Protein AF-A0ABD1DKU8-F1 (afdb_monomer)

pLDDT: mean 76.02, std 16.23, range [25.59, 96.12]

InterPro domains:
  IPR001054 Adenylyl cyclase class-3/4/guanylyl cyclase [PF00211] (358-543)
  IPR001054 Adenylyl cyclase class-3/4/guanylyl cyclase [PS50125] (367-497)
  IPR001054 Adenylyl cyclase class-3/4/guanylyl cyclase [SM00044] (331-533)
  IPR001054 Adenylyl cyclase class-3/4/guanylyl cyclase [cd07302] (366-542)
  IPR013587 Nitrate/nitrite sensing protein [PF08376] (49-271)
  IPR018297 Adenylyl cyclase class-4/guanylyl cyclase, conserved site [PS00452] (474-497)
  IPR019049 Nucleoporin protein Ndc1-Nup [PF09531] (600-1157)
  IPR029787 Nucleotide cyclase [G3DSA:3.30.70.1230] (354-545)
  IPR029787 Nucleotide cyclase [SSF55073] (353-543)
  IPR050401 Cyclic nucleotide synthase [PTHR11920] (75-775)

Mean predicted aligned error: 21.36 Å

Foldseek 3Di:
DVVVLVVVVVVLVVVLVVLVVVLVVLVVVLVQLVVLLVLLVLLVLLVLLLVLLLQLLLQLLCCQLPVPDVVSNVVSLVSNVVSVVVVVVVVPRDPPCPDDDPPPPLSVVLDDPDSNPPVVPPPCVNCVSSLVVSVVSLVSSVVSLPDDDDPPLNLLSLLLSLLSLLLSLLSLLLSLLLVCLRVQFDDPVSLVSNVVSVVSNVVSVVSNCVSPVVDDQCPDPLNVLVVVSVVSHVVGGDPDPDSPVNSVSNSVSSVVSSVVSVVVSVVSSVVSSVVSVVVSVVSVVVSVVSVVVSVVSVVVVVVVSVVVVVVVVVVVVVVVVVVVVVVVVVVVVVVVLVVLVVQDPPVVSVCVVVVHAWDKDKQFKKKKKKKAWPCLVVVPVPDDPVLSVVQLVVLVVLLVVLLVVFQKDWADDDPRMTMIMHCPPPHDDLCNLVRVLVSLVVSLLLQLPAARPVHRVDGIWMFMFMEMGMWIWHWDDDVRTHIDIDDVRVVNRVQQRVPGDTSWHKYFPRSVVSDVVVDFWDKAWPQWDQGVPPGTGTIITTDDGNVCVPDDSPPDDDPDDDDDPPPPVVVVPPDDDDDDDDDDDDDDDPDDLQVVLVVVLLVVLLVVLLVVLLVVLLVLLLVLLLVQLDDPVCVPCSVVVSVCCSPDPVLVVLCVQLSVLSSVLSVLVSCLLLPPPDDDQFQQVVCVVCVVSLVSNLVSLLSNLLSLLLSSQCSHPPLQRDQWDQDPPDRFTEGRVLVVLSNVLSNLLSNVLCVVPVPPRVQLDADPDDDPLVVLLVVCLVVLLVVLLVVLLVSLVVSLVVCCVPPVPPCVVVVQVVDPRHDYPPDDCCNDSVSCVVPVVSSVSSSSSSSSSSSSVSSSSSSSSSSLNHADAFALDDPPPDDPSGQHLLNQCPDPSGVSSVLNSLVNLLCQLPPPDCVRVLLQLDQDPPDRASVSVCSLVVSLLVLLQVLLVLLLVLLPQFDFDPDDPDDPDDDDDDDDPPVVVVVVVVVVVCVPDDDDDDDDDDDDDDDDDDDDDPCPVVVVVVVVVVVVVVLCPPPVSCNRGNRDSCSSNLSSLPRPLSSNLSSLLSLLSSLLCCVPSNPSCNNLLCVQVSLVSLVSSLVSLVSVVRGDDPDPVSVVSSVSSNVSSLVSLLSNCCSCVVPLVVRHDDVVSSVVSVVSNPDDDD

Structure (mmCIF, N/CA/C/O backbone):
data_AF-A0ABD1DKU8-F1
#
_entry.id   AF-A0ABD1DKU8-F1
#
loop_
_atom_site.group_PDB
_atom_site.id
_atom_site.type_symbol
_atom_site.label_atom_id
_atom_site.label_alt_id
_atom_site.label_comp_id
_atom_site.label_asym_id
_atom_site.label_entity_id
_atom_site.label_seq_id
_atom_site.pdbx_PDB_ins_code
_atom_site.Cartn_x
_atom_site.Cartn_y
_atom_site.Cartn_z
_atom_site.occupancy
_atom_site.B_iso_or_equiv
_atom_site.auth_seq_id
_atom_site.auth_comp_id
_atom_site.auth_asym_id
_atom_site.auth_atom_id
_atom_site.pdbx_PDB_model_num
ATOM 1 N N . MET A 1 1 ? -12.979 -17.599 -9.532 1.00 52.97 1 MET A N 1
ATOM 2 C CA . MET A 1 1 ? -13.969 -16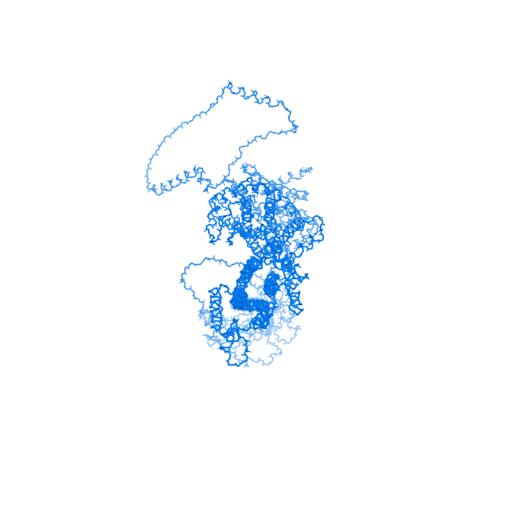.619 -9.035 1.00 52.97 1 MET A CA 1
ATOM 3 C C . MET A 1 1 ? -14.640 -17.088 -7.741 1.00 52.97 1 MET A C 1
ATOM 5 O O . MET A 1 1 ? -14.475 -16.416 -6.733 1.00 52.97 1 MET A O 1
ATOM 9 N N . CYS A 1 2 ? -15.287 -18.264 -7.715 1.00 52.97 2 CYS A N 1
ATOM 10 C CA . CYS A 1 2 ? -15.940 -18.810 -6.511 1.00 52.97 2 CYS A CA 1
ATOM 11 C C . CYS A 1 2 ? -15.009 -18.936 -5.293 1.00 52.97 2 CYS A C 1
ATOM 13 O O . CYS A 1 2 ? -15.408 -18.569 -4.197 1.00 52.97 2 CYS A O 1
ATOM 15 N N . HIS A 1 3 ? -13.750 -19.355 -5.475 1.00 60.09 3 HIS A N 1
ATOM 16 C CA . HIS A 1 3 ? -12.789 -19.449 -4.366 1.00 60.09 3 HIS A CA 1
ATOM 17 C C . HIS A 1 3 ? -12.438 -18.098 -3.721 1.00 60.09 3 HIS A C 1
ATOM 19 O O . HIS A 1 3 ? -12.280 -18.036 -2.509 1.00 60.09 3 HIS A O 1
ATOM 25 N N . LEU A 1 4 ? -12.356 -17.011 -4.497 1.00 61.81 4 LEU A N 1
ATOM 26 C CA . LEU A 1 4 ? -12.022 -15.682 -3.966 1.00 61.81 4 LEU A CA 1
ATOM 27 C C . LEU A 1 4 ? -13.193 -15.099 -3.155 1.00 61.81 4 LEU A C 1
ATOM 29 O O . LEU A 1 4 ? -12.996 -14.517 -2.093 1.00 61.81 4 LEU A O 1
ATOM 33 N N . LEU A 1 5 ? -14.415 -15.327 -3.643 1.00 65.06 5 LEU A N 1
ATOM 34 C CA . LEU A 1 5 ? -15.659 -14.990 -2.951 1.00 65.06 5 LEU A CA 1
ATOM 35 C C . LEU A 1 5 ? -15.826 -15.808 -1.663 1.00 65.06 5 LEU A C 1
ATOM 37 O O . LEU A 1 5 ? -16.193 -15.247 -0.637 1.00 65.06 5 LEU A O 1
ATOM 41 N N . LEU A 1 6 ? -15.481 -17.100 -1.688 1.00 68.06 6 LEU A N 1
ATOM 42 C CA . LEU A 1 6 ? -15.524 -17.978 -0.516 1.00 68.06 6 LEU A CA 1
ATOM 43 C C . LEU A 1 6 ? -14.566 -17.503 0.589 1.00 68.06 6 LEU A C 1
ATOM 45 O O . LEU A 1 6 ? -14.952 -17.441 1.752 1.00 68.06 6 LEU A O 1
ATOM 49 N N . ILE A 1 7 ? -13.338 -17.113 0.224 1.00 70.88 7 ILE A N 1
ATOM 50 C CA . ILE A 1 7 ? -12.323 -16.616 1.169 1.00 70.88 7 ILE A CA 1
ATOM 51 C C . ILE A 1 7 ? -12.782 -15.328 1.868 1.00 70.88 7 ILE A C 1
ATOM 53 O O . ILE A 1 7 ? -12.516 -15.151 3.052 1.00 70.88 7 ILE A O 1
ATOM 57 N N . LEU A 1 8 ? -13.496 -14.447 1.162 1.00 65.25 8 LEU A N 1
ATOM 58 C CA . LEU A 1 8 ? -14.064 -13.216 1.725 1.00 65.25 8 LEU A CA 1
ATOM 59 C C . LEU A 1 8 ? -15.349 -13.455 2.531 1.00 65.25 8 LEU A C 1
ATOM 61 O O . LEU A 1 8 ? -15.604 -12.735 3.494 1.00 65.25 8 LEU A O 1
ATOM 65 N N . LEU A 1 9 ? -16.134 -14.476 2.181 1.00 71.19 9 LEU A N 1
ATOM 66 C CA . LEU A 1 9 ? -17.375 -14.822 2.874 1.00 71.19 9 LEU A CA 1
ATOM 67 C C . LEU A 1 9 ? -17.112 -15.390 4.278 1.00 71.19 9 LEU A C 1
ATOM 69 O O . LEU A 1 9 ? -17.855 -15.084 5.204 1.00 71.19 9 LEU A O 1
ATOM 73 N N . ILE A 1 10 ? -16.043 -16.174 4.454 1.00 77.38 10 ILE A N 1
ATOM 74 C CA . ILE A 1 10 ? -15.689 -16.814 5.734 1.00 77.38 10 ILE A CA 1
ATOM 75 C C . ILE A 1 10 ? -15.563 -15.804 6.896 1.00 77.38 10 ILE A C 1
ATOM 77 O O . ILE A 1 10 ? -16.260 -15.982 7.896 1.00 77.38 10 ILE A O 1
ATOM 81 N N . PRO A 1 11 ? -14.743 -14.735 6.812 1.00 73.19 11 PRO A N 1
ATOM 82 C CA . PRO A 1 11 ? -14.630 -13.762 7.898 1.00 73.19 11 PRO A CA 1
ATOM 83 C C . PRO A 1 11 ? -15.917 -12.952 8.104 1.00 73.19 11 PRO A C 1
ATOM 85 O O . PRO A 1 11 ? -16.242 -12.628 9.242 1.00 73.19 11 PRO A O 1
ATOM 88 N N . ILE A 1 12 ? -16.684 -12.670 7.045 1.00 74.88 12 ILE A N 1
ATOM 89 C CA . ILE A 1 12 ? -17.974 -11.969 7.153 1.00 74.88 12 ILE A CA 1
ATOM 90 C C . ILE A 1 12 ? -18.985 -12.827 7.925 1.00 74.88 12 ILE A C 1
ATOM 92 O O . ILE A 1 12 ? -19.606 -12.348 8.872 1.00 74.88 12 ILE A O 1
ATOM 96 N N . VAL A 1 13 ? -19.113 -14.107 7.567 1.00 78.19 13 VAL A N 1
ATOM 97 C CA . VAL A 1 13 ? -19.997 -15.061 8.250 1.00 78.19 13 VAL A CA 1
ATOM 98 C C . VAL A 1 13 ? -19.553 -15.269 9.695 1.00 78.19 13 VAL A C 1
ATOM 100 O O . VAL A 1 13 ? -20.399 -15.268 10.583 1.00 78.19 13 VAL A O 1
ATOM 103 N N . ALA A 1 14 ? -18.247 -15.368 9.957 1.00 78.69 14 ALA A N 1
ATOM 104 C CA . ALA A 1 14 ? -17.721 -15.486 11.316 1.00 78.69 14 ALA A CA 1
ATOM 105 C C . ALA A 1 14 ? -18.083 -14.268 12.186 1.00 78.69 14 ALA A C 1
ATOM 107 O O . ALA A 1 14 ? -18.541 -14.436 13.315 1.00 78.69 14 ALA A O 1
ATOM 108 N N . VAL A 1 15 ? -17.951 -13.049 11.648 1.00 78.19 15 VAL A N 1
ATOM 109 C CA . VAL A 1 15 ? -18.324 -11.808 12.347 1.00 78.19 15 VAL A CA 1
ATOM 110 C C . VAL A 1 15 ? -19.832 -11.745 12.600 1.00 78.19 15 VAL A C 1
ATOM 112 O O . VAL A 1 15 ? -20.248 -11.387 13.701 1.00 78.19 15 VAL A O 1
ATOM 115 N N . VAL A 1 16 ? -20.666 -12.112 11.625 1.00 78.19 16 VAL A N 1
ATOM 116 C CA . VAL A 1 16 ? -22.130 -12.135 11.796 1.00 78.19 16 VAL A CA 1
ATOM 117 C C . VAL A 1 16 ? -22.545 -13.168 12.844 1.00 78.19 16 VAL A C 1
ATOM 119 O O . VAL A 1 16 ? -23.336 -12.854 13.734 1.00 78.19 16 VAL A O 1
ATOM 122 N N . LEU A 1 17 ? -21.978 -14.374 12.785 1.00 80.44 17 LEU A N 1
ATOM 123 C CA . LEU A 1 17 ? -22.273 -15.452 13.726 1.00 80.44 17 LEU A CA 1
ATOM 124 C C . LEU A 1 17 ? -21.887 -15.053 15.155 1.00 80.44 17 LEU A C 1
ATOM 126 O O . LEU A 1 17 ? -22.692 -15.182 16.073 1.00 80.44 17 LEU A O 1
ATOM 130 N N . GLN A 1 18 ? -20.688 -14.495 15.337 1.00 80.75 18 GLN A N 1
ATOM 131 C CA . GLN A 1 18 ? -20.207 -14.054 16.644 1.00 80.75 18 GLN A CA 1
ATOM 132 C C . GLN A 1 18 ? -21.091 -12.955 17.248 1.00 80.75 18 GLN A C 1
ATOM 134 O O . GLN A 1 18 ? -21.451 -13.035 18.422 1.00 80.75 18 GLN A O 1
ATOM 139 N N . ASN A 1 19 ? -21.467 -11.944 16.460 1.00 78.06 19 ASN A N 1
ATOM 140 C CA . ASN A 1 19 ? -22.328 -10.866 16.953 1.00 78.06 19 ASN A CA 1
ATOM 141 C C . ASN A 1 19 ? -23.757 -11.351 17.239 1.00 78.06 19 ASN A C 1
ATOM 143 O O . ASN A 1 19 ? -24.387 -10.863 18.173 1.00 78.06 19 ASN A O 1
ATOM 147 N N . SER A 1 20 ? -24.244 -12.350 16.499 1.00 79.94 20 SER A N 1
ATOM 148 C CA . SER A 1 20 ? -25.543 -12.981 16.764 1.00 79.94 20 SER A CA 1
ATOM 149 C C . SER A 1 20 ? -25.537 -13.760 18.083 1.00 79.94 20 SER A C 1
ATOM 151 O O . SER A 1 20 ? -26.482 -13.656 18.864 1.00 79.94 20 SER A O 1
ATOM 153 N N . ILE A 1 21 ? -24.450 -14.486 18.375 1.00 85.12 21 ILE A N 1
ATOM 154 C CA . ILE A 1 21 ? -24.267 -15.191 19.654 1.00 85.12 21 ILE A CA 1
ATOM 155 C C . ILE A 1 21 ? -24.205 -14.191 20.813 1.00 85.12 21 ILE A C 1
ATOM 157 O O . ILE A 1 21 ? -24.887 -14.374 21.820 1.00 85.12 21 ILE A O 1
ATOM 161 N N . LEU A 1 22 ? -23.431 -13.110 20.666 1.00 78.62 22 LEU A N 1
ATOM 162 C CA . LEU A 1 22 ? -23.331 -12.069 21.690 1.00 78.62 22 LEU A CA 1
ATOM 163 C C . LEU A 1 22 ? -24.692 -11.412 21.955 1.00 78.62 22 LEU A C 1
ATOM 165 O O . LEU A 1 22 ? -25.070 -11.226 23.109 1.00 78.62 22 LEU A O 1
ATOM 169 N N . LEU A 1 23 ? -25.449 -11.103 20.900 1.00 82.75 23 LEU A N 1
ATOM 170 C CA . LEU A 1 23 ? -26.791 -10.542 21.026 1.00 82.75 23 LEU A CA 1
ATOM 171 C C . LEU A 1 23 ? -27.739 -11.505 21.754 1.00 82.75 23 LEU A C 1
ATOM 173 O O . LEU A 1 23 ? -28.458 -11.079 22.652 1.00 82.75 23 LEU A O 1
ATOM 177 N N . SER A 1 24 ? -27.706 -12.798 21.421 1.00 84.62 24 SER A N 1
ATOM 178 C CA . SER A 1 24 ? -28.511 -13.822 22.100 1.00 84.62 24 SER A CA 1
ATOM 179 C C . SER A 1 24 ? -28.205 -13.891 23.602 1.00 84.62 24 SER A C 1
ATOM 181 O O . SER A 1 24 ? -29.129 -13.923 24.417 1.00 84.62 24 SER A O 1
ATOM 183 N N . GLN A 1 25 ? -26.928 -13.818 23.987 1.00 83.06 25 GLN A N 1
ATOM 184 C CA . GLN A 1 25 ? -26.530 -13.776 25.398 1.00 83.06 25 GLN A CA 1
ATOM 185 C C . GLN A 1 25 ? -27.076 -12.532 26.116 1.00 83.06 25 GLN A C 1
ATOM 187 O O . GLN A 1 25 ? -27.565 -12.641 27.238 1.00 83.06 25 GLN A O 1
ATOM 192 N N . GLN A 1 26 ? -27.037 -11.361 25.471 1.00 80.19 26 GLN A N 1
ATOM 193 C CA . GLN A 1 26 ? -27.568 -10.120 26.052 1.00 80.19 26 GLN A CA 1
ATOM 194 C C . GLN A 1 26 ? -29.097 -10.127 26.162 1.00 80.19 26 GLN A C 1
ATOM 196 O O . GLN A 1 26 ? -29.626 -9.660 27.166 1.00 80.19 26 GLN A O 1
ATOM 201 N N . ILE A 1 27 ? -29.804 -10.686 25.174 1.00 82.50 27 ILE A N 1
ATOM 202 C CA . ILE A 1 27 ? -31.264 -10.865 25.228 1.00 82.50 27 ILE A CA 1
ATOM 203 C C . ILE A 1 27 ? -31.634 -11.768 26.404 1.00 82.50 27 ILE A C 1
ATOM 205 O O . ILE A 1 27 ? -32.470 -11.389 27.216 1.00 82.50 27 ILE A O 1
ATOM 209 N N . THR A 1 28 ? -30.952 -12.908 26.541 1.00 83.00 28 THR A N 1
ATOM 210 C CA . THR A 1 28 ? -31.199 -13.848 27.644 1.00 83.00 28 THR A CA 1
ATOM 211 C C . THR A 1 28 ? -30.963 -13.169 28.994 1.00 83.00 28 THR A C 1
ATOM 213 O O . THR A 1 28 ? -31.791 -13.279 29.893 1.00 83.00 28 THR A O 1
ATOM 216 N N . LYS A 1 29 ? -29.872 -12.399 29.127 1.00 79.69 29 LYS A N 1
ATOM 217 C CA . LYS A 1 29 ? -29.578 -11.640 30.349 1.00 79.69 29 LYS A CA 1
ATOM 218 C C . LYS A 1 29 ? -30.670 -10.609 30.655 1.00 79.69 29 LYS A C 1
ATOM 220 O O . LYS A 1 29 ? -31.134 -10.537 31.789 1.00 79.69 29 LYS A O 1
ATOM 225 N N . TYR A 1 30 ? -31.109 -9.847 29.656 1.00 83.00 30 TYR A N 1
ATOM 226 C CA . TYR A 1 30 ? -32.188 -8.875 29.818 1.00 83.00 30 TYR A CA 1
ATOM 227 C C . TYR A 1 30 ? -33.507 -9.535 30.244 1.00 83.00 30 TYR A C 1
ATOM 229 O O . TYR A 1 30 ? -34.148 -9.058 31.175 1.00 83.00 30 TYR A O 1
ATOM 237 N N . GLU A 1 31 ? -33.886 -10.654 29.621 1.00 81.56 31 GLU A N 1
ATOM 238 C CA . GLU A 1 31 ? -35.085 -11.413 29.996 1.00 81.56 31 GLU A CA 1
ATOM 239 C C . GLU A 1 31 ? -35.012 -11.925 31.436 1.00 81.56 31 GLU A C 1
ATOM 241 O O . GLU A 1 31 ? -35.994 -11.815 32.167 1.00 81.56 31 GLU A O 1
ATOM 246 N N . THR A 1 32 ? -33.850 -12.428 31.870 1.00 78.06 32 THR A N 1
ATOM 247 C CA . THR A 1 32 ? -33.665 -12.861 33.262 1.00 78.06 32 THR A CA 1
ATOM 248 C C . THR A 1 32 ? -33.787 -11.699 34.244 1.00 78.06 32 THR A C 1
ATOM 250 O O . THR A 1 32 ? -34.529 -11.814 35.212 1.00 78.06 32 THR A O 1
ATOM 253 N N . THR A 1 33 ? -33.148 -10.554 33.977 1.00 76.62 33 THR A N 1
ATOM 254 C CA . THR A 1 33 ? -33.256 -9.367 34.841 1.00 76.62 33 THR A CA 1
ATOM 255 C C . THR A 1 33 ? -34.688 -8.834 34.874 1.00 76.62 33 THR A C 1
ATOM 257 O O . THR A 1 33 ? -35.163 -8.429 35.929 1.00 76.62 33 THR A O 1
ATOM 260 N N . LYS A 1 34 ? -35.403 -8.876 33.742 1.00 81.12 34 LYS A N 1
ATOM 261 C CA . LYS A 1 34 ? -36.805 -8.455 33.648 1.00 81.12 34 LYS A CA 1
ATOM 262 C C . LYS A 1 34 ? -37.738 -9.316 34.499 1.00 81.12 34 LYS A C 1
ATOM 264 O O . LYS A 1 34 ? -38.548 -8.756 35.225 1.00 81.12 34 LYS A O 1
ATOM 269 N N . ARG A 1 35 ? -37.606 -10.645 34.442 1.00 76.56 35 ARG A N 1
ATOM 270 C CA . ARG A 1 35 ? -38.398 -11.549 35.297 1.00 76.56 35 ARG A CA 1
ATOM 271 C C . ARG A 1 35 ? -38.133 -11.295 36.778 1.00 76.56 35 ARG A C 1
ATOM 273 O O . ARG A 1 35 ? -39.071 -11.223 37.555 1.00 76.56 35 ARG A O 1
ATOM 280 N N . VAL A 1 36 ? -36.867 -11.080 37.137 1.00 73.88 36 VAL A N 1
ATOM 281 C CA . VAL A 1 36 ? -36.466 -10.759 38.513 1.00 73.88 36 VAL A CA 1
ATOM 282 C C . VAL A 1 36 ? -37.073 -9.430 38.992 1.00 73.88 36 VAL A C 1
ATOM 284 O O . VAL A 1 36 ? -37.556 -9.364 40.117 1.00 73.88 36 VAL A O 1
ATOM 287 N N . ASP A 1 37 ? -37.109 -8.383 38.158 1.00 77.19 37 ASP A N 1
ATOM 288 C CA . ASP A 1 37 ? -37.785 -7.116 38.503 1.00 77.19 37 ASP A CA 1
ATOM 289 C C . ASP A 1 37 ? -39.298 -7.297 38.710 1.00 77.19 37 ASP A C 1
ATOM 291 O O . ASP A 1 37 ? -39.863 -6.764 39.667 1.00 77.19 37 ASP A O 1
ATOM 295 N N . GLU A 1 38 ? -39.954 -8.069 37.838 1.00 75.81 38 GLU A N 1
ATOM 296 C CA . GLU A 1 38 ? -41.383 -8.377 37.952 1.00 75.81 38 GLU A CA 1
ATOM 297 C C . GLU A 1 38 ? -41.684 -9.138 39.255 1.00 75.81 38 GLU A C 1
ATOM 299 O O . GLU A 1 38 ? -42.567 -8.720 40.006 1.00 75.81 38 GLU A O 1
ATOM 304 N N . GLU A 1 39 ? -40.907 -10.178 39.574 1.00 73.88 39 GLU A N 1
ATOM 305 C CA . GLU A 1 39 ? -41.034 -10.963 40.810 1.00 73.88 39 GLU A CA 1
ATOM 306 C C . GLU A 1 39 ? -40.796 -10.108 42.069 1.00 73.88 39 GLU A C 1
ATOM 308 O O . GLU A 1 39 ? -41.632 -10.096 42.973 1.00 73.88 39 GLU A O 1
ATOM 313 N N . ILE A 1 40 ? -39.720 -9.310 42.120 1.00 74.12 40 ILE A N 1
ATOM 314 C CA . ILE A 1 40 ? -39.414 -8.437 43.271 1.00 74.12 40 ILE A CA 1
ATOM 315 C C . ILE A 1 40 ? -40.541 -7.429 43.517 1.00 74.12 40 ILE A C 1
ATOM 317 O O . ILE A 1 40 ? -40.948 -7.197 44.660 1.00 74.12 40 ILE A O 1
ATOM 321 N N . ARG A 1 41 ? -41.079 -6.830 42.450 1.00 75.69 41 ARG A N 1
ATOM 322 C CA . ARG A 1 41 ? -42.164 -5.848 42.548 1.00 75.69 41 ARG A CA 1
ATOM 323 C C . ARG A 1 41 ? -43.461 -6.481 43.060 1.00 75.69 41 ARG A C 1
ATOM 325 O O . ARG A 1 41 ? -44.228 -5.806 43.748 1.00 75.69 41 ARG A O 1
ATOM 332 N N . MET A 1 42 ? -43.704 -7.763 42.776 1.00 73.19 42 MET A N 1
ATOM 333 C CA . MET A 1 42 ? -44.816 -8.517 43.369 1.00 73.19 42 MET A CA 1
ATOM 334 C C . MET A 1 42 ? -44.607 -8.748 44.866 1.00 73.19 42 MET A C 1
ATOM 336 O O . MET A 1 42 ? -45.493 -8.416 45.657 1.00 73.19 42 MET A O 1
ATOM 340 N N . THR A 1 43 ? -43.429 -9.226 45.269 1.00 75.06 43 THR A N 1
ATOM 341 C CA . THR A 1 43 ? -43.060 -9.445 46.680 1.00 75.06 43 THR A CA 1
ATOM 342 C C . THR A 1 43 ? -43.235 -8.174 47.514 1.00 75.06 43 THR A C 1
ATOM 344 O O . THR A 1 43 ? -43.751 -8.198 48.632 1.00 75.06 43 THR A O 1
ATOM 347 N N . MET A 1 44 ? -42.879 -7.030 46.933 1.00 74.25 44 MET A N 1
ATOM 348 C CA . MET A 1 44 ? -43.041 -5.705 47.530 1.00 74.25 44 MET A CA 1
ATOM 349 C C . MET A 1 44 ? -44.499 -5.234 47.653 1.00 74.25 44 MET A C 1
ATOM 351 O O . MET A 1 44 ? -44.807 -4.419 48.517 1.00 74.25 44 MET A O 1
ATOM 355 N N . ASN A 1 45 ? -45.412 -5.727 46.817 1.00 75.06 45 ASN A N 1
ATOM 356 C CA . ASN A 1 45 ? -46.845 -5.464 46.973 1.00 75.06 45 ASN A CA 1
ATOM 357 C C . ASN A 1 45 ? -47.459 -6.368 48.059 1.00 75.06 45 ASN A C 1
ATOM 359 O O . ASN A 1 45 ? -48.329 -5.926 48.809 1.00 75.06 45 ASN A O 1
ATOM 363 N N . MET A 1 46 ? -46.983 -7.612 48.189 1.00 76.19 46 MET A N 1
ATOM 364 C CA . MET A 1 46 ? -47.404 -8.535 49.255 1.00 76.19 46 MET A CA 1
ATOM 365 C C . MET A 1 46 ? -46.995 -8.036 50.646 1.00 76.19 46 MET A C 1
ATOM 367 O O . MET A 1 46 ? -47.755 -8.182 51.606 1.00 76.19 46 MET A O 1
ATOM 371 N N . SER A 1 47 ? -45.835 -7.385 50.765 1.00 78.19 47 SER A N 1
ATOM 372 C CA . SER A 1 47 ? -45.394 -6.800 52.035 1.00 78.19 47 SER A CA 1
ATOM 373 C C . SER A 1 47 ? -46.301 -5.661 52.522 1.00 78.19 47 SER A C 1
ATOM 375 O O . SER A 1 47 ? -46.459 -5.488 53.732 1.00 78.19 47 SER A O 1
ATOM 377 N N . ALA A 1 48 ? -46.976 -4.940 51.618 1.00 80.94 48 ALA A N 1
ATOM 378 C CA . ALA A 1 48 ? -47.964 -3.925 51.985 1.00 80.94 48 ALA A CA 1
ATOM 379 C C . ALA A 1 48 ? -49.206 -4.542 52.657 1.00 80.94 48 ALA A C 1
ATOM 381 O O . ALA A 1 48 ? -49.684 -4.015 53.665 1.00 80.94 48 ALA A O 1
ATOM 382 N N . LEU A 1 49 ? -49.689 -5.687 52.155 1.00 80.75 49 LEU A N 1
ATOM 383 C CA . LEU A 1 49 ? -50.771 -6.444 52.798 1.00 80.75 49 LEU A CA 1
ATOM 384 C C . LEU A 1 49 ? -50.335 -6.980 54.160 1.00 80.75 49 LEU A C 1
ATOM 386 O O . LEU A 1 49 ? -51.057 -6.819 55.142 1.00 80.75 49 LEU A O 1
ATOM 390 N N . LEU A 1 50 ? -49.133 -7.557 54.232 1.00 82.81 50 LEU A N 1
ATOM 391 C CA . LEU A 1 50 ? -48.563 -8.058 55.481 1.00 82.81 50 LEU A CA 1
ATOM 392 C C . LEU A 1 50 ? -48.497 -6.951 56.549 1.00 82.81 50 LEU A C 1
ATOM 394 O O . LEU A 1 50 ? -48.923 -7.164 57.683 1.00 82.81 50 LEU A O 1
ATOM 398 N N . LYS A 1 51 ? -48.053 -5.743 56.178 1.00 83.38 51 LYS A N 1
ATOM 399 C CA . LYS A 1 51 ? -47.989 -4.569 57.067 1.00 83.38 51 LYS A CA 1
ATOM 400 C C . LYS A 1 51 ? -49.372 -4.156 57.585 1.00 83.38 51 LYS A C 1
ATOM 402 O O . LYS A 1 51 ? -49.511 -3.860 58.775 1.00 83.38 51 LYS A O 1
ATOM 407 N N . ALA A 1 52 ? -50.395 -4.168 56.727 1.00 83.81 52 ALA A N 1
ATOM 408 C CA . ALA A 1 52 ? -51.772 -3.846 57.109 1.00 83.81 52 ALA A CA 1
ATOM 409 C C . ALA A 1 52 ? -52.351 -4.879 58.096 1.00 83.81 52 ALA A C 1
ATOM 411 O O . ALA A 1 52 ? -52.828 -4.505 59.170 1.00 83.81 52 ALA A O 1
ATOM 412 N N . VAL A 1 53 ? -52.200 -6.175 57.798 1.00 81.81 53 VAL A N 1
ATOM 413 C CA . VAL A 1 53 ? -52.683 -7.284 58.643 1.00 81.81 53 VAL A CA 1
ATOM 414 C C . VAL A 1 53 ? -51.966 -7.314 59.998 1.00 81.81 53 VAL A C 1
ATOM 416 O O . VAL A 1 53 ? -52.605 -7.464 61.042 1.00 81.81 53 VAL A O 1
ATOM 419 N N . GLN A 1 54 ? -50.645 -7.110 60.020 1.00 83.25 54 GLN A N 1
ATOM 420 C CA . GLN A 1 54 ? -49.865 -7.008 61.259 1.00 83.25 54 GLN A CA 1
ATOM 421 C C . GLN A 1 54 ? -50.328 -5.838 62.138 1.00 83.25 54 GLN A C 1
ATOM 423 O O . GLN A 1 54 ? -50.438 -5.984 63.361 1.00 83.25 54 GLN A O 1
ATOM 428 N N . ASN A 1 55 ? -50.622 -4.684 61.531 1.00 83.69 55 ASN A N 1
ATOM 429 C CA . ASN A 1 55 ? -51.098 -3.511 62.257 1.00 83.69 55 ASN A CA 1
ATOM 430 C C . ASN A 1 55 ? -52.516 -3.717 62.817 1.00 83.69 55 ASN A C 1
ATOM 432 O O . ASN A 1 55 ? -52.753 -3.413 63.990 1.00 83.69 55 ASN A O 1
ATOM 436 N N . GLU A 1 56 ? -53.427 -4.293 62.024 1.00 82.44 56 GLU A N 1
ATOM 437 C CA . GLU A 1 56 ? -54.773 -4.677 62.466 1.00 82.44 56 GLU A CA 1
ATOM 438 C C . GLU A 1 56 ? -54.707 -5.643 63.657 1.00 82.44 56 GLU A C 1
ATOM 440 O O . GLU A 1 56 ? -55.297 -5.364 64.704 1.00 82.44 56 GLU A O 1
ATOM 445 N N . ARG A 1 57 ? -53.913 -6.722 63.554 1.00 82.31 57 ARG A N 1
ATOM 446 C CA . ARG A 1 57 ? -53.718 -7.714 64.628 1.00 82.31 57 ARG A CA 1
ATOM 447 C C . ARG A 1 57 ? -53.248 -7.062 65.929 1.00 82.31 57 ARG A C 1
ATOM 449 O O . ARG A 1 57 ? -53.776 -7.347 67.007 1.00 82.31 57 ARG A O 1
ATOM 456 N N . ARG A 1 58 ? -52.251 -6.179 65.847 1.00 78.88 58 ARG A N 1
ATOM 457 C CA . ARG A 1 58 ? -51.655 -5.498 67.007 1.00 78.88 58 ARG A CA 1
ATOM 458 C C . ARG A 1 58 ? -52.663 -4.593 67.721 1.00 78.88 58 ARG A C 1
ATOM 460 O O . ARG A 1 58 ? -52.805 -4.673 68.942 1.00 78.88 58 ARG A O 1
ATOM 467 N N . LEU A 1 59 ? -53.391 -3.770 66.965 1.00 80.44 59 LEU A N 1
ATOM 468 C CA . LEU A 1 59 ? -54.407 -2.858 67.500 1.00 80.44 59 LEU A CA 1
ATOM 469 C C . LEU A 1 59 ? -55.603 -3.617 68.085 1.00 80.44 59 LEU A C 1
ATOM 471 O O . LEU A 1 59 ? -56.096 -3.264 69.159 1.00 80.44 59 LEU A O 1
ATOM 475 N N . LEU A 1 60 ? -56.022 -4.698 67.425 1.00 78.75 60 LEU A N 1
ATOM 476 C CA . LEU A 1 60 ? -57.082 -5.578 67.904 1.00 78.75 60 LEU A CA 1
ATOM 477 C C . LEU A 1 60 ? -56.699 -6.243 69.232 1.00 78.75 60 LEU A C 1
ATOM 479 O O . LEU A 1 60 ? -57.503 -6.259 70.161 1.00 78.75 60 LEU A O 1
ATOM 483 N N . THR A 1 61 ? -55.459 -6.722 69.360 1.00 77.38 61 THR A N 1
ATOM 484 C CA . THR A 1 61 ? -54.957 -7.338 70.600 1.00 77.38 61 THR A CA 1
ATOM 485 C C . THR A 1 61 ? -54.991 -6.353 71.768 1.00 77.38 61 THR A C 1
ATOM 487 O O . THR A 1 61 ? -55.506 -6.671 72.841 1.00 77.38 61 THR A O 1
ATOM 490 N N . TYR A 1 62 ? -54.507 -5.127 71.555 1.00 77.94 62 TYR A N 1
ATOM 491 C CA . TYR A 1 62 ? -54.544 -4.080 72.575 1.00 77.94 62 TYR A CA 1
ATOM 492 C C . TYR A 1 62 ? -55.979 -3.729 72.991 1.00 77.94 62 TYR A C 1
ATOM 494 O O . TYR A 1 62 ? -56.265 -3.605 74.185 1.00 77.94 62 TYR A O 1
ATOM 502 N N . PHE A 1 63 ? -56.904 -3.629 72.031 1.00 78.44 63 PHE A N 1
ATOM 503 C CA . PHE A 1 63 ? -58.320 -3.381 72.301 1.00 78.44 63 PHE A CA 1
ATOM 504 C C . PHE A 1 63 ? -58.980 -4.530 73.078 1.00 78.44 63 PHE A C 1
ATOM 506 O O . PHE A 1 63 ? -59.716 -4.273 74.028 1.00 78.44 63 PHE A O 1
ATOM 513 N N . VAL A 1 64 ? -58.698 -5.792 72.738 1.00 76.06 64 VAL A N 1
ATOM 514 C CA . VAL A 1 64 ? -59.235 -6.964 73.456 1.00 76.06 64 VAL A CA 1
ATOM 515 C C . VAL A 1 64 ? -58.769 -6.985 74.917 1.00 76.06 64 VAL A C 1
ATOM 517 O O . VAL A 1 64 ? -59.555 -7.307 75.809 1.00 76.06 64 VAL A O 1
ATOM 520 N N . LEU A 1 65 ? -57.520 -6.592 75.177 1.00 73.12 65 LEU A N 1
ATOM 521 C CA . LEU A 1 65 ? -56.916 -6.602 76.511 1.00 73.12 65 LEU A CA 1
ATOM 522 C C . LEU A 1 65 ? -57.326 -5.405 77.385 1.00 73.12 65 LEU A C 1
ATOM 524 O O . LEU A 1 65 ? -57.538 -5.571 78.585 1.00 73.12 65 LEU A O 1
ATOM 528 N N . THR A 1 66 ? -57.442 -4.208 76.800 1.00 74.56 66 THR A N 1
ATOM 529 C CA . THR A 1 66 ? -57.656 -2.945 77.542 1.00 74.56 66 THR A CA 1
ATOM 530 C C . THR A 1 66 ? -59.053 -2.353 77.398 1.00 74.56 66 THR A C 1
ATOM 532 O O . THR A 1 66 ? -59.429 -1.471 78.167 1.00 74.56 66 THR A O 1
ATOM 535 N N . ARG A 1 67 ? -59.817 -2.796 76.391 1.00 73.38 67 ARG A N 1
ATOM 536 C CA . ARG A 1 67 ? -61.088 -2.205 75.933 1.00 73.38 67 ARG A CA 1
ATOM 537 C C . ARG A 1 67 ? -61.002 -0.721 75.543 1.00 73.38 67 ARG A C 1
ATOM 539 O O . ARG A 1 67 ? -62.032 -0.061 75.426 1.00 73.38 67 ARG A O 1
ATOM 546 N N . LYS A 1 68 ? -59.796 -0.190 75.311 1.00 74.56 68 LYS A N 1
ATOM 547 C CA . LYS A 1 68 ? -59.546 1.200 74.896 1.00 74.56 68 LYS A CA 1
ATOM 548 C C . LYS A 1 68 ? -59.185 1.267 73.408 1.00 74.56 68 LYS A C 1
ATOM 550 O O . LYS A 1 68 ? -58.686 0.306 72.835 1.00 74.56 68 LYS A O 1
ATOM 555 N N . ASN A 1 69 ? -59.395 2.437 72.799 1.00 75.75 69 ASN A N 1
ATOM 556 C CA . ASN A 1 69 ? -58.925 2.773 71.447 1.00 75.75 69 ASN A CA 1
ATOM 557 C C . ASN A 1 69 ? -59.639 2.062 70.268 1.00 75.75 69 ASN A C 1
ATOM 559 O O . ASN A 1 69 ? -59.020 1.737 69.257 1.00 75.75 69 ASN A O 1
ATOM 563 N N . ARG A 1 70 ? -60.963 1.862 70.372 1.00 78.94 70 ARG A N 1
ATOM 564 C CA . ARG A 1 70 ? -61.801 1.267 69.309 1.00 78.94 70 ARG A CA 1
ATOM 565 C C . ARG A 1 70 ? -61.695 1.957 67.931 1.00 78.94 70 ARG A C 1
ATOM 567 O O . ARG A 1 70 ? -61.554 1.228 66.952 1.00 78.94 70 ARG A O 1
ATOM 574 N N . PRO A 1 71 ? -61.686 3.303 67.821 1.00 82.38 71 PRO A N 1
ATOM 575 C CA . PRO A 1 71 ? -61.623 3.972 66.517 1.00 82.38 71 PRO A CA 1
ATOM 576 C C . PRO A 1 71 ? -60.362 3.632 65.712 1.00 82.38 71 PRO A C 1
ATOM 578 O O . PRO A 1 71 ? -60.414 3.548 64.490 1.00 82.38 71 PRO A O 1
ATOM 581 N N . ALA A 1 72 ? -59.233 3.396 66.389 1.00 80.62 72 ALA A N 1
ATOM 582 C CA . ALA A 1 72 ? -57.986 3.001 65.737 1.00 80.62 72 ALA A CA 1
ATOM 583 C C . ALA A 1 72 ? -58.067 1.588 65.132 1.00 80.62 72 ALA A C 1
ATOM 585 O O . ALA A 1 72 ? -57.483 1.337 64.082 1.00 80.62 72 ALA A O 1
ATOM 586 N N . VAL A 1 73 ? -58.818 0.681 65.766 1.00 81.00 73 VAL A N 1
ATOM 587 C CA . VAL A 1 73 ? -59.073 -0.672 65.249 1.00 81.00 73 VAL A CA 1
ATOM 588 C C . VAL A 1 73 ? -59.967 -0.614 64.015 1.00 81.00 73 VAL A C 1
ATOM 590 O O . VAL A 1 73 ? -59.640 -1.227 63.005 1.00 81.00 73 VAL A O 1
ATOM 593 N N . ASP A 1 74 ? -61.058 0.155 64.070 1.00 79.94 74 ASP A N 1
ATOM 594 C CA . ASP A 1 74 ? -61.976 0.295 62.932 1.00 79.94 74 ASP A CA 1
ATOM 595 C C . ASP A 1 74 ? -61.272 0.962 61.727 1.00 79.94 74 ASP A C 1
ATOM 597 O O . ASP A 1 74 ? -61.488 0.567 60.582 1.00 79.94 74 ASP A O 1
ATOM 601 N N . GLY A 1 75 ? -60.358 1.907 61.981 1.00 82.94 75 GLY A N 1
ATOM 602 C CA . GLY A 1 75 ? -59.493 2.489 60.951 1.00 82.94 75 GLY A CA 1
ATOM 603 C C . GLY A 1 75 ? -58.493 1.493 60.349 1.00 82.94 75 GLY A C 1
ATOM 604 O O . GLY A 1 75 ? -58.322 1.464 59.133 1.00 82.94 75 GLY A O 1
ATOM 605 N N . ALA A 1 76 ? -57.863 0.646 61.169 1.00 83.50 76 ALA A N 1
ATOM 606 C CA . ALA A 1 76 ? -56.942 -0.384 60.681 1.00 83.50 76 ALA A CA 1
ATOM 607 C C . ALA A 1 76 ? -57.655 -1.461 59.849 1.00 83.50 76 ALA A C 1
ATOM 609 O O . ALA A 1 76 ? -57.137 -1.873 58.819 1.00 83.50 76 ALA A O 1
ATOM 610 N N . ILE A 1 77 ? -58.868 -1.849 60.250 1.00 81.62 77 ILE A N 1
ATOM 611 C CA . ILE A 1 77 ? -59.741 -2.759 59.497 1.00 81.62 77 ILE A CA 1
ATOM 612 C C . ILE A 1 77 ? -60.068 -2.189 58.110 1.00 81.62 77 ILE A C 1
ATOM 614 O O . ILE A 1 77 ? -59.914 -2.880 57.102 1.00 81.62 77 ILE A O 1
ATOM 618 N N . ALA A 1 78 ? -60.482 -0.919 58.050 1.00 82.44 78 ALA A N 1
ATOM 619 C CA . ALA A 1 78 ? -60.801 -0.257 56.788 1.00 82.44 78 ALA A CA 1
ATOM 620 C C . ALA A 1 78 ? -59.586 -0.188 55.846 1.00 82.44 78 ALA A C 1
ATOM 622 O O . ALA A 1 78 ? -59.739 -0.306 54.629 1.00 82.44 78 ALA A O 1
ATOM 623 N N . GLU A 1 79 ? -58.389 -0.026 56.411 1.00 84.38 79 GLU A N 1
ATOM 624 C CA . GLU A 1 79 ? -57.134 -0.001 55.666 1.00 84.38 79 GLU A CA 1
ATOM 625 C C . GLU A 1 79 ? -56.749 -1.385 55.124 1.00 84.38 79 GLU A C 1
ATOM 627 O O . GLU A 1 79 ? -56.442 -1.504 53.938 1.00 84.38 79 GLU A O 1
ATOM 632 N N . THR A 1 80 ? -56.846 -2.449 55.928 1.00 83.31 80 THR A N 1
ATOM 633 C CA . THR A 1 80 ? -56.635 -3.826 55.448 1.00 83.31 80 THR A CA 1
ATOM 634 C C . THR A 1 80 ? -57.607 -4.172 54.319 1.00 83.31 80 THR A C 1
ATOM 636 O O . THR A 1 80 ? -57.194 -4.693 53.284 1.00 83.31 80 THR A O 1
ATOM 639 N N . ASP A 1 81 ? -58.886 -3.810 54.459 1.00 79.69 81 ASP A N 1
ATOM 640 C CA . ASP A 1 81 ? -59.915 -4.066 53.442 1.00 79.69 81 ASP A CA 1
ATOM 641 C C . ASP A 1 81 ? -59.689 -3.242 52.165 1.00 79.69 81 ASP A C 1
ATOM 643 O O . ASP A 1 81 ? -60.091 -3.644 51.068 1.00 79.69 81 ASP A O 1
ATOM 647 N N . ARG A 1 82 ? -59.072 -2.061 52.278 1.00 84.69 82 ARG A N 1
ATOM 648 C CA . ARG A 1 82 ? -58.656 -1.248 51.129 1.00 84.69 82 ARG A CA 1
ATOM 649 C C . ARG A 1 82 ? -57.506 -1.923 50.384 1.00 84.69 82 ARG A C 1
ATOM 651 O O . ARG A 1 82 ? -57.635 -2.155 49.185 1.00 84.69 82 ARG A O 1
ATOM 658 N N . VAL A 1 83 ? -56.432 -2.282 51.089 1.00 81.38 83 VAL A N 1
ATOM 659 C CA . VAL A 1 83 ? -55.234 -2.912 50.504 1.00 81.38 83 VAL A CA 1
ATOM 660 C C . VAL A 1 83 ? -55.574 -4.260 49.867 1.00 81.38 83 VAL A C 1
ATOM 662 O O . VAL A 1 83 ? -55.151 -4.538 48.746 1.00 81.38 83 VAL A O 1
ATOM 665 N N . LEU A 1 84 ? -56.408 -5.068 50.526 1.00 75.81 84 LEU A N 1
ATOM 666 C CA . LEU A 1 84 ? -56.870 -6.346 49.991 1.00 75.81 84 LEU A CA 1
ATOM 667 C C . LEU A 1 84 ? -57.659 -6.160 48.683 1.00 75.81 84 LEU A C 1
ATOM 669 O O . LEU A 1 84 ? -57.407 -6.865 47.709 1.00 75.81 84 LEU A O 1
ATOM 673 N N . ARG A 1 85 ? -58.567 -5.174 48.612 1.00 76.00 85 ARG A N 1
ATOM 674 C CA . ARG A 1 85 ? -59.312 -4.859 47.377 1.00 76.00 85 ARG A CA 1
ATOM 675 C C . ARG A 1 85 ? -58.410 -4.352 46.252 1.00 76.00 85 ARG A C 1
ATOM 677 O O . ARG A 1 85 ? -58.613 -4.736 45.104 1.00 76.00 85 ARG A O 1
ATOM 684 N N . GLU A 1 86 ? -57.425 -3.512 46.566 1.00 76.69 86 GLU A N 1
ATOM 685 C CA . GLU A 1 86 ? -56.459 -2.996 45.585 1.00 76.69 86 GLU A CA 1
ATOM 686 C C . GLU A 1 86 ? -55.576 -4.100 44.996 1.00 76.69 86 GLU A C 1
ATOM 688 O O . GLU A 1 86 ? -55.261 -4.066 43.805 1.00 76.69 86 GLU A O 1
ATOM 693 N N . LEU A 1 87 ? -55.216 -5.097 45.804 1.00 70.00 87 LEU A N 1
ATOM 694 C CA . LEU A 1 87 ? -54.452 -6.261 45.360 1.00 70.00 87 LEU A CA 1
ATOM 695 C C . LEU A 1 87 ? -55.309 -7.238 44.545 1.00 70.00 87 LEU A C 1
ATOM 697 O O . LEU A 1 87 ? -54.875 -7.659 43.477 1.00 70.00 87 LEU A O 1
ATOM 701 N N . MET A 1 88 ? -56.539 -7.534 44.982 1.00 67.50 88 MET A N 1
ATOM 702 C CA . MET A 1 88 ? -57.463 -8.428 44.260 1.00 67.50 88 MET A CA 1
ATOM 703 C C . MET A 1 88 ? -57.905 -7.872 42.897 1.00 67.50 88 MET A C 1
ATOM 705 O O . MET A 1 88 ? -58.187 -8.637 41.981 1.00 67.50 88 MET A O 1
ATOM 709 N N . ALA A 1 89 ? -57.942 -6.546 42.730 1.00 67.19 89 ALA A N 1
ATOM 710 C CA . ALA A 1 89 ? -58.244 -5.910 41.446 1.00 67.19 89 ALA A CA 1
ATOM 711 C C . ALA A 1 89 ? -57.135 -6.098 40.387 1.00 67.19 89 ALA A C 1
ATOM 713 O O . ALA A 1 89 ? -57.370 -5.844 39.207 1.00 67.19 89 ALA A O 1
ATOM 714 N N . ARG A 1 90 ? -55.931 -6.533 40.786 1.00 65.94 90 ARG A N 1
ATOM 715 C CA . ARG A 1 90 ? -54.787 -6.825 39.904 1.00 65.94 90 ARG A CA 1
ATOM 716 C C . ARG A 1 90 ? -54.662 -8.340 39.686 1.00 65.94 90 ARG A C 1
ATOM 718 O O . ARG A 1 90 ? -53.642 -8.937 40.019 1.00 65.94 90 ARG A O 1
ATOM 725 N N . SER A 1 91 ? -55.728 -8.940 39.157 1.00 50.69 91 SER A N 1
ATOM 726 C CA . SER A 1 91 ? -56.025 -10.385 39.092 1.00 50.69 91 SER A CA 1
ATOM 727 C C . SER A 1 91 ? -55.023 -11.290 38.363 1.00 50.69 91 SER A C 1
ATOM 729 O O . SER A 1 91 ? -55.218 -12.498 38.341 1.00 50.69 91 SER A O 1
ATOM 731 N N . ASP A 1 92 ? -53.953 -10.752 37.786 1.00 54.06 92 ASP A N 1
ATOM 732 C CA . ASP A 1 92 ? -53.056 -11.501 36.892 1.00 54.06 92 ASP A CA 1
ATOM 733 C C . ASP A 1 92 ? -51.819 -12.057 37.631 1.00 54.06 92 ASP A C 1
ATOM 735 O O . ASP A 1 92 ? -50.903 -12.594 37.016 1.00 54.06 92 ASP A O 1
ATOM 739 N N . ILE A 1 93 ? -51.757 -11.855 38.952 1.00 51.91 93 ILE A N 1
ATOM 740 C CA . ILE A 1 93 ? -50.520 -11.903 39.752 1.00 51.91 93 ILE A CA 1
ATOM 741 C C . ILE A 1 93 ? -50.566 -12.981 40.857 1.00 51.91 93 ILE A C 1
ATOM 743 O O . ILE A 1 93 ? -49.543 -13.293 41.461 1.00 51.91 93 ILE A O 1
ATOM 747 N N . TRP A 1 94 ? -51.737 -13.562 41.135 1.00 53.12 94 TRP A N 1
ATOM 748 C CA . TRP A 1 94 ? -51.946 -14.480 42.259 1.00 53.12 94 TRP A CA 1
ATOM 749 C C . TRP A 1 94 ? -52.383 -15.864 41.763 1.00 53.12 94 TRP A C 1
ATOM 751 O O . TRP A 1 94 ? -53.575 -16.114 41.626 1.00 53.12 94 TRP A O 1
ATOM 761 N N . ASP A 1 95 ? -51.436 -16.790 41.594 1.00 44.19 95 ASP A N 1
ATOM 762 C CA . ASP A 1 95 ? -51.715 -18.240 41.563 1.00 44.19 95 ASP A CA 1
ATOM 763 C C . ASP A 1 95 ? -51.853 -18.774 43.001 1.00 44.19 95 ASP A C 1
ATOM 765 O O . ASP A 1 95 ? -51.217 -19.747 43.402 1.00 44.19 95 ASP A O 1
ATOM 769 N N . ILE A 1 96 ? -52.662 -18.108 43.829 1.00 48.06 96 ILE A N 1
ATOM 770 C CA . ILE A 1 96 ? -53.085 -18.702 45.095 1.00 48.06 96 ILE A CA 1
ATOM 771 C C . ILE A 1 96 ? -54.502 -19.220 44.886 1.00 48.06 96 ILE A C 1
ATOM 773 O O . ILE A 1 96 ? -55.479 -18.497 45.080 1.00 48.06 96 ILE A O 1
ATOM 777 N N . GLU A 1 97 ? -54.608 -20.485 44.465 1.00 41.16 97 GLU A N 1
ATOM 778 C CA . GLU A 1 97 ? -55.836 -21.272 44.597 1.00 41.16 97 GLU A CA 1
ATOM 779 C C . GLU A 1 97 ? -56.143 -21.436 46.093 1.00 41.16 97 GLU A C 1
ATOM 781 O O . GLU A 1 97 ? -55.849 -22.454 46.719 1.00 41.16 97 GLU A O 1
ATOM 786 N N . PHE A 1 98 ? -56.748 -20.416 46.698 1.00 46.91 98 PHE A N 1
ATOM 787 C CA . PHE A 1 98 ? -57.514 -20.622 47.915 1.00 46.91 98 PHE A CA 1
ATOM 788 C C . PHE A 1 98 ? -58.753 -21.420 47.503 1.00 46.91 98 PHE A C 1
ATOM 790 O O . PHE A 1 98 ? -59.600 -20.944 46.749 1.00 46.91 98 PHE A O 1
ATOM 797 N N . SER A 1 99 ? -58.802 -22.691 47.894 1.00 33.75 99 SER A N 1
ATOM 798 C CA . SER A 1 99 ? -59.822 -23.635 47.443 1.00 33.75 99 SER A CA 1
ATOM 799 C C . SER A 1 99 ? -61.250 -23.104 47.662 1.00 33.75 99 SER A C 1
ATOM 801 O O . SER A 1 99 ? -61.656 -22.926 48.807 1.00 33.75 99 SER A O 1
ATOM 803 N N . GLY A 1 100 ? -62.008 -22.932 46.571 1.00 34.88 100 GLY A N 1
ATOM 804 C CA . GLY A 1 100 ? -63.482 -22.918 46.506 1.00 34.88 100 GLY A CA 1
ATOM 805 C C . GLY A 1 100 ? -64.222 -21.730 47.146 1.00 34.88 100 GLY A C 1
ATOM 806 O O . GLY A 1 100 ? -64.126 -21.521 48.341 1.00 34.88 100 GLY A O 1
ATOM 807 N N . ASP A 1 101 ? -65.025 -20.996 46.361 1.00 40.06 101 ASP A N 1
ATOM 808 C CA . ASP A 1 101 ? -66.090 -20.044 46.778 1.00 40.06 101 ASP A CA 1
ATOM 809 C C . ASP A 1 101 ? -65.760 -18.972 47.853 1.00 40.06 101 ASP A C 1
ATOM 811 O O . ASP A 1 101 ? -66.639 -18.410 48.508 1.00 40.06 101 ASP A O 1
ATOM 815 N N . THR A 1 102 ? -64.488 -18.602 47.995 1.00 42.62 102 THR A N 1
ATOM 816 C CA . THR A 1 102 ? -63.935 -17.927 49.185 1.00 42.62 102 THR A CA 1
ATOM 817 C C . THR A 1 102 ? -63.430 -16.491 48.954 1.00 42.62 102 THR A C 1
ATOM 819 O O . THR A 1 102 ? -62.671 -15.953 49.753 1.00 42.62 102 THR A O 1
ATOM 822 N N . ASN A 1 103 ? -63.917 -15.767 47.937 1.00 41.88 103 ASN A N 1
ATOM 823 C CA . ASN A 1 103 ? -63.660 -14.312 47.855 1.00 41.88 103 ASN A CA 1
ATOM 824 C C . ASN A 1 103 ? -64.409 -13.507 48.946 1.00 41.88 103 ASN A C 1
ATOM 826 O O . ASN A 1 103 ? -64.114 -12.333 49.163 1.00 41.88 103 ASN A O 1
ATOM 830 N N . GLN A 1 104 ? -65.360 -14.129 49.659 1.00 43.66 104 GLN A N 1
ATOM 831 C CA . GLN A 1 104 ? -66.066 -13.549 50.814 1.00 43.66 104 GLN A CA 1
ATOM 832 C C . GLN A 1 104 ? -65.565 -14.049 52.184 1.00 43.66 104 GLN A C 1
ATOM 834 O O . GLN A 1 104 ? -66.048 -13.570 53.209 1.00 43.66 104 GLN A O 1
ATOM 839 N N . THR A 1 105 ? -64.601 -14.972 52.249 1.00 48.50 105 THR A N 1
ATOM 840 C CA . THR A 1 105 ? -64.285 -15.692 53.499 1.00 48.50 105 THR A CA 1
ATOM 841 C C . THR A 1 105 ? -62.974 -15.300 54.166 1.00 48.50 105 THR A C 1
ATOM 843 O O . THR A 1 105 ? -62.913 -15.458 55.370 1.00 48.50 105 THR A O 1
ATOM 846 N N . ILE A 1 106 ? -61.966 -14.703 53.516 1.00 48.44 106 ILE A N 1
ATOM 847 C CA . ILE A 1 106 ? -60.741 -14.311 54.260 1.00 48.44 106 ILE A CA 1
ATOM 848 C C . ILE A 1 106 ? -61.062 -13.208 55.288 1.00 48.44 106 ILE A C 1
ATOM 850 O O . ILE A 1 106 ? -60.747 -13.340 56.468 1.00 48.44 106 ILE A O 1
ATOM 854 N N . ALA A 1 107 ? -61.790 -12.160 54.883 1.00 48.72 107 ALA A N 1
ATOM 855 C CA . ALA A 1 107 ? -62.257 -11.114 55.801 1.00 48.72 107 ALA A CA 1
ATOM 856 C C . ALA A 1 107 ? -63.342 -11.609 56.784 1.00 48.72 107 ALA A C 1
ATOM 858 O O . ALA A 1 107 ? -63.471 -11.062 57.881 1.00 48.72 107 ALA A O 1
ATOM 859 N N . GLY A 1 108 ? -64.112 -12.636 56.398 1.00 50.25 108 GLY A N 1
ATOM 860 C CA . GLY A 1 108 ? -65.172 -13.243 57.211 1.00 50.25 108 GLY A CA 1
ATOM 861 C C . GLY A 1 108 ? -64.672 -14.246 58.260 1.00 50.25 108 GLY A C 1
ATOM 862 O O . GLY A 1 108 ? -65.222 -14.301 59.356 1.00 50.25 108 GLY A O 1
ATOM 863 N N . GLU A 1 109 ? -63.608 -14.996 57.963 1.00 49.94 109 GLU A N 1
ATOM 864 C CA . GLU A 1 109 ? -62.953 -15.963 58.856 1.00 49.94 109 GLU A CA 1
ATOM 865 C C . GLU A 1 109 ? -61.968 -15.279 59.815 1.00 49.94 109 GLU A C 1
ATOM 867 O O . GLU A 1 109 ? -61.863 -15.688 60.971 1.00 49.94 109 GLU A O 1
ATOM 872 N N . LEU A 1 110 ? -61.308 -14.188 59.391 1.00 54.53 110 LEU A N 1
ATOM 873 C CA . LEU A 1 110 ? -60.454 -13.362 60.262 1.00 54.53 110 LEU A CA 1
ATOM 874 C C . LEU A 1 110 ? -61.240 -12.685 61.399 1.00 54.53 110 LEU A C 1
ATOM 876 O O . LEU A 1 110 ? -60.688 -12.430 62.470 1.00 54.53 110 LEU A O 1
ATOM 880 N N . ARG A 1 111 ? -62.524 -12.364 61.190 1.00 65.44 111 ARG A N 1
ATOM 881 C CA . ARG A 1 111 ? -63.287 -11.471 62.076 1.00 65.44 111 ARG A CA 1
ATOM 882 C C . ARG A 1 111 ? -64.550 -12.151 62.610 1.00 65.44 111 ARG A C 1
ATOM 884 O O . ARG A 1 111 ? -65.638 -12.005 62.062 1.00 65.44 111 ARG A O 1
ATOM 891 N N . SER A 1 112 ? -64.431 -12.853 63.743 1.00 55.19 112 SER A N 1
ATOM 892 C CA . SER A 1 112 ? -65.608 -13.381 64.457 1.00 55.19 112 SER A CA 1
ATOM 893 C C . SER A 1 112 ? -66.552 -12.235 64.901 1.00 55.19 112 SER A C 1
ATOM 895 O O . SER A 1 112 ? -66.057 -11.196 65.352 1.00 55.19 112 SER A O 1
ATOM 897 N N . PRO A 1 113 ? -67.889 -12.406 64.873 1.00 51.44 113 PRO A N 1
ATOM 898 C CA . PRO A 1 113 ? -68.857 -11.317 65.073 1.00 51.44 113 PRO A CA 1
ATOM 899 C C . PRO A 1 113 ? -68.934 -10.717 66.498 1.00 51.44 113 PRO A C 1
ATOM 901 O O . PRO A 1 113 ? -69.702 -9.781 66.719 1.00 51.44 113 PRO A O 1
ATOM 904 N N . SER A 1 114 ? -68.139 -11.181 67.475 1.00 53.16 114 SER A N 1
ATOM 905 C CA . SER A 1 114 ? -68.133 -10.622 68.843 1.00 53.16 114 SER A CA 1
ATOM 906 C C . SER A 1 114 ? -66.796 -10.820 69.598 1.00 53.16 114 SER A C 1
ATOM 908 O O . SER A 1 114 ? -66.652 -11.780 70.361 1.00 53.16 114 SER A O 1
ATOM 910 N N . PRO A 1 115 ? -65.816 -9.898 69.483 1.00 53.41 115 PRO A N 1
ATOM 911 C CA . PRO A 1 115 ? -64.477 -10.061 70.075 1.00 53.41 115 PRO A CA 1
ATOM 912 C C . PRO A 1 115 ? -64.443 -10.024 71.615 1.00 53.41 115 PRO A C 1
ATOM 914 O O . PRO A 1 115 ? -63.491 -10.497 72.226 1.00 53.41 115 PRO A O 1
ATOM 917 N N . ALA A 1 116 ? -65.474 -9.482 72.271 1.00 49.25 116 ALA A N 1
ATOM 918 C CA . ALA A 1 116 ? -65.491 -9.298 73.726 1.00 49.25 116 ALA A CA 1
ATOM 919 C C . ALA A 1 116 ? -66.053 -10.494 74.526 1.00 49.25 116 ALA A C 1
ATOM 921 O O . ALA A 1 116 ? -65.864 -10.533 75.741 1.00 49.25 116 ALA A O 1
ATOM 922 N N . GLN A 1 117 ? -66.749 -11.446 73.884 1.00 48.16 117 GLN A N 1
ATOM 923 C CA . GLN A 1 117 ? -67.458 -12.542 74.574 1.00 48.16 117 GLN A CA 1
ATOM 924 C C . GLN A 1 117 ? -66.670 -13.868 74.630 1.00 48.16 117 GLN A C 1
ATOM 926 O O . GLN A 1 117 ? -66.888 -14.649 75.551 1.00 48.16 117 GLN A O 1
ATOM 931 N N . ASN A 1 118 ? -65.696 -14.090 73.735 1.00 49.53 118 ASN A N 1
ATOM 932 C CA . ASN A 1 118 ? -64.917 -15.343 73.644 1.00 49.53 118 ASN A CA 1
ATOM 933 C C . ASN A 1 118 ? -63.563 -15.332 74.394 1.00 49.53 118 ASN A C 1
ATOM 935 O O . ASN A 1 118 ? -62.819 -16.305 74.336 1.00 49.53 118 ASN A O 1
ATOM 939 N N . VAL A 1 119 ? -63.250 -14.267 75.143 1.00 51.44 119 VAL A N 1
ATOM 940 C CA . VAL A 1 119 ? -61.937 -14.021 75.796 1.00 51.44 119 VAL A CA 1
ATOM 941 C C . VAL A 1 119 ? -61.611 -15.006 76.942 1.00 51.44 119 VAL A C 1
ATOM 943 O O . VAL A 1 119 ? -60.499 -15.021 77.470 1.00 51.44 119 VAL A O 1
ATOM 946 N N . SER A 1 120 ? -62.561 -15.853 77.348 1.00 49.91 120 SER A N 1
ATOM 947 C CA . SER A 1 120 ? -62.368 -16.839 78.422 1.00 49.91 120 SER A CA 1
ATOM 948 C C . SER A 1 120 ? -61.522 -18.052 78.010 1.00 49.91 120 SER A C 1
ATOM 950 O O . SER A 1 120 ? -60.958 -18.717 78.880 1.00 49.91 120 SER A O 1
ATOM 952 N N . ARG A 1 121 ? -61.368 -18.320 76.706 1.00 54.03 121 ARG A N 1
ATOM 953 C CA . ARG A 1 121 ? -60.384 -19.262 76.146 1.00 54.03 121 ARG A CA 1
ATOM 954 C C . ARG A 1 121 ? -59.341 -18.453 75.367 1.00 54.03 121 ARG A C 1
ATOM 956 O O . ARG A 1 121 ? -59.677 -17.450 74.760 1.00 54.03 121 ARG A O 1
ATOM 963 N N . SER A 1 122 ? -58.074 -18.831 75.498 1.00 63.69 122 SER A N 1
ATOM 964 C CA . SER A 1 122 ? -56.873 -18.046 75.169 1.00 63.69 122 SER A CA 1
ATOM 965 C C . SER A 1 122 ? -56.958 -17.054 73.989 1.00 63.69 122 SER A C 1
ATOM 967 O O . SER A 1 122 ? -57.387 -17.398 72.892 1.00 63.69 122 SER A O 1
ATOM 969 N N . ILE A 1 123 ? -56.433 -15.836 74.189 1.00 69.19 123 ILE A N 1
ATOM 970 C CA . ILE A 1 123 ? -56.277 -14.803 73.141 1.00 69.19 123 ILE A CA 1
ATOM 971 C C . ILE A 1 123 ? -55.379 -15.301 71.996 1.00 69.19 123 ILE A C 1
ATOM 973 O O . ILE A 1 123 ? -55.535 -14.860 70.861 1.00 69.19 123 ILE A O 1
ATOM 977 N N . THR A 1 124 ? -54.474 -16.248 72.265 1.00 67.69 124 THR A N 1
ATOM 978 C CA . THR A 1 124 ? -53.633 -16.873 71.234 1.00 67.69 124 THR A CA 1
ATOM 979 C C . THR A 1 124 ? -54.460 -17.639 70.199 1.00 67.69 124 THR A C 1
ATOM 981 O O . THR A 1 124 ? -54.208 -17.485 69.009 1.00 67.69 124 THR A O 1
ATOM 984 N N . THR A 1 125 ? -55.505 -18.354 70.626 1.00 69.75 125 THR A N 1
ATOM 985 C CA . THR A 1 125 ? -56.448 -19.067 69.743 1.00 69.75 125 THR A CA 1
ATOM 986 C C . THR A 1 125 ? -57.310 -18.104 68.922 1.00 69.75 125 THR A C 1
ATOM 988 O O . THR A 1 125 ? -57.670 -18.390 67.788 1.00 69.75 125 THR A O 1
ATOM 991 N N . PHE A 1 126 ? -57.626 -16.925 69.467 1.00 71.88 126 PHE A N 1
ATOM 992 C CA . PHE A 1 126 ? -58.389 -15.902 68.743 1.00 71.88 126 PHE A CA 1
ATOM 993 C C . PHE A 1 126 ? -57.592 -15.266 67.592 1.00 71.88 126 PHE A C 1
ATOM 995 O O . PHE A 1 126 ? -58.167 -14.890 66.576 1.00 71.88 126 PHE A O 1
ATOM 1002 N N . LEU A 1 127 ? -56.271 -15.145 67.740 1.00 76.00 127 LEU A N 1
ATOM 1003 C CA . LEU A 1 127 ? -55.388 -14.524 66.745 1.00 76.00 127 LEU A CA 1
ATOM 1004 C C . LEU A 1 127 ? -54.726 -15.542 65.805 1.00 76.00 127 LEU A C 1
ATOM 1006 O O . LEU A 1 127 ? -53.932 -15.158 64.947 1.00 76.00 127 LEU A O 1
ATOM 1010 N N . GLU A 1 128 ? -55.045 -16.826 65.952 1.00 74.44 128 GLU A N 1
ATOM 1011 C CA . GLU A 1 128 ? -54.491 -17.920 65.152 1.00 74.44 128 GLU A CA 1
ATOM 1012 C C . GLU A 1 128 ? -54.718 -17.739 63.636 1.00 74.44 128 GLU A C 1
ATOM 1014 O O . GLU A 1 128 ? -53.729 -17.827 62.905 1.00 74.44 128 GLU A O 1
ATOM 1019 N N . PRO A 1 129 ? -55.905 -17.310 63.149 1.00 73.81 129 PRO A N 1
ATOM 1020 C CA . PRO A 1 129 ? -56.111 -17.033 61.722 1.00 73.81 129 PRO A CA 1
ATOM 1021 C C . PRO A 1 129 ? -55.195 -15.928 61.171 1.00 73.81 129 PRO A C 1
ATOM 1023 O O . PRO A 1 129 ? -54.675 -16.038 60.063 1.00 73.81 129 PRO A O 1
ATOM 1026 N N . TYR A 1 130 ? -54.933 -14.877 61.962 1.00 76.56 130 TYR A N 1
ATOM 1027 C CA . TYR A 1 130 ? -53.989 -13.820 61.579 1.00 76.56 130 TYR A CA 1
ATOM 1028 C C . TYR A 1 130 ? -52.547 -14.348 61.532 1.00 76.56 130 TYR A C 1
ATOM 1030 O O . TYR A 1 130 ? -51.771 -13.970 60.655 1.00 76.56 130 TYR A O 1
ATOM 1038 N N . ASN A 1 131 ? -52.175 -15.219 62.474 1.00 77.94 131 ASN A N 1
ATOM 1039 C CA . ASN A 1 131 ? -50.834 -15.802 62.545 1.00 77.94 131 ASN A CA 1
ATOM 1040 C C . ASN A 1 131 ? -50.562 -16.783 61.398 1.00 77.94 131 ASN A C 1
ATOM 1042 O O . ASN A 1 131 ? -49.423 -16.864 60.935 1.00 77.94 131 ASN A O 1
ATOM 1046 N N . ASP A 1 132 ? -51.570 -17.529 60.950 1.00 75.00 132 ASP A N 1
ATOM 1047 C CA . ASP A 1 132 ? -51.435 -18.456 59.827 1.00 75.00 132 ASP A CA 1
ATOM 1048 C C . ASP A 1 132 ? -51.398 -17.716 58.486 1.00 75.00 132 ASP A C 1
ATOM 1050 O O . ASP A 1 132 ? -50.543 -18.025 57.653 1.00 75.00 132 ASP A O 1
ATOM 1054 N N . LEU A 1 133 ? -52.213 -16.667 58.317 1.00 75.81 133 LEU A N 1
ATOM 1055 C CA . LEU A 1 133 ? -52.145 -15.794 57.144 1.00 75.81 133 LEU A CA 1
ATOM 1056 C C . LEU A 1 133 ? -50.777 -15.106 57.026 1.00 75.81 133 LEU A C 1
ATOM 1058 O O . LEU A 1 133 ? -50.150 -15.157 55.969 1.00 75.81 133 LEU A O 1
ATOM 1062 N N . ASN A 1 134 ? -50.275 -14.510 58.112 1.00 79.44 134 ASN A N 1
ATOM 1063 C CA . ASN A 1 134 ? -48.955 -13.876 58.105 1.00 79.44 134 ASN A CA 1
ATOM 1064 C C . ASN A 1 134 ? -47.841 -14.885 57.820 1.00 79.44 134 ASN A C 1
ATOM 1066 O O . ASN A 1 134 ? -46.942 -14.585 57.041 1.00 79.44 134 ASN A O 1
ATOM 1070 N N . ARG A 1 135 ? -47.905 -16.094 58.396 1.00 79.50 135 ARG A N 1
ATOM 1071 C CA . ARG A 1 135 ? -46.921 -17.152 58.124 1.00 79.50 135 ARG A CA 1
ATOM 1072 C C . ARG A 1 135 ? -46.917 -17.543 56.650 1.00 79.50 135 ARG A C 1
ATOM 1074 O O . ARG A 1 135 ? -45.845 -17.711 56.081 1.00 79.50 135 ARG A O 1
ATOM 1081 N N . HIS A 1 136 ? -48.092 -17.655 56.037 1.00 77.38 136 HIS A N 1
ATOM 1082 C CA . HIS A 1 136 ? -48.206 -17.966 54.619 1.00 77.38 136 HIS A CA 1
ATOM 1083 C C . HIS A 1 136 ? -47.634 -16.846 53.736 1.00 77.38 136 HIS A C 1
ATOM 1085 O O . HIS A 1 136 ? -46.827 -17.120 52.852 1.00 77.38 136 HIS A O 1
ATOM 1091 N N . LEU A 1 137 ? -47.967 -15.580 54.017 1.00 76.50 137 LEU A N 1
ATOM 1092 C CA . LEU A 1 137 ? -47.427 -14.425 53.284 1.00 76.50 137 LEU A CA 1
ATOM 1093 C C . LEU A 1 137 ? -45.900 -14.321 53.405 1.00 76.50 137 LEU A C 1
ATOM 1095 O O . LEU A 1 137 ? -45.214 -14.054 52.421 1.00 76.50 137 LEU A O 1
ATOM 1099 N N . VAL A 1 138 ? -45.357 -14.553 54.600 1.00 78.31 138 VAL A N 1
ATOM 1100 C CA . VAL A 1 138 ? -43.912 -14.513 54.854 1.00 78.31 138 VAL A CA 1
ATOM 1101 C C . VAL A 1 138 ? -43.177 -15.676 54.175 1.00 78.31 138 VAL A C 1
ATOM 1103 O O . VAL A 1 138 ? -42.079 -15.470 53.653 1.00 78.31 138 VAL A O 1
ATOM 1106 N N . ASP A 1 139 ? -43.773 -16.871 54.113 1.00 77.12 139 ASP A N 1
ATOM 1107 C CA . ASP A 1 139 ? -43.207 -18.016 53.386 1.00 77.12 139 ASP A CA 1
ATOM 1108 C C . ASP A 1 139 ? -43.193 -17.771 51.866 1.00 77.12 139 ASP A C 1
ATOM 1110 O O . ASP A 1 139 ? -42.177 -17.991 51.207 1.00 77.12 139 ASP A O 1
ATOM 1114 N N . GLN A 1 140 ? -44.263 -17.193 51.315 1.00 73.94 140 GLN A N 1
ATOM 1115 C CA . GLN A 1 140 ? -44.324 -16.792 49.903 1.00 73.94 140 GLN A CA 1
ATOM 1116 C C . GLN A 1 140 ? -43.278 -15.720 49.556 1.00 73.94 140 GLN A C 1
ATOM 1118 O O . GLN A 1 140 ? -42.511 -15.868 48.600 1.00 73.94 140 GLN A O 1
ATOM 1123 N N . ILE A 1 141 ? -43.163 -14.677 50.386 1.00 74.88 141 ILE A N 1
ATOM 1124 C CA . ILE A 1 141 ? -42.107 -13.659 50.260 1.00 74.88 141 ILE A CA 1
ATOM 1125 C C . ILE A 1 141 ? -40.723 -14.322 50.330 1.00 74.88 141 ILE A C 1
ATOM 1127 O O . ILE A 1 141 ? -39.845 -14.030 49.520 1.00 74.88 141 ILE A O 1
ATOM 1131 N N . SER A 1 142 ? -40.532 -15.268 51.246 1.00 73.00 142 SER A N 1
ATOM 1132 C CA . SER A 1 142 ? -39.277 -16.000 51.418 1.00 73.00 142 SER A CA 1
ATOM 1133 C C . SER A 1 142 ? -38.887 -16.875 50.229 1.00 73.00 142 SER A C 1
ATOM 1135 O O . SER A 1 142 ? -37.692 -16.981 49.947 1.00 73.00 142 SER A O 1
ATOM 1137 N N . GLN A 1 143 ? -39.851 -17.491 49.546 1.00 72.50 143 GLN A N 1
ATOM 1138 C CA . GLN A 1 143 ? -39.616 -18.319 48.360 1.00 72.50 143 GLN A CA 1
ATOM 1139 C C . GLN A 1 143 ? -39.246 -17.462 47.140 1.00 72.50 143 GLN A C 1
ATOM 1141 O O . GLN A 1 143 ? -38.350 -17.834 46.381 1.00 72.50 143 GLN A O 1
ATOM 1146 N N . SER A 1 144 ? -39.841 -16.271 47.010 1.00 67.81 144 SER A N 1
ATOM 1147 C CA . SER A 1 144 ? -39.542 -15.323 45.922 1.00 67.81 144 SER A CA 1
ATOM 1148 C C . SER A 1 144 ? -38.108 -14.766 45.950 1.00 67.81 144 SER A C 1
ATOM 1150 O O . SER A 1 144 ? -37.521 -14.484 44.912 1.00 67.81 144 SER A O 1
ATOM 1152 N N . VAL A 1 145 ? -37.483 -14.673 47.131 1.00 67.88 145 VAL A N 1
ATOM 1153 C CA . VAL A 1 145 ? -36.126 -14.109 47.314 1.00 67.88 145 VAL A CA 1
ATOM 1154 C C . VAL A 1 145 ? -35.007 -15.075 46.849 1.00 67.88 145 VAL A C 1
ATOM 1156 O O . VAL A 1 145 ? -33.830 -14.716 46.824 1.00 67.88 145 VAL A O 1
ATOM 1159 N N . GLY A 1 146 ? -35.344 -16.311 46.456 1.00 59.91 146 GLY A N 1
ATOM 1160 C CA . GLY A 1 146 ? -34.387 -17.390 46.178 1.00 59.91 146 GLY A CA 1
ATOM 1161 C C . GLY A 1 146 ? -33.684 -17.389 44.809 1.00 59.91 146 GLY A C 1
ATOM 1162 O O . GLY A 1 146 ? -32.745 -18.170 44.635 1.00 59.91 146 GLY A O 1
ATOM 1163 N N . PHE A 1 147 ? -34.084 -16.560 43.836 1.00 57.47 147 PHE A N 1
ATOM 1164 C CA . PHE A 1 147 ? -33.612 -16.686 42.446 1.00 57.47 147 PHE A CA 1
ATOM 1165 C C . PHE A 1 147 ? -32.562 -15.635 42.016 1.00 57.47 147 PHE A C 1
ATOM 1167 O O . PHE A 1 147 ? -32.765 -14.433 42.101 1.00 57.47 147 PHE A O 1
ATOM 1174 N N . SER A 1 148 ? -31.410 -16.140 41.549 1.00 54.25 148 SER A N 1
ATOM 1175 C CA . SER A 1 148 ? -30.332 -15.509 40.750 1.00 54.25 148 SER A CA 1
ATOM 1176 C C . SER A 1 148 ? -30.175 -13.975 40.770 1.00 54.25 148 SER A C 1
ATOM 1178 O O . SER A 1 148 ? -30.365 -13.309 39.750 1.00 54.25 148 SER A O 1
ATOM 1180 N N . LEU A 1 149 ? -29.713 -13.417 41.886 1.00 58.53 149 LEU A N 1
ATOM 1181 C CA . LEU A 1 149 ? -29.441 -11.983 42.012 1.00 58.53 149 LEU A CA 1
ATOM 1182 C C . LEU A 1 149 ? -27.942 -11.668 42.053 1.00 58.53 149 LEU A C 1
ATOM 1184 O O . LEU A 1 149 ? -27.125 -12.469 42.514 1.00 58.53 149 LEU A O 1
ATOM 1188 N N . THR A 1 150 ? -27.580 -10.483 41.554 1.00 60.31 150 THR A N 1
ATOM 1189 C CA . THR A 1 150 ? -26.246 -9.896 41.721 1.00 60.31 150 THR A CA 1
ATOM 1190 C C . THR A 1 150 ? -25.940 -9.704 43.212 1.00 60.31 150 THR A C 1
ATOM 1192 O O . THR A 1 150 ? -26.840 -9.620 44.050 1.00 60.31 150 THR A O 1
ATOM 1195 N N . GLY A 1 151 ? -24.653 -9.683 43.572 1.00 64.88 151 GLY A N 1
ATOM 1196 C CA . GLY A 1 151 ? -24.224 -9.783 44.973 1.00 64.88 151 GLY A CA 1
ATOM 1197 C C . GLY A 1 151 ? -24.749 -8.680 45.900 1.00 64.88 151 GLY A C 1
ATOM 1198 O O . GLY A 1 151 ? -24.839 -8.910 47.105 1.00 64.88 151 GLY A O 1
ATOM 1199 N N . ASP A 1 152 ? -25.110 -7.511 45.370 1.00 68.06 152 ASP A N 1
ATOM 1200 C CA . ASP A 1 152 ? -25.596 -6.379 46.169 1.00 68.06 152 ASP A CA 1
ATOM 1201 C C . ASP A 1 152 ? -27.116 -6.428 46.373 1.00 68.06 152 ASP A C 1
ATOM 1203 O O . ASP A 1 152 ? -27.576 -6.307 47.509 1.00 68.06 152 ASP A O 1
ATOM 1207 N N . VAL A 1 153 ? -27.893 -6.726 45.324 1.00 75.25 153 VAL A N 1
ATOM 1208 C CA . VAL A 1 153 ? -29.358 -6.865 45.430 1.00 75.25 153 VAL A CA 1
ATOM 1209 C C . VAL A 1 153 ? -29.731 -8.068 46.301 1.00 75.25 153 VAL A C 1
ATOM 1211 O O . VAL A 1 153 ? -30.629 -7.983 47.137 1.00 75.25 153 VAL A O 1
ATOM 1214 N N . TRP A 1 154 ? -28.985 -9.173 46.185 1.00 77.12 154 TRP A N 1
ATOM 1215 C CA . TRP A 1 154 ? -29.170 -10.343 47.045 1.00 77.12 154 TRP A CA 1
ATOM 1216 C C . TRP A 1 154 ? -28.962 -10.008 48.529 1.00 77.12 154 TRP A C 1
ATOM 1218 O O . TRP A 1 154 ? -29.786 -10.374 49.365 1.00 77.12 154 TRP A O 1
ATOM 1228 N N . ARG A 1 155 ? -27.896 -9.265 48.866 1.00 80.12 155 ARG A N 1
ATOM 1229 C CA . ARG A 1 155 ? -27.612 -8.851 50.251 1.00 80.12 155 ARG A CA 1
ATOM 1230 C C . ARG A 1 155 ? -28.738 -7.990 50.825 1.00 80.12 155 ARG A C 1
ATOM 1232 O O . ARG A 1 155 ? -29.201 -8.266 51.929 1.00 80.12 155 ARG A O 1
ATOM 1239 N N . GLN A 1 156 ? -29.209 -7.001 50.067 1.00 82.12 156 GLN A N 1
ATOM 1240 C CA . GLN A 1 156 ? -30.306 -6.124 50.488 1.00 82.12 156 GLN A CA 1
ATOM 1241 C C . GLN A 1 156 ? -31.621 -6.894 50.694 1.00 82.12 156 GLN A C 1
ATOM 1243 O O . GLN A 1 156 ? -32.314 -6.669 51.685 1.00 82.12 156 GLN A O 1
ATOM 1248 N N . LEU A 1 157 ? -31.943 -7.852 49.818 1.00 78.50 157 LEU A N 1
ATOM 1249 C CA . LEU A 1 157 ? -33.146 -8.684 49.941 1.00 78.50 157 LEU A CA 1
ATOM 1250 C C . LEU A 1 157 ? -33.090 -9.659 51.125 1.00 78.50 157 LEU A C 1
ATOM 1252 O O . LEU A 1 157 ? -34.105 -9.888 51.781 1.00 78.50 157 LEU A O 1
ATOM 1256 N N . VAL A 1 158 ? -31.914 -10.209 51.441 1.00 82.44 158 VAL A N 1
ATOM 1257 C CA . VAL A 1 158 ? -31.724 -11.045 52.639 1.00 82.44 158 VAL A CA 1
ATOM 1258 C C . VAL A 1 158 ? -31.962 -10.229 53.911 1.00 82.44 158 VAL A C 1
ATOM 1260 O O . VAL A 1 158 ? -32.668 -10.688 54.809 1.00 82.44 158 VAL A O 1
ATOM 1263 N N . VAL A 1 159 ? -31.430 -9.004 53.978 1.00 86.12 159 VAL A N 1
ATOM 1264 C CA . VAL A 1 159 ? -31.685 -8.086 55.100 1.00 86.12 159 VAL A CA 1
ATOM 1265 C C . VAL A 1 159 ? -33.172 -7.743 55.183 1.00 86.12 159 VAL A C 1
ATOM 1267 O O . VAL A 1 159 ? -33.758 -7.854 56.257 1.00 86.12 159 VAL A O 1
ATOM 1270 N N . TYR A 1 160 ? -33.804 -7.416 54.054 1.00 84.38 160 TYR A N 1
ATOM 1271 C CA . TYR A 1 160 ? -35.237 -7.130 53.968 1.00 84.38 160 TYR A CA 1
ATOM 1272 C C . TYR A 1 160 ? -36.099 -8.278 54.518 1.00 84.38 160 TYR A C 1
ATOM 1274 O O . TYR A 1 160 ? -36.953 -8.060 55.378 1.00 84.38 160 TYR A O 1
ATOM 1282 N N . LYS A 1 161 ? -35.826 -9.517 54.091 1.00 84.00 161 LYS A N 1
ATOM 1283 C CA . LYS A 1 161 ? -36.499 -10.723 54.593 1.00 84.00 161 LYS A CA 1
ATOM 1284 C C . LYS A 1 161 ? -36.316 -10.893 56.102 1.00 84.00 161 LYS A C 1
ATOM 1286 O O . LYS A 1 161 ? -37.290 -11.121 56.815 1.00 84.00 161 LYS A O 1
ATOM 1291 N N . ASN A 1 162 ? -35.082 -10.781 56.590 1.00 87.31 162 ASN A N 1
ATOM 1292 C CA . ASN A 1 162 ? -34.786 -10.940 58.013 1.00 87.31 162 ASN A CA 1
ATOM 1293 C C . ASN A 1 162 ? -35.517 -9.891 58.864 1.00 87.31 162 ASN A C 1
ATOM 1295 O O . ASN A 1 162 ? -36.019 -10.214 59.936 1.00 87.31 162 ASN A O 1
ATOM 1299 N N . VAL A 1 163 ? -35.641 -8.651 58.382 1.00 87.81 163 VAL A N 1
ATOM 1300 C CA . VAL A 1 163 ? -36.406 -7.601 59.073 1.00 87.81 163 VAL A CA 1
ATOM 1301 C C . VAL A 1 163 ? -37.900 -7.946 59.136 1.00 87.81 163 VAL A C 1
ATOM 1303 O O . VAL A 1 163 ? -38.505 -7.787 60.194 1.00 87.81 163 VAL A O 1
ATOM 1306 N N . ILE A 1 164 ? -38.491 -8.482 58.062 1.00 85.88 164 ILE A N 1
ATOM 1307 C CA . ILE A 1 164 ? -39.898 -8.926 58.049 1.00 85.88 164 ILE A CA 1
ATOM 1308 C C . ILE A 1 164 ? -40.146 -10.041 59.075 1.00 85.88 164 ILE A C 1
ATOM 1310 O O . ILE A 1 164 ? -41.075 -9.955 59.882 1.00 85.88 164 ILE A O 1
ATOM 1314 N N . GLU A 1 165 ? -39.298 -11.069 59.065 1.00 86.50 165 GLU A N 1
ATOM 1315 C CA . GLU A 1 165 ? -39.377 -12.208 59.988 1.00 86.50 165 GLU A CA 1
ATOM 1316 C C . GLU A 1 165 ? -39.184 -11.771 61.448 1.00 86.50 165 GLU A C 1
ATOM 1318 O O . GLU A 1 165 ? -39.885 -12.236 62.355 1.00 86.50 165 GLU A O 1
ATOM 1323 N N . ALA A 1 166 ? -38.282 -10.813 61.683 1.00 88.88 166 ALA A N 1
ATOM 1324 C CA . ALA A 1 166 ? -38.086 -10.203 62.989 1.00 88.88 166 ALA A CA 1
ATOM 1325 C C . ALA A 1 166 ? -39.331 -9.437 63.461 1.00 88.88 166 ALA A C 1
ATOM 1327 O O . ALA A 1 166 ? -39.765 -9.644 64.594 1.00 88.88 166 ALA A O 1
ATOM 1328 N N . ILE A 1 167 ? -39.935 -8.595 62.612 1.00 87.38 167 ILE A N 1
ATOM 1329 C CA . ILE A 1 167 ? -41.164 -7.846 62.933 1.00 87.38 167 ILE A CA 1
ATOM 1330 C C . ILE A 1 167 ? -42.289 -8.806 63.339 1.00 87.38 167 ILE A C 1
ATOM 1332 O O . ILE A 1 167 ? -42.968 -8.578 64.344 1.00 87.38 167 ILE A O 1
ATOM 1336 N N . GLU A 1 168 ? -42.468 -9.899 62.597 1.00 86.12 168 GLU A N 1
ATOM 1337 C CA . GLU A 1 168 ? -43.509 -10.888 62.875 1.00 86.12 168 GLU A CA 1
ATOM 1338 C C . GLU A 1 168 ? -43.270 -11.614 64.207 1.00 86.12 168 GLU A C 1
ATOM 1340 O O . GLU A 1 168 ? -44.177 -11.724 65.039 1.00 86.12 168 GLU A O 1
ATOM 1345 N N . CYS A 1 169 ? -42.034 -12.049 64.459 1.00 88.69 169 CYS A N 1
ATOM 1346 C CA . CYS A 1 169 ? -41.667 -12.716 65.705 1.00 88.69 169 CYS A CA 1
ATOM 1347 C C . CYS A 1 169 ? -41.782 -11.787 66.927 1.00 88.69 169 CYS A C 1
ATOM 1349 O O . CYS A 1 169 ? -42.325 -12.203 67.954 1.00 88.69 169 CYS A O 1
ATOM 1351 N N . VAL A 1 170 ? -41.356 -10.522 66.808 1.00 88.38 170 VAL A N 1
ATOM 1352 C CA . VAL A 1 170 ? -41.523 -9.489 67.848 1.00 88.38 170 VAL A CA 1
ATOM 1353 C C . VAL A 1 170 ? -43.002 -9.202 68.094 1.00 88.38 170 VAL A C 1
ATOM 1355 O O . VAL A 1 170 ? -43.424 -9.090 69.245 1.00 88.38 170 VAL A O 1
ATOM 1358 N N . SER A 1 171 ? -43.816 -9.132 67.037 1.00 84.81 171 SER A N 1
ATOM 1359 C CA . SER A 1 171 ? -45.257 -8.900 67.150 1.00 84.81 171 SER A CA 1
ATOM 1360 C C . SER A 1 171 ? -45.947 -10.018 67.938 1.00 84.81 171 SER A C 1
ATOM 1362 O O . SER A 1 171 ? -46.671 -9.718 68.889 1.00 84.81 171 SER A O 1
ATOM 1364 N N . ILE A 1 172 ? -45.670 -11.291 67.633 1.00 83.88 172 ILE A N 1
ATOM 1365 C CA . ILE A 1 172 ? -46.237 -12.434 68.370 1.00 83.88 172 ILE A CA 1
ATOM 1366 C C . ILE A 1 172 ? -45.727 -12.464 69.819 1.00 83.88 172 ILE A C 1
ATOM 1368 O O . ILE A 1 172 ? -46.520 -12.627 70.748 1.00 83.88 172 ILE A O 1
ATOM 1372 N N . ALA A 1 173 ? -44.424 -12.257 70.037 1.00 87.75 173 ALA A N 1
ATOM 1373 C CA . ALA A 1 173 ? -43.843 -12.224 71.378 1.00 87.75 173 ALA A CA 1
ATOM 1374 C C . ALA A 1 173 ? -44.456 -11.104 72.239 1.00 87.75 173 ALA A C 1
ATOM 1376 O O . ALA A 1 173 ? -44.786 -11.334 73.402 1.00 87.75 173 ALA A O 1
ATOM 1377 N N . SER A 1 174 ? -44.702 -9.923 71.660 1.00 87.12 174 SER A N 1
ATOM 1378 C CA . SER A 1 174 ? -45.304 -8.790 72.374 1.00 87.12 174 SER A CA 1
ATOM 1379 C C . SER A 1 174 ? -46.721 -9.074 72.876 1.00 87.12 174 SER A C 1
ATOM 1381 O O . SER A 1 174 ? -47.082 -8.644 73.969 1.00 87.12 174 SER A O 1
ATOM 1383 N N . ILE A 1 175 ? -47.505 -9.866 72.134 1.00 84.00 175 ILE A N 1
ATOM 1384 C CA . ILE A 1 175 ? -48.853 -10.290 72.536 1.00 84.00 175 ILE A CA 1
ATOM 1385 C C . ILE A 1 175 ? -48.800 -11.150 73.802 1.00 84.00 175 ILE A C 1
ATOM 1387 O O . ILE A 1 175 ? -49.596 -10.954 74.723 1.00 84.00 175 ILE A O 1
ATOM 1391 N N . LEU A 1 176 ? -47.836 -12.068 73.872 1.00 86.31 176 LEU A N 1
ATOM 1392 C CA . LEU A 1 176 ? -47.620 -12.924 75.038 1.00 86.31 176 LEU A CA 1
ATOM 1393 C C . LEU A 1 176 ? -47.129 -12.104 76.238 1.00 86.31 176 LEU A C 1
ATOM 1395 O O . LEU A 1 176 ? -47.593 -12.308 77.357 1.00 86.31 176 LEU A O 1
ATOM 1399 N N . VAL A 1 177 ? -46.281 -11.097 76.015 1.00 87.88 177 VAL A N 1
ATOM 1400 C CA . VAL A 1 177 ? -45.861 -10.169 77.077 1.00 87.88 177 VAL A CA 1
ATOM 1401 C C . VAL A 1 177 ? -47.040 -9.323 77.575 1.00 87.88 177 VAL A C 1
ATOM 1403 O O . VAL A 1 177 ? -47.192 -9.149 78.782 1.00 87.88 177 VAL A O 1
ATOM 1406 N N . PHE A 1 178 ? -47.944 -8.862 76.701 1.00 85.69 178 PHE A N 1
ATOM 1407 C CA . PHE A 1 178 ? -49.157 -8.167 77.149 1.00 85.69 178 PHE A CA 1
ATOM 1408 C C . PHE A 1 178 ? -50.042 -9.060 78.033 1.00 85.69 178 PHE A C 1
ATOM 1410 O O . PHE A 1 178 ? -50.566 -8.600 79.051 1.00 85.69 178 PHE A O 1
ATOM 1417 N N . GLN A 1 179 ? -50.178 -10.346 77.690 1.00 81.88 179 GLN A N 1
ATOM 1418 C CA . GLN A 1 179 ? -50.897 -11.314 78.524 1.00 81.88 179 GLN A CA 1
ATOM 1419 C C . GLN A 1 179 ? -50.198 -11.551 79.867 1.00 81.88 179 GLN A C 1
ATOM 1421 O O . GLN A 1 179 ? -50.874 -11.646 80.895 1.00 81.88 179 GLN A O 1
ATOM 1426 N N . PHE A 1 180 ? -48.864 -11.605 79.877 1.00 86.19 180 PHE A N 1
ATOM 1427 C CA . PHE A 1 180 ? -48.062 -11.714 81.094 1.00 86.19 180 PHE A CA 1
ATOM 1428 C C . PHE A 1 180 ? -48.265 -10.511 82.020 1.00 86.19 180 PHE A C 1
ATOM 1430 O O . PHE A 1 180 ? -48.553 -10.705 83.196 1.00 86.19 180 PHE A O 1
ATOM 1437 N N . ILE A 1 181 ? -48.206 -9.281 81.496 1.00 84.75 181 ILE A N 1
ATOM 1438 C CA . ILE A 1 181 ? -48.419 -8.049 82.279 1.00 84.75 181 ILE A CA 1
ATOM 1439 C C . ILE A 1 181 ? -49.824 -8.032 82.905 1.00 84.75 181 ILE A C 1
ATOM 1441 O O . ILE A 1 181 ? -49.999 -7.611 84.050 1.00 84.75 181 ILE A O 1
ATOM 1445 N N . GLN A 1 182 ? -50.834 -8.532 82.184 1.00 77.44 182 GLN A N 1
ATOM 1446 C CA . GLN A 1 182 ? -52.213 -8.568 82.673 1.00 77.44 182 GLN A CA 1
ATOM 1447 C C . GLN A 1 182 ? -52.458 -9.672 83.719 1.00 77.44 182 GLN A C 1
ATOM 1449 O O . GLN A 1 182 ? -53.117 -9.426 84.734 1.00 77.44 182 GLN A O 1
ATOM 1454 N N . ARG A 1 183 ? -51.965 -10.895 83.475 1.00 79.56 183 ARG A N 1
ATOM 1455 C CA . ARG A 1 183 ? -52.231 -12.090 84.305 1.00 79.56 183 ARG A CA 1
ATOM 1456 C C . ARG A 1 183 ? -51.194 -12.318 85.411 1.00 79.56 183 ARG A C 1
ATOM 1458 O O . ARG A 1 183 ? -51.468 -13.071 86.343 1.00 79.56 183 ARG A O 1
ATOM 1465 N N . GLY A 1 184 ? -50.021 -11.698 85.305 1.00 76.44 184 GLY A N 1
ATOM 1466 C CA . GLY A 1 184 ? -48.868 -11.835 86.203 1.00 76.44 184 GLY A CA 1
ATOM 1467 C C . GLY A 1 184 ? -48.041 -13.117 86.031 1.00 76.44 184 GLY A C 1
ATOM 1468 O O . GLY A 1 184 ? -47.024 -13.277 86.701 1.00 76.44 184 GLY A O 1
ATOM 1469 N N . ARG A 1 185 ? -48.477 -14.042 85.163 1.00 81.69 185 ARG A N 1
ATOM 1470 C CA . ARG A 1 185 ? -47.771 -15.278 84.785 1.00 81.69 185 ARG A CA 1
ATOM 1471 C C . ARG A 1 185 ? -48.255 -15.789 83.429 1.00 81.69 185 ARG A C 1
ATOM 1473 O O . ARG A 1 185 ? -49.419 -15.574 83.079 1.00 81.69 185 ARG A O 1
ATOM 1480 N N . LEU A 1 186 ? -47.402 -16.516 82.713 1.00 84.38 186 LEU A N 1
ATOM 1481 C CA . LEU A 1 186 ? -47.762 -17.259 81.500 1.00 84.38 186 LEU A CA 1
ATOM 1482 C C . LEU A 1 186 ? -47.947 -18.752 81.789 1.00 84.38 186 LEU A C 1
ATOM 1484 O O . LEU A 1 186 ? -47.286 -19.322 82.662 1.00 84.38 186 LEU A O 1
ATOM 1488 N N . GLY A 1 187 ? -48.863 -19.382 81.047 1.00 82.38 187 GLY A N 1
ATOM 1489 C CA . GLY A 1 187 ? -48.987 -20.839 81.004 1.00 82.38 187 GLY A CA 1
ATOM 1490 C C . GLY A 1 187 ? -47.785 -21.482 80.305 1.00 82.38 187 GLY A C 1
ATOM 1491 O O . GLY A 1 187 ? -47.040 -20.805 79.604 1.00 82.38 187 GLY A O 1
ATOM 1492 N N . LEU A 1 188 ? -47.591 -22.792 80.486 1.00 83.94 188 LEU A N 1
ATOM 1493 C CA . LEU A 1 188 ? -46.432 -23.509 79.932 1.00 83.94 188 LEU A CA 1
ATOM 1494 C C . LEU A 1 188 ? -46.354 -23.414 78.397 1.00 83.94 188 LEU A C 1
ATOM 1496 O O . LEU A 1 188 ? -45.271 -23.222 77.850 1.00 83.94 188 LEU A O 1
ATOM 1500 N N . ASP A 1 189 ? -47.499 -23.524 77.723 1.00 83.25 189 ASP A N 1
ATOM 1501 C CA . ASP A 1 189 ? -47.592 -23.453 76.262 1.00 83.25 189 ASP A CA 1
ATOM 1502 C C . ASP A 1 189 ? -47.249 -22.045 75.746 1.00 83.25 189 ASP A C 1
ATOM 1504 O O . ASP A 1 189 ? -46.288 -21.884 74.991 1.00 83.25 189 ASP A O 1
ATOM 1508 N N . ASP A 1 190 ? -47.922 -21.019 76.279 1.00 84.12 190 ASP A N 1
ATOM 1509 C CA . ASP A 1 190 ? -47.675 -19.602 75.976 1.00 84.12 190 ASP A CA 1
ATOM 1510 C C . ASP A 1 190 ? -46.219 -19.185 76.273 1.00 84.12 190 ASP A C 1
ATOM 1512 O O . ASP A 1 190 ? -45.593 -18.466 75.494 1.00 84.12 190 ASP A O 1
ATOM 1516 N N . PHE A 1 191 ? -45.639 -19.670 77.377 1.00 86.75 191 PHE A N 1
ATOM 1517 C CA . PHE A 1 191 ? -44.237 -19.426 77.726 1.00 86.75 191 PHE A CA 1
ATOM 1518 C C . PHE A 1 191 ? -43.278 -20.079 76.722 1.00 86.75 191 PHE A C 1
ATOM 1520 O O . PHE A 1 191 ? -42.323 -19.447 76.268 1.00 86.75 191 PHE A O 1
ATOM 1527 N N . SER A 1 192 ? -43.542 -21.328 76.321 1.00 87.38 192 SER A N 1
ATOM 1528 C CA . SER A 1 192 ? -42.727 -22.018 75.316 1.00 87.38 192 SER A CA 1
ATOM 1529 C C . SER A 1 192 ? -42.781 -21.316 73.954 1.00 87.38 192 SER A C 1
ATOM 1531 O O . SER A 1 192 ? -41.765 -21.210 73.260 1.00 87.38 192 SER A O 1
ATOM 1533 N N . GLN A 1 193 ? -43.952 -20.782 73.594 1.00 85.94 193 GLN A N 1
ATOM 1534 C CA . GLN A 1 193 ? -44.159 -20.028 72.367 1.00 85.94 193 GLN A CA 1
ATOM 1535 C C . GLN A 1 193 ? -43.418 -18.687 72.410 1.00 85.94 193 GLN A C 1
ATOM 1537 O O . GLN A 1 193 ? -42.779 -18.324 71.420 1.00 85.94 193 GLN A O 1
ATOM 1542 N N . PHE A 1 194 ? -43.431 -17.996 73.555 1.00 89.88 194 PHE A N 1
ATOM 1543 C CA . PHE A 1 194 ? -42.668 -16.766 73.762 1.00 89.88 194 PHE A CA 1
ATOM 1544 C C . PHE A 1 194 ? -41.171 -16.999 73.548 1.00 89.88 194 PHE A C 1
ATOM 1546 O O . PHE A 1 194 ? -40.578 -16.335 72.703 1.00 89.88 194 PHE A O 1
ATOM 1553 N N . VAL A 1 195 ? -40.579 -17.988 74.231 1.00 90.50 195 VAL A N 1
ATOM 1554 C CA . VAL A 1 195 ? -39.135 -18.277 74.138 1.00 90.50 195 VAL A CA 1
ATOM 1555 C C . VAL A 1 195 ? -38.710 -18.565 72.697 1.00 90.50 195 VAL A C 1
ATOM 1557 O O . VAL A 1 195 ? -37.694 -18.048 72.237 1.00 90.50 195 VAL A O 1
ATOM 1560 N N . ARG A 1 196 ? -39.497 -19.357 71.956 1.00 91.06 196 ARG A N 1
ATOM 1561 C CA . ARG A 1 196 ? -39.198 -19.675 70.550 1.00 91.06 196 ARG A CA 1
ATOM 1562 C C . ARG A 1 196 ? -39.227 -18.435 69.657 1.00 91.06 196 ARG A C 1
ATOM 1564 O O . ARG A 1 196 ? -38.338 -18.264 68.829 1.00 91.06 196 ARG A O 1
ATOM 1571 N N . ARG A 1 197 ? -40.251 -17.591 69.802 1.00 90.00 197 ARG A N 1
ATOM 1572 C CA . ARG A 1 197 ? -40.442 -16.409 68.948 1.00 90.00 197 ARG A CA 1
ATOM 1573 C C . ARG A 1 197 ? -39.449 -15.301 69.272 1.00 90.00 197 ARG A C 1
ATOM 1575 O O . ARG A 1 197 ? -38.895 -14.700 68.362 1.00 90.00 197 ARG A O 1
ATOM 1582 N N . ASP A 1 198 ? -39.178 -15.076 70.547 1.00 89.81 198 ASP A N 1
ATOM 1583 C CA . ASP A 1 198 ? -38.214 -14.082 71.005 1.00 89.81 198 ASP A CA 1
ATOM 1584 C C . ASP A 1 198 ? -36.767 -14.437 70.604 1.00 89.81 198 ASP A C 1
ATOM 1586 O O . ASP A 1 198 ? -36.023 -13.567 70.148 1.00 89.81 198 ASP A O 1
ATOM 1590 N N . ALA A 1 199 ? -36.379 -15.717 70.680 1.00 90.44 199 ALA A N 1
ATOM 1591 C CA . ALA A 1 199 ? -35.077 -16.169 70.186 1.00 90.44 199 ALA A CA 1
ATOM 1592 C C . ALA A 1 199 ? -34.938 -15.958 68.667 1.00 90.44 199 ALA A C 1
ATOM 1594 O O . ALA A 1 199 ? -33.966 -15.351 68.219 1.00 90.44 199 ALA A O 1
ATOM 1595 N N . ALA A 1 200 ? -35.944 -16.376 67.890 1.00 90.81 200 ALA A N 1
ATOM 1596 C CA . ALA A 1 200 ? -35.950 -16.198 66.438 1.00 90.81 200 ALA A CA 1
ATOM 1597 C C . ALA A 1 200 ? -35.859 -14.715 66.035 1.00 90.81 200 ALA A C 1
ATOM 1599 O O . ALA A 1 200 ? -35.063 -14.359 65.169 1.00 90.81 200 ALA A O 1
ATOM 1600 N N . ALA A 1 201 ? -36.612 -13.833 66.704 1.00 90.06 201 ALA A N 1
ATOM 1601 C CA . ALA A 1 201 ? -36.558 -12.392 66.463 1.00 90.06 201 ALA A CA 1
ATOM 1602 C C . ALA A 1 201 ? -35.138 -11.821 66.610 1.00 90.06 201 ALA A C 1
ATOM 1604 O O . ALA A 1 201 ? -34.678 -11.067 65.754 1.00 90.06 201 ALA A O 1
ATOM 1605 N N . MET A 1 202 ? -34.432 -12.191 67.681 1.00 89.81 202 MET A N 1
ATOM 1606 C CA . MET A 1 202 ? -33.076 -11.703 67.946 1.00 89.81 202 MET A CA 1
ATOM 1607 C C . MET A 1 202 ? -32.058 -12.203 66.918 1.00 89.81 202 MET A C 1
ATOM 1609 O O . MET A 1 202 ? -31.178 -11.441 66.511 1.00 89.81 202 MET A O 1
ATOM 1613 N N . ASP A 1 203 ? -32.183 -13.455 66.478 1.00 91.81 203 ASP A N 1
ATOM 1614 C CA . ASP A 1 203 ? -31.295 -14.030 65.466 1.00 91.81 203 ASP A CA 1
ATOM 1615 C C . ASP A 1 203 ? -31.462 -13.333 64.110 1.00 91.81 203 ASP A C 1
ATOM 1617 O O . ASP A 1 203 ? -30.467 -12.964 63.479 1.00 91.81 203 ASP A O 1
ATOM 1621 N N . TYR A 1 204 ? -32.703 -13.060 63.695 1.00 91.25 204 TYR A N 1
ATOM 1622 C CA . TYR A 1 204 ? -32.970 -12.320 62.462 1.00 91.25 204 TYR A CA 1
ATOM 1623 C C . TYR A 1 204 ? -32.435 -10.882 62.508 1.00 91.25 204 TYR A C 1
ATOM 1625 O O . TYR A 1 204 ? -31.809 -10.437 61.544 1.00 91.25 204 TYR A O 1
ATOM 1633 N N . LEU A 1 205 ? -32.604 -10.169 63.628 1.00 89.62 205 LEU A N 1
ATOM 1634 C CA . LEU A 1 205 ? -32.085 -8.804 63.783 1.00 89.62 205 LEU A CA 1
ATOM 1635 C C . LEU A 1 205 ? -30.552 -8.752 63.752 1.00 89.62 205 LEU A C 1
ATOM 1637 O O . LEU A 1 205 ? -29.984 -7.927 63.041 1.00 89.62 205 LEU A O 1
ATOM 1641 N N . ARG A 1 206 ? -29.867 -9.668 64.446 1.00 88.75 206 ARG A N 1
ATOM 1642 C CA . ARG A 1 206 ? -28.396 -9.764 64.379 1.00 88.75 206 ARG A CA 1
ATOM 1643 C C . ARG A 1 206 ? -27.911 -10.145 62.988 1.00 88.75 206 ARG A C 1
ATOM 1645 O O . ARG A 1 206 ? -26.891 -9.642 62.525 1.00 88.75 206 ARG A O 1
ATOM 1652 N N . SER A 1 207 ? -28.633 -11.036 62.307 1.00 88.75 207 SER A N 1
ATOM 1653 C CA . SER A 1 207 ? -28.315 -11.375 60.925 1.00 88.75 207 SER A CA 1
ATOM 1654 C C . SER A 1 207 ? -28.438 -10.151 60.015 1.00 88.75 207 SER A C 1
ATOM 1656 O O . SER A 1 207 ? -27.588 -9.983 59.146 1.00 88.75 207 SER A O 1
ATOM 1658 N N . ALA A 1 208 ? -29.447 -9.298 60.209 1.00 87.50 208 ALA A N 1
ATOM 1659 C CA . ALA A 1 208 ? -29.617 -8.062 59.447 1.00 87.50 208 ALA A CA 1
ATOM 1660 C C . ALA A 1 208 ? -28.444 -7.079 59.656 1.00 87.50 208 ALA A C 1
ATOM 1662 O O . ALA A 1 208 ? -27.872 -6.616 58.670 1.00 87.50 208 ALA A O 1
ATOM 1663 N N . GLU A 1 209 ? -28.023 -6.840 60.905 1.00 86.12 209 GLU A N 1
ATOM 1664 C CA . GLU A 1 209 ? -26.865 -5.982 61.233 1.00 86.12 209 GLU A CA 1
ATOM 1665 C C . GLU A 1 209 ? -25.540 -6.528 60.652 1.00 86.12 209 GLU A C 1
ATOM 1667 O O . GLU A 1 209 ? -24.686 -5.764 60.207 1.00 86.12 209 GLU A O 1
ATOM 1672 N N . ASN A 1 210 ? -25.370 -7.855 60.578 1.00 86.00 210 ASN A N 1
ATOM 1673 C CA . ASN A 1 210 ? -24.167 -8.473 60.001 1.00 86.00 210 ASN A CA 1
ATOM 1674 C C . ASN A 1 210 ? -24.073 -8.329 58.472 1.00 86.00 210 ASN A C 1
ATOM 1676 O O . ASN A 1 210 ? -22.976 -8.177 57.933 1.00 86.00 210 ASN A O 1
ATOM 1680 N N . PHE A 1 211 ? -25.199 -8.420 57.756 1.00 82.25 211 PHE A N 1
ATOM 1681 C CA . PHE A 1 211 ? -25.220 -8.275 56.294 1.00 82.25 211 PHE A CA 1
ATOM 1682 C C . PHE A 1 211 ? -25.132 -6.807 55.848 1.00 82.25 211 PHE A C 1
ATOM 1684 O O . PHE A 1 211 ? -24.635 -6.542 54.751 1.00 82.25 211 PHE A O 1
ATOM 1691 N N . MET A 1 212 ? -25.565 -5.865 56.693 1.00 80.50 212 MET A N 1
ATOM 1692 C CA . MET A 1 212 ? -25.456 -4.421 56.476 1.00 80.50 212 MET A CA 1
ATOM 1693 C C . MET A 1 212 ? -24.972 -3.718 57.750 1.00 80.50 212 MET A C 1
ATOM 1695 O O . MET A 1 212 ? -25.769 -3.317 58.595 1.00 80.50 212 MET A O 1
ATOM 1699 N N . ALA A 1 213 ? -23.652 -3.527 57.841 1.00 66.06 213 ALA A N 1
ATOM 1700 C CA . ALA A 1 213 ? -22.977 -2.964 59.015 1.00 66.06 213 ALA A CA 1
ATOM 1701 C C . ALA A 1 213 ? -23.395 -1.521 59.369 1.00 66.06 213 ALA A C 1
ATOM 1703 O O . ALA A 1 213 ? -23.179 -1.085 60.497 1.00 66.06 213 ALA A O 1
ATOM 1704 N N . ASP A 1 214 ? -23.996 -0.788 58.426 1.00 71.50 214 ASP A N 1
ATOM 1705 C CA . ASP A 1 214 ? -24.441 0.598 58.622 1.00 71.50 214 ASP A CA 1
ATOM 1706 C C . ASP A 1 214 ? -25.755 0.712 59.422 1.00 71.50 214 ASP A C 1
ATOM 1708 O O . ASP A 1 214 ? -26.162 1.813 59.796 1.00 71.50 214 ASP A O 1
ATOM 1712 N N . ILE A 1 215 ? -26.433 -0.406 59.706 1.00 75.31 215 ILE A N 1
ATOM 1713 C CA . ILE A 1 215 ? -27.706 -0.429 60.433 1.00 75.31 215 ILE A CA 1
ATOM 1714 C C . ILE A 1 215 ? -27.453 -0.818 61.898 1.00 75.31 215 ILE A C 1
ATOM 1716 O O . ILE A 1 215 ? -26.856 -1.852 62.178 1.00 75.31 215 ILE A O 1
ATOM 1720 N N . THR A 1 216 ? -27.955 -0.018 62.848 1.00 75.81 216 THR A N 1
ATOM 1721 C CA . THR A 1 216 ? -27.917 -0.332 64.291 1.00 75.81 216 THR A CA 1
ATOM 1722 C C . THR A 1 216 ? -29.333 -0.369 64.867 1.00 75.81 216 THR A C 1
ATOM 1724 O O . THR A 1 216 ? -29.981 0.659 65.045 1.00 75.81 216 THR A O 1
ATOM 1727 N N . ILE A 1 217 ? -29.840 -1.568 65.149 1.00 76.56 217 ILE A N 1
ATOM 1728 C CA . ILE A 1 217 ? -31.234 -1.808 65.551 1.00 76.56 217 ILE A CA 1
ATOM 1729 C C . ILE A 1 217 ? -31.334 -2.037 67.065 1.00 76.56 217 ILE A C 1
ATOM 1731 O O . ILE A 1 217 ? -32.221 -1.499 67.738 1.00 76.56 217 ILE A O 1
ATOM 1735 N N . LEU A 1 218 ? -30.407 -2.821 67.625 1.00 75.06 218 LEU A N 1
ATOM 1736 C CA . LEU A 1 218 ? -30.474 -3.309 69.011 1.00 75.06 218 LEU A CA 1
ATOM 1737 C C . LEU A 1 218 ? -30.117 -2.261 70.086 1.00 75.06 218 LEU A C 1
ATOM 1739 O O . LEU A 1 218 ? -30.374 -2.493 71.265 1.00 75.06 218 LEU A O 1
ATOM 1743 N N . ASN A 1 219 ? -29.581 -1.097 69.699 1.00 76.25 219 ASN A N 1
ATOM 1744 C CA . ASN A 1 219 ? -29.151 -0.028 70.618 1.00 76.25 219 ASN A CA 1
ATOM 1745 C C . ASN A 1 219 ? -30.229 1.037 70.918 1.00 76.25 219 ASN A C 1
ATOM 1747 O O . ASN A 1 219 ? -29.942 2.041 71.572 1.00 76.25 219 ASN A O 1
ATOM 1751 N N . SER A 1 220 ? -31.462 0.860 70.438 1.00 81.06 220 SER A N 1
ATOM 1752 C CA . SER A 1 220 ? -32.548 1.827 70.657 1.00 81.06 220 SER A CA 1
ATOM 1753 C C . SER A 1 220 ? -33.071 1.822 72.104 1.00 81.06 220 SER A C 1
ATOM 1755 O O . SER A 1 220 ? -33.035 0.809 72.808 1.00 81.06 220 SER A O 1
ATOM 1757 N N . ARG A 1 221 ? -33.602 2.966 72.563 1.00 81.88 221 ARG A N 1
ATOM 1758 C CA . ARG A 1 221 ? -34.194 3.111 73.908 1.00 81.88 221 ARG A CA 1
ATOM 1759 C C . ARG A 1 221 ? -35.348 2.128 74.117 1.00 81.88 221 ARG A C 1
ATOM 1761 O O . ARG A 1 221 ? -35.526 1.588 75.204 1.00 81.88 221 ARG A O 1
ATOM 1768 N N . GLU A 1 222 ? -36.123 1.895 73.072 1.00 85.38 222 GLU A N 1
ATOM 1769 C CA . GLU A 1 222 ? -37.267 0.998 73.060 1.00 85.38 222 GLU A CA 1
ATOM 1770 C C . GLU A 1 222 ? -36.824 -0.466 73.173 1.00 85.38 222 GLU A C 1
ATOM 1772 O O . GLU A 1 222 ? -37.423 -1.218 73.941 1.00 85.38 222 GLU A O 1
ATOM 1777 N N . ALA A 1 223 ? -35.731 -0.859 72.504 1.00 82.75 223 ALA A N 1
ATOM 1778 C CA . ALA A 1 223 ? -35.150 -2.197 72.638 1.00 82.75 223 ALA A CA 1
ATOM 1779 C C . ALA A 1 223 ? -34.723 -2.500 74.085 1.00 82.75 223 ALA A C 1
ATOM 1781 O O . ALA A 1 223 ? -34.891 -3.625 74.557 1.00 82.75 223 ALA A O 1
ATOM 1782 N N . LEU A 1 224 ? -34.248 -1.492 74.828 1.00 84.00 224 LEU A N 1
ATOM 1783 C CA . LEU A 1 224 ? -33.921 -1.632 76.250 1.00 84.00 224 LEU A CA 1
ATOM 1784 C C . LEU A 1 224 ? -35.166 -1.945 77.103 1.00 84.00 224 LEU A C 1
ATOM 1786 O O . LEU A 1 224 ? -35.109 -2.799 77.987 1.00 84.00 224 LEU A O 1
ATOM 1790 N N . VAL A 1 225 ? -36.303 -1.298 76.819 1.00 85.12 225 VAL A N 1
ATOM 1791 C CA . VAL A 1 225 ? -37.583 -1.569 77.503 1.00 85.12 225 VAL A CA 1
ATOM 1792 C C . VAL A 1 225 ? -38.096 -2.969 77.161 1.00 85.12 225 VAL A C 1
ATOM 1794 O O . VAL A 1 225 ? -38.542 -3.693 78.053 1.00 85.12 225 VAL A O 1
ATOM 1797 N N . LEU A 1 226 ? -37.993 -3.386 75.896 1.00 87.56 226 LEU A N 1
ATOM 1798 C CA . LEU A 1 226 ? -38.358 -4.740 75.472 1.00 87.56 226 LEU A CA 1
ATOM 1799 C C . LEU A 1 226 ? -37.491 -5.800 76.171 1.00 87.56 226 LEU A C 1
ATOM 1801 O O . LEU A 1 226 ? -38.033 -6.783 76.675 1.00 87.56 226 LEU A O 1
ATOM 1805 N N . ASN A 1 227 ? -36.179 -5.574 76.283 1.00 87.00 227 ASN A N 1
ATOM 1806 C CA . ASN A 1 227 ? -35.264 -6.467 76.999 1.00 87.00 227 ASN A CA 1
ATOM 1807 C C . ASN A 1 227 ? -35.580 -6.555 78.499 1.00 87.00 227 ASN A C 1
ATOM 1809 O O . ASN A 1 227 ? -35.581 -7.649 79.059 1.00 87.00 227 ASN A O 1
ATOM 1813 N N . LYS A 1 228 ? -35.938 -5.437 79.142 1.00 86.75 228 LYS A N 1
ATOM 1814 C CA . LYS A 1 228 ? -36.373 -5.435 80.548 1.00 86.75 228 LYS A CA 1
ATOM 1815 C C . LYS A 1 228 ? -37.581 -6.353 80.769 1.00 86.75 228 LYS A C 1
ATOM 1817 O O . LYS A 1 228 ? -37.600 -7.137 81.714 1.00 86.75 228 LYS A O 1
ATOM 1822 N N . TRP A 1 229 ? -38.593 -6.276 79.904 1.00 87.44 229 TRP A N 1
ATOM 1823 C CA . TRP A 1 229 ? -39.776 -7.140 80.007 1.00 87.44 229 TRP A CA 1
ATOM 1824 C C . TRP A 1 229 ? -39.492 -8.589 79.614 1.00 87.44 229 TRP A C 1
ATOM 1826 O O . TRP A 1 229 ? -40.050 -9.500 80.222 1.00 87.44 229 TRP A O 1
ATOM 1836 N N . ARG A 1 230 ? -38.586 -8.814 78.661 1.00 89.00 230 ARG A N 1
ATOM 1837 C CA . ARG A 1 230 ? -38.096 -10.148 78.302 1.00 89.00 230 ARG A CA 1
ATOM 1838 C C . ARG A 1 230 ? -37.505 -10.871 79.512 1.00 89.00 230 ARG A C 1
ATOM 1840 O O . ARG A 1 230 ? -37.876 -12.011 79.767 1.00 89.00 230 ARG A O 1
ATOM 1847 N N . GLU A 1 231 ? -36.646 -10.208 80.284 1.00 87.44 231 GLU A N 1
ATOM 1848 C CA . GLU A 1 231 ? -36.061 -10.782 81.505 1.00 87.44 231 GLU A CA 1
ATOM 1849 C C . GLU A 1 231 ? -37.134 -11.155 82.540 1.00 87.44 231 GLU A C 1
ATOM 1851 O O . GLU A 1 231 ? -37.097 -12.247 83.103 1.00 87.44 231 GLU A O 1
ATOM 1856 N N . GLN A 1 232 ? -38.139 -10.297 82.732 1.00 85.62 232 GLN A N 1
ATOM 1857 C CA . GLN A 1 232 ? -39.253 -10.557 83.655 1.00 85.62 232 GLN A CA 1
ATOM 1858 C C . GLN A 1 232 ? -40.104 -11.759 83.221 1.00 85.62 232 GLN A C 1
ATOM 1860 O O . GLN A 1 232 ? -40.466 -12.601 84.044 1.00 85.62 232 GLN A O 1
ATOM 1865 N N . VAL A 1 233 ? -40.388 -11.882 81.921 1.00 87.75 233 VAL A N 1
ATOM 1866 C CA . VAL A 1 233 ? -41.134 -13.027 81.384 1.00 87.75 233 VAL A CA 1
ATOM 1867 C C . VAL A 1 233 ? -40.339 -14.321 81.523 1.00 87.75 233 VAL A C 1
ATOM 1869 O O . VAL A 1 233 ? -40.928 -15.333 81.887 1.00 87.75 233 VAL A O 1
ATOM 1872 N N . LEU A 1 234 ? -39.018 -14.303 81.302 1.00 87.38 234 LEU A N 1
ATOM 1873 C CA . LEU A 1 234 ? -38.147 -15.479 81.453 1.00 87.38 234 LEU A CA 1
ATOM 1874 C C . LEU A 1 234 ? -38.098 -16.007 82.895 1.00 87.38 234 LEU A C 1
ATOM 1876 O O . LEU A 1 234 ? -37.988 -17.215 83.096 1.00 87.38 234 LEU A O 1
ATOM 1880 N N . ILE A 1 235 ? -38.223 -15.118 83.884 1.00 85.12 235 ILE A N 1
ATOM 1881 C CA . ILE A 1 235 ? -38.345 -15.471 85.309 1.00 85.12 235 ILE A CA 1
ATOM 1882 C C . ILE A 1 235 ? -39.793 -15.910 85.649 1.00 85.12 235 ILE A C 1
ATOM 1884 O O . ILE A 1 235 ? -40.023 -16.605 86.638 1.00 85.12 235 ILE A O 1
ATOM 1888 N N . ASN A 1 236 ? -40.762 -15.578 84.786 1.00 82.38 236 ASN A N 1
ATOM 1889 C CA . ASN A 1 236 ? -42.193 -15.902 84.858 1.00 82.38 236 ASN A CA 1
ATOM 1890 C C . ASN A 1 236 ? -42.863 -15.508 86.190 1.00 82.38 236 ASN A C 1
ATOM 1892 O O . ASN A 1 236 ? -43.763 -16.192 86.685 1.00 82.38 236 ASN A O 1
ATOM 1896 N N . SER A 1 237 ? -42.435 -14.381 86.760 1.00 75.69 237 SER A N 1
ATOM 1897 C CA . SER A 1 237 ? -43.036 -13.755 87.938 1.00 75.69 237 SER A CA 1
ATOM 1898 C C . SER A 1 237 ? -43.127 -12.239 87.742 1.00 75.69 237 SER A C 1
ATOM 1900 O O . SER A 1 237 ? -42.210 -11.620 87.209 1.00 75.69 237 SER A O 1
ATOM 1902 N N . SER A 1 238 ? -44.246 -11.624 88.140 1.00 68.38 238 SER A N 1
ATOM 1903 C CA . SER A 1 238 ? -44.434 -10.168 88.040 1.00 68.38 238 SER A CA 1
ATOM 1904 C C . SER A 1 238 ? -44.495 -9.512 89.425 1.00 68.38 238 SER A C 1
ATOM 1906 O O . SER A 1 238 ? -45.423 -9.792 90.186 1.00 68.38 238 SER A O 1
ATOM 1908 N N . GLU A 1 239 ? -43.583 -8.584 89.731 1.00 63.94 239 GLU A N 1
ATOM 1909 C CA . GLU A 1 239 ? -43.604 -7.764 90.965 1.00 63.94 239 GLU A CA 1
ATOM 1910 C C . GLU A 1 239 ? -44.267 -6.379 90.774 1.00 63.94 239 GLU A C 1
ATOM 1912 O O . GLU A 1 239 ? -44.154 -5.489 91.615 1.00 63.94 239 GLU A O 1
ATOM 1917 N N . THR A 1 240 ? -44.962 -6.148 89.656 1.00 65.00 240 THR A N 1
ATOM 1918 C CA . THR A 1 240 ? -45.418 -4.804 89.260 1.00 65.00 240 THR A CA 1
ATOM 1919 C C . THR A 1 240 ? -46.707 -4.366 89.973 1.00 65.00 240 THR A C 1
ATOM 1921 O O . THR A 1 240 ? -47.758 -4.990 89.820 1.00 65.00 240 THR A O 1
ATOM 1924 N N . THR A 1 241 ? -46.651 -3.242 90.698 1.00 57.53 241 THR A N 1
ATOM 1925 C CA . THR A 1 241 ? -47.769 -2.646 91.463 1.00 57.53 241 THR A CA 1
ATOM 1926 C C . THR A 1 241 ? -48.778 -1.867 90.607 1.00 57.53 241 THR A C 1
ATOM 1928 O O . THR A 1 241 ? -49.941 -1.777 90.993 1.00 57.53 241 THR A O 1
ATOM 1931 N N . SER A 1 242 ? -48.376 -1.353 89.435 1.00 73.88 242 SER A N 1
ATOM 1932 C CA . SER A 1 242 ? -49.236 -0.609 88.494 1.00 73.88 242 SER A CA 1
ATOM 1933 C C . SER A 1 242 ? -49.277 -1.295 87.124 1.00 73.88 242 SER A C 1
ATOM 1935 O O . SER A 1 242 ? -48.449 -1.053 86.246 1.00 73.88 242 SER A O 1
ATOM 1937 N N . ARG A 1 243 ? -50.232 -2.217 86.949 1.00 76.94 243 ARG A N 1
ATOM 1938 C CA . ARG A 1 243 ? -50.345 -3.040 85.729 1.00 76.94 243 ARG A CA 1
ATOM 1939 C C . ARG A 1 243 ? -50.811 -2.248 84.507 1.00 76.94 243 ARG A C 1
ATOM 1941 O O . ARG A 1 243 ? -50.394 -2.562 83.399 1.00 76.94 243 ARG A O 1
ATOM 1948 N N . GLU A 1 244 ? -51.654 -1.229 84.688 1.00 77.44 244 GLU A N 1
ATOM 1949 C CA . GLU A 1 244 ? -52.162 -0.420 83.570 1.00 77.44 244 GLU A CA 1
ATOM 1950 C C . GLU A 1 244 ? -51.091 0.506 82.978 1.00 77.44 244 GLU A C 1
ATOM 1952 O O . GLU A 1 244 ? -50.986 0.607 81.755 1.00 77.44 244 GLU A O 1
ATOM 1957 N N . GLU A 1 245 ? -50.265 1.138 83.818 1.00 79.94 245 GLU A N 1
ATOM 1958 C CA . GLU A 1 245 ? -49.165 2.001 83.363 1.00 79.94 245 GLU A CA 1
ATOM 1959 C C . GLU A 1 245 ? -48.058 1.180 82.697 1.00 79.94 245 GLU A C 1
ATOM 1961 O O . GLU A 1 245 ? -47.591 1.543 81.621 1.00 79.94 245 GLU A O 1
ATOM 1966 N N . ALA A 1 246 ? -47.713 0.024 83.274 1.00 82.44 246 ALA A N 1
ATOM 1967 C CA . ALA A 1 246 ? -46.767 -0.928 82.693 1.00 82.44 246 ALA A CA 1
ATOM 1968 C C . ALA A 1 246 ? -47.209 -1.434 81.310 1.00 82.44 246 ALA A C 1
ATOM 1970 O O . ALA A 1 246 ? -46.399 -1.541 80.387 1.00 82.44 246 ALA A O 1
ATOM 1971 N N . LEU A 1 247 ? -48.506 -1.716 81.149 1.00 83.44 247 LEU A N 1
ATOM 1972 C CA . LEU A 1 247 ? -49.078 -2.141 79.875 1.00 83.44 247 LEU A CA 1
ATOM 1973 C C . LEU A 1 247 ? -49.040 -1.013 78.834 1.00 83.44 247 LEU A C 1
ATOM 1975 O O . LEU A 1 247 ? -48.746 -1.272 77.668 1.00 83.44 247 LEU A O 1
ATOM 1979 N N . ALA A 1 248 ? -49.318 0.229 79.243 1.00 83.62 248 ALA A N 1
ATOM 1980 C CA . ALA A 1 248 ? -49.253 1.396 78.367 1.00 83.62 248 ALA A CA 1
ATOM 1981 C C . ALA A 1 248 ? -47.812 1.723 77.932 1.00 83.62 248 ALA A C 1
ATOM 1983 O O . ALA A 1 248 ? -47.583 1.950 76.743 1.00 83.62 248 ALA A O 1
ATOM 1984 N N . GLU A 1 249 ? -46.848 1.683 78.858 1.00 86.50 249 GLU A N 1
ATOM 1985 C CA . GLU A 1 249 ? -45.419 1.892 78.585 1.00 86.50 249 GLU A CA 1
ATOM 1986 C C . GLU A 1 249 ? -44.892 0.837 77.605 1.00 86.50 249 GLU A C 1
ATOM 1988 O O . GLU A 1 249 ? -44.335 1.178 76.560 1.00 86.50 249 GLU A O 1
ATOM 1993 N N . TYR A 1 250 ? -45.143 -0.447 77.886 1.00 87.81 250 TYR A N 1
ATOM 1994 C CA . TYR A 1 250 ? -44.708 -1.534 77.012 1.00 87.81 250 TYR A CA 1
ATOM 1995 C C . TYR A 1 250 ? -45.371 -1.461 75.628 1.00 87.81 250 TYR A C 1
ATOM 1997 O O . TYR A 1 250 ? -44.696 -1.622 74.612 1.00 87.81 250 TYR A O 1
ATOM 2005 N N . TYR A 1 251 ? -46.669 -1.141 75.561 1.00 86.50 251 TYR A N 1
ATOM 2006 C CA . TYR A 1 251 ? -47.382 -0.968 74.293 1.00 86.50 251 TYR A CA 1
ATOM 2007 C C . TYR A 1 251 ? -46.790 0.158 73.441 1.00 86.50 251 TYR A C 1
ATOM 2009 O O . TYR A 1 251 ? -46.572 -0.020 72.240 1.00 86.50 251 TYR A O 1
ATOM 2017 N N . GLN A 1 252 ? -46.488 1.303 74.056 1.00 87.88 252 GLN A N 1
ATOM 2018 C CA . GLN A 1 252 ? -45.872 2.424 73.357 1.00 87.88 252 GLN A CA 1
ATOM 2019 C C . GLN A 1 252 ? -44.461 2.073 72.865 1.00 87.88 252 GLN A C 1
ATOM 2021 O O . GLN A 1 252 ? -44.144 2.350 71.709 1.00 87.88 252 GLN A O 1
ATOM 2026 N N . SER A 1 253 ? -43.638 1.413 73.687 1.00 89.12 253 SER A N 1
ATOM 2027 C CA . SER A 1 253 ? -42.288 0.992 73.289 1.00 89.12 253 SER A CA 1
ATOM 2028 C C . SER A 1 253 ? -42.295 -0.039 72.159 1.00 89.12 253 SER A C 1
ATOM 2030 O O . SER A 1 253 ? -41.542 0.119 71.200 1.00 89.12 253 SER A O 1
ATOM 2032 N N . VAL A 1 254 ? -43.169 -1.051 72.209 1.00 87.94 254 VAL A N 1
ATOM 2033 C CA . VAL A 1 254 ? -43.308 -2.047 71.129 1.00 87.94 254 VAL A CA 1
ATOM 2034 C C . VAL A 1 254 ? -43.780 -1.391 69.834 1.00 87.94 254 VAL A C 1
ATOM 2036 O O . VAL A 1 254 ? -43.266 -1.716 68.762 1.00 87.94 254 VAL A O 1
ATOM 2039 N N . ASN A 1 255 ? -44.725 -0.451 69.906 1.00 85.69 255 ASN A N 1
ATOM 2040 C CA . ASN A 1 255 ? -45.195 0.271 68.727 1.00 85.69 255 ASN A CA 1
ATOM 2041 C C . ASN A 1 255 ? -44.089 1.103 68.084 1.00 85.69 255 ASN A C 1
ATOM 2043 O O . ASN A 1 255 ? -43.879 0.976 66.881 1.00 85.69 255 ASN A O 1
ATOM 2047 N N . THR A 1 256 ? -43.365 1.904 68.865 1.00 87.88 256 THR A N 1
ATOM 2048 C CA . THR A 1 256 ? -42.252 2.713 68.351 1.00 87.88 256 THR A CA 1
ATOM 2049 C C . THR A 1 256 ? -41.148 1.828 67.771 1.00 87.88 256 THR A C 1
ATOM 2051 O O . THR A 1 256 ? -40.687 2.083 66.663 1.00 87.88 256 THR A O 1
ATOM 2054 N N . PHE A 1 257 ? -40.781 0.738 68.454 1.00 88.62 257 PHE A N 1
ATOM 2055 C CA . PHE A 1 257 ? -39.773 -0.205 67.964 1.00 88.62 257 PHE A CA 1
ATOM 2056 C C . PHE A 1 257 ? -40.187 -0.864 66.640 1.00 88.62 257 PHE A C 1
ATOM 2058 O O . PHE A 1 257 ? -39.426 -0.869 65.677 1.00 88.62 257 PHE A O 1
ATOM 2065 N N . THR A 1 258 ? -41.424 -1.357 66.558 1.00 86.19 258 THR A N 1
ATOM 2066 C CA . THR A 1 258 ? -41.948 -1.988 65.338 1.00 86.19 258 THR A CA 1
ATOM 2067 C C . THR A 1 258 ? -42.076 -0.979 64.194 1.00 86.19 258 THR A C 1
ATOM 2069 O O . THR A 1 258 ? -41.779 -1.314 63.053 1.00 86.19 258 THR A O 1
ATOM 2072 N N . ASN A 1 259 ? -42.471 0.265 64.479 1.00 86.81 259 ASN A N 1
ATOM 2073 C CA . ASN A 1 259 ? -42.557 1.317 63.466 1.00 86.81 259 ASN A CA 1
ATOM 2074 C C . ASN A 1 259 ? -41.166 1.694 62.927 1.00 86.81 259 ASN A C 1
ATOM 2076 O O . ASN A 1 259 ? -41.024 1.893 61.726 1.00 86.81 259 ASN A O 1
ATOM 2080 N N . ASN A 1 260 ? -40.132 1.731 63.775 1.00 87.75 260 ASN A N 1
ATOM 2081 C CA . ASN A 1 260 ? -38.751 1.955 63.332 1.00 87.75 260 ASN A CA 1
ATOM 2082 C C . ASN A 1 260 ? -38.259 0.824 62.414 1.00 87.75 260 ASN A C 1
ATOM 2084 O O . ASN A 1 260 ? -37.634 1.092 61.391 1.00 87.75 260 ASN A O 1
ATOM 2088 N N . LEU A 1 261 ? -38.587 -0.433 62.736 1.00 87.31 261 LEU A N 1
ATOM 2089 C CA . LEU A 1 261 ? -38.292 -1.572 61.859 1.00 87.31 261 LEU A CA 1
ATOM 2090 C C . LEU A 1 261 ? -39.051 -1.493 60.528 1.00 87.31 261 LEU A C 1
ATOM 2092 O O . LEU A 1 261 ? -38.492 -1.821 59.488 1.00 87.31 261 LEU A O 1
ATOM 2096 N N . GLN A 1 262 ? -40.301 -1.027 60.544 1.00 86.69 262 GLN A N 1
ATOM 2097 C CA . GLN A 1 262 ? -41.096 -0.814 59.332 1.00 86.69 262 GLN A CA 1
ATOM 2098 C C . GLN A 1 262 ? -40.563 0.339 58.469 1.00 86.69 262 GLN A C 1
ATOM 2100 O O . GLN A 1 262 ? -40.617 0.243 57.249 1.00 86.69 262 GLN A O 1
ATOM 2105 N N . LEU A 1 263 ? -40.024 1.406 59.068 1.00 87.38 263 LEU A N 1
ATOM 2106 C CA . LEU A 1 263 ? -39.341 2.473 58.326 1.00 87.38 263 LEU A CA 1
ATOM 2107 C C . LEU A 1 263 ? -38.064 1.951 57.661 1.00 87.38 263 LEU A C 1
ATOM 2109 O O . LEU A 1 263 ? -37.845 2.195 56.480 1.00 87.38 263 LEU A O 1
ATOM 2113 N N . LEU A 1 264 ? -37.269 1.159 58.387 1.00 86.19 264 LEU A N 1
ATOM 2114 C CA . LEU A 1 264 ? -36.091 0.500 57.824 1.00 86.19 264 LEU A CA 1
ATOM 2115 C C . LEU A 1 264 ? -36.464 -0.447 56.674 1.00 86.19 264 LEU A C 1
ATOM 2117 O O . LEU A 1 264 ? -35.776 -0.498 55.657 1.00 86.19 264 LEU A O 1
ATOM 2121 N N . GLN A 1 265 ? -37.560 -1.191 56.826 1.00 86.06 265 GLN A N 1
ATOM 2122 C CA . GLN A 1 265 ? -38.109 -2.038 55.773 1.00 86.06 265 GLN A CA 1
ATOM 2123 C C . GLN A 1 265 ? -38.472 -1.214 54.522 1.00 86.06 265 GLN A C 1
ATOM 2125 O O . GLN A 1 265 ? -38.115 -1.623 53.417 1.00 86.06 265 GLN A O 1
ATOM 2130 N N . ASP A 1 266 ? -39.132 -0.061 54.683 1.00 84.69 266 ASP A N 1
ATOM 2131 C CA . ASP A 1 266 ? -39.516 0.827 53.575 1.00 84.69 266 ASP A CA 1
ATOM 2132 C C . ASP A 1 266 ? -38.275 1.440 52.874 1.00 84.69 266 ASP A C 1
ATOM 2134 O O . ASP A 1 266 ? -38.231 1.523 51.643 1.00 84.69 266 ASP A O 1
ATOM 2138 N N . ASP A 1 267 ? -37.236 1.811 53.630 1.00 85.75 267 ASP A N 1
ATOM 2139 C CA . ASP A 1 267 ? -35.975 2.343 53.088 1.00 85.75 267 ASP A CA 1
ATOM 2140 C C . ASP A 1 267 ? -35.198 1.282 52.293 1.00 85.75 267 ASP A C 1
ATOM 2142 O O . ASP A 1 267 ? -34.747 1.537 51.170 1.00 85.75 267 ASP A O 1
ATOM 2146 N N . LEU A 1 268 ? -35.089 0.063 52.835 1.00 84.06 268 LEU A N 1
ATOM 2147 C CA . LEU A 1 268 ? -34.481 -1.079 52.144 1.00 84.06 268 LEU A CA 1
ATOM 2148 C C . LEU A 1 268 ? -35.238 -1.416 50.859 1.00 84.06 268 LEU A C 1
ATOM 2150 O O . LEU A 1 268 ? -34.624 -1.682 49.826 1.00 84.06 268 LEU A O 1
ATOM 2154 N N . GLN A 1 269 ? -36.569 -1.351 50.898 1.00 81.94 269 GLN A N 1
ATOM 2155 C CA . GLN A 1 269 ? -37.415 -1.573 49.733 1.00 81.94 269 GLN A CA 1
ATOM 2156 C C . GLN A 1 269 ? -37.119 -0.565 48.614 1.00 81.94 269 GLN A C 1
ATOM 2158 O O . GLN A 1 269 ? -36.971 -0.958 47.457 1.00 81.94 269 GLN A O 1
ATOM 2163 N N . GLN A 1 270 ? -36.980 0.724 48.938 1.00 84.38 270 GLN A N 1
ATOM 2164 C CA . GLN A 1 270 ? -36.625 1.738 47.942 1.00 84.38 270 GLN A CA 1
ATOM 2165 C C . GLN A 1 270 ? -35.206 1.563 47.395 1.00 84.38 270 GLN A C 1
ATOM 2167 O O . GLN A 1 270 ? -34.989 1.784 46.202 1.00 84.38 270 GLN A O 1
ATOM 2172 N N . ALA A 1 271 ? -34.249 1.172 48.240 1.00 83.69 271 ALA A N 1
ATOM 2173 C CA . ALA A 1 271 ? -32.877 0.914 47.813 1.00 83.69 271 ALA A CA 1
ATOM 2174 C C . ALA A 1 271 ? -32.815 -0.223 46.779 1.00 83.69 271 ALA A C 1
ATOM 2176 O O . ALA A 1 271 ? -32.220 -0.041 45.717 1.00 83.69 271 ALA A O 1
ATOM 2177 N N . VAL A 1 272 ? -33.519 -1.333 47.037 1.00 81.62 272 VAL A N 1
ATOM 2178 C CA . VAL A 1 272 ? -33.601 -2.479 46.116 1.00 81.62 272 VAL A CA 1
ATOM 2179 C C . VAL A 1 272 ? -34.192 -2.068 44.762 1.00 81.62 272 VAL A C 1
ATOM 2181 O O . VAL A 1 272 ? -33.621 -2.407 43.728 1.00 81.62 272 VAL A O 1
ATOM 2184 N N . ILE A 1 273 ? -35.289 -1.295 44.745 1.00 82.00 273 ILE A N 1
ATOM 2185 C CA . ILE A 1 273 ? -35.916 -0.824 43.492 1.00 82.00 273 ILE A CA 1
ATOM 2186 C C . ILE A 1 273 ? -34.933 0.014 42.669 1.00 82.00 273 ILE A C 1
ATOM 2188 O O . ILE A 1 273 ? -34.784 -0.218 41.472 1.00 82.00 273 ILE A O 1
ATOM 2192 N N . ARG A 1 274 ? -34.231 0.964 43.302 1.00 85.69 274 ARG A N 1
ATOM 2193 C CA . ARG A 1 274 ? -33.279 1.841 42.600 1.00 85.69 274 ARG A CA 1
ATOM 2194 C C . ARG A 1 274 ? -32.143 1.045 41.965 1.00 85.69 274 ARG A C 1
ATOM 2196 O O . ARG A 1 274 ? -31.830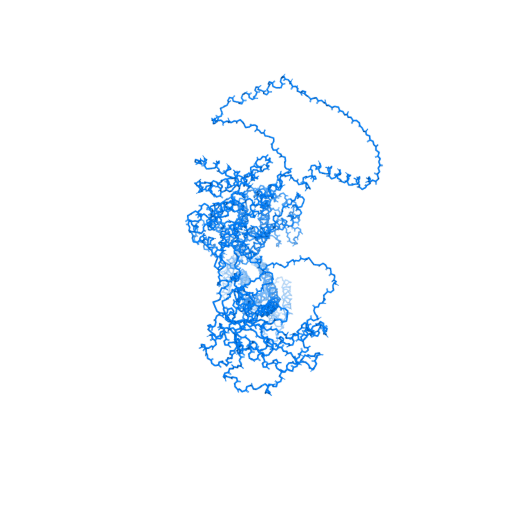 1.265 40.799 1.00 85.69 274 ARG A O 1
ATOM 2203 N N . THR A 1 275 ? -31.561 0.096 42.699 1.00 83.00 275 THR A N 1
ATOM 2204 C CA . THR A 1 275 ? -30.466 -0.736 42.181 1.00 83.00 275 THR A CA 1
ATOM 2205 C C . THR A 1 275 ? -30.922 -1.621 41.015 1.00 83.00 275 THR A C 1
ATOM 2207 O O . THR A 1 275 ? -30.215 -1.723 40.011 1.00 83.00 275 THR A O 1
ATOM 2210 N N . VAL A 1 276 ? -32.118 -2.215 41.093 1.00 80.50 276 VAL A N 1
ATOM 2211 C CA . VAL A 1 276 ? -32.677 -3.035 40.003 1.00 80.50 276 VAL A CA 1
ATOM 2212 C C . VAL A 1 276 ? -33.010 -2.187 38.769 1.00 80.50 276 VAL A C 1
ATOM 2214 O O . VAL A 1 276 ? -32.669 -2.582 37.652 1.00 80.50 276 VAL A O 1
ATOM 2217 N N . ASP A 1 277 ? -33.601 -1.000 38.939 1.00 84.31 277 ASP A N 1
ATOM 2218 C CA . ASP A 1 277 ? -33.911 -0.081 37.833 1.00 84.31 277 ASP A CA 1
ATOM 2219 C C . ASP A 1 277 ? -32.637 0.402 37.110 1.00 84.31 277 ASP A C 1
ATOM 2221 O O . ASP A 1 277 ? -32.601 0.481 35.874 1.00 84.31 277 ASP A O 1
ATOM 2225 N N . GLU A 1 278 ? -31.560 0.671 37.853 1.00 84.69 278 GLU A N 1
ATOM 2226 C CA . GLU A 1 278 ? -30.250 1.017 37.294 1.00 84.69 278 GLU A CA 1
ATOM 2227 C C . GLU A 1 278 ? -29.655 -0.140 36.478 1.00 84.69 278 GLU A C 1
ATOM 2229 O O . GLU A 1 278 ? -29.277 0.058 35.316 1.00 84.69 278 GLU A O 1
ATOM 2234 N N . GLU A 1 279 ? -29.626 -1.362 37.024 1.00 79.88 279 GLU A N 1
ATOM 2235 C CA . GLU A 1 279 ? -29.165 -2.547 36.288 1.00 79.88 279 GLU A CA 1
ATOM 2236 C C . GLU A 1 279 ? -30.013 -2.806 35.029 1.00 79.88 279 GLU A C 1
ATOM 2238 O O . GLU A 1 279 ? -29.471 -3.090 33.953 1.00 79.88 279 GLU A O 1
ATOM 2243 N N . MET A 1 280 ? -31.333 -2.626 35.123 1.00 81.50 280 MET A N 1
ATOM 2244 C CA . MET A 1 280 ? -32.281 -2.782 34.019 1.00 81.50 280 MET A CA 1
ATOM 2245 C C . MET A 1 280 ? -32.063 -1.753 32.904 1.00 81.50 280 MET A C 1
ATOM 2247 O O . MET A 1 280 ? -32.153 -2.076 31.713 1.00 81.50 280 MET A O 1
ATOM 2251 N N . SER A 1 281 ? -31.806 -0.494 33.267 1.00 83.06 281 SER A N 1
ATOM 2252 C CA . SER A 1 281 ? -31.552 0.584 32.306 1.00 83.06 281 SER A CA 1
ATOM 2253 C C . SER A 1 281 ? -30.248 0.349 31.535 1.00 83.06 281 SER A C 1
ATOM 2255 O O . SER A 1 281 ? -30.222 0.454 30.304 1.00 83.06 281 SER A O 1
ATOM 2257 N N . ASN A 1 282 ? -29.201 -0.095 32.236 1.00 82.50 282 ASN A N 1
ATOM 2258 C CA . ASN A 1 282 ? -27.919 -0.466 31.648 1.00 82.50 282 ASN A CA 1
ATOM 2259 C C . ASN A 1 282 ? -28.058 -1.676 30.715 1.00 82.50 282 ASN A C 1
ATOM 2261 O O . ASN A 1 282 ? -27.544 -1.653 29.593 1.00 82.50 282 ASN A O 1
ATOM 2265 N N . ALA A 1 283 ? -28.805 -2.707 31.127 1.00 79.38 283 ALA A N 1
ATOM 2266 C CA . ALA A 1 283 ? -29.091 -3.870 30.290 1.00 79.38 283 ALA A CA 1
ATOM 2267 C C . ALA A 1 283 ? -29.843 -3.481 29.000 1.00 79.38 283 ALA A C 1
ATOM 2269 O O . ALA A 1 283 ? -29.445 -3.907 27.912 1.00 79.38 283 ALA A O 1
ATOM 2270 N N . ARG A 1 284 ? -30.857 -2.603 29.088 1.00 83.12 284 ARG A N 1
ATOM 2271 C CA . ARG A 1 284 ? -31.581 -2.068 27.915 1.00 83.12 284 ARG A CA 1
ATOM 2272 C C . ARG A 1 284 ? -30.677 -1.299 26.963 1.00 83.12 284 ARG A C 1
ATOM 2274 O O . ARG A 1 284 ? -30.759 -1.492 25.747 1.00 83.12 284 ARG A O 1
ATOM 2281 N N . LEU A 1 285 ? -29.822 -0.425 27.488 1.00 82.06 285 LEU A N 1
ATOM 2282 C CA . LEU A 1 285 ? -28.911 0.376 26.672 1.00 82.06 285 LEU A CA 1
ATOM 2283 C C . LEU A 1 285 ? -27.910 -0.519 25.925 1.00 82.06 285 LEU A C 1
ATOM 2285 O O . LEU A 1 285 ? -27.736 -0.373 24.713 1.00 82.06 285 LEU A O 1
ATOM 2289 N N . ILE A 1 286 ? -27.327 -1.509 26.608 1.00 79.81 286 ILE A N 1
ATOM 2290 C CA . ILE A 1 286 ? -26.402 -2.485 26.008 1.00 79.81 286 ILE A CA 1
ATOM 2291 C C . ILE A 1 286 ? -27.103 -3.339 24.942 1.00 79.81 286 ILE A C 1
ATOM 2293 O O . ILE A 1 286 ? -26.546 -3.548 23.859 1.00 79.81 286 ILE A O 1
ATOM 2297 N N . GLN A 1 287 ? -28.328 -3.801 25.201 1.00 81.88 287 GLN A N 1
ATOM 2298 C CA . GLN A 1 287 ? -29.125 -4.559 24.234 1.00 81.88 287 GLN A CA 1
ATOM 2299 C C . GLN A 1 287 ? -29.439 -3.719 22.986 1.00 81.88 287 GLN A C 1
ATOM 2301 O O . GLN A 1 287 ? -29.221 -4.179 21.866 1.00 81.88 287 GLN A O 1
ATOM 2306 N N . THR A 1 288 ? -29.869 -2.468 23.165 1.00 82.75 288 THR A N 1
ATOM 2307 C CA . THR A 1 288 ? -30.201 -1.546 22.064 1.00 82.75 288 THR A CA 1
ATOM 2308 C C . THR A 1 288 ? -28.984 -1.273 21.176 1.00 82.75 288 THR A C 1
ATOM 2310 O O . THR A 1 288 ? -29.076 -1.355 19.950 1.00 82.75 288 THR A O 1
ATOM 2313 N N . ILE A 1 289 ? -27.817 -1.022 21.780 1.00 83.94 289 ILE A N 1
ATOM 2314 C CA . ILE A 1 289 ? -26.553 -0.838 21.049 1.00 83.94 289 ILE A CA 1
ATOM 2315 C C . ILE A 1 289 ? -26.169 -2.115 20.290 1.00 83.94 289 ILE A C 1
ATOM 2317 O O . ILE A 1 289 ? -25.773 -2.042 19.125 1.00 83.94 289 ILE A O 1
ATOM 2321 N N . SER A 1 290 ? -26.316 -3.284 20.918 1.00 78.94 290 SER A N 1
ATOM 2322 C CA . SER A 1 290 ? -25.982 -4.577 20.306 1.00 78.94 290 SER A CA 1
ATOM 2323 C C . SER A 1 290 ? -26.869 -4.884 19.093 1.00 78.94 290 SER A C 1
ATOM 2325 O O . SER A 1 290 ? -26.362 -5.310 18.055 1.00 78.94 290 SER A O 1
ATOM 2327 N N . ILE A 1 291 ? -28.174 -4.598 19.179 1.00 84.06 291 ILE A N 1
ATOM 2328 C CA . ILE A 1 291 ? -29.116 -4.715 18.054 1.00 84.06 291 ILE A CA 1
ATOM 2329 C C . ILE A 1 291 ? -28.717 -3.758 16.919 1.00 84.06 291 ILE A C 1
ATOM 2331 O O . ILE A 1 291 ? -28.639 -4.172 15.760 1.00 84.06 291 ILE A O 1
ATOM 2335 N N . GLY A 1 292 ? -28.403 -2.498 17.242 1.00 82.50 292 GLY A N 1
ATOM 2336 C CA . GLY A 1 292 ? -27.960 -1.505 16.259 1.00 82.50 292 GLY A CA 1
ATOM 2337 C C . GLY A 1 292 ? -26.679 -1.910 15.520 1.00 82.50 292 GLY A C 1
ATOM 2338 O O . GLY A 1 292 ? -26.587 -1.747 14.302 1.00 82.50 292 GLY A O 1
ATOM 2339 N N . LEU A 1 293 ? -25.711 -2.502 16.227 1.00 81.56 293 LEU A N 1
ATOM 2340 C CA . LEU A 1 293 ? -24.462 -2.998 15.641 1.00 81.56 293 LEU A CA 1
ATOM 2341 C C . LEU A 1 293 ? -24.709 -4.147 14.647 1.00 81.56 293 LEU A C 1
ATOM 2343 O O . LEU A 1 293 ? -24.138 -4.150 13.555 1.00 81.56 293 LEU A O 1
ATOM 2347 N N . VAL A 1 294 ? -25.574 -5.105 14.999 1.00 82.56 294 VAL A N 1
ATOM 2348 C CA . VAL A 1 294 ? -25.923 -6.234 14.120 1.00 82.56 294 VAL A CA 1
ATOM 2349 C C . VAL A 1 294 ? -26.611 -5.742 12.845 1.00 82.56 294 VAL A C 1
ATOM 2351 O O . VAL A 1 294 ? -26.241 -6.176 11.753 1.00 82.56 294 VAL A O 1
ATOM 2354 N N . LEU A 1 295 ? -27.543 -4.788 12.955 1.00 84.06 295 LEU A N 1
ATOM 2355 C CA . LEU A 1 295 ? -28.213 -4.182 11.798 1.00 84.06 295 LEU A CA 1
ATOM 2356 C C . LEU A 1 295 ? -27.232 -3.440 10.879 1.00 84.06 295 LEU A C 1
ATOM 2358 O O . LEU A 1 295 ? -27.313 -3.570 9.658 1.00 84.06 295 LEU A O 1
ATOM 2362 N N . LEU A 1 296 ? -26.265 -2.713 11.447 1.00 82.44 296 LEU A N 1
ATOM 2363 C CA . LEU A 1 296 ? -25.227 -2.026 10.676 1.00 82.44 296 LEU A CA 1
ATOM 2364 C C . LEU A 1 296 ? -24.351 -3.016 9.891 1.00 82.44 296 LEU A C 1
ATOM 2366 O O . LEU A 1 296 ? -24.097 -2.814 8.703 1.00 82.44 296 LEU A O 1
ATOM 2370 N N . ILE A 1 297 ? -23.914 -4.107 10.528 1.00 82.12 297 ILE A N 1
ATOM 2371 C CA . ILE A 1 297 ? -23.107 -5.155 9.881 1.00 82.12 297 ILE A CA 1
ATOM 2372 C C . ILE A 1 297 ? -23.912 -5.852 8.776 1.00 82.12 297 ILE A C 1
ATOM 2374 O O . ILE A 1 297 ? -23.387 -6.080 7.682 1.00 82.12 297 ILE A O 1
ATOM 2378 N N . ALA A 1 298 ? -25.192 -6.140 9.029 1.00 79.06 298 ALA A N 1
ATOM 2379 C CA . ALA A 1 298 ? -26.095 -6.731 8.046 1.00 79.06 298 ALA A CA 1
ATOM 2380 C C . ALA A 1 298 ? -26.290 -5.832 6.812 1.00 79.06 298 ALA A C 1
ATOM 2382 O O . ALA A 1 298 ? -26.409 -6.350 5.705 1.00 79.06 298 ALA A O 1
ATOM 2383 N N . LEU A 1 299 ? -26.261 -4.504 6.976 1.00 83.19 299 LEU A N 1
ATOM 2384 C CA . LEU A 1 299 ? -26.415 -3.536 5.884 1.00 83.19 299 LEU A CA 1
ATOM 2385 C C . LEU A 1 299 ? -25.118 -3.331 5.077 1.00 83.19 299 LEU A C 1
ATOM 2387 O O . LEU A 1 299 ? -25.160 -3.195 3.855 1.00 83.19 299 LEU A O 1
ATOM 2391 N N . ILE A 1 300 ? -23.954 -3.361 5.735 1.00 83.12 300 ILE A N 1
ATOM 2392 C CA . ILE A 1 300 ? -22.640 -3.182 5.087 1.00 83.12 300 ILE A CA 1
ATOM 2393 C C . ILE A 1 300 ? -22.206 -4.433 4.303 1.00 83.12 300 ILE A C 1
ATOM 2395 O O . ILE A 1 300 ? -21.594 -4.317 3.238 1.00 83.12 300 ILE A O 1
ATOM 2399 N N . SER A 1 301 ? -22.524 -5.629 4.805 1.00 82.31 301 SER A N 1
ATOM 2400 C CA . SER A 1 301 ? -22.141 -6.914 4.201 1.00 82.31 301 SER A CA 1
ATOM 2401 C C . SER A 1 301 ? -22.516 -7.059 2.706 1.00 82.31 301 SER A C 1
ATOM 2403 O O . SER A 1 301 ? -21.619 -7.313 1.893 1.00 82.31 301 SER A O 1
ATOM 2405 N N . PRO A 1 302 ? -23.777 -6.830 2.276 1.00 81.06 302 PRO A N 1
ATOM 2406 C CA . PRO A 1 302 ? -24.154 -6.935 0.865 1.00 81.06 302 PRO A CA 1
ATOM 2407 C C . PRO A 1 302 ? -23.494 -5.863 -0.012 1.00 81.06 302 PRO A C 1
ATOM 2409 O O . PRO A 1 302 ? -23.151 -6.147 -1.159 1.00 81.06 302 PRO A O 1
ATOM 2412 N N . PHE A 1 303 ? -23.244 -4.660 0.517 1.00 82.31 303 PHE A N 1
ATOM 2413 C CA . PHE A 1 303 ? -22.542 -3.603 -0.218 1.00 82.31 303 PHE A CA 1
ATOM 2414 C C . PHE A 1 303 ? -21.081 -3.980 -0.511 1.00 82.31 303 PHE A C 1
ATOM 2416 O O . PHE A 1 303 ? -20.614 -3.814 -1.638 1.00 82.31 303 PHE A O 1
ATOM 2423 N N . LEU A 1 304 ? -20.371 -4.545 0.473 1.00 76.31 304 LEU A N 1
ATOM 2424 C CA . LEU A 1 304 ? -19.007 -5.055 0.291 1.00 76.31 304 LEU A CA 1
ATOM 2425 C C . LEU A 1 304 ? -18.948 -6.174 -0.755 1.00 76.31 304 LEU A C 1
ATOM 2427 O O . LEU A 1 304 ? -18.073 -6.153 -1.623 1.00 76.31 304 LEU A O 1
ATOM 2431 N N . LEU A 1 305 ? -19.888 -7.123 -0.705 1.00 79.50 305 LEU A N 1
ATOM 2432 C CA . LEU A 1 305 ? -19.966 -8.208 -1.687 1.00 79.50 305 LEU A CA 1
ATOM 2433 C C . LEU A 1 305 ? -20.229 -7.677 -3.103 1.00 79.50 305 LEU A C 1
ATOM 2435 O O . LEU A 1 305 ? -19.577 -8.119 -4.050 1.00 79.50 305 LEU A O 1
ATOM 2439 N N . LEU A 1 306 ? -21.121 -6.694 -3.246 1.00 81.44 306 LEU A N 1
ATOM 2440 C CA . LEU A 1 306 ? -21.437 -6.072 -4.531 1.00 81.44 306 LEU A CA 1
ATOM 2441 C C . LEU A 1 306 ? -20.245 -5.281 -5.096 1.00 81.44 306 LEU A C 1
ATOM 2443 O O . LEU A 1 306 ? -19.936 -5.381 -6.282 1.00 81.44 306 LEU A O 1
ATOM 2447 N N . LEU A 1 307 ? -19.521 -4.550 -4.244 1.00 78.06 307 LEU A N 1
ATOM 2448 C CA . LEU A 1 307 ? -18.336 -3.786 -4.638 1.00 78.06 307 LEU A CA 1
ATOM 2449 C C . LEU A 1 307 ? -17.197 -4.701 -5.109 1.00 78.06 307 LEU A C 1
ATOM 2451 O O . LEU A 1 307 ? -16.591 -4.440 -6.149 1.00 78.06 307 LEU A O 1
ATOM 2455 N N . VAL A 1 308 ? -16.935 -5.801 -4.396 1.00 77.44 308 VAL A N 1
ATOM 2456 C CA . VAL A 1 308 ? -15.923 -6.794 -4.798 1.00 77.44 308 VAL A CA 1
ATOM 2457 C C . VAL A 1 308 ? -16.328 -7.514 -6.084 1.00 77.44 308 VAL A C 1
ATOM 2459 O O . VAL A 1 308 ? -15.481 -7.744 -6.950 1.00 77.44 308 VAL A O 1
ATOM 2462 N N . HIS A 1 309 ? -17.609 -7.850 -6.243 1.00 78.31 309 HIS A N 1
ATOM 2463 C CA . HIS A 1 309 ? -18.116 -8.461 -7.469 1.00 78.31 309 HIS A CA 1
ATOM 2464 C C . HIS A 1 309 ? -17.883 -7.545 -8.680 1.00 78.31 309 HIS A C 1
ATOM 2466 O O . HIS A 1 309 ? -17.269 -7.967 -9.661 1.00 78.31 309 HIS A O 1
ATOM 2472 N N . ASN A 1 310 ? -18.246 -6.265 -8.560 1.00 78.81 310 ASN A N 1
ATOM 2473 C CA . ASN A 1 310 ? -18.037 -5.258 -9.603 1.00 78.81 310 ASN A CA 1
ATOM 2474 C C . ASN A 1 310 ? -16.544 -5.026 -9.905 1.00 78.81 310 ASN A C 1
ATOM 2476 O O . ASN A 1 310 ? -16.145 -4.923 -11.068 1.00 78.81 310 ASN A O 1
ATOM 2480 N N . ALA A 1 311 ? -15.687 -5.003 -8.881 1.00 74.94 311 ALA A N 1
ATOM 2481 C CA . ALA A 1 311 ? -14.239 -4.907 -9.070 1.00 74.94 311 ALA A CA 1
ATOM 2482 C C . ALA A 1 311 ? -13.665 -6.141 -9.796 1.00 74.94 311 ALA A C 1
ATOM 2484 O O . ALA A 1 311 ? -12.769 -6.023 -10.625 1.00 74.94 311 ALA A O 1
ATOM 2485 N N . THR A 1 312 ? -14.200 -7.335 -9.533 1.00 76.88 312 THR A N 1
ATOM 2486 C CA . THR A 1 312 ? -13.729 -8.569 -10.181 1.00 76.88 312 THR A CA 1
ATOM 2487 C C . THR A 1 312 ? -14.123 -8.611 -11.659 1.00 76.88 312 THR A C 1
ATOM 2489 O O . THR A 1 312 ? -13.287 -8.950 -12.496 1.00 76.88 312 THR A O 1
ATOM 2492 N N . ILE A 1 313 ? -15.357 -8.204 -11.987 1.00 80.25 313 ILE A N 1
ATOM 2493 C CA . ILE A 1 313 ? -15.836 -8.107 -13.375 1.00 80.25 313 ILE A CA 1
ATOM 2494 C C . ILE A 1 313 ? -14.967 -7.131 -14.175 1.00 80.25 313 ILE A C 1
ATOM 2496 O O . ILE A 1 313 ? -14.471 -7.479 -15.243 1.00 80.25 313 ILE A O 1
ATOM 2500 N N . THR A 1 314 ? -14.697 -5.944 -13.625 1.00 78.50 314 THR A N 1
ATOM 2501 C CA . THR A 1 314 ? -13.874 -4.933 -14.315 1.00 78.50 314 THR A CA 1
ATOM 2502 C C . THR A 1 314 ? -12.436 -5.402 -14.561 1.00 78.50 314 THR A C 1
ATOM 2504 O O . THR A 1 314 ? -11.880 -5.145 -15.629 1.00 78.50 314 THR A O 1
ATOM 2507 N N . ILE A 1 315 ? -11.833 -6.144 -13.624 1.00 78.69 315 ILE A N 1
ATOM 2508 C CA . ILE A 1 315 ? -10.500 -6.741 -13.812 1.00 78.69 315 ILE A CA 1
ATOM 2509 C C . ILE A 1 315 ? -10.508 -7.799 -14.926 1.00 78.69 315 ILE A C 1
ATOM 2511 O O . ILE A 1 315 ? -9.560 -7.871 -15.713 1.00 78.69 315 ILE A O 1
ATOM 2515 N N . GLN A 1 316 ? -11.558 -8.619 -15.018 1.00 74.38 316 GLN A N 1
ATOM 2516 C CA . GLN A 1 316 ? -11.681 -9.620 -16.082 1.00 74.38 316 GLN A CA 1
ATOM 2517 C C . GLN A 1 316 ? -11.874 -8.973 -17.456 1.00 74.38 316 GLN A C 1
ATOM 2519 O O . GLN A 1 316 ? -11.188 -9.365 -18.402 1.00 74.38 316 GLN A O 1
ATOM 2524 N N . ASP A 1 317 ? -12.704 -7.936 -17.561 1.00 79.25 317 ASP A N 1
ATOM 2525 C CA . ASP A 1 317 ? -12.864 -7.173 -18.803 1.00 79.25 317 ASP A CA 1
ATOM 2526 C C . ASP A 1 317 ? -11.539 -6.546 -19.247 1.00 79.25 317 ASP A C 1
ATOM 2528 O O . ASP A 1 317 ? -11.137 -6.674 -20.404 1.00 79.25 317 ASP A O 1
ATOM 2532 N N . PHE A 1 318 ? -10.784 -5.962 -18.317 1.00 77.81 318 PHE A N 1
ATOM 2533 C CA . PHE A 1 318 ? -9.461 -5.424 -18.623 1.00 77.81 318 PHE A CA 1
ATOM 2534 C C . PHE A 1 318 ? -8.480 -6.510 -19.103 1.00 77.81 318 PHE A C 1
ATOM 2536 O O . PHE A 1 318 ? -7.727 -6.302 -20.058 1.00 77.81 318 PHE A O 1
ATOM 2543 N N . SER A 1 319 ? -8.510 -7.700 -18.492 1.00 71.81 319 SER A N 1
ATOM 2544 C CA . SER A 1 319 ? -7.679 -8.835 -18.909 1.00 71.81 319 SER A CA 1
ATOM 2545 C C . SER A 1 319 ? -8.018 -9.313 -20.323 1.00 71.81 319 SER A C 1
ATOM 2547 O O . SER A 1 319 ? -7.106 -9.543 -21.120 1.00 71.81 319 SER A O 1
ATOM 2549 N N . THR A 1 320 ? -9.303 -9.416 -20.670 1.00 77.00 320 THR A N 1
ATOM 2550 C CA . THR A 1 320 ? -9.718 -9.828 -22.021 1.00 77.00 320 THR A CA 1
ATOM 2551 C C . THR A 1 320 ? -9.320 -8.799 -23.081 1.00 77.00 320 THR A C 1
ATOM 2553 O O . THR A 1 320 ? -8.802 -9.180 -24.133 1.00 77.00 320 THR A O 1
ATOM 2556 N N . GLN A 1 321 ? -9.441 -7.500 -22.783 1.00 78.69 321 GLN A N 1
ATOM 2557 C CA . GLN A 1 321 ? -8.986 -6.424 -23.669 1.00 78.69 321 GLN A CA 1
ATOM 2558 C C . GLN A 1 321 ? -7.468 -6.468 -23.906 1.00 78.69 321 GLN A C 1
ATOM 2560 O O . GLN A 1 321 ? -7.013 -6.314 -25.042 1.00 78.69 321 GLN A O 1
ATOM 2565 N N . LEU A 1 322 ? -6.671 -6.740 -22.865 1.00 75.06 322 LEU A N 1
ATOM 2566 C CA . LEU A 1 322 ? -5.220 -6.911 -22.996 1.00 75.06 322 LEU A CA 1
ATOM 2567 C C . LEU A 1 322 ? -4.852 -8.103 -23.888 1.00 75.06 322 LEU A C 1
ATOM 2569 O O . LEU A 1 322 ? -3.946 -7.997 -24.721 1.00 75.06 322 LEU A O 1
ATOM 2573 N N . VAL A 1 323 ? -5.557 -9.229 -23.747 1.00 79.06 323 VAL A N 1
ATOM 2574 C CA . VAL A 1 323 ? -5.333 -10.416 -24.587 1.00 79.06 323 VAL A CA 1
ATOM 2575 C C . VAL A 1 323 ? -5.682 -10.116 -26.046 1.00 79.06 323 VAL A C 1
ATOM 2577 O O . VAL A 1 323 ? -4.882 -10.424 -26.930 1.00 79.06 323 VAL A O 1
ATOM 2580 N N . ALA A 1 324 ? -6.811 -9.450 -26.307 1.00 80.75 324 ALA A N 1
ATOM 2581 C CA . ALA A 1 324 ? -7.221 -9.065 -27.659 1.00 80.75 324 ALA A CA 1
ATOM 2582 C C . ALA A 1 324 ? -6.179 -8.161 -28.344 1.00 80.75 324 ALA A C 1
ATOM 2584 O O . ALA A 1 324 ? -5.728 -8.463 -29.450 1.00 80.75 324 ALA A O 1
ATOM 2585 N N . ARG A 1 325 ? -5.699 -7.118 -27.651 1.00 73.56 325 ARG A N 1
ATOM 2586 C CA . ARG A 1 325 ? -4.644 -6.223 -28.165 1.00 73.56 325 ARG A CA 1
ATOM 2587 C C . ARG A 1 325 ? -3.323 -6.942 -28.424 1.00 73.56 325 ARG A C 1
ATOM 2589 O O . ARG A 1 325 ? -2.632 -6.649 -29.398 1.00 73.56 325 ARG A O 1
ATOM 2596 N N . THR A 1 326 ? -2.979 -7.911 -27.581 1.00 69.88 326 THR A N 1
ATOM 2597 C CA . THR A 1 326 ? -1.765 -8.719 -27.763 1.00 69.88 326 THR A CA 1
ATOM 2598 C C . THR A 1 326 ? -1.868 -9.603 -29.013 1.00 69.88 326 THR A C 1
ATOM 2600 O O . THR A 1 326 ? -0.890 -9.759 -29.748 1.00 69.88 326 THR A O 1
ATOM 2603 N N . LEU A 1 327 ? -3.053 -10.157 -29.290 1.00 81.62 327 LEU A N 1
ATOM 2604 C CA . LEU A 1 327 ? -3.312 -10.948 -30.496 1.00 81.62 327 LEU A CA 1
ATOM 2605 C C . LEU A 1 327 ? -3.286 -10.091 -31.769 1.00 81.62 327 LEU A C 1
ATOM 2607 O O . LEU A 1 327 ? -2.673 -10.506 -32.754 1.00 81.62 327 LEU A O 1
ATOM 2611 N N . GLU A 1 328 ? -3.870 -8.890 -31.742 1.00 81.50 328 GLU A N 1
ATOM 2612 C CA . GLU A 1 328 ? -3.804 -7.924 -32.852 1.00 81.50 328 GLU A CA 1
ATOM 2613 C C . GLU A 1 328 ? -2.353 -7.586 -33.214 1.00 81.50 328 GLU A C 1
ATOM 2615 O O . GLU A 1 328 ? -1.949 -7.736 -34.369 1.00 81.50 328 GLU A O 1
ATOM 2620 N N . LEU A 1 329 ? -1.533 -7.233 -32.218 1.00 78.38 329 LEU A N 1
ATOM 2621 C CA . LEU A 1 329 ? -0.109 -6.946 -32.420 1.00 78.38 329 LEU A CA 1
ATOM 2622 C C . LEU A 1 329 ? 0.652 -8.145 -32.997 1.00 78.38 329 LEU A C 1
ATOM 2624 O O . LEU A 1 329 ? 1.524 -7.977 -33.851 1.00 78.38 329 LEU A O 1
ATOM 2628 N N . ARG A 1 330 ? 0.319 -9.370 -32.570 1.00 68.94 330 ARG A N 1
ATOM 2629 C CA . ARG A 1 330 ? 0.926 -10.593 -33.115 1.00 68.94 330 ARG A CA 1
ATOM 2630 C C . ARG A 1 330 ? 0.548 -10.804 -34.583 1.00 68.94 330 ARG A C 1
ATOM 2632 O O . ARG A 1 330 ? 1.401 -11.217 -35.370 1.00 68.94 330 ARG A O 1
ATOM 2639 N N . CYS A 1 331 ? -0.696 -10.506 -34.955 1.00 76.69 331 CYS A N 1
ATOM 2640 C CA . CYS A 1 331 ? -1.159 -10.573 -36.339 1.00 76.69 331 CYS A CA 1
ATOM 2641 C C . CYS A 1 331 ? -0.449 -9.532 -37.217 1.00 76.69 331 CYS A C 1
ATOM 2643 O O . CYS A 1 331 ? 0.087 -9.888 -38.268 1.00 76.69 331 CYS A O 1
ATOM 2645 N N . GLU A 1 332 ? -0.375 -8.277 -36.762 1.00 73.69 332 GLU A N 1
ATOM 2646 C CA . GLU A 1 332 ? 0.326 -7.190 -37.460 1.00 73.69 332 GLU A CA 1
ATOM 2647 C C . GLU A 1 332 ? 1.816 -7.496 -37.641 1.00 73.69 332 GLU A C 1
ATOM 2649 O O . GLU A 1 332 ? 2.345 -7.398 -38.750 1.00 73.69 332 GLU A O 1
ATOM 2654 N N . LYS A 1 333 ? 2.484 -8.006 -36.599 1.00 76.62 333 LYS A N 1
ATOM 2655 C CA . LYS A 1 333 ? 3.873 -8.472 -36.702 1.00 76.62 333 LYS A CA 1
ATOM 2656 C C . LYS A 1 333 ? 4.027 -9.587 -37.742 1.00 76.62 333 LYS A C 1
ATOM 2658 O O . LYS A 1 333 ? 4.961 -9.561 -38.538 1.00 76.62 333 LYS A O 1
ATOM 2663 N N . GLY A 1 334 ? 3.091 -10.537 -37.789 1.00 74.88 334 GLY A N 1
ATOM 2664 C CA . GLY A 1 334 ? 3.081 -11.598 -38.800 1.00 74.88 334 GLY A CA 1
ATOM 2665 C C . GLY A 1 334 ? 2.866 -11.090 -40.234 1.00 74.88 334 GLY A C 1
ATOM 2666 O O . GLY A 1 334 ? 3.386 -11.678 -41.184 1.00 74.88 334 GLY A O 1
ATOM 2667 N N . LYS A 1 335 ? 2.119 -9.995 -40.428 1.00 79.00 335 LYS A N 1
ATOM 2668 C CA . LYS A 1 335 ? 1.979 -9.329 -41.736 1.00 79.00 335 LYS A CA 1
ATOM 2669 C C . LYS A 1 335 ? 3.276 -8.626 -42.140 1.00 79.00 335 LYS A C 1
ATOM 2671 O O . LYS A 1 335 ? 3.742 -8.847 -43.256 1.00 79.00 335 LYS A O 1
ATOM 2676 N N . ALA A 1 336 ? 3.878 -7.857 -41.230 1.00 76.69 336 ALA A N 1
ATOM 2677 C CA . ALA A 1 336 ? 5.153 -7.179 -41.463 1.00 76.69 336 ALA A CA 1
ATOM 2678 C C . ALA A 1 336 ? 6.272 -8.173 -41.821 1.00 76.69 336 ALA A C 1
ATOM 2680 O O . ALA A 1 336 ? 7.020 -7.961 -42.773 1.00 76.69 336 ALA A O 1
ATOM 2681 N N . ASP A 1 337 ? 6.325 -9.309 -41.122 1.00 78.25 337 ASP A N 1
ATOM 2682 C CA . ASP A 1 337 ? 7.296 -10.368 -41.383 1.00 78.25 337 ASP A CA 1
ATOM 2683 C C . ASP A 1 337 ? 7.142 -10.979 -42.781 1.00 78.25 337 ASP A C 1
ATOM 2685 O O . ASP A 1 337 ? 8.142 -11.173 -43.470 1.00 78.25 337 ASP A O 1
ATOM 2689 N N . ARG A 1 338 ? 5.906 -11.249 -43.227 1.00 78.88 338 ARG A N 1
ATOM 2690 C CA . ARG A 1 338 ? 5.640 -11.776 -44.577 1.00 78.88 338 ARG A CA 1
ATOM 2691 C C . ARG A 1 338 ? 6.072 -10.808 -45.674 1.00 78.88 338 ARG A C 1
ATOM 2693 O O . ARG A 1 338 ? 6.680 -11.251 -46.641 1.00 78.88 338 ARG A O 1
ATOM 2700 N N . LEU A 1 339 ? 5.800 -9.512 -45.509 1.00 80.50 339 LEU A N 1
ATOM 2701 C CA . LEU A 1 339 ? 6.237 -8.485 -46.461 1.00 80.50 339 LEU A CA 1
ATOM 2702 C C . LEU A 1 339 ? 7.765 -8.427 -46.560 1.00 80.50 339 LEU A C 1
ATOM 2704 O O . LEU A 1 339 ? 8.313 -8.346 -47.654 1.00 80.50 339 LEU A O 1
ATOM 2708 N N . LEU A 1 340 ? 8.460 -8.544 -45.428 1.00 80.81 340 LEU A N 1
ATOM 2709 C CA . LEU A 1 340 ? 9.919 -8.523 -45.405 1.00 80.81 340 LEU A CA 1
ATOM 2710 C C . LEU A 1 340 ? 10.531 -9.734 -46.135 1.00 80.81 340 LEU A C 1
ATOM 2712 O O . LEU A 1 340 ? 11.494 -9.565 -46.878 1.00 80.81 340 LEU A O 1
ATOM 2716 N N . TYR A 1 341 ? 9.944 -10.929 -45.988 1.00 79.50 341 TYR A N 1
ATOM 2717 C CA . TYR A 1 341 ? 10.357 -12.135 -46.728 1.00 79.50 341 TYR A CA 1
ATOM 2718 C C . TYR A 1 341 ? 10.037 -12.091 -48.230 1.00 79.50 341 TYR A C 1
ATOM 2720 O O . TYR A 1 341 ? 10.640 -12.841 -48.989 1.00 79.50 341 TYR A O 1
ATOM 2728 N N . GLN A 1 342 ? 9.104 -11.237 -48.664 1.00 76.88 342 GLN A N 1
ATOM 2729 C CA . GLN A 1 342 ? 8.827 -11.017 -50.089 1.00 76.88 342 GLN A CA 1
ATOM 2730 C C . GLN A 1 342 ? 9.834 -10.064 -50.745 1.00 76.88 342 GLN A C 1
ATOM 2732 O O . GLN A 1 342 ? 10.043 -10.151 -51.951 1.00 76.88 342 GLN A O 1
ATOM 2737 N N . MET A 1 343 ? 10.445 -9.156 -49.976 1.00 77.06 343 MET A N 1
ATOM 2738 C CA . MET A 1 343 ? 11.397 -8.166 -50.502 1.00 77.06 343 MET A CA 1
ATOM 2739 C C . MET A 1 343 ? 12.858 -8.610 -50.420 1.00 77.06 343 MET A C 1
ATOM 2741 O O . MET A 1 343 ? 13.687 -8.120 -51.182 1.00 77.06 343 MET A O 1
ATOM 2745 N N . LEU A 1 344 ? 13.195 -9.493 -49.480 1.00 83.44 344 LEU A N 1
ATOM 2746 C CA . LEU A 1 344 ? 14.567 -9.913 -49.215 1.00 83.44 344 LEU A CA 1
ATOM 2747 C C . LEU A 1 344 ? 14.633 -11.425 -48.965 1.00 83.44 344 LEU A C 1
ATOM 2749 O O . LEU A 1 344 ? 13.692 -11.997 -48.406 1.00 83.44 344 LEU A O 1
ATOM 2753 N N . PRO A 1 345 ? 15.761 -12.085 -49.284 1.00 82.50 345 PRO A N 1
ATOM 2754 C CA . PRO A 1 345 ? 15.877 -13.517 -49.072 1.00 82.50 345 PRO A CA 1
ATOM 2755 C C . PRO A 1 345 ? 15.766 -13.908 -47.585 1.00 82.50 345 PRO A C 1
ATOM 2757 O O . PRO A 1 345 ? 16.306 -13.207 -46.722 1.00 82.50 345 PRO A O 1
ATOM 2760 N N . PRO A 1 346 ? 15.181 -15.072 -47.239 1.00 82.50 346 PRO A N 1
ATOM 2761 C CA . PRO A 1 346 ? 14.979 -15.478 -45.844 1.00 82.50 346 PRO A CA 1
ATOM 2762 C C . PRO A 1 346 ? 16.249 -15.551 -44.986 1.00 82.50 346 PRO A C 1
ATOM 2764 O O . PRO A 1 346 ? 16.189 -15.331 -43.774 1.00 82.50 346 PRO A O 1
ATOM 2767 N N . ALA A 1 347 ? 17.404 -15.868 -45.579 1.00 78.69 347 ALA A N 1
ATOM 2768 C CA . ALA A 1 347 ? 18.696 -15.848 -44.889 1.00 78.69 347 ALA A CA 1
ATOM 2769 C C . ALA A 1 347 ? 19.093 -14.422 -44.462 1.00 78.69 347 ALA A C 1
ATOM 2771 O O . ALA A 1 347 ? 19.424 -14.195 -43.299 1.00 78.69 347 ALA A O 1
ATOM 2772 N N . VAL A 1 348 ? 18.946 -13.457 -45.373 1.00 79.62 348 VAL A N 1
ATOM 2773 C CA . VAL A 1 348 ? 19.222 -12.029 -45.164 1.00 79.62 348 VAL A CA 1
ATOM 2774 C C . VAL A 1 348 ? 18.227 -11.423 -44.172 1.00 79.62 348 VAL A C 1
ATOM 2776 O O . VAL A 1 348 ? 18.626 -10.743 -43.234 1.00 79.62 348 VAL A O 1
ATOM 2779 N N . VAL A 1 349 ? 16.933 -11.737 -44.300 1.00 82.75 349 VAL A N 1
ATOM 2780 C CA . VAL A 1 349 ? 15.890 -11.272 -43.368 1.00 82.75 349 VAL A CA 1
ATOM 2781 C C . VAL A 1 349 ? 16.141 -11.762 -41.945 1.00 82.75 349 VAL A C 1
ATOM 2783 O O . VAL A 1 349 ? 15.957 -11.003 -40.996 1.00 82.75 349 VAL A O 1
ATOM 2786 N N . ARG A 1 350 ? 16.582 -13.015 -41.765 1.00 81.56 350 ARG A N 1
ATOM 2787 C CA . ARG A 1 350 ? 16.949 -13.538 -40.439 1.00 81.56 350 ARG A CA 1
ATOM 2788 C C . ARG A 1 350 ? 18.120 -12.767 -39.834 1.00 81.56 350 ARG A C 1
ATOM 2790 O O . ARG A 1 350 ? 18.056 -12.430 -38.656 1.00 81.56 350 ARG A O 1
ATOM 2797 N N . GLN A 1 351 ? 19.138 -12.445 -40.629 1.00 78.88 351 GLN A N 1
ATOM 2798 C CA . GLN A 1 351 ? 20.278 -11.642 -40.180 1.00 78.88 351 GLN A CA 1
ATOM 2799 C C . GLN A 1 351 ? 19.862 -10.201 -39.835 1.00 78.88 351 GLN A C 1
ATOM 2801 O O . GLN A 1 351 ? 20.204 -9.716 -38.758 1.00 78.88 351 GLN A O 1
ATOM 2806 N N . LEU A 1 352 ? 19.028 -9.561 -40.664 1.00 76.88 352 LEU A N 1
ATOM 2807 C CA . LEU A 1 352 ? 18.504 -8.212 -40.413 1.00 76.88 352 LEU A CA 1
ATOM 2808 C C . LEU A 1 352 ? 17.590 -8.149 -39.179 1.00 76.88 352 LEU A C 1
ATOM 2810 O O . LEU A 1 352 ? 17.704 -7.224 -38.379 1.00 76.88 352 LEU A O 1
ATOM 2814 N N . LYS A 1 353 ? 16.721 -9.149 -38.965 1.00 77.56 353 LYS A N 1
ATOM 2815 C CA . LYS A 1 353 ? 15.893 -9.262 -37.745 1.00 77.56 353 LYS A CA 1
ATOM 2816 C C . LYS A 1 353 ? 16.731 -9.458 -36.482 1.00 77.56 353 LYS A C 1
ATOM 2818 O O . LYS A 1 353 ? 16.324 -9.019 -35.412 1.00 77.56 353 LYS A O 1
ATOM 2823 N N . GLN A 1 354 ? 17.894 -10.095 -36.609 1.00 77.94 354 GLN A N 1
ATOM 2824 C CA . GLN A 1 354 ? 18.890 -10.238 -35.543 1.00 77.94 354 GLN A CA 1
ATOM 2825 C C . GLN A 1 354 ? 19.786 -8.995 -35.395 1.00 77.94 354 GLN A C 1
ATOM 2827 O O . GLN A 1 354 ? 20.766 -9.051 -34.659 1.00 77.94 354 GLN A O 1
ATOM 2832 N N . GLN A 1 355 ? 19.476 -7.894 -36.098 1.00 66.62 355 GLN A N 1
ATOM 2833 C CA . GLN A 1 355 ? 20.265 -6.656 -36.142 1.00 66.62 355 GLN A CA 1
ATOM 2834 C C . GLN A 1 355 ? 21.729 -6.864 -36.562 1.00 66.62 355 GLN A C 1
ATOM 2836 O O . GLN A 1 355 ? 22.592 -6.039 -36.271 1.00 66.62 355 GLN A O 1
ATOM 2841 N N . ARG A 1 356 ? 22.024 -7.961 -37.267 1.00 69.00 356 ARG A N 1
ATOM 2842 C CA . ARG A 1 356 ? 23.352 -8.213 -37.823 1.00 69.00 356 ARG A CA 1
ATOM 2843 C C . ARG A 1 356 ? 23.483 -7.446 -39.131 1.00 69.00 356 ARG A C 1
ATOM 2845 O O . ARG A 1 356 ? 22.560 -7.446 -39.948 1.00 69.00 356 ARG A O 1
ATOM 2852 N N . GLN A 1 357 ? 24.635 -6.809 -39.337 1.00 67.06 357 GLN A N 1
ATOM 2853 C CA . GLN A 1 357 ? 24.992 -6.333 -40.670 1.00 67.06 357 GLN A CA 1
ATOM 2854 C C . GLN A 1 357 ? 25.060 -7.542 -41.604 1.00 67.06 357 GLN A C 1
ATOM 2856 O O . GLN A 1 357 ? 25.553 -8.598 -41.211 1.00 67.06 357 GLN A O 1
ATOM 2861 N N . VAL A 1 358 ? 24.530 -7.389 -42.815 1.00 76.38 358 VAL A N 1
ATOM 2862 C CA . VAL A 1 358 ? 24.603 -8.412 -43.859 1.00 76.38 358 VAL A CA 1
ATOM 2863 C C . VAL A 1 358 ? 25.838 -8.076 -44.693 1.00 76.38 358 VAL A C 1
ATOM 2865 O O . VAL A 1 358 ? 25.750 -7.175 -45.534 1.00 76.38 358 VAL A O 1
ATOM 2868 N N . PRO A 1 359 ? 27.008 -8.689 -44.421 1.00 76.62 359 PRO A N 1
ATOM 2869 C CA . PRO A 1 359 ? 28.211 -8.407 -45.189 1.00 76.62 359 PRO A CA 1
ATOM 2870 C C . PRO A 1 359 ? 28.019 -8.847 -46.642 1.00 76.62 359 PRO A C 1
ATOM 2872 O O . PRO A 1 359 ? 27.234 -9.751 -46.933 1.00 76.62 359 PRO A O 1
ATOM 2875 N N . ALA A 1 360 ? 28.754 -8.214 -47.554 1.00 83.88 360 ALA A N 1
ATOM 2876 C CA . ALA A 1 360 ? 28.865 -8.727 -48.910 1.00 83.88 360 ALA A CA 1
ATOM 2877 C C . ALA A 1 360 ? 29.587 -10.086 -48.876 1.00 83.88 360 ALA A C 1
ATOM 2879 O O . ALA A 1 360 ? 30.640 -10.211 -48.253 1.00 83.88 360 ALA A O 1
ATOM 2880 N N . GLU A 1 361 ? 29.019 -11.092 -49.536 1.00 86.56 361 GLU A N 1
ATOM 2881 C CA . GLU A 1 361 ? 29.569 -12.444 -49.628 1.00 86.56 361 GLU A CA 1
ATOM 2882 C C . GLU A 1 361 ? 30.016 -12.738 -51.065 1.00 86.56 361 GLU A C 1
ATOM 2884 O O . GLU A 1 361 ? 29.322 -12.411 -52.029 1.00 86.56 361 GLU A O 1
ATOM 2889 N N . THR A 1 362 ? 31.184 -13.363 -51.208 1.00 88.75 362 THR A N 1
ATOM 2890 C CA . THR A 1 362 ? 31.715 -13.887 -52.472 1.00 88.75 362 THR A CA 1
ATOM 2891 C C . THR A 1 362 ? 31.251 -15.328 -52.677 1.00 88.75 362 THR A C 1
ATOM 2893 O O . THR A 1 362 ? 31.568 -16.199 -51.868 1.00 88.75 362 THR A O 1
ATOM 2896 N N . PHE A 1 363 ? 30.548 -15.600 -53.769 1.00 91.00 363 PHE A N 1
ATOM 2897 C CA . PHE A 1 363 ? 30.107 -16.927 -54.190 1.00 91.00 363 PHE A CA 1
ATOM 2898 C C . PHE A 1 363 ? 30.999 -17.426 -55.328 1.00 91.00 363 PHE A C 1
ATOM 2900 O O . PHE A 1 363 ? 31.165 -16.732 -56.330 1.00 91.00 363 PHE A O 1
ATOM 2907 N N . ASP A 1 364 ? 31.567 -18.624 -55.175 1.00 88.62 364 ASP A N 1
ATOM 2908 C CA . ASP A 1 364 ? 32.574 -19.161 -56.105 1.00 88.62 364 ASP A CA 1
ATOM 2909 C C . ASP A 1 364 ? 31.961 -19.645 -57.424 1.00 88.62 364 ASP A C 1
ATOM 2911 O O . ASP A 1 364 ? 32.579 -19.548 -58.482 1.00 88.62 364 ASP A O 1
ATOM 2915 N N . SER A 1 365 ? 30.726 -20.144 -57.365 1.00 90.25 365 SER A N 1
ATOM 2916 C CA . SER A 1 365 ? 29.987 -20.632 -58.523 1.00 90.25 365 SER A CA 1
ATOM 2917 C C . SER A 1 365 ? 28.497 -20.380 -58.337 1.00 90.25 365 SER A C 1
ATOM 2919 O O . SER A 1 365 ? 27.886 -20.885 -57.396 1.00 90.25 365 SER A O 1
ATOM 2921 N N . VAL A 1 366 ? 27.927 -19.577 -59.232 1.00 94.19 366 VAL A N 1
ATOM 2922 C CA . VAL A 1 366 ? 26.484 -19.361 -59.362 1.00 94.19 366 VAL A CA 1
ATOM 2923 C C . VAL A 1 366 ? 26.083 -19.412 -60.824 1.00 94.19 366 VAL A C 1
ATOM 2925 O O . VAL A 1 366 ? 26.879 -19.069 -61.702 1.00 94.19 366 VAL A O 1
ATOM 2928 N N . THR A 1 367 ? 24.836 -19.788 -61.096 1.00 95.44 367 THR A N 1
ATOM 2929 C CA . THR A 1 367 ? 24.269 -19.718 -62.446 1.00 95.44 367 THR A CA 1
ATOM 2930 C C . THR A 1 367 ? 23.256 -18.590 -62.520 1.00 95.44 367 THR A C 1
ATOM 2932 O O . THR A 1 367 ? 22.333 -18.512 -61.712 1.00 95.44 367 THR A O 1
ATOM 2935 N N . ILE A 1 368 ? 23.440 -17.712 -63.503 1.00 94.50 368 ILE A N 1
ATOM 2936 C CA . ILE A 1 368 ? 22.607 -16.533 -63.722 1.00 94.50 368 ILE A CA 1
ATOM 2937 C C . ILE A 1 368 ? 21.825 -16.720 -65.013 1.00 94.50 368 ILE A C 1
ATOM 2939 O O . ILE A 1 368 ? 22.405 -17.030 -66.054 1.00 94.50 368 ILE A O 1
ATOM 2943 N N . PHE A 1 369 ? 20.523 -16.484 -64.922 1.00 94.56 369 PHE A N 1
ATOM 2944 C CA . PHE A 1 369 ? 19.582 -16.389 -66.023 1.00 94.56 369 PHE A CA 1
ATOM 2945 C C . PHE A 1 369 ? 19.273 -14.924 -66.318 1.00 94.56 369 PHE A C 1
ATOM 2947 O O . PHE A 1 369 ? 18.903 -14.166 -65.417 1.00 94.56 369 PHE A O 1
ATOM 2954 N N . PHE A 1 370 ? 19.373 -14.560 -67.590 1.00 93.06 370 PHE A N 1
ATOM 2955 C CA . PHE A 1 370 ? 18.840 -13.322 -68.138 1.00 93.06 370 PHE A CA 1
ATOM 2956 C C . PHE A 1 370 ? 17.855 -13.646 -69.249 1.00 93.06 370 PHE A C 1
ATOM 2958 O O . PHE A 1 370 ? 18.172 -14.435 -70.141 1.00 93.06 370 PHE A O 1
ATOM 2965 N N . SER A 1 371 ? 16.698 -12.991 -69.234 1.00 91.50 371 SER A N 1
ATOM 2966 C CA . SER A 1 371 ? 15.827 -12.948 -70.402 1.00 91.50 371 SER A CA 1
ATOM 2967 C C . SER A 1 371 ? 15.463 -11.535 -70.792 1.00 91.50 371 SER A C 1
ATOM 2969 O O . SER A 1 371 ? 15.254 -10.706 -69.913 1.00 91.50 371 SER A O 1
ATOM 2971 N N . ASP A 1 372 ? 15.279 -11.321 -72.086 1.00 91.81 372 ASP A N 1
ATOM 2972 C CA . ASP A 1 372 ? 14.794 -10.070 -72.662 1.00 91.81 372 ASP A CA 1
ATOM 2973 C C . ASP A 1 372 ? 13.649 -10.337 -73.644 1.00 91.81 372 ASP A C 1
ATOM 2975 O O . ASP A 1 372 ? 13.583 -11.406 -74.262 1.00 91.81 372 ASP A O 1
ATOM 2979 N N . ILE A 1 373 ? 12.750 -9.367 -73.801 1.00 90.31 373 ILE A N 1
ATOM 2980 C CA . ILE A 1 373 ? 11.593 -9.474 -74.690 1.00 90.31 373 ILE A CA 1
ATOM 2981 C C . ILE A 1 373 ? 11.990 -9.012 -76.095 1.00 90.31 373 ILE A C 1
ATOM 2983 O O . ILE A 1 373 ? 12.367 -7.864 -76.340 1.00 90.31 373 ILE A O 1
ATOM 2987 N N . VAL A 1 374 ? 11.835 -9.894 -77.081 1.00 88.94 374 VAL A N 1
ATOM 2988 C CA . VAL A 1 374 ? 12.193 -9.578 -78.465 1.00 88.94 374 VAL A CA 1
ATOM 2989 C C . VAL A 1 374 ? 11.248 -8.511 -79.022 1.00 88.94 374 VAL A C 1
ATOM 2991 O O . VAL A 1 374 ? 10.038 -8.699 -79.125 1.00 88.94 374 VAL A O 1
ATOM 2994 N N . GLY A 1 375 ? 11.814 -7.370 -79.421 1.00 86.31 375 GLY A N 1
ATOM 2995 C CA . GLY A 1 375 ? 11.049 -6.279 -80.023 1.00 86.31 375 GLY A CA 1
ATOM 2996 C C . GLY A 1 375 ? 10.222 -5.461 -79.027 1.00 86.31 375 GLY A C 1
ATOM 2997 O O . GLY A 1 375 ? 9.309 -4.753 -79.455 1.00 86.31 375 GLY A O 1
ATOM 2998 N N . PHE A 1 376 ? 10.542 -5.506 -77.728 1.00 87.56 376 PHE A N 1
ATOM 2999 C CA . PHE A 1 376 ? 9.860 -4.716 -76.701 1.00 87.56 376 PHE A CA 1
ATOM 3000 C C . PHE A 1 376 ? 9.817 -3.220 -77.016 1.00 87.56 376 PHE A C 1
ATOM 3002 O O . PHE A 1 376 ? 8.762 -2.606 -76.890 1.00 87.56 376 PHE A O 1
ATOM 3009 N N . THR A 1 377 ? 10.914 -2.632 -77.509 1.00 86.56 377 THR A N 1
ATOM 3010 C CA . THR A 1 377 ? 10.953 -1.210 -77.893 1.00 86.56 377 THR A CA 1
ATOM 3011 C C . THR A 1 377 ? 9.858 -0.871 -78.901 1.00 86.56 377 THR A C 1
ATOM 3013 O O . THR A 1 377 ? 9.150 0.117 -78.733 1.00 86.56 377 THR A O 1
ATOM 3016 N N . TYR A 1 378 ? 9.650 -1.730 -79.902 1.00 86.25 378 TYR A N 1
ATOM 3017 C CA . TYR A 1 378 ? 8.566 -1.560 -80.865 1.00 86.25 378 TYR A CA 1
ATOM 3018 C C . TYR A 1 378 ? 7.197 -1.714 -80.194 1.00 86.25 378 TYR A C 1
ATOM 3020 O O . TYR A 1 378 ? 6.358 -0.832 -80.341 1.00 86.25 378 TYR A O 1
ATOM 3028 N N . ILE A 1 379 ? 6.983 -2.786 -79.419 1.00 85.44 379 ILE A N 1
ATOM 3029 C CA . ILE A 1 379 ? 5.710 -3.051 -78.719 1.00 85.44 379 ILE A CA 1
ATOM 3030 C C . ILE A 1 379 ? 5.341 -1.873 -77.805 1.00 85.44 379 ILE A C 1
ATOM 3032 O O . ILE A 1 379 ? 4.195 -1.435 -77.797 1.00 85.44 379 ILE A O 1
ATOM 3036 N N . SER A 1 380 ? 6.315 -1.319 -77.085 1.00 86.62 380 SER A N 1
ATOM 3037 C CA . SER A 1 380 ? 6.133 -0.171 -76.196 1.00 86.62 380 SER A CA 1
ATOM 3038 C C . SER A 1 380 ? 5.834 1.133 -76.943 1.00 86.62 380 SER A C 1
ATOM 3040 O O . SER A 1 380 ? 5.063 1.945 -76.445 1.00 86.62 380 SER A O 1
ATOM 3042 N N . ALA A 1 381 ? 6.379 1.316 -78.152 1.00 86.62 381 ALA A N 1
ATOM 3043 C CA . ALA A 1 381 ? 6.137 2.498 -78.977 1.00 86.62 381 ALA A CA 1
ATOM 3044 C C . ALA A 1 381 ? 4.732 2.518 -79.604 1.00 86.62 381 ALA A C 1
ATOM 3046 O O . ALA A 1 381 ? 4.195 3.594 -79.855 1.00 86.62 381 ALA A O 1
ATOM 3047 N N . VAL A 1 382 ? 4.139 1.346 -79.857 1.00 87.56 382 VAL A N 1
ATOM 3048 C CA . VAL A 1 382 ? 2.804 1.214 -80.473 1.00 87.56 382 VAL A CA 1
ATOM 3049 C C . VAL A 1 382 ? 1.674 0.919 -79.473 1.00 87.56 382 VAL A C 1
ATOM 3051 O O . VAL A 1 382 ? 0.534 0.743 -79.895 1.00 87.56 382 VAL A O 1
ATOM 3054 N N . SER A 1 383 ? 1.962 0.879 -78.168 1.00 86.94 383 SER A N 1
ATOM 3055 C CA . SER A 1 383 ? 0.989 0.558 -77.109 1.00 86.94 383 SER A CA 1
ATOM 3056 C C . SER A 1 383 ? 0.914 1.669 -76.067 1.00 86.94 383 SER A C 1
ATOM 3058 O O . SER A 1 383 ? 1.881 2.399 -75.850 1.00 86.94 383 SER A O 1
ATOM 3060 N N . SER A 1 384 ? -0.214 1.795 -75.366 1.00 88.94 384 SER A N 1
ATOM 3061 C CA . SER A 1 384 ? -0.300 2.737 -74.246 1.00 88.94 384 SER A CA 1
ATOM 3062 C C . SER A 1 384 ? 0.532 2.261 -73.050 1.00 88.94 384 SER A C 1
ATOM 3064 O O . SER A 1 384 ? 0.688 1.062 -72.809 1.00 88.94 384 SER A O 1
ATOM 3066 N N . ALA A 1 385 ? 1.012 3.197 -72.225 1.00 86.00 385 ALA A N 1
ATOM 3067 C CA . ALA A 1 385 ? 1.785 2.861 -71.026 1.00 86.00 385 ALA A CA 1
ATOM 3068 C C . ALA A 1 385 ? 1.044 1.880 -70.088 1.00 86.00 385 ALA A C 1
ATOM 3070 O O . ALA A 1 385 ? 1.661 0.989 -69.509 1.00 86.00 385 ALA A O 1
ATOM 3071 N N . MET A 1 386 ? -0.287 1.992 -69.978 1.00 84.12 386 MET A N 1
ATOM 3072 C CA . MET A 1 386 ? -1.106 1.085 -69.163 1.00 84.12 386 MET A CA 1
ATOM 3073 C C . MET A 1 386 ? -1.160 -0.336 -69.746 1.00 84.12 386 MET A C 1
ATOM 3075 O O . MET A 1 386 ? -1.098 -1.318 -69.002 1.00 84.12 386 MET A O 1
ATOM 3079 N N . GLU A 1 387 ? -1.248 -0.466 -71.070 1.00 86.19 387 GLU A N 1
ATOM 3080 C CA . GLU A 1 387 ? -1.246 -1.758 -71.765 1.00 86.19 387 GLU A CA 1
ATOM 3081 C C . GLU A 1 387 ? 0.113 -2.454 -71.665 1.00 86.19 387 GLU A C 1
ATOM 3083 O O . GLU A 1 387 ? 0.155 -3.659 -71.403 1.00 86.19 387 GLU A O 1
ATOM 3088 N N . VAL A 1 388 ? 1.213 -1.699 -71.779 1.00 86.12 388 VAL A N 1
ATOM 3089 C CA . VAL A 1 388 ? 2.581 -2.209 -71.581 1.00 86.12 388 VAL A CA 1
ATOM 3090 C C . VAL A 1 388 ? 2.761 -2.718 -70.151 1.00 86.12 388 VAL A C 1
ATOM 3092 O O . VAL A 1 388 ? 3.208 -3.846 -69.951 1.00 86.12 388 VAL A O 1
ATOM 3095 N N . VAL A 1 389 ? 2.347 -1.940 -69.143 1.00 86.06 389 VAL A N 1
ATOM 3096 C CA . VAL A 1 389 ? 2.423 -2.355 -67.730 1.00 86.06 389 VAL A CA 1
ATOM 3097 C C . VAL A 1 389 ? 1.550 -3.584 -67.459 1.00 86.06 389 VAL A C 1
ATOM 3099 O O . VAL A 1 389 ? 1.957 -4.486 -66.728 1.00 86.06 389 VAL A O 1
ATOM 3102 N N . THR A 1 390 ? 0.362 -3.665 -68.060 1.00 84.75 390 THR A N 1
ATOM 3103 C CA . THR A 1 390 ? -0.534 -4.824 -67.912 1.00 84.75 390 THR A CA 1
ATOM 3104 C C . THR A 1 390 ? 0.060 -6.080 -68.554 1.00 84.75 390 THR A C 1
ATOM 3106 O O . THR A 1 390 ? 0.002 -7.159 -67.959 1.00 84.75 390 THR A O 1
ATOM 3109 N N . MET A 1 391 ? 0.672 -5.944 -69.733 1.00 85.25 391 MET A N 1
ATOM 3110 C CA . MET A 1 391 ? 1.388 -7.023 -70.414 1.00 85.25 391 MET A CA 1
ATOM 3111 C C . MET A 1 391 ? 2.558 -7.529 -69.562 1.00 85.25 391 MET A C 1
ATOM 3113 O O . MET A 1 391 ? 2.609 -8.723 -69.270 1.00 85.25 391 MET A O 1
ATOM 3117 N N . LEU A 1 392 ? 3.435 -6.630 -69.099 1.00 87.44 392 LEU A N 1
ATOM 3118 C CA . LEU A 1 392 ? 4.581 -6.975 -68.252 1.00 87.44 392 LEU A CA 1
ATOM 3119 C C . LEU A 1 392 ? 4.147 -7.638 -66.941 1.00 87.44 392 LEU A C 1
ATOM 3121 O O . LEU A 1 392 ? 4.679 -8.679 -66.579 1.00 87.44 392 LEU A O 1
ATOM 3125 N N . ASN A 1 393 ? 3.130 -7.104 -66.256 1.00 85.50 393 ASN A N 1
ATOM 3126 C CA . ASN A 1 393 ? 2.606 -7.717 -65.032 1.00 85.50 393 ASN A CA 1
ATOM 3127 C C . ASN A 1 393 ? 2.040 -9.122 -65.273 1.00 85.50 393 ASN A C 1
ATOM 3129 O O . ASN A 1 393 ? 2.156 -9.986 -64.408 1.00 85.50 393 ASN A O 1
ATOM 3133 N N . THR A 1 394 ? 1.407 -9.364 -66.422 1.00 84.44 394 THR A N 1
ATOM 3134 C CA . THR A 1 394 ? 0.856 -10.686 -66.755 1.00 84.44 394 THR A CA 1
ATOM 3135 C C . THR A 1 394 ? 1.976 -11.676 -67.077 1.00 84.44 394 THR A C 1
ATOM 3137 O O . THR A 1 394 ? 1.952 -12.799 -66.576 1.00 84.44 394 THR A O 1
ATOM 3140 N N . LEU A 1 395 ? 2.989 -11.239 -67.832 1.00 86.25 395 LEU A N 1
ATOM 3141 C CA . LEU A 1 395 ? 4.180 -12.029 -68.140 1.00 86.25 395 LEU A CA 1
ATOM 3142 C C . LEU A 1 395 ? 4.978 -12.363 -66.871 1.00 86.25 395 LEU A C 1
ATOM 3144 O O . LEU A 1 395 ? 5.272 -13.524 -66.608 1.00 86.25 395 LEU A O 1
ATOM 3148 N N . TYR A 1 396 ? 5.258 -11.372 -66.024 1.00 87.44 396 TYR A N 1
ATOM 3149 C CA . TYR A 1 396 ? 6.000 -11.589 -64.784 1.00 87.44 396 TYR A CA 1
ATOM 3150 C C . TYR A 1 396 ? 5.223 -12.407 -63.757 1.00 87.44 396 TYR A C 1
ATOM 3152 O O . TYR A 1 396 ? 5.846 -13.145 -63.010 1.00 87.44 396 TYR A O 1
ATOM 3160 N N . ARG A 1 397 ? 3.883 -12.374 -63.739 1.00 85.50 397 ARG A N 1
ATOM 3161 C CA . ARG A 1 397 ? 3.094 -13.322 -62.928 1.00 85.50 397 ARG A CA 1
ATOM 3162 C C . ARG A 1 397 ? 3.279 -14.765 -63.384 1.00 85.50 397 ARG A C 1
ATOM 3164 O O . ARG A 1 397 ? 3.353 -15.650 -62.536 1.00 85.50 397 ARG A O 1
ATOM 3171 N N . LEU A 1 398 ? 3.340 -15.000 -64.698 1.00 85.88 398 LEU A N 1
ATOM 3172 C CA . LEU A 1 398 ? 3.637 -16.324 -65.242 1.00 85.88 398 LEU A CA 1
ATOM 3173 C C . LEU A 1 398 ? 5.044 -16.759 -64.815 1.00 85.88 398 LEU A C 1
ATOM 3175 O O . LEU A 1 398 ? 5.198 -17.855 -64.281 1.00 85.88 398 LEU A O 1
ATOM 3179 N N . PHE A 1 399 ? 6.041 -15.884 -64.964 1.00 89.44 399 PHE A N 1
ATOM 3180 C CA . PHE A 1 399 ? 7.420 -16.192 -64.573 1.00 89.44 399 PHE A CA 1
ATOM 3181 C C . PHE A 1 399 ? 7.527 -16.453 -63.073 1.00 89.44 399 PHE A C 1
ATOM 3183 O O . PHE A 1 399 ? 8.025 -17.502 -62.677 1.00 89.44 399 PHE A O 1
ATOM 3190 N N . ASP A 1 400 ? 6.958 -15.567 -62.252 1.00 86.19 400 ASP A N 1
ATOM 3191 C CA . ASP A 1 400 ? 6.927 -15.684 -60.794 1.00 86.19 400 ASP A CA 1
ATOM 3192 C C . ASP A 1 400 ? 6.253 -17.004 -60.354 1.00 86.19 400 ASP A C 1
ATOM 3194 O O . ASP A 1 400 ? 6.676 -17.616 -59.378 1.00 86.19 400 ASP A O 1
ATOM 3198 N N . SER A 1 401 ? 5.251 -17.505 -61.093 1.00 87.75 401 SER A N 1
ATOM 3199 C CA . SER A 1 401 ? 4.614 -18.802 -60.805 1.00 87.75 401 SER A CA 1
ATOM 3200 C C . SER A 1 401 ? 5.482 -20.022 -61.137 1.00 87.75 401 SER A C 1
ATOM 3202 O O . SER A 1 401 ? 5.352 -21.057 -60.482 1.00 87.75 401 SER A O 1
ATOM 3204 N N . ILE A 1 402 ? 6.363 -19.905 -62.136 1.00 86.44 402 ILE A N 1
ATOM 3205 C CA . ILE A 1 402 ? 7.268 -20.978 -62.566 1.00 86.44 402 ILE A CA 1
ATOM 3206 C C . ILE A 1 402 ? 8.488 -21.026 -61.646 1.00 86.44 402 ILE A C 1
ATOM 3208 O O . ILE A 1 402 ? 8.831 -22.098 -61.155 1.00 86.44 402 ILE A O 1
ATOM 3212 N N . ILE A 1 403 ? 9.096 -19.878 -61.330 1.00 89.31 403 ILE A N 1
ATOM 3213 C CA . ILE A 1 403 ? 10.297 -19.832 -60.481 1.00 89.31 403 ILE A CA 1
ATOM 3214 C C . ILE A 1 403 ? 10.050 -20.358 -59.063 1.00 89.31 403 ILE A C 1
ATOM 3216 O O . ILE A 1 403 ? 10.965 -20.895 -58.457 1.00 89.31 403 ILE A O 1
ATOM 3220 N N . LEU A 1 404 ? 8.818 -20.273 -58.540 1.00 85.19 404 LEU A N 1
ATOM 3221 C CA . LEU A 1 404 ? 8.464 -20.804 -57.216 1.00 85.19 404 LEU A CA 1
ATOM 3222 C C . LEU A 1 404 ? 8.646 -22.327 -57.096 1.00 85.19 404 LEU A C 1
ATOM 3224 O O . LEU A 1 404 ? 8.645 -22.844 -55.980 1.00 85.19 404 LEU A O 1
ATOM 3228 N N . LYS A 1 405 ? 8.763 -23.046 -58.221 1.00 87.69 405 LYS A N 1
ATOM 3229 C CA . LYS A 1 405 ? 8.993 -24.497 -58.256 1.00 87.69 405 LYS A CA 1
ATOM 3230 C C . LYS A 1 405 ? 10.473 -24.881 -58.152 1.00 87.69 405 LYS A C 1
ATOM 3232 O O . LYS A 1 405 ? 10.753 -26.050 -57.908 1.00 87.69 405 LYS A O 1
ATOM 3237 N N . TYR A 1 406 ? 11.381 -23.925 -58.346 1.00 89.12 406 TYR A N 1
ATOM 3238 C CA . TYR A 1 406 ? 12.823 -24.145 -58.450 1.00 89.12 406 TYR A CA 1
ATOM 3239 C C . TYR A 1 406 ? 13.574 -23.430 -57.324 1.00 89.12 406 TYR A C 1
ATOM 3241 O O . TYR A 1 406 ? 13.093 -22.436 -56.774 1.00 89.12 406 TYR A O 1
ATOM 3249 N N . ASP A 1 407 ? 14.771 -23.912 -56.988 1.00 88.25 407 ASP A N 1
ATOM 3250 C CA . ASP A 1 407 ? 15.650 -23.264 -56.004 1.00 88.25 407 ASP A CA 1
ATOM 3251 C C . ASP A 1 407 ? 16.373 -22.071 -56.644 1.00 88.25 407 ASP A C 1
ATOM 3253 O O . ASP A 1 407 ? 17.547 -22.130 -57.030 1.00 88.25 407 ASP A O 1
ATOM 3257 N N . VAL A 1 408 ? 15.620 -20.989 -56.842 1.00 89.38 408 VAL A N 1
ATOM 3258 C CA . VAL A 1 408 ? 16.085 -19.787 -57.530 1.00 89.38 408 VAL A CA 1
ATOM 3259 C C . VAL A 1 408 ? 15.649 -18.513 -56.811 1.00 89.38 408 VAL A C 1
ATOM 3261 O O . VAL A 1 408 ? 14.581 -18.430 -56.202 1.00 89.38 408 VAL A O 1
ATOM 3264 N N . TYR A 1 409 ? 16.476 -17.477 -56.907 1.00 88.75 409 TYR A N 1
ATOM 3265 C CA . TYR A 1 409 ? 16.212 -16.162 -56.343 1.00 88.75 409 TYR A CA 1
ATOM 3266 C C . TYR A 1 409 ? 16.024 -15.119 -57.450 1.00 88.75 409 TYR A C 1
ATOM 3268 O O . TYR A 1 409 ? 16.841 -14.996 -58.365 1.00 88.75 409 TYR A O 1
ATOM 3276 N N . LYS A 1 410 ? 14.941 -14.341 -57.354 1.00 88.81 410 LYS A N 1
ATOM 3277 C CA . LYS A 1 410 ? 14.640 -13.237 -58.272 1.00 88.81 410 LYS A CA 1
ATOM 3278 C C . LYS A 1 410 ? 15.441 -11.995 -57.888 1.00 88.81 410 LYS A C 1
ATOM 3280 O O . LYS A 1 410 ? 15.342 -11.516 -56.760 1.00 88.81 410 LYS A O 1
ATOM 3285 N N . VAL A 1 411 ? 16.193 -11.455 -58.841 1.00 84.06 411 VAL A N 1
ATOM 3286 C CA . VAL A 1 411 ? 16.972 -10.218 -58.677 1.00 84.06 411 VAL A CA 1
ATOM 3287 C C . VAL A 1 411 ? 16.174 -9.036 -59.238 1.00 84.06 411 VAL A C 1
ATOM 3289 O O . VAL A 1 411 ? 15.246 -9.224 -60.026 1.00 84.06 411 VAL A O 1
ATOM 3292 N N . GLU A 1 412 ? 16.488 -7.808 -58.813 1.00 74.50 412 GLU A N 1
ATOM 3293 C CA . GLU A 1 412 ? 15.856 -6.609 -59.372 1.00 74.50 412 GLU A CA 1
ATOM 3294 C C . GLU A 1 412 ? 16.017 -6.549 -60.900 1.00 74.50 412 GLU A C 1
ATOM 3296 O O . GLU A 1 412 ? 17.117 -6.667 -61.437 1.00 74.50 412 GLU A O 1
ATOM 3301 N N . THR A 1 413 ? 14.897 -6.362 -61.597 1.00 64.50 413 THR A N 1
ATOM 3302 C CA . THR A 1 413 ? 14.821 -6.276 -63.059 1.00 64.50 413 THR A CA 1
ATOM 3303 C C . THR A 1 413 ? 15.168 -4.871 -63.544 1.00 64.50 413 THR A C 1
ATOM 3305 O O . THR A 1 413 ? 14.713 -3.885 -62.959 1.00 64.50 413 THR A O 1
ATOM 3308 N N . ILE A 1 414 ? 15.908 -4.765 -64.649 1.00 67.25 414 ILE A N 1
ATOM 3309 C CA . ILE A 1 414 ? 16.210 -3.492 -65.317 1.00 67.25 414 ILE A CA 1
ATOM 3310 C C . ILE A 1 414 ? 15.404 -3.450 -66.619 1.00 67.25 414 ILE A C 1
ATOM 3312 O O . ILE A 1 414 ? 15.724 -4.164 -67.562 1.00 67.25 414 ILE A O 1
ATOM 3316 N N . GLY A 1 415 ? 14.359 -2.620 -66.672 1.00 70.75 415 GLY A N 1
ATOM 3317 C CA . GLY A 1 415 ? 13.498 -2.509 -67.856 1.00 70.75 415 GLY A CA 1
ATOM 3318 C C . GLY A 1 415 ? 12.646 -3.762 -68.104 1.00 70.75 415 GLY A C 1
ATOM 3319 O O . GLY A 1 415 ? 11.900 -4.201 -67.228 1.00 70.75 415 GLY A O 1
ATOM 3320 N N . ASP A 1 416 ? 12.737 -4.295 -69.317 1.00 75.31 416 ASP A N 1
ATOM 3321 C CA . ASP A 1 416 ? 12.114 -5.524 -69.826 1.00 75.31 416 ASP A CA 1
ATOM 3322 C C . ASP A 1 416 ? 12.927 -6.797 -69.545 1.00 75.31 416 ASP A C 1
ATOM 3324 O O . ASP A 1 416 ? 12.433 -7.906 -69.770 1.00 75.31 416 ASP A O 1
ATOM 3328 N N . ALA A 1 417 ? 14.134 -6.654 -68.992 1.00 82.38 417 ALA A N 1
ATOM 3329 C CA . ALA A 1 417 ? 14.978 -7.786 -68.653 1.00 82.38 417 ALA A CA 1
ATOM 3330 C C . ALA A 1 417 ? 14.556 -8.451 -67.331 1.00 82.38 417 ALA A C 1
ATOM 3332 O O . ALA A 1 417 ? 14.463 -7.799 -66.286 1.00 82.38 417 ALA A O 1
ATOM 3333 N N . TYR A 1 418 ? 14.384 -9.774 -67.351 1.00 89.38 418 TYR A N 1
ATOM 3334 C CA . TYR A 1 418 ? 14.092 -10.591 -66.172 1.00 89.38 418 TYR A CA 1
ATOM 3335 C C . TYR A 1 418 ? 15.339 -11.365 -65.736 1.00 89.38 418 TYR A C 1
ATOM 3337 O O . TYR A 1 418 ? 15.923 -12.110 -66.526 1.00 89.38 418 TYR A O 1
ATOM 3345 N N . MET A 1 419 ? 15.753 -11.179 -64.479 1.00 90.69 419 MET A N 1
ATOM 3346 C CA . MET A 1 419 ? 16.990 -11.743 -63.937 1.00 90.69 419 MET A CA 1
ATOM 3347 C C . MET A 1 419 ? 16.706 -12.691 -62.771 1.00 90.69 419 MET A C 1
ATOM 3349 O O . MET A 1 419 ? 16.059 -12.323 -61.786 1.00 90.69 419 MET A O 1
ATOM 3353 N N . VAL A 1 420 ? 17.246 -13.904 -62.867 1.00 92.00 420 VAL A N 1
ATOM 3354 C CA . VAL A 1 420 ? 17.115 -14.954 -61.850 1.00 92.00 420 VAL A CA 1
ATOM 3355 C C . VAL A 1 420 ? 18.471 -15.606 -61.616 1.00 92.00 420 VAL A C 1
ATOM 3357 O O . VAL A 1 420 ? 19.288 -15.710 -62.528 1.00 92.00 420 VAL A O 1
ATOM 3360 N N . VAL A 1 421 ? 18.738 -16.036 -60.389 1.00 92.44 421 VAL A N 1
ATOM 3361 C CA . VAL A 1 421 ? 20.013 -16.650 -60.012 1.00 92.44 421 VAL A CA 1
ATOM 3362 C C . VAL A 1 421 ? 19.791 -17.872 -59.130 1.00 92.44 421 VAL A C 1
ATOM 3364 O O . VAL A 1 421 ? 18.858 -17.903 -58.333 1.00 92.44 421 VAL A O 1
ATOM 3367 N N . SER A 1 422 ? 20.663 -18.869 -59.261 1.00 93.19 422 SER A N 1
ATOM 3368 C CA . SER A 1 422 ? 20.725 -20.038 -58.378 1.00 93.19 422 SER A CA 1
ATOM 3369 C C . SER A 1 422 ? 22.150 -20.227 -57.853 1.00 93.19 422 SER A C 1
ATOM 3371 O O . SER A 1 422 ? 23.115 -19.806 -58.499 1.00 93.19 422 SER A O 1
ATOM 3373 N N . GLY A 1 423 ? 22.289 -20.829 -56.670 1.00 87.50 423 GLY A N 1
ATOM 3374 C CA . GLY A 1 423 ? 23.563 -20.933 -55.941 1.00 87.50 423 GLY A CA 1
ATOM 3375 C C . GLY A 1 423 ? 23.841 -19.777 -54.969 1.00 87.50 423 GLY A C 1
ATOM 3376 O O . GLY A 1 423 ? 24.862 -19.790 -54.279 1.00 87.50 423 GLY A O 1
ATOM 3377 N N . LEU A 1 424 ? 22.930 -18.799 -54.883 1.00 85.69 424 LEU A N 1
ATOM 3378 C CA . LEU A 1 424 ? 22.900 -17.756 -53.857 1.00 85.69 424 LEU A CA 1
ATOM 3379 C C . LEU A 1 424 ? 21.444 -17.355 -53.535 1.00 85.69 424 LEU A C 1
ATOM 3381 O O . LEU A 1 424 ? 20.569 -17.522 -54.383 1.00 85.69 424 LEU A O 1
ATOM 3385 N N . PRO A 1 425 ? 21.146 -16.833 -52.328 1.00 77.00 425 PRO A N 1
ATOM 3386 C CA . PRO A 1 425 ? 22.055 -16.631 -51.192 1.00 77.00 425 PRO A CA 1
ATOM 3387 C C . PRO A 1 425 ? 22.456 -17.936 -50.485 1.00 77.00 425 PRO A C 1
ATOM 3389 O O . PRO A 1 425 ? 23.339 -17.918 -49.635 1.00 77.00 425 PRO A O 1
ATOM 3392 N N . GLN A 1 426 ? 21.803 -19.059 -50.798 1.00 84.31 426 GLN A N 1
ATOM 3393 C CA . GLN A 1 426 ? 22.170 -20.379 -50.294 1.00 84.31 426 GLN A CA 1
ATOM 3394 C C . GLN A 1 426 ? 22.912 -21.157 -51.385 1.00 84.31 426 GLN A C 1
ATOM 3396 O O . GLN A 1 426 ? 22.441 -21.256 -52.514 1.00 84.31 426 GLN A O 1
ATOM 3401 N N . ARG A 1 427 ? 24.080 -21.705 -51.039 1.00 88.19 427 ARG A N 1
ATOM 3402 C CA . ARG A 1 427 ? 24.881 -22.539 -51.943 1.00 88.19 427 ARG A CA 1
ATOM 3403 C C . ARG A 1 427 ? 24.235 -23.917 -52.071 1.00 88.19 427 ARG A C 1
ATOM 3405 O O . ARG A 1 427 ? 23.955 -24.546 -51.052 1.00 88.19 427 ARG A O 1
ATOM 3412 N N . ASN A 1 428 ? 24.054 -24.395 -53.296 1.00 89.69 428 ASN A N 1
ATOM 3413 C CA . ASN A 1 428 ? 23.434 -25.690 -53.604 1.00 89.69 428 ASN A CA 1
ATOM 3414 C C . ASN A 1 428 ? 24.359 -26.624 -54.422 1.00 89.69 428 ASN A C 1
ATOM 3416 O O . ASN A 1 428 ? 23.893 -27.572 -55.048 1.00 89.69 428 ASN A O 1
ATOM 3420 N N . GLY A 1 429 ? 25.680 -26.403 -54.372 1.00 88.44 429 GLY A N 1
ATOM 3421 C CA . GLY A 1 429 ? 26.658 -27.184 -55.146 1.00 88.44 429 GLY A CA 1
ATOM 3422 C C . GLY A 1 429 ? 26.476 -26.980 -56.650 1.00 88.44 429 GLY A C 1
ATOM 3423 O O . GLY A 1 429 ? 25.988 -25.936 -57.054 1.00 88.44 429 GLY A O 1
ATOM 3424 N N . ASP A 1 430 ? 26.811 -27.970 -57.479 1.00 88.56 430 ASP A N 1
ATOM 3425 C CA . ASP A 1 430 ? 26.669 -27.854 -58.943 1.00 88.56 430 ASP A CA 1
ATOM 3426 C C . ASP A 1 430 ? 25.193 -27.779 -59.409 1.00 88.56 430 ASP A C 1
ATOM 3428 O O . ASP A 1 430 ? 24.921 -27.359 -60.538 1.00 88.56 430 ASP A O 1
ATOM 3432 N N . ASN A 1 431 ? 24.224 -28.097 -58.534 1.00 90.12 431 ASN A N 1
ATOM 3433 C CA . ASN A 1 431 ? 22.789 -28.070 -58.849 1.00 90.12 431 ASN A CA 1
ATOM 3434 C C . ASN A 1 431 ? 22.271 -26.676 -59.252 1.00 90.12 431 ASN A C 1
ATOM 3436 O O . ASN A 1 431 ? 21.227 -26.586 -59.896 1.00 90.12 431 ASN A O 1
ATOM 3440 N N . HIS A 1 432 ? 22.989 -25.583 -58.955 1.00 93.62 432 HIS A N 1
ATOM 3441 C CA . HIS A 1 432 ? 22.582 -24.246 -59.412 1.00 93.62 432 HIS A CA 1
ATOM 3442 C C . HIS A 1 432 ? 22.386 -24.186 -60.934 1.00 93.62 432 HIS A C 1
ATOM 3444 O O . HIS A 1 432 ? 21.499 -23.489 -61.432 1.00 93.62 432 HIS A O 1
ATOM 3450 N N . ALA A 1 433 ? 23.206 -24.926 -61.689 1.00 93.38 433 ALA A N 1
ATOM 3451 C CA . ALA A 1 433 ? 23.123 -24.949 -63.139 1.00 93.38 433 ALA A CA 1
ATOM 3452 C C . ALA A 1 433 ? 21.905 -25.744 -63.617 1.00 93.38 433 ALA A C 1
ATOM 3454 O O . ALA A 1 433 ? 21.233 -25.296 -64.547 1.00 93.38 433 ALA A O 1
ATOM 3455 N N . SER A 1 434 ? 21.585 -26.877 -62.975 1.00 91.06 434 SER A N 1
ATOM 3456 C CA . SER A 1 434 ? 20.409 -27.680 -63.331 1.00 91.06 434 SER A CA 1
ATOM 3457 C C . SER A 1 434 ? 19.101 -26.960 -63.025 1.00 91.06 434 SER A C 1
ATOM 3459 O O . SER A 1 434 ? 18.216 -26.962 -63.875 1.00 91.06 434 SER A O 1
ATOM 3461 N N . GLU A 1 435 ? 18.995 -26.299 -61.868 1.00 93.06 435 GLU A N 1
ATOM 3462 C CA . GLU A 1 435 ? 17.801 -25.536 -61.474 1.00 93.06 435 GLU A CA 1
ATOM 3463 C C . GLU A 1 435 ? 17.488 -24.437 -62.497 1.00 93.06 435 GLU A C 1
ATOM 3465 O O . GLU A 1 435 ? 16.370 -24.340 -63.003 1.00 93.06 435 GLU A O 1
ATOM 3470 N N . ILE A 1 436 ? 18.503 -23.660 -62.895 1.00 94.81 436 ILE A N 1
ATOM 3471 C CA . ILE A 1 436 ? 18.336 -22.608 -63.904 1.00 94.81 436 ILE A CA 1
ATOM 3472 C C . ILE A 1 436 ? 18.059 -23.195 -65.289 1.00 94.81 436 ILE A C 1
ATOM 3474 O O . ILE A 1 436 ? 17.215 -22.665 -66.011 1.00 94.81 436 ILE A O 1
ATOM 3478 N N . ALA A 1 437 ? 18.731 -24.277 -65.683 1.00 91.81 437 ALA A N 1
ATOM 3479 C CA . ALA A 1 437 ? 18.516 -24.915 -66.979 1.00 91.81 437 ALA A CA 1
ATOM 3480 C C . ALA A 1 437 ? 17.092 -25.484 -67.115 1.00 91.81 437 ALA A C 1
ATOM 3482 O O . ALA A 1 437 ? 16.441 -25.267 -68.138 1.00 91.81 437 ALA A O 1
ATOM 3483 N N . MET A 1 438 ? 16.581 -26.156 -66.079 1.00 90.19 438 MET A N 1
ATOM 3484 C CA . MET A 1 438 ? 15.213 -26.681 -66.044 1.00 90.19 438 MET A CA 1
ATOM 3485 C C . MET A 1 438 ? 14.174 -25.557 -66.007 1.00 90.19 438 MET A C 1
ATOM 3487 O O . MET A 1 438 ? 13.244 -25.569 -66.813 1.00 90.19 438 MET A O 1
ATOM 3491 N N . MET A 1 439 ? 14.379 -24.544 -65.159 1.00 93.06 439 MET A N 1
ATOM 3492 C CA . MET A 1 439 ? 13.540 -23.344 -65.122 1.00 93.06 439 MET A CA 1
ATOM 3493 C C . MET A 1 439 ? 13.487 -22.655 -66.493 1.00 93.06 439 MET A C 1
ATOM 3495 O O . MET A 1 439 ? 12.413 -22.271 -66.948 1.00 93.06 439 MET A O 1
ATOM 3499 N N . SER A 1 440 ? 14.624 -22.522 -67.181 1.00 91.81 440 SER A N 1
ATOM 3500 C CA . SER A 1 440 ? 14.701 -21.884 -68.503 1.00 91.81 440 SER A CA 1
ATOM 3501 C C . SER A 1 440 ? 13.893 -22.639 -69.562 1.00 91.81 440 SER A C 1
ATOM 3503 O O . SER A 1 440 ? 13.229 -22.015 -70.390 1.00 91.81 440 SER A O 1
ATOM 3505 N N . LEU A 1 441 ? 13.926 -23.976 -69.528 1.00 89.50 441 LEU A N 1
ATOM 3506 C CA . LEU A 1 441 ? 13.137 -24.828 -70.420 1.00 89.50 441 LEU A CA 1
ATOM 3507 C C . LEU A 1 441 ? 11.633 -24.695 -70.136 1.00 89.50 441 LEU A C 1
ATOM 3509 O O . LEU A 1 441 ? 10.851 -24.536 -71.074 1.00 89.50 441 LEU A O 1
ATOM 3513 N N . GLU A 1 442 ? 11.223 -24.699 -68.863 1.00 87.88 442 GLU A N 1
ATOM 3514 C CA . GLU A 1 442 ? 9.813 -24.533 -68.479 1.00 87.88 442 GLU A CA 1
ATOM 3515 C C . GLU A 1 442 ? 9.291 -23.119 -68.788 1.00 87.88 442 GLU A C 1
ATOM 3517 O O . GLU A 1 442 ? 8.164 -22.974 -69.262 1.00 87.88 442 GLU A O 1
ATOM 3522 N N . LEU A 1 443 ? 10.115 -22.080 -68.605 1.00 88.69 443 LEU A N 1
ATOM 3523 C CA . LEU A 1 443 ? 9.784 -20.704 -68.987 1.00 88.69 443 LEU A CA 1
ATOM 3524 C C . LEU A 1 443 ? 9.556 -20.579 -70.497 1.00 88.69 443 LEU A C 1
ATOM 3526 O O . LEU A 1 443 ? 8.535 -20.028 -70.905 1.00 88.69 443 LEU A O 1
ATOM 3530 N N . LEU A 1 444 ? 10.448 -21.126 -71.333 1.00 86.69 444 LEU A N 1
ATOM 3531 C CA . LEU A 1 444 ? 10.252 -21.115 -72.787 1.00 86.69 444 LEU A CA 1
ATOM 3532 C C . LEU A 1 444 ? 8.992 -21.878 -73.213 1.00 86.69 444 LEU A C 1
ATOM 3534 O O . LEU A 1 444 ? 8.254 -21.392 -74.072 1.00 86.69 444 LEU A O 1
ATOM 3538 N N . CYS A 1 445 ? 8.702 -23.021 -72.585 1.00 83.69 445 CYS A N 1
ATOM 3539 C CA . CYS A 1 445 ? 7.464 -23.762 -72.839 1.00 83.69 445 CYS A CA 1
ATOM 3540 C C . CYS A 1 445 ? 6.222 -22.948 -72.444 1.00 83.69 445 CYS A C 1
ATOM 3542 O O . CYS A 1 445 ? 5.263 -22.877 -73.211 1.00 83.69 445 CYS A O 1
ATOM 3544 N N . GLY A 1 446 ? 6.242 -22.289 -71.281 1.00 80.75 446 GLY A N 1
ATOM 3545 C CA . GLY A 1 446 ? 5.132 -21.460 -70.800 1.00 80.75 446 GLY A CA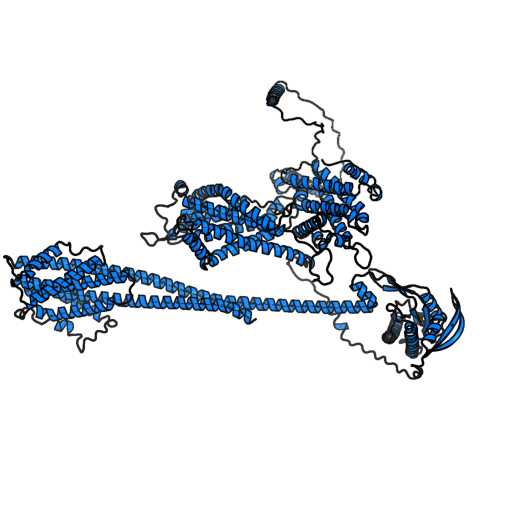 1
ATOM 3546 C C . GLY A 1 446 ? 4.863 -20.221 -71.662 1.00 80.75 446 GLY A C 1
ATOM 3547 O O . GLY A 1 446 ? 3.719 -19.780 -71.767 1.00 80.75 446 GLY A O 1
ATOM 3548 N N . ILE A 1 447 ? 5.897 -19.673 -72.308 1.00 85.69 447 ILE A N 1
ATOM 3549 C CA . ILE A 1 447 ? 5.798 -18.490 -73.180 1.00 85.69 447 ILE A CA 1
ATOM 3550 C C . ILE A 1 447 ? 5.302 -18.840 -74.581 1.00 85.69 447 ILE A C 1
ATOM 3552 O O . ILE A 1 447 ? 4.665 -18.000 -75.212 1.00 85.69 447 ILE A O 1
ATOM 3556 N N . SER A 1 448 ? 5.521 -20.073 -75.051 1.00 73.75 448 SER A N 1
ATOM 3557 C CA . SER A 1 448 ? 5.166 -20.512 -76.410 1.00 73.75 448 SER A CA 1
ATOM 3558 C C . SER A 1 448 ? 3.677 -20.328 -76.773 1.00 73.75 448 SER A C 1
ATOM 3560 O O . SER A 1 448 ? 3.338 -20.371 -77.952 1.00 73.75 448 SER A O 1
ATOM 3562 N N . GLY A 1 449 ? 2.793 -20.093 -75.792 1.00 70.06 449 GLY A N 1
ATOM 3563 C CA . GLY A 1 449 ? 1.372 -19.759 -75.979 1.00 70.06 449 GLY A CA 1
ATOM 3564 C C . GLY A 1 449 ? 0.941 -18.386 -75.436 1.00 70.06 449 GLY A C 1
ATOM 3565 O O . GLY A 1 449 ? -0.258 -18.120 -75.332 1.00 70.06 449 GLY A O 1
ATOM 3566 N N . PHE A 1 450 ? 1.873 -17.509 -75.048 1.00 80.06 450 PHE A N 1
ATOM 3567 C CA . PHE A 1 450 ? 1.554 -16.209 -74.454 1.00 80.06 450 PHE A CA 1
ATOM 3568 C C . PHE A 1 450 ? 1.189 -15.179 -75.533 1.00 80.06 450 PHE A C 1
ATOM 3570 O O . PHE A 1 450 ? 2.049 -14.652 -76.244 1.00 80.06 450 PHE A O 1
ATOM 3577 N N . ILE A 1 451 ? -0.102 -14.861 -75.627 1.00 79.88 451 ILE A N 1
ATOM 3578 C CA . ILE A 1 451 ? -0.634 -13.831 -76.527 1.00 79.88 451 ILE A CA 1
ATOM 3579 C C . ILE A 1 451 ? -0.628 -12.479 -75.811 1.00 79.88 451 ILE A C 1
ATOM 3581 O O . ILE A 1 451 ? -1.097 -12.360 -74.676 1.00 79.88 451 ILE A O 1
ATOM 3585 N N . ILE A 1 452 ? -0.145 -11.436 -76.487 1.00 80.69 452 ILE A N 1
ATOM 3586 C CA . ILE A 1 452 ? -0.163 -10.075 -75.947 1.00 80.69 452 ILE A CA 1
ATOM 3587 C C . ILE A 1 452 ? -1.630 -9.626 -75.761 1.00 80.69 452 ILE A C 1
ATOM 3589 O O . ILE A 1 452 ? -2.374 -9.580 -76.745 1.00 80.69 452 ILE A O 1
ATOM 3593 N N . PRO A 1 453 ? -2.077 -9.237 -74.544 1.00 72.88 453 PRO A N 1
ATOM 3594 C CA . PRO A 1 453 ? -3.497 -8.973 -74.262 1.00 72.88 453 PRO A CA 1
ATOM 3595 C C . PRO A 1 453 ? -4.167 -7.940 -75.183 1.00 72.88 453 PRO A C 1
ATOM 3597 O O . PRO A 1 453 ? -5.347 -8.071 -75.511 1.00 72.88 453 PRO A O 1
ATOM 3600 N N . HIS A 1 454 ? -3.407 -6.928 -75.609 1.00 75.31 454 HIS A N 1
ATOM 3601 C CA . HIS A 1 454 ? -3.848 -5.844 -76.489 1.00 75.31 454 HIS A CA 1
ATOM 3602 C C . HIS A 1 454 ? -3.467 -6.067 -77.972 1.00 75.31 454 HIS A C 1
ATOM 3604 O O . HIS A 1 454 ? -3.966 -5.355 -78.837 1.00 75.31 454 HIS A O 1
ATOM 3610 N N . MET A 1 455 ? -2.656 -7.087 -78.299 1.00 77.62 455 MET A N 1
ATOM 3611 C CA . MET A 1 455 ? -2.257 -7.455 -79.671 1.00 77.62 455 MET A CA 1
ATOM 3612 C C . MET A 1 455 ? -2.444 -8.956 -79.911 1.00 77.62 455 MET A C 1
ATOM 3614 O O . MET A 1 455 ? -1.499 -9.742 -79.895 1.00 77.62 455 MET A O 1
ATOM 3618 N N . ARG A 1 456 ? -3.690 -9.358 -80.177 1.00 71.75 456 ARG A N 1
ATOM 3619 C CA . ARG A 1 456 ? -4.100 -10.774 -80.229 1.00 71.75 456 ARG A CA 1
ATOM 3620 C C . ARG A 1 456 ? -3.433 -11.624 -81.322 1.00 71.75 456 ARG A C 1
ATOM 3622 O O . ARG A 1 456 ? -3.477 -12.842 -81.228 1.00 71.75 456 ARG A O 1
ATOM 3629 N N . ASN A 1 457 ? -2.805 -10.998 -82.320 1.00 75.00 457 ASN A N 1
ATOM 3630 C CA . ASN A 1 457 ? -2.136 -11.682 -83.436 1.00 75.00 457 ASN A CA 1
ATOM 3631 C C . ASN A 1 457 ? -0.616 -11.815 -83.254 1.00 75.00 457 ASN A C 1
ATOM 3633 O O . ASN A 1 457 ? 0.073 -12.216 -84.188 1.00 75.00 457 ASN A O 1
ATOM 3637 N N . ARG A 1 458 ? -0.075 -11.439 -82.090 1.00 79.38 458 ARG A N 1
ATOM 3638 C CA . ARG A 1 458 ? 1.362 -11.493 -81.823 1.00 79.38 458 ARG A CA 1
ATOM 3639 C C . ARG A 1 458 ? 1.624 -12.202 -80.500 1.00 79.38 458 ARG A C 1
ATOM 3641 O O . ARG A 1 458 ? 1.054 -11.848 -79.466 1.00 79.38 458 ARG A O 1
ATOM 3648 N N . THR A 1 459 ? 2.489 -13.204 -80.548 1.00 83.06 459 THR A N 1
ATOM 3649 C CA . THR A 1 459 ? 3.008 -13.895 -79.369 1.00 83.06 459 THR A CA 1
ATOM 3650 C C . THR A 1 459 ? 4.247 -13.179 -78.851 1.00 83.06 459 THR A C 1
ATOM 3652 O O . THR A 1 459 ? 4.964 -12.520 -79.610 1.00 83.06 459 THR A O 1
ATOM 3655 N N . ILE A 1 460 ? 4.481 -13.271 -77.544 1.00 85.94 460 ILE A N 1
ATOM 3656 C CA . ILE A 1 460 ? 5.736 -12.799 -76.958 1.00 85.94 460 ILE A CA 1
ATOM 3657 C C . ILE A 1 460 ? 6.818 -13.833 -77.238 1.00 85.94 460 ILE A C 1
ATOM 3659 O O . ILE A 1 460 ? 6.636 -15.018 -76.980 1.00 85.94 460 ILE A O 1
ATOM 3663 N N . GLU A 1 461 ? 7.958 -13.360 -77.722 1.00 88.50 461 GLU A N 1
ATOM 3664 C CA . GLU A 1 461 ? 9.181 -14.142 -77.823 1.00 88.50 461 GLU A CA 1
ATOM 3665 C C . GLU A 1 461 ? 10.198 -13.573 -76.842 1.00 88.50 461 GLU A C 1
ATOM 3667 O O . GLU A 1 461 ? 10.300 -12.352 -76.677 1.00 88.50 461 GLU A O 1
ATOM 3672 N N . ILE A 1 462 ? 10.970 -14.454 -76.212 1.00 90.94 462 ILE A N 1
ATOM 3673 C CA . ILE A 1 462 ? 12.075 -14.045 -75.349 1.00 90.94 462 ILE A CA 1
ATOM 3674 C C . ILE A 1 462 ? 13.403 -14.578 -75.873 1.00 90.94 462 ILE A C 1
ATOM 3676 O O . ILE A 1 462 ? 13.469 -15.652 -76.478 1.00 90.94 462 ILE A O 1
ATOM 3680 N N . ARG A 1 463 ? 14.469 -13.826 -75.617 1.00 93.31 463 ARG A N 1
ATOM 3681 C CA . ARG A 1 463 ? 15.842 -14.337 -75.650 1.00 93.31 463 ARG A CA 1
ATOM 3682 C C . ARG A 1 463 ? 16.227 -14.777 -74.254 1.00 93.31 463 ARG A C 1
ATOM 3684 O O . ARG A 1 463 ? 15.822 -14.143 -73.285 1.00 93.31 463 ARG A O 1
ATOM 3691 N N . VAL A 1 464 ? 17.009 -15.845 -74.158 1.00 94.19 464 VAL A N 1
ATOM 3692 C CA . VAL A 1 464 ? 17.505 -16.359 -72.882 1.00 94.19 464 VAL A CA 1
ATOM 3693 C C . VAL A 1 464 ? 19.014 -16.533 -72.952 1.00 94.19 464 VAL A C 1
ATOM 3695 O O . VAL A 1 464 ? 19.521 -17.221 -73.837 1.00 94.19 464 VAL A O 1
ATOM 3698 N N . GLY A 1 465 ? 19.713 -15.956 -71.979 1.00 94.62 465 GLY A N 1
ATOM 3699 C CA . GLY A 1 465 ? 21.140 -16.128 -71.750 1.00 94.62 465 GLY A CA 1
ATOM 3700 C C . GLY A 1 465 ? 21.421 -16.723 -70.381 1.00 94.62 465 GLY A C 1
ATOM 3701 O O . GLY A 1 465 ? 20.914 -16.237 -69.369 1.00 94.62 465 GLY A O 1
ATOM 3702 N N . VAL A 1 466 ? 22.263 -17.752 -70.342 1.00 96.12 466 VAL A N 1
ATOM 3703 C CA . VAL A 1 466 ? 22.681 -18.414 -69.106 1.00 96.12 466 VAL A CA 1
ATOM 3704 C C . VAL A 1 466 ? 24.200 -18.488 -69.043 1.00 96.12 466 VAL A C 1
ATOM 3706 O O . VAL A 1 466 ? 24.863 -18.926 -69.985 1.00 96.12 466 VAL A O 1
ATOM 3709 N N . ASN A 1 467 ? 24.761 -18.064 -67.914 1.00 95.69 467 ASN A N 1
ATOM 3710 C CA . ASN A 1 467 ? 26.189 -18.182 -67.645 1.00 95.69 467 ASN A CA 1
ATOM 3711 C C . ASN A 1 467 ? 26.445 -18.620 -66.201 1.00 95.69 467 ASN A C 1
ATOM 3713 O O . ASN A 1 467 ? 25.646 -18.360 -65.301 1.00 95.69 467 ASN A O 1
ATOM 3717 N N . THR A 1 468 ? 27.575 -19.286 -65.978 1.00 95.50 468 THR A N 1
ATOM 3718 C CA . THR A 1 468 ? 28.006 -19.783 -64.671 1.00 95.50 468 THR A CA 1
ATOM 3719 C C . THR A 1 468 ? 29.401 -19.276 -64.336 1.00 95.50 468 THR A C 1
ATOM 3721 O O . THR A 1 468 ? 30.293 -19.277 -65.188 1.00 95.50 468 THR A O 1
ATOM 3724 N N . GLY A 1 469 ? 29.582 -18.812 -63.102 1.00 93.19 469 GLY A N 1
ATOM 3725 C CA . GLY A 1 469 ? 30.848 -18.263 -62.625 1.00 93.19 469 GLY A CA 1
ATOM 3726 C C . GLY A 1 469 ? 30.732 -17.599 -61.250 1.00 93.19 469 GLY A C 1
ATOM 3727 O O . GLY A 1 469 ? 29.648 -17.591 -60.664 1.00 93.19 469 GLY A O 1
ATOM 3728 N N . PRO A 1 470 ? 31.832 -17.029 -60.732 1.00 92.62 470 PRO A N 1
ATOM 3729 C CA . PRO A 1 470 ? 31.856 -16.395 -59.419 1.00 92.62 470 PRO A CA 1
ATOM 3730 C C . PRO A 1 470 ? 31.145 -15.033 -59.413 1.00 92.62 470 PRO A C 1
ATOM 3732 O O . PRO A 1 470 ? 31.192 -14.288 -60.398 1.00 92.62 470 PRO A O 1
ATOM 3735 N N . CYS A 1 471 ? 30.521 -14.659 -58.296 1.00 92.81 471 CYS A N 1
ATOM 3736 C CA . CYS A 1 471 ? 29.953 -13.321 -58.095 1.00 92.81 471 CYS A CA 1
ATOM 3737 C C . CYS A 1 471 ? 30.012 -12.877 -56.628 1.00 92.81 471 CYS A C 1
ATOM 3739 O O . CYS A 1 471 ? 30.194 -13.684 -55.725 1.00 92.81 471 CYS A O 1
ATOM 3741 N N . VAL A 1 472 ? 29.798 -11.590 -56.374 1.00 90.56 472 VAL A N 1
ATOM 3742 C CA . VAL A 1 472 ? 29.648 -11.019 -55.029 1.00 90.56 472 VAL A CA 1
ATOM 3743 C C . VAL A 1 472 ? 28.202 -10.579 -54.842 1.00 90.56 472 VAL A C 1
ATOM 3745 O O . VAL A 1 472 ? 27.658 -9.928 -55.727 1.00 90.56 472 VAL A O 1
ATOM 3748 N N . ALA A 1 473 ? 27.572 -10.889 -53.713 1.00 89.75 473 ALA A N 1
ATOM 3749 C CA . ALA A 1 473 ? 26.218 -10.425 -53.411 1.00 89.75 473 ALA A CA 1
ATOM 3750 C C . ALA A 1 473 ? 26.130 -9.791 -52.020 1.00 89.75 473 ALA A C 1
ATOM 3752 O O . ALA A 1 473 ? 26.798 -10.226 -51.085 1.00 89.75 473 ALA A O 1
ATOM 3753 N N . GLY A 1 474 ? 25.309 -8.752 -51.871 1.00 86.44 474 GLY A N 1
ATOM 3754 C CA . GLY A 1 474 ? 25.175 -8.014 -50.614 1.00 86.44 474 GLY A CA 1
ATOM 3755 C C . GLY A 1 474 ? 23.976 -7.070 -50.594 1.00 86.44 474 GLY A C 1
ATOM 3756 O O . GLY A 1 474 ? 23.357 -6.807 -51.624 1.00 86.44 474 GLY A O 1
ATOM 3757 N N . VAL A 1 475 ? 23.633 -6.562 -49.407 1.00 85.75 475 VAL A N 1
ATOM 3758 C CA . VAL A 1 475 ? 22.532 -5.598 -49.245 1.00 85.75 475 VAL A CA 1
ATOM 3759 C C . VAL A 1 475 ? 23.043 -4.172 -49.440 1.00 85.75 475 VAL A C 1
ATOM 3761 O O . VAL A 1 475 ? 23.960 -3.739 -48.746 1.00 85.75 475 VAL A O 1
ATOM 3764 N N . VAL A 1 476 ? 22.424 -3.426 -50.355 1.00 81.88 476 VAL A N 1
ATOM 3765 C CA . VAL A 1 476 ? 22.742 -2.024 -50.650 1.00 81.88 476 VAL A CA 1
ATOM 3766 C C . VAL A 1 476 ? 21.594 -1.124 -50.187 1.00 81.88 476 VAL A C 1
ATOM 3768 O O . VAL A 1 476 ? 20.426 -1.421 -50.433 1.00 81.88 476 VAL A O 1
ATOM 3771 N N . GLY A 1 477 ? 21.934 -0.004 -49.543 1.00 73.81 477 GLY A N 1
ATOM 3772 C CA . GLY A 1 477 ? 20.977 0.992 -49.049 1.00 73.81 477 GLY A CA 1
ATOM 3773 C C . GLY A 1 477 ? 20.476 0.720 -47.625 1.00 73.81 477 GLY A C 1
ATOM 3774 O O . GLY A 1 477 ? 20.226 -0.416 -47.237 1.00 73.81 477 GLY A O 1
ATOM 3775 N N . THR A 1 478 ? 20.328 1.783 -46.827 1.00 68.81 478 THR A N 1
ATOM 3776 C CA . THR A 1 478 ? 19.884 1.711 -45.419 1.00 68.81 478 THR A CA 1
ATOM 3777 C C . THR A 1 478 ? 18.384 1.952 -45.259 1.00 68.81 478 THR A C 1
ATOM 3779 O O . THR A 1 478 ? 17.731 1.274 -44.472 1.00 68.81 478 THR A O 1
ATOM 3782 N N . THR A 1 479 ? 17.821 2.902 -46.011 1.00 71.31 479 THR A N 1
ATOM 3783 C CA . THR A 1 479 ? 16.389 3.248 -45.962 1.00 71.31 479 THR A CA 1
ATOM 3784 C C . THR A 1 479 ? 15.531 2.316 -46.820 1.00 71.31 479 THR A C 1
ATOM 3786 O O . THR A 1 479 ? 14.396 2.021 -46.459 1.00 71.31 479 THR A O 1
ATOM 3789 N N . MET A 1 480 ? 16.071 1.838 -47.944 1.00 77.62 480 MET A N 1
ATOM 3790 C CA . MET A 1 480 ? 15.404 0.908 -48.859 1.00 77.62 480 MET A CA 1
ATOM 3791 C C . MET A 1 480 ? 16.391 -0.214 -49.223 1.00 77.62 480 MET A C 1
ATOM 3793 O O . MET A 1 480 ? 17.069 -0.106 -50.245 1.00 77.62 480 MET A O 1
ATOM 3797 N N . PRO A 1 481 ? 16.552 -1.230 -48.353 1.00 79.06 481 PRO A N 1
ATOM 3798 C CA . PRO A 1 481 ? 17.560 -2.270 -48.528 1.00 79.06 481 PRO A CA 1
ATOM 3799 C C . PRO A 1 481 ? 17.218 -3.175 -49.712 1.00 79.06 481 PRO A C 1
ATOM 3801 O O . PRO A 1 481 ? 16.101 -3.683 -49.808 1.00 79.06 481 PRO A O 1
ATOM 3804 N N . ARG A 1 482 ? 18.196 -3.399 -50.591 1.00 82.81 482 ARG A N 1
ATOM 3805 C CA . ARG A 1 482 ? 18.068 -4.240 -51.790 1.00 82.81 482 ARG A CA 1
ATOM 3806 C C . ARG A 1 482 ? 19.193 -5.257 -51.832 1.00 82.81 482 ARG A C 1
ATOM 3808 O O . ARG A 1 482 ? 20.336 -4.900 -51.565 1.00 82.81 482 ARG A O 1
ATOM 3815 N N . TYR A 1 483 ? 18.884 -6.510 -52.149 1.00 86.56 483 TYR A N 1
ATOM 3816 C CA . TYR A 1 483 ? 19.905 -7.545 -52.301 1.00 86.56 483 TYR A CA 1
ATOM 3817 C C . TYR A 1 483 ? 20.443 -7.530 -53.736 1.00 86.56 483 TYR A C 1
ATOM 3819 O O . TYR A 1 483 ? 19.756 -7.956 -54.664 1.00 86.56 483 TYR A O 1
ATOM 3827 N N . CYS A 1 484 ? 21.652 -6.998 -53.910 1.00 86.56 484 CYS A N 1
ATOM 3828 C CA . CYS A 1 484 ? 22.271 -6.743 -55.208 1.00 86.56 484 CYS A CA 1
ATOM 3829 C C . CYS A 1 484 ? 23.424 -7.716 -55.473 1.00 86.56 484 CYS A C 1
ATOM 3831 O O . CYS A 1 484 ? 24.149 -8.098 -54.551 1.00 86.56 484 CYS A O 1
ATOM 3833 N N . LEU A 1 485 ? 23.616 -8.069 -56.745 1.00 88.62 485 LEU A N 1
ATOM 3834 C CA . LEU A 1 485 ? 24.725 -8.896 -57.215 1.00 88.62 485 LEU A CA 1
ATOM 3835 C C . LEU A 1 485 ? 25.722 -8.042 -58.008 1.00 88.62 485 LEU A C 1
ATOM 3837 O O . LEU A 1 485 ? 25.333 -7.159 -58.770 1.00 88.62 485 LEU A O 1
ATOM 3841 N N . PHE A 1 486 ? 27.006 -8.363 -57.878 1.00 87.00 486 PHE A N 1
ATOM 3842 C CA . PHE A 1 486 ? 28.123 -7.729 -58.567 1.00 87.00 486 PHE A CA 1
ATOM 3843 C C . PHE A 1 486 ? 29.080 -8.788 -59.120 1.00 87.00 486 PHE A C 1
ATOM 3845 O O . PHE A 1 486 ? 29.309 -9.826 -58.502 1.00 87.00 486 PHE A O 1
ATOM 3852 N N . GLY A 1 487 ? 29.673 -8.525 -60.281 1.00 87.12 487 GLY A N 1
ATOM 3853 C CA . GLY A 1 487 ? 30.689 -9.395 -60.866 1.00 87.12 487 GLY A CA 1
ATOM 3854 C C . GLY A 1 487 ? 30.547 -9.563 -62.371 1.00 87.12 487 GLY A C 1
ATOM 3855 O O . GLY A 1 487 ? 29.499 -9.319 -62.967 1.00 87.12 487 GLY A O 1
ATOM 3856 N N . ASP A 1 488 ? 31.631 -10.013 -62.988 1.00 88.31 488 ASP A N 1
ATOM 3857 C CA . ASP A 1 488 ? 31.725 -10.196 -64.433 1.00 88.31 488 ASP A CA 1
ATOM 3858 C C . ASP A 1 488 ? 30.833 -11.342 -64.968 1.00 88.31 488 ASP A C 1
ATOM 3860 O O . ASP A 1 488 ? 30.382 -11.309 -66.115 1.00 88.31 488 ASP A O 1
ATOM 3864 N N . THR A 1 489 ? 30.468 -12.300 -64.110 1.00 91.06 489 THR A N 1
ATOM 3865 C CA . THR A 1 489 ? 29.518 -13.381 -64.428 1.00 91.06 489 THR A CA 1
ATOM 3866 C C . THR A 1 489 ? 28.150 -12.845 -64.862 1.00 91.06 489 THR A C 1
ATOM 3868 O O . THR A 1 489 ? 27.557 -13.397 -65.791 1.00 91.06 489 THR A O 1
ATOM 3871 N N . ILE A 1 490 ? 27.683 -11.742 -64.257 1.00 90.25 490 ILE A N 1
ATOM 3872 C CA . ILE A 1 490 ? 26.416 -11.063 -64.594 1.00 90.25 490 ILE A CA 1
ATOM 3873 C C . ILE A 1 490 ? 26.505 -10.462 -65.997 1.00 90.25 490 ILE A C 1
ATOM 3875 O O . ILE A 1 490 ? 25.624 -10.672 -66.828 1.00 90.25 490 ILE A O 1
ATOM 3879 N N . ASN A 1 491 ? 27.608 -9.761 -66.280 1.00 90.00 491 ASN A N 1
ATOM 3880 C CA . ASN A 1 491 ? 27.848 -9.151 -67.585 1.00 90.00 491 ASN A CA 1
ATOM 3881 C C . ASN A 1 491 ? 27.902 -10.219 -68.677 1.00 90.00 491 ASN A C 1
ATOM 3883 O O . ASN A 1 491 ? 27.288 -10.055 -69.725 1.00 90.00 491 ASN A O 1
ATOM 3887 N N . THR A 1 492 ? 28.585 -11.334 -68.419 1.00 90.19 492 THR A N 1
ATOM 3888 C CA . THR A 1 492 ? 28.679 -12.447 -69.369 1.00 90.19 492 THR A CA 1
ATOM 3889 C C . THR A 1 492 ? 27.311 -13.102 -69.606 1.00 90.19 492 THR A C 1
ATOM 3891 O O . THR A 1 492 ? 26.974 -13.362 -70.757 1.00 90.19 492 THR A O 1
ATOM 3894 N N . ALA A 1 493 ? 26.478 -13.284 -68.571 1.00 92.06 493 ALA A N 1
ATOM 3895 C CA . ALA A 1 493 ? 25.101 -13.778 -68.720 1.00 92.06 493 ALA A CA 1
ATOM 3896 C C . ALA A 1 493 ? 24.239 -12.840 -69.585 1.00 92.06 493 ALA A C 1
ATOM 3898 O O . ALA A 1 493 ? 23.588 -13.288 -70.526 1.00 92.06 493 ALA A O 1
ATOM 3899 N N . SER A 1 494 ? 24.314 -11.529 -69.335 1.00 91.00 494 SER A N 1
ATOM 3900 C CA . SER A 1 494 ? 23.654 -10.513 -70.167 1.00 91.00 494 SER A CA 1
ATOM 3901 C C . SER A 1 494 ? 24.166 -10.531 -71.618 1.00 91.00 494 SER A C 1
ATOM 3903 O O . SER A 1 494 ? 23.395 -10.342 -72.557 1.00 91.00 494 SER A O 1
ATOM 3905 N N . ARG A 1 495 ? 25.453 -10.834 -71.855 1.00 90.69 495 ARG A N 1
ATOM 3906 C CA . ARG A 1 495 ? 25.970 -11.019 -73.222 1.00 90.69 495 ARG A CA 1
ATOM 3907 C C . ARG A 1 495 ? 25.439 -12.280 -73.901 1.00 90.69 495 ARG A C 1
ATOM 3909 O O . ARG A 1 495 ? 25.150 -12.216 -75.095 1.00 90.69 495 ARG A O 1
ATOM 3916 N N . MET A 1 496 ? 25.285 -13.387 -73.175 1.00 93.38 496 MET A N 1
ATOM 3917 C CA . MET A 1 496 ? 24.630 -14.593 -73.705 1.00 93.38 496 MET A CA 1
ATOM 3918 C C . MET A 1 496 ? 23.164 -14.322 -74.060 1.00 93.38 496 MET A C 1
ATOM 3920 O O . MET A 1 496 ? 22.671 -14.834 -75.052 1.00 93.38 496 MET A O 1
ATOM 3924 N N . GLU A 1 497 ? 22.469 -13.455 -73.323 1.00 93.12 497 GLU A N 1
ATOM 3925 C CA . GLU A 1 497 ? 21.107 -13.058 -73.699 1.00 93.12 497 GLU A CA 1
ATOM 3926 C C . GLU A 1 497 ? 21.136 -12.216 -74.984 1.00 93.12 497 GLU A C 1
ATOM 3928 O O . GLU A 1 497 ? 20.545 -12.606 -75.988 1.00 93.12 497 GLU A O 1
ATOM 3933 N N . SER A 1 498 ? 21.898 -11.117 -74.991 1.00 89.44 498 SER A N 1
ATOM 3934 C CA . SER A 1 498 ? 21.888 -10.154 -76.106 1.00 89.44 498 SER A CA 1
ATOM 3935 C C . SER A 1 498 ? 22.406 -10.718 -77.435 1.00 89.44 498 SER A C 1
ATOM 3937 O O . SER A 1 498 ? 22.021 -10.246 -78.503 1.00 89.44 498 SER A O 1
ATOM 3939 N N . THR A 1 499 ? 23.281 -11.729 -77.386 1.00 90.00 499 THR A N 1
ATOM 3940 C CA . THR A 1 499 ? 23.758 -12.458 -78.575 1.00 90.00 499 THR A CA 1
ATOM 3941 C C . THR A 1 499 ? 22.929 -13.709 -78.874 1.00 90.00 499 THR A C 1
ATOM 3943 O O . THR A 1 499 ? 23.219 -14.408 -79.848 1.00 90.00 499 THR A O 1
ATOM 3946 N N . GLY A 1 500 ? 21.916 -14.009 -78.061 1.00 88.06 500 GLY A N 1
ATOM 3947 C CA . GLY A 1 500 ? 21.011 -15.140 -78.211 1.00 88.06 500 GLY A CA 1
ATOM 3948 C C . GLY A 1 500 ? 20.030 -14.984 -79.375 1.00 88.06 500 GLY A C 1
ATOM 3949 O O . GLY A 1 500 ? 19.827 -13.904 -79.930 1.00 88.06 500 GLY A O 1
ATOM 3950 N N . GLU A 1 501 ? 19.406 -16.097 -79.751 1.00 89.31 501 GLU A N 1
ATOM 3951 C CA . GLU A 1 501 ? 18.350 -16.139 -80.764 1.00 89.31 501 GLU A CA 1
ATOM 3952 C C . GLU A 1 501 ? 16.979 -16.210 -80.075 1.00 89.31 501 GLU A C 1
ATOM 3954 O O . GLU A 1 501 ? 16.881 -16.791 -78.987 1.00 89.31 501 GLU A O 1
ATOM 3959 N N . PRO A 1 502 ? 15.918 -15.647 -80.684 1.00 89.94 502 PRO A N 1
ATOM 3960 C CA . PRO A 1 502 ? 14.563 -15.761 -80.156 1.00 89.94 502 PRO A CA 1
ATOM 3961 C C . PRO A 1 502 ? 14.185 -17.218 -79.868 1.00 89.94 502 PRO A C 1
ATOM 3963 O O . PRO A 1 502 ? 14.470 -18.113 -80.667 1.00 89.94 502 PRO A O 1
ATOM 3966 N N . MET A 1 503 ? 13.538 -17.445 -78.724 1.00 88.88 503 MET A N 1
ATOM 3967 C CA . MET A 1 503 ? 13.024 -18.749 -78.288 1.00 88.88 503 MET A CA 1
ATOM 3968 C C . MET A 1 503 ? 14.086 -19.852 -78.137 1.00 88.88 503 MET A C 1
ATOM 3970 O O . MET A 1 503 ? 13.759 -21.040 -78.154 1.00 88.88 503 MET A O 1
ATOM 3974 N N . LYS A 1 504 ? 15.361 -19.487 -77.950 1.00 89.00 504 LYS A N 1
ATOM 3975 C CA . LYS A 1 504 ? 16.449 -20.431 -77.658 1.00 89.00 504 LYS A CA 1
ATOM 3976 C C . LYS A 1 504 ? 17.205 -20.037 -76.393 1.00 89.00 504 LYS A C 1
ATOM 3978 O O . LYS A 1 504 ? 17.416 -18.859 -76.120 1.00 89.00 504 LYS A O 1
ATOM 3983 N N . ILE A 1 505 ? 17.654 -21.047 -75.647 1.00 94.00 505 ILE A N 1
ATOM 3984 C CA . ILE A 1 505 ? 18.456 -20.877 -74.429 1.00 94.00 505 ILE A CA 1
ATOM 3985 C C . ILE A 1 505 ? 19.929 -20.897 -74.812 1.00 94.00 505 ILE A C 1
ATOM 3987 O O . ILE A 1 505 ? 20.484 -21.954 -75.135 1.00 94.00 505 ILE A O 1
ATOM 3991 N N . HIS A 1 506 ? 20.561 -19.729 -74.785 1.00 94.94 506 HIS A N 1
ATOM 3992 C CA . HIS A 1 506 ? 21.981 -19.575 -75.065 1.00 94.94 506 HIS A CA 1
ATOM 3993 C C . HIS A 1 506 ? 22.787 -19.792 -73.787 1.00 94.94 506 HIS A C 1
ATOM 3995 O O . HIS A 1 506 ? 22.587 -19.089 -72.798 1.00 94.94 506 HIS A O 1
ATOM 4001 N N . VAL A 1 507 ? 23.695 -20.766 -73.796 1.00 94.56 507 VAL A N 1
ATOM 4002 C CA . VAL A 1 507 ? 24.519 -21.106 -72.632 1.00 94.56 507 VAL A CA 1
ATOM 4003 C C . VAL A 1 507 ? 26.005 -20.917 -72.934 1.00 94.56 507 VAL A C 1
ATOM 4005 O O . VAL A 1 507 ? 26.480 -21.208 -74.041 1.00 94.56 507 VAL A O 1
ATOM 4008 N N . SER A 1 508 ? 26.748 -20.432 -71.939 1.00 93.94 508 SER A N 1
ATOM 4009 C CA . SER A 1 508 ? 28.205 -20.314 -72.013 1.00 93.94 508 SER A CA 1
ATOM 4010 C C . SER A 1 508 ? 28.906 -21.668 -71.852 1.00 93.94 508 SER A C 1
ATOM 4012 O O . SER A 1 508 ? 28.320 -22.647 -71.380 1.00 93.94 508 SER A O 1
ATOM 4014 N N . GLU A 1 509 ? 30.191 -21.717 -72.206 1.00 91.38 509 GLU A N 1
ATOM 4015 C CA . GLU A 1 509 ? 31.041 -22.895 -71.998 1.00 91.38 509 GLU A CA 1
ATOM 4016 C C . GLU A 1 509 ? 31.098 -23.333 -70.528 1.00 91.38 509 GLU A C 1
ATOM 4018 O O . GLU A 1 509 ? 30.962 -24.520 -70.232 1.00 91.38 509 GLU A O 1
ATOM 4023 N N . ASN A 1 510 ? 31.189 -22.378 -69.596 1.00 92.25 510 ASN A N 1
ATOM 4024 C CA . ASN A 1 510 ? 31.205 -22.666 -68.162 1.00 92.25 510 ASN A CA 1
ATOM 4025 C C . ASN A 1 510 ? 29.917 -23.356 -67.700 1.00 92.25 510 ASN A C 1
ATOM 4027 O O . ASN A 1 510 ? 29.970 -24.323 -66.945 1.00 92.25 510 ASN A O 1
ATOM 4031 N N . THR A 1 511 ? 28.752 -22.887 -68.161 1.00 93.88 511 THR A N 1
ATOM 4032 C CA . THR A 1 511 ? 27.470 -23.523 -67.826 1.00 93.88 511 THR A CA 1
ATOM 4033 C C . THR A 1 511 ? 27.382 -24.922 -68.420 1.00 93.88 511 THR A C 1
ATOM 4035 O O . THR A 1 511 ? 26.984 -25.854 -67.725 1.00 93.88 511 THR A O 1
ATOM 4038 N N . LYS A 1 512 ? 27.813 -25.099 -69.674 1.00 93.00 512 LYS A N 1
ATOM 4039 C CA . LYS A 1 512 ? 27.863 -26.410 -70.331 1.00 93.00 512 LYS A CA 1
ATOM 4040 C C . LYS A 1 512 ? 28.749 -27.389 -69.559 1.00 93.00 512 LYS A C 1
ATOM 4042 O O . LYS A 1 512 ? 28.340 -28.523 -69.349 1.00 93.00 512 LYS A O 1
ATOM 4047 N N . ALA A 1 513 ? 29.913 -26.953 -69.078 1.00 92.31 513 ALA A N 1
ATOM 4048 C CA . ALA A 1 513 ? 30.808 -27.796 -68.290 1.00 92.31 513 ALA A CA 1
ATOM 4049 C C . ALA A 1 513 ? 30.168 -28.294 -66.981 1.00 92.31 513 ALA A C 1
ATOM 4051 O O . ALA A 1 513 ? 30.417 -29.428 -66.580 1.00 92.31 513 ALA A O 1
ATOM 4052 N N . VAL A 1 514 ? 29.336 -27.480 -66.320 1.00 91.88 514 VAL A N 1
ATOM 4053 C CA . VAL A 1 514 ? 28.604 -27.900 -65.110 1.00 91.88 514 VAL A CA 1
ATOM 4054 C C . VAL A 1 514 ? 27.429 -28.821 -65.459 1.00 91.88 514 VAL A C 1
ATOM 4056 O O . VAL A 1 514 ? 27.243 -29.845 -64.809 1.00 91.88 514 VAL A O 1
ATOM 4059 N N . LEU A 1 515 ? 26.676 -28.524 -66.523 1.00 91.25 515 LEU A N 1
ATOM 4060 C CA . LEU A 1 515 ? 25.556 -29.368 -66.965 1.00 91.25 515 LEU A CA 1
ATOM 4061 C C . LEU A 1 515 ? 26.011 -30.750 -67.463 1.00 91.25 515 LEU A C 1
ATOM 4063 O O . LEU A 1 515 ? 25.343 -31.744 -67.187 1.00 91.25 515 LEU A O 1
ATOM 4067 N N . ASP A 1 516 ? 27.160 -30.833 -68.137 1.00 90.25 516 ASP A N 1
ATOM 4068 C CA . ASP A 1 516 ? 27.753 -32.104 -68.572 1.00 90.25 516 ASP A CA 1
ATOM 4069 C C . ASP A 1 516 ? 28.136 -32.996 -67.383 1.00 90.25 516 ASP A C 1
ATOM 4071 O O . ASP A 1 516 ? 27.985 -34.215 -67.461 1.00 90.25 516 ASP A O 1
ATOM 4075 N N . LYS A 1 517 ? 28.609 -32.402 -66.275 1.00 88.88 517 LYS A N 1
ATOM 4076 C CA . LYS A 1 517 ? 28.932 -33.141 -65.042 1.00 88.88 517 LYS A CA 1
ATOM 4077 C C . LYS A 1 517 ? 27.692 -33.745 -64.384 1.00 88.88 517 LYS A C 1
ATOM 4079 O O . LYS A 1 517 ? 27.778 -34.843 -63.844 1.00 88.88 517 LYS A O 1
ATOM 4084 N N . LEU A 1 518 ? 26.564 -33.033 -64.412 1.00 86.44 518 LEU A N 1
ATOM 4085 C CA . LEU A 1 518 ? 25.296 -33.491 -63.829 1.00 86.44 518 LEU A CA 1
ATOM 4086 C C . LEU A 1 518 ? 24.587 -34.528 -64.715 1.00 86.44 518 LEU A C 1
ATOM 4088 O O . LEU A 1 518 ? 23.899 -35.409 -64.203 1.00 86.44 518 LEU A O 1
ATOM 4092 N N . GLY A 1 519 ? 24.784 -34.447 -66.034 1.00 84.44 519 GLY A N 1
ATOM 4093 C CA . GLY A 1 519 ? 24.148 -35.323 -67.015 1.00 84.44 519 GLY A CA 1
ATOM 4094 C C . GLY A 1 519 ? 22.674 -34.981 -67.265 1.00 84.44 519 GLY A C 1
ATOM 4095 O O . GLY A 1 519 ? 22.070 -34.158 -66.587 1.00 84.44 519 GLY A O 1
ATOM 4096 N N . GLY A 1 520 ? 22.080 -35.591 -68.295 1.00 82.88 520 GLY A N 1
ATOM 4097 C CA . GLY A 1 520 ? 20.642 -35.470 -68.579 1.00 82.88 520 GLY A CA 1
ATOM 4098 C C . GLY A 1 520 ? 20.206 -34.307 -69.478 1.00 82.88 520 GLY A C 1
ATOM 4099 O O . GLY A 1 520 ? 19.070 -34.311 -69.950 1.00 82.88 520 GLY A O 1
ATOM 4100 N N . PHE A 1 521 ? 21.079 -33.346 -69.792 1.00 87.62 521 PHE A N 1
ATOM 4101 C CA . PHE A 1 521 ? 20.759 -32.202 -70.658 1.00 87.62 521 PHE A CA 1
ATOM 4102 C C . PHE A 1 521 ? 21.188 -32.430 -72.117 1.00 87.62 521 PHE A C 1
ATOM 4104 O O . PHE A 1 521 ? 22.298 -32.873 -72.400 1.00 87.62 521 PHE A O 1
ATOM 4111 N N . LYS A 1 522 ? 20.315 -32.088 -73.071 1.00 88.06 522 LYS A N 1
ATOM 4112 C CA . LYS A 1 522 ? 20.599 -32.114 -74.514 1.00 88.06 522 LYS A CA 1
ATOM 4113 C C . LYS A 1 522 ? 21.140 -30.751 -74.938 1.00 88.06 522 LYS A C 1
ATOM 4115 O O . LYS A 1 522 ? 20.379 -29.789 -75.039 1.00 88.06 522 LYS A O 1
ATOM 4120 N N . ILE A 1 523 ? 22.443 -30.666 -75.194 1.00 90.25 523 ILE A N 1
ATOM 4121 C CA . ILE A 1 523 ? 23.137 -29.420 -75.548 1.00 90.25 523 ILE A CA 1
ATOM 4122 C C . ILE A 1 523 ? 23.712 -29.530 -76.967 1.00 90.25 523 ILE A C 1
ATOM 4124 O O . ILE A 1 523 ? 24.334 -30.530 -77.321 1.00 90.25 523 ILE A O 1
ATOM 4128 N N . LYS A 1 524 ? 23.518 -28.499 -77.796 1.00 91.50 524 LYS A N 1
ATOM 4129 C CA . LYS A 1 524 ? 24.042 -28.415 -79.167 1.00 91.50 524 LYS A CA 1
ATOM 4130 C C . LYS A 1 524 ? 25.053 -27.282 -79.286 1.00 91.50 524 LYS A C 1
ATOM 4132 O O . LYS A 1 524 ? 24.763 -26.146 -78.932 1.00 91.50 524 LYS A O 1
ATOM 4137 N N . ARG A 1 525 ? 26.227 -27.562 -79.850 1.00 90.81 525 ARG A N 1
ATOM 4138 C CA . ARG A 1 525 ? 27.248 -26.542 -80.135 1.00 90.81 525 ARG A CA 1
ATOM 4139 C C . ARG A 1 525 ? 26.706 -25.495 -81.118 1.00 90.81 525 ARG A C 1
ATOM 4141 O O . ARG A 1 525 ? 26.197 -25.860 -82.179 1.00 90.81 525 ARG A O 1
ATOM 4148 N N . ARG A 1 526 ? 26.818 -24.209 -80.766 1.00 86.38 526 ARG A N 1
ATOM 4149 C CA . ARG A 1 526 ? 26.466 -23.074 -81.639 1.00 86.38 526 ARG A CA 1
ATOM 4150 C C . ARG A 1 526 ? 27.641 -22.682 -82.535 1.00 86.38 526 ARG A C 1
ATOM 4152 O O . ARG A 1 526 ? 27.436 -22.413 -83.712 1.00 86.38 526 ARG A O 1
ATOM 4159 N N . GLY A 1 527 ? 28.848 -22.671 -81.969 1.00 87.12 527 GLY A N 1
ATOM 4160 C CA . GLY A 1 527 ? 30.082 -22.201 -82.604 1.00 87.12 527 GLY A CA 1
ATOM 4161 C C . GLY A 1 527 ? 30.763 -21.101 -81.784 1.00 87.12 527 GLY A C 1
ATOM 4162 O O . GLY A 1 527 ? 30.300 -20.748 -80.695 1.00 87.12 527 GLY A O 1
ATOM 4163 N N . THR A 1 528 ? 31.868 -20.566 -82.306 1.00 86.12 528 THR A N 1
ATOM 4164 C CA . THR A 1 528 ? 32.593 -19.436 -81.708 1.00 86.12 528 THR A CA 1
ATOM 4165 C C . THR A 1 528 ? 31.946 -18.116 -82.113 1.00 86.12 528 THR A C 1
ATOM 4167 O O . THR A 1 528 ? 31.863 -17.817 -83.304 1.00 86.12 528 THR A O 1
ATOM 4170 N N . ILE A 1 529 ? 31.508 -17.325 -81.136 1.00 87.50 529 ILE A N 1
ATOM 4171 C CA . ILE A 1 529 ? 30.918 -15.998 -81.345 1.00 87.50 529 ILE A CA 1
ATOM 4172 C C . ILE A 1 529 ? 31.804 -14.919 -80.723 1.00 87.50 529 ILE A C 1
ATOM 4174 O O . ILE A 1 529 ? 32.472 -15.156 -79.717 1.00 87.50 529 ILE A O 1
ATOM 4178 N N . GLU A 1 530 ? 31.815 -13.724 -81.307 1.00 85.69 530 GLU A N 1
ATOM 4179 C CA . GLU A 1 530 ? 32.528 -12.587 -80.730 1.00 85.69 530 GLU A CA 1
ATOM 4180 C C . GLU A 1 530 ? 31.679 -11.947 -79.624 1.00 85.69 530 GLU A C 1
ATOM 4182 O O . GLU A 1 530 ? 30.616 -11.376 -79.870 1.00 85.69 530 GLU A O 1
ATOM 4187 N N . VAL A 1 531 ? 32.140 -12.063 -78.379 1.00 85.06 531 VAL A N 1
ATOM 4188 C CA . VAL A 1 531 ? 31.466 -11.514 -77.204 1.00 85.06 531 VAL A CA 1
ATOM 4189 C C . VAL A 1 531 ? 32.204 -10.257 -76.761 1.00 85.06 531 VAL A C 1
ATOM 4191 O O . VAL A 1 531 ? 33.377 -10.290 -76.380 1.00 85.06 531 VAL A O 1
ATOM 4194 N N . LYS A 1 532 ? 31.503 -9.120 -76.782 1.00 78.44 532 LYS A N 1
ATOM 4195 C CA . LYS A 1 532 ? 32.064 -7.811 -76.425 1.00 78.44 532 LYS A CA 1
ATOM 4196 C C . LYS A 1 532 ? 32.723 -7.843 -75.039 1.00 78.44 532 LYS A C 1
ATOM 4198 O O . LYS A 1 532 ? 32.045 -8.052 -74.036 1.00 78.44 532 LYS A O 1
ATOM 4203 N N . GLY A 1 533 ? 34.032 -7.583 -74.997 1.00 78.06 533 GLY A N 1
ATOM 4204 C CA . GLY A 1 533 ? 34.844 -7.578 -73.772 1.00 78.06 533 GLY A CA 1
ATOM 4205 C C . GLY A 1 533 ? 35.402 -8.944 -73.347 1.00 78.06 533 GLY A C 1
ATOM 4206 O O . GLY A 1 533 ? 36.167 -8.996 -72.389 1.00 78.06 533 GLY A O 1
ATOM 4207 N N . LYS A 1 534 ? 35.056 -10.032 -74.052 1.00 80.44 534 LYS A N 1
ATOM 4208 C CA . LYS A 1 534 ? 35.556 -11.400 -73.813 1.00 80.44 534 LYS A CA 1
ATOM 4209 C C . LYS A 1 534 ? 36.333 -12.000 -74.986 1.00 80.44 534 LYS A C 1
ATOM 4211 O O . LYS A 1 534 ? 37.046 -12.975 -74.785 1.00 80.44 534 LYS A O 1
ATOM 4216 N N . GLY A 1 535 ? 36.235 -11.409 -76.176 1.00 84.50 535 GLY A N 1
ATOM 4217 C CA . GLY A 1 535 ? 36.844 -11.953 -77.391 1.00 84.50 535 GLY A CA 1
ATOM 4218 C C . GLY A 1 535 ? 35.981 -13.056 -78.001 1.00 84.50 535 GLY A C 1
ATOM 4219 O O . GLY A 1 535 ? 34.762 -13.071 -77.819 1.00 84.50 535 GLY A O 1
ATOM 4220 N N . THR A 1 536 ? 36.593 -13.969 -78.749 1.00 84.38 536 THR A N 1
ATOM 4221 C CA . THR A 1 536 ? 35.895 -15.117 -79.335 1.00 84.38 536 THR A CA 1
ATOM 4222 C C . THR A 1 536 ? 35.637 -16.181 -78.270 1.00 84.38 536 THR A C 1
ATOM 4224 O O . THR A 1 536 ? 36.567 -16.716 -77.674 1.00 84.38 536 THR A O 1
ATOM 4227 N N . MET A 1 537 ? 34.365 -16.494 -78.025 1.00 85.19 537 MET A N 1
ATOM 4228 C CA . MET A 1 537 ? 33.940 -17.488 -77.039 1.00 85.19 537 MET A CA 1
ATOM 4229 C C . MET A 1 537 ? 33.160 -18.606 -77.719 1.00 85.19 537 MET A C 1
ATOM 4231 O O . MET A 1 537 ? 32.284 -18.353 -78.551 1.00 85.19 537 MET A O 1
ATOM 4235 N N . GLU A 1 538 ? 33.453 -19.849 -77.354 1.00 89.50 538 GLU A N 1
ATOM 4236 C CA . GLU A 1 538 ? 32.631 -20.982 -77.752 1.00 89.50 538 GLU A CA 1
ATOM 4237 C C . GLU A 1 538 ? 31.341 -21.028 -76.928 1.00 89.50 538 GLU A C 1
ATOM 4239 O O . GLU A 1 538 ? 31.350 -20.894 -75.705 1.00 89.50 538 GLU A O 1
ATOM 4244 N N . THR A 1 539 ? 30.207 -21.197 -77.607 1.00 92.00 539 THR A N 1
ATOM 4245 C CA . THR A 1 539 ? 28.900 -21.198 -76.945 1.00 92.00 539 THR A CA 1
ATOM 4246 C C . THR A 1 539 ? 27.976 -22.293 -77.458 1.00 92.00 539 THR A C 1
ATOM 4248 O O . THR A 1 539 ? 28.209 -22.914 -78.505 1.00 92.00 539 THR A O 1
ATOM 4251 N N . PHE A 1 540 ? 26.910 -22.550 -76.699 1.00 93.50 540 PHE A N 1
ATOM 4252 C CA . PHE A 1 540 ? 26.044 -23.703 -76.900 1.00 93.50 540 PHE A CA 1
ATOM 4253 C C . PHE A 1 540 ? 24.560 -23.335 -76.766 1.00 93.50 540 PHE A C 1
ATOM 4255 O O . PHE A 1 540 ? 24.193 -22.340 -76.148 1.00 93.50 540 PHE A O 1
ATOM 4262 N N . TRP A 1 541 ? 23.700 -24.162 -77.349 1.00 92.75 541 TRP A N 1
ATOM 4263 C CA . TRP A 1 541 ? 22.251 -24.121 -77.206 1.00 92.75 541 TRP A CA 1
ATOM 4264 C C . TRP A 1 541 ? 21.800 -25.241 -76.282 1.00 92.75 541 TRP A C 1
ATOM 4266 O O . TRP A 1 541 ? 22.105 -26.406 -76.544 1.00 92.75 541 TRP A O 1
ATOM 4276 N N . LEU A 1 542 ? 21.036 -24.911 -75.246 1.00 90.94 542 LEU A N 1
ATOM 4277 C CA . LEU A 1 542 ? 20.326 -25.915 -74.462 1.00 90.94 542 LEU A CA 1
ATOM 4278 C C . LEU A 1 542 ? 18.993 -26.238 -75.154 1.00 90.94 542 LEU A C 1
ATOM 4280 O O . LEU A 1 542 ? 18.173 -25.348 -75.364 1.00 90.94 542 LEU A O 1
ATOM 4284 N N . LEU A 1 543 ? 18.797 -27.504 -75.532 1.00 85.88 543 LEU A N 1
ATOM 4285 C CA . LEU A 1 543 ? 17.640 -27.964 -76.311 1.00 85.88 543 LEU A CA 1
ATOM 4286 C C . LEU A 1 543 ? 16.591 -28.706 -75.475 1.00 85.88 543 LEU A C 1
ATOM 4288 O O . LEU A 1 543 ? 15.429 -28.741 -75.863 1.00 85.88 543 LEU A O 1
ATOM 4292 N N . GLY A 1 544 ? 16.977 -29.333 -74.362 1.00 83.06 544 GLY A N 1
ATOM 4293 C CA . GLY A 1 544 ? 16.043 -30.099 -73.534 1.00 83.06 544 GLY A CA 1
ATOM 4294 C C . GLY A 1 544 ? 16.722 -30.905 -72.432 1.00 83.06 544 GLY A C 1
ATOM 4295 O O . GLY A 1 544 ? 17.940 -30.845 -72.270 1.00 83.06 544 GLY A O 1
ATOM 4296 N N . HIS A 1 545 ? 15.932 -31.682 -71.694 1.00 83.38 545 HIS A N 1
ATOM 4297 C CA . HIS A 1 545 ? 16.390 -32.569 -70.621 1.00 83.38 545 HIS A CA 1
ATOM 4298 C C . HIS A 1 545 ? 15.637 -33.909 -70.679 1.00 83.38 545 HIS A C 1
ATOM 4300 O O . HIS A 1 545 ? 14.478 -33.933 -71.094 1.00 83.38 545 HIS A O 1
ATOM 4306 N N . ILE A 1 546 ? 16.267 -35.014 -70.265 1.00 75.81 546 ILE A N 1
ATOM 4307 C CA . ILE A 1 546 ? 15.686 -36.373 -70.336 1.00 75.81 546 ILE A CA 1
ATOM 4308 C C . ILE A 1 546 ? 14.358 -36.464 -69.559 1.00 75.81 546 ILE A C 1
ATOM 4310 O O . ILE A 1 546 ? 13.403 -37.054 -70.047 1.00 75.81 546 ILE A O 1
ATOM 4314 N N . SER A 1 547 ? 14.230 -35.798 -68.405 1.00 62.91 547 SER A N 1
ATOM 4315 C CA . SER A 1 547 ? 12.971 -35.773 -67.627 1.00 62.91 547 SER A CA 1
ATOM 4316 C C . SER A 1 547 ? 11.796 -35.067 -68.319 1.00 62.91 547 SER A C 1
ATOM 4318 O O . SER A 1 547 ? 10.672 -35.152 -67.836 1.00 62.91 547 SER A O 1
ATOM 4320 N N . TYR A 1 548 ? 12.043 -34.353 -69.421 1.00 60.59 548 TYR A N 1
ATOM 4321 C CA . TYR A 1 548 ? 11.056 -33.554 -70.152 1.00 60.59 548 TYR A CA 1
ATOM 4322 C C . TYR A 1 548 ? 10.705 -34.142 -71.532 1.00 60.59 548 TYR A C 1
ATOM 4324 O O . TYR A 1 548 ? 10.056 -33.473 -72.334 1.00 60.59 548 TYR A O 1
ATOM 4332 N N . GLU A 1 549 ? 11.067 -35.401 -71.816 1.00 50.50 549 GLU A N 1
ATOM 4333 C CA . GLU A 1 549 ? 10.866 -36.064 -73.121 1.00 50.50 549 GLU A CA 1
ATOM 4334 C C . GLU A 1 549 ? 9.393 -36.226 -73.569 1.00 50.50 549 GLU A C 1
ATOM 4336 O O . GLU A 1 549 ? 9.135 -36.683 -74.681 1.00 50.50 549 GLU A O 1
ATOM 4341 N N . HIS A 1 550 ? 8.423 -35.787 -72.756 1.00 44.09 550 HIS A N 1
ATOM 4342 C CA . HIS A 1 550 ? 6.986 -35.813 -73.060 1.00 44.09 550 HIS A CA 1
ATOM 4343 C C . HIS A 1 550 ? 6.320 -34.440 -73.257 1.00 44.09 550 HIS A C 1
ATOM 4345 O O . HIS A 1 550 ? 5.127 -34.396 -73.550 1.00 44.09 550 HIS A O 1
ATOM 4351 N N . LEU A 1 551 ? 7.043 -33.319 -73.152 1.00 43.19 551 LEU A N 1
ATOM 4352 C CA . LEU A 1 551 ? 6.483 -32.000 -73.474 1.00 43.19 551 LEU A CA 1
ATOM 4353 C C . LEU A 1 551 ? 6.844 -31.602 -74.907 1.00 43.19 551 LEU A C 1
ATOM 4355 O O . LEU A 1 551 ? 7.836 -30.925 -75.164 1.00 43.19 551 LEU A O 1
ATOM 4359 N N . SER A 1 552 ? 6.010 -32.038 -75.852 1.00 40.00 552 SER A N 1
ATOM 4360 C CA . SER A 1 552 ? 5.925 -31.368 -77.152 1.00 40.00 552 SER A CA 1
ATOM 4361 C C . SER A 1 552 ? 5.237 -30.000 -76.972 1.00 40.00 552 SER A C 1
ATOM 4363 O O . SER A 1 552 ? 4.361 -29.885 -76.105 1.00 40.00 552 SER A O 1
ATOM 4365 N N . PRO A 1 553 ? 5.586 -28.966 -77.767 1.00 41.97 553 PRO A N 1
ATOM 4366 C CA . PRO A 1 553 ? 4.976 -27.631 -77.679 1.00 41.97 553 PRO A CA 1
ATOM 4367 C C . PRO A 1 553 ? 3.438 -27.636 -77.765 1.00 41.97 553 PRO A C 1
ATOM 4369 O O . PRO A 1 553 ? 2.790 -26.712 -77.283 1.00 41.97 553 PRO A O 1
ATOM 4372 N N . ASP A 1 554 ? 2.854 -28.706 -78.313 1.00 39.91 554 ASP A N 1
ATOM 4373 C CA . ASP A 1 554 ? 1.422 -28.836 -78.590 1.00 39.91 554 ASP A CA 1
ATOM 4374 C C . ASP A 1 554 ? 0.582 -29.347 -77.402 1.00 39.91 554 ASP A C 1
ATOM 4376 O O . ASP A 1 554 ? -0.642 -29.409 -77.502 1.00 39.91 554 ASP A O 1
ATOM 4380 N N . THR A 1 555 ? 1.187 -29.721 -76.262 1.00 40.06 555 THR A N 1
ATOM 4381 C CA . THR A 1 555 ? 0.446 -30.365 -75.144 1.00 40.06 555 THR A CA 1
ATOM 4382 C C . THR A 1 555 ? 0.166 -29.453 -73.937 1.00 40.06 555 THR A C 1
ATOM 4384 O O . THR A 1 555 ? -0.432 -29.895 -72.955 1.00 40.06 555 THR A O 1
ATOM 4387 N N . VAL A 1 556 ? 0.559 -28.175 -73.974 1.00 38.72 556 VAL A N 1
ATOM 4388 C CA . VAL A 1 556 ? 0.394 -27.254 -72.832 1.00 38.72 556 VAL A CA 1
ATOM 4389 C C . VAL A 1 556 ? -0.916 -26.466 -72.952 1.00 38.72 556 VAL A C 1
ATOM 4391 O O . VAL A 1 556 ? -1.013 -25.478 -73.674 1.00 38.72 556 VAL A O 1
ATOM 4394 N N . VAL A 1 557 ? -1.944 -26.890 -72.211 1.00 33.19 557 VAL A N 1
ATOM 4395 C CA . VAL A 1 557 ? -3.195 -26.127 -72.048 1.00 33.19 557 VAL A CA 1
ATOM 4396 C C . VAL A 1 557 ? -2.926 -24.892 -71.169 1.00 33.19 557 VAL A C 1
ATOM 4398 O O . VAL A 1 557 ? -2.386 -25.044 -70.070 1.00 33.19 557 VAL A O 1
ATOM 4401 N N . PRO A 1 558 ? -3.327 -23.671 -71.573 1.00 35.00 558 PRO A N 1
ATOM 4402 C CA . PRO A 1 558 ? -3.133 -22.477 -70.758 1.00 35.00 558 PRO A CA 1
ATOM 4403 C C . PRO A 1 558 ? -4.076 -22.499 -69.546 1.00 35.00 558 PRO A C 1
ATOM 4405 O O . PRO A 1 558 ? -5.268 -22.210 -69.651 1.00 35.00 558 PRO A O 1
ATOM 4408 N N . ILE A 1 559 ? -3.549 -22.809 -68.359 1.00 35.22 559 ILE A N 1
ATOM 4409 C CA . ILE A 1 559 ? -4.277 -22.637 -67.096 1.00 35.22 559 ILE A CA 1
ATOM 4410 C C . ILE A 1 559 ? -4.050 -21.203 -66.605 1.00 35.22 559 ILE A C 1
ATOM 4412 O O . ILE A 1 559 ? -3.245 -20.945 -65.715 1.00 35.22 559 ILE A O 1
ATOM 4416 N N . TYR A 1 560 ? -4.781 -20.247 -67.180 1.00 34.72 560 TYR A N 1
ATOM 4417 C CA . TYR A 1 560 ? -4.967 -18.930 -66.568 1.00 34.72 560 TYR A CA 1
ATOM 4418 C C . TYR A 1 560 ? -6.459 -18.594 -66.500 1.00 34.72 560 TYR A C 1
ATOM 4420 O O . TYR A 1 560 ? -7.063 -18.138 -67.469 1.00 34.72 560 TYR A O 1
ATOM 4428 N N . LYS A 1 561 ? -7.076 -18.827 -65.334 1.00 27.45 561 LYS A N 1
ATOM 4429 C CA . LYS A 1 561 ? -8.392 -18.269 -64.984 1.00 27.45 561 LYS A CA 1
ATOM 4430 C C . LYS A 1 561 ? -8.179 -17.012 -64.131 1.00 27.45 561 LYS A C 1
ATOM 4432 O O . LYS A 1 561 ? -7.529 -17.108 -63.090 1.00 27.45 561 LYS A O 1
ATOM 4437 N N . PRO A 1 562 ? -8.744 -15.848 -64.496 1.00 32.66 562 PRO A N 1
ATOM 4438 C CA . PRO A 1 562 ? -8.680 -14.662 -63.659 1.00 32.66 562 PRO A CA 1
ATOM 4439 C C . PRO A 1 562 ? -9.789 -14.749 -62.605 1.00 32.66 562 PRO A C 1
ATOM 4441 O O . PRO A 1 562 ? -10.939 -14.407 -62.864 1.00 32.66 562 PRO A O 1
ATOM 4444 N N . SER A 1 563 ? -9.469 -15.213 -61.401 1.00 27.94 563 SER A N 1
ATOM 4445 C CA . SER A 1 563 ? -10.377 -15.123 -60.251 1.00 27.94 563 SER A CA 1
ATOM 4446 C C . SER A 1 563 ? -9.774 -14.217 -59.185 1.00 27.94 563 SER A C 1
ATOM 4448 O O . SER A 1 563 ? -8.948 -14.639 -58.382 1.00 27.94 563 SER A O 1
ATOM 4450 N N . VAL A 1 564 ? -10.203 -12.953 -59.187 1.00 33.09 564 VAL A N 1
ATOM 4451 C CA . VAL A 1 564 ? -9.977 -11.998 -58.094 1.00 33.09 564 VAL A CA 1
ATOM 4452 C C . VAL A 1 564 ? -11.202 -12.041 -57.171 1.00 33.09 564 VAL A C 1
ATOM 4454 O O . VAL A 1 564 ? -12.299 -11.704 -57.624 1.00 33.09 564 VAL A O 1
ATOM 4457 N N . PRO A 1 565 ? -11.080 -12.408 -55.883 1.00 32.69 565 PRO A N 1
ATOM 4458 C CA . PRO A 1 565 ? -12.179 -12.257 -54.937 1.00 32.69 565 PRO A CA 1
ATOM 4459 C C . PRO A 1 565 ? -12.376 -10.770 -54.603 1.00 32.69 565 PRO A C 1
ATOM 4461 O O . PRO A 1 565 ? -11.500 -10.119 -54.034 1.00 32.69 565 PRO A O 1
ATOM 4464 N N . ARG A 1 566 ? -13.561 -10.235 -54.919 1.00 32.28 566 ARG A N 1
ATOM 4465 C CA . ARG A 1 566 ? -14.019 -8.845 -54.687 1.00 32.28 566 ARG A CA 1
ATOM 4466 C C . ARG A 1 566 ? -14.060 -8.381 -53.214 1.00 32.28 566 ARG A C 1
ATOM 4468 O O . ARG A 1 566 ? -14.544 -7.284 -52.949 1.00 32.28 566 ARG A O 1
ATOM 4475 N N . LEU A 1 567 ? -13.562 -9.158 -52.250 1.00 34.47 567 LEU A N 1
ATOM 4476 C CA . LEU A 1 567 ? -13.673 -8.825 -50.823 1.00 34.47 567 LEU A CA 1
ATOM 4477 C C . LEU A 1 567 ? -12.539 -7.935 -50.280 1.00 34.47 567 LEU A C 1
ATOM 4479 O O . LEU A 1 567 ? -12.747 -7.253 -49.281 1.00 34.47 567 LEU A O 1
ATOM 4483 N N . LEU A 1 568 ? -11.366 -7.882 -50.925 1.00 32.41 568 LEU A N 1
ATOM 4484 C CA . LEU A 1 568 ? -10.213 -7.158 -50.363 1.00 32.41 568 LEU A CA 1
ATOM 4485 C C . LEU A 1 568 ? -10.256 -5.634 -50.597 1.00 32.41 568 LEU A C 1
ATOM 4487 O O . LEU A 1 568 ? -9.677 -4.875 -49.828 1.00 32.41 568 LEU A O 1
ATOM 4491 N N . HIS A 1 569 ? -10.980 -5.166 -51.621 1.00 33.88 569 HIS A N 1
ATOM 4492 C CA . HIS A 1 569 ? -11.058 -3.735 -51.959 1.00 33.88 569 HIS A CA 1
ATOM 4493 C C . HIS A 1 569 ? -12.102 -2.966 -51.120 1.00 33.88 569 HIS A C 1
ATOM 4495 O O . HIS A 1 569 ? -12.083 -1.738 -51.085 1.00 33.88 569 HIS A O 1
ATOM 4501 N N . ARG A 1 570 ? -13.011 -3.659 -50.415 1.00 28.61 570 ARG A N 1
ATOM 4502 C CA . ARG A 1 570 ? -13.991 -3.011 -49.519 1.00 28.61 570 ARG A CA 1
ATOM 4503 C C . ARG A 1 570 ? -13.501 -2.826 -48.082 1.00 28.61 570 ARG A C 1
ATOM 4505 O O . ARG A 1 570 ? -14.051 -1.983 -47.389 1.00 28.61 570 ARG A O 1
ATOM 4512 N N . LEU A 1 571 ? -12.464 -3.546 -47.652 1.00 30.91 571 LEU A N 1
ATOM 4513 C CA . LEU A 1 571 ? -11.929 -3.426 -46.288 1.00 30.91 571 LEU A CA 1
ATOM 4514 C C . LEU A 1 571 ? -10.855 -2.338 -46.137 1.00 30.91 571 LEU A C 1
ATOM 4516 O O . LEU A 1 571 ? -10.584 -1.917 -45.023 1.00 30.91 571 LEU A O 1
ATOM 4520 N N . ILE A 1 572 ? -10.272 -1.847 -47.235 1.00 35.38 572 ILE A N 1
ATOM 4521 C CA . ILE A 1 572 ? -9.188 -0.845 -47.187 1.00 35.38 572 ILE A CA 1
ATOM 4522 C C . ILE A 1 572 ? -9.723 0.598 -47.299 1.00 35.38 572 ILE A C 1
ATOM 4524 O O . ILE A 1 572 ? -9.027 1.546 -46.955 1.00 35.38 572 ILE A O 1
ATOM 4528 N N . VAL A 1 573 ? -10.975 0.787 -47.734 1.00 33.88 573 VAL A N 1
ATOM 4529 C CA . VAL A 1 573 ? -11.536 2.121 -48.038 1.00 33.88 573 VAL A CA 1
ATOM 4530 C C . VAL A 1 573 ? -12.492 2.645 -46.949 1.00 33.88 573 VAL A C 1
ATOM 4532 O O . VAL A 1 573 ? -12.894 3.799 -47.003 1.00 33.88 573 VAL A O 1
ATOM 4535 N N . ALA A 1 574 ? -12.831 1.852 -45.927 1.00 31.41 574 ALA A N 1
ATOM 4536 C CA . ALA A 1 574 ? -13.847 2.230 -44.932 1.00 31.41 574 ALA A CA 1
ATOM 4537 C C . ALA A 1 574 ? -13.318 2.883 -43.637 1.00 31.41 574 ALA A C 1
ATOM 4539 O O . ALA A 1 574 ? -14.120 3.183 -42.761 1.00 31.41 574 ALA A O 1
ATOM 4540 N N . GLU A 1 575 ? -12.014 3.133 -43.485 1.00 29.20 575 GLU A N 1
ATOM 4541 C CA . GLU A 1 575 ? -11.471 3.645 -42.214 1.00 29.20 575 GLU A CA 1
ATOM 4542 C C . GLU A 1 575 ? -10.600 4.890 -42.404 1.00 29.20 575 GLU A C 1
ATOM 4544 O O . GLU A 1 575 ? -9.413 4.935 -42.079 1.00 29.20 575 GLU A O 1
ATOM 4549 N N . LYS A 1 576 ? -11.208 5.941 -42.961 1.00 31.81 576 LYS A N 1
ATOM 4550 C CA . LYS A 1 576 ? -10.638 7.286 -42.896 1.00 31.81 576 LYS A CA 1
ATOM 4551 C C . LYS A 1 576 ? -11.736 8.335 -42.773 1.00 31.81 576 LYS A C 1
ATOM 4553 O O . LYS A 1 576 ? -12.168 8.887 -43.770 1.00 31.81 576 LYS A O 1
ATOM 4558 N N . GLU A 1 577 ? -12.151 8.583 -41.533 1.00 28.48 577 GLU A N 1
ATOM 4559 C CA . GLU A 1 577 ? -12.460 9.918 -41.000 1.00 28.48 577 GLU A CA 1
ATOM 4560 C C . GLU A 1 577 ? -12.755 9.836 -39.492 1.00 28.48 577 GLU A C 1
ATOM 4562 O O . GLU A 1 577 ? -13.552 9.006 -39.056 1.00 28.48 577 GLU A O 1
ATOM 4567 N N . PRO A 1 578 ? -12.151 10.726 -38.687 1.00 32.41 578 PRO A N 1
ATOM 4568 C CA . PRO A 1 578 ? -12.913 11.345 -37.616 1.00 32.41 578 PRO A CA 1
ATOM 4569 C C . PRO A 1 578 ? -12.847 12.868 -37.756 1.00 32.41 578 PRO A C 1
ATOM 4571 O O . PRO A 1 578 ? -11.823 13.503 -37.500 1.00 32.41 578 PRO A O 1
ATOM 4574 N N . THR A 1 579 ? -13.969 13.462 -38.152 1.00 28.25 579 THR A N 1
ATOM 4575 C CA . THR A 1 579 ? -14.226 14.898 -38.044 1.00 28.25 579 THR A CA 1
ATOM 4576 C C . THR A 1 579 ? -14.557 15.277 -36.598 1.00 28.25 579 THR A C 1
ATOM 4578 O O . THR A 1 579 ? -15.523 14.791 -36.018 1.00 28.25 579 THR A O 1
ATOM 4581 N N . THR A 1 580 ? -13.725 16.163 -36.049 1.00 32.12 580 THR A N 1
ATOM 4582 C CA . THR A 1 580 ? -14.015 17.255 -35.096 1.00 32.12 580 THR A CA 1
ATOM 4583 C C . THR A 1 580 ? -15.392 17.313 -34.421 1.00 32.12 580 THR A C 1
ATOM 4585 O O . THR A 1 580 ? -16.371 17.640 -35.086 1.00 32.12 580 THR A O 1
ATOM 4588 N N . ALA A 1 581 ? -15.409 17.234 -33.079 1.00 26.62 581 ALA A N 1
ATOM 4589 C CA . ALA A 1 581 ? -16.201 18.117 -32.207 1.00 26.62 581 ALA A CA 1
ATOM 4590 C C . ALA A 1 581 ? -15.851 17.965 -30.701 1.00 26.62 581 ALA A C 1
ATOM 4592 O O . ALA A 1 581 ? -16.021 16.901 -30.120 1.00 26.62 581 ALA A O 1
ATOM 4593 N N . ILE A 1 582 ? -15.474 19.101 -30.092 1.00 30.08 582 ILE A N 1
ATOM 4594 C CA . ILE A 1 582 ? -15.728 19.534 -28.698 1.00 30.08 582 ILE A CA 1
ATOM 4595 C C . ILE A 1 582 ? -14.812 19.003 -27.566 1.00 30.08 582 ILE A C 1
ATOM 4597 O O . ILE A 1 582 ? -15.002 17.932 -27.010 1.00 30.08 582 ILE A O 1
ATOM 4601 N N . GLY A 1 583 ? -13.902 19.889 -27.131 1.00 27.30 583 GLY A N 1
ATOM 4602 C CA . GLY A 1 583 ? -13.936 20.451 -25.770 1.00 27.30 583 GLY A CA 1
ATOM 4603 C C . GLY A 1 583 ? -13.331 19.648 -24.611 1.00 27.30 583 GLY A C 1
ATOM 4604 O O . GLY A 1 583 ? -13.984 18.797 -24.030 1.00 27.30 583 GLY A O 1
ATOM 4605 N N . MET A 1 584 ? -12.146 20.087 -24.167 1.00 30.75 584 MET A N 1
ATOM 4606 C CA . MET A 1 584 ? -11.600 19.911 -22.808 1.00 30.75 584 MET A CA 1
ATOM 4607 C C . MET A 1 584 ? -11.359 18.473 -22.311 1.00 30.75 584 MET A C 1
ATOM 4609 O O . MET A 1 584 ? -12.061 17.963 -21.446 1.00 30.75 584 MET A O 1
ATOM 4613 N N . ALA A 1 585 ? -10.227 17.892 -22.706 1.00 25.91 585 ALA A N 1
ATOM 4614 C CA . ALA A 1 585 ? -9.471 16.993 -21.835 1.00 25.91 585 ALA A CA 1
ATOM 4615 C C . ALA A 1 585 ? -7.982 17.132 -22.164 1.00 25.91 585 ALA A C 1
ATOM 4617 O O . ALA A 1 585 ? -7.586 17.097 -23.327 1.00 25.91 585 ALA A O 1
ATOM 4618 N N . ALA A 1 586 ? -7.168 17.373 -21.138 1.00 30.98 586 ALA A N 1
ATOM 4619 C CA . ALA A 1 586 ? -5.733 17.577 -21.257 1.00 30.98 586 ALA A CA 1
ATOM 4620 C C . ALA A 1 586 ? -5.063 16.414 -22.009 1.00 30.98 586 ALA A C 1
ATOM 4622 O O . ALA A 1 586 ? -5.236 15.248 -21.661 1.00 30.98 586 ALA A O 1
ATOM 4623 N N . THR A 1 587 ? -4.272 16.761 -23.019 1.00 28.09 587 THR A N 1
ATOM 4624 C CA . THR A 1 587 ? -3.333 15.888 -23.725 1.00 28.09 587 THR A CA 1
ATOM 4625 C C . THR A 1 587 ? -2.404 15.187 -22.731 1.00 28.09 587 THR A C 1
ATOM 4627 O O . THR A 1 587 ? -1.475 15.801 -22.206 1.00 28.09 587 THR A O 1
ATOM 4630 N N . ILE A 1 588 ? -2.651 13.903 -22.471 1.00 35.12 588 ILE A N 1
ATOM 4631 C CA . ILE A 1 588 ? -1.677 12.995 -21.862 1.00 35.12 588 ILE A CA 1
ATOM 4632 C C . ILE A 1 588 ? -1.004 12.271 -23.030 1.00 35.12 588 ILE A C 1
ATOM 4634 O O . ILE A 1 588 ? -1.630 11.445 -23.690 1.00 35.12 588 ILE A O 1
ATOM 4638 N N . GLU A 1 589 ? 0.248 12.626 -23.325 1.00 33.50 589 GLU A N 1
ATOM 4639 C CA . GLU A 1 589 ? 1.075 11.892 -24.289 1.00 33.50 589 GLU A CA 1
ATOM 4640 C C . GLU A 1 589 ? 1.185 10.412 -23.869 1.00 33.50 589 GLU A C 1
ATOM 4642 O O . GLU A 1 589 ? 1.320 10.124 -22.673 1.00 33.50 589 GLU A O 1
ATOM 4647 N N . PRO A 1 590 ? 1.127 9.450 -24.809 1.00 41.62 590 PRO A N 1
ATOM 4648 C CA . PRO A 1 590 ? 1.284 8.040 -24.480 1.00 41.62 590 PRO A CA 1
ATOM 4649 C C . PRO A 1 590 ? 2.696 7.781 -23.932 1.00 41.62 590 PRO A C 1
ATOM 4651 O O . PRO A 1 590 ? 3.692 7.905 -24.642 1.00 41.62 590 PRO A O 1
ATOM 4654 N N . VAL A 1 591 ? 2.766 7.415 -22.648 1.00 51.34 591 VAL A N 1
ATOM 4655 C CA . VAL A 1 591 ? 4.003 7.055 -21.935 1.00 51.34 591 VAL A CA 1
ATOM 4656 C C . VAL A 1 591 ? 4.674 5.882 -22.652 1.00 51.34 591 VAL A C 1
ATOM 4658 O O . VAL A 1 591 ? 4.047 4.845 -22.876 1.00 51.34 591 VAL A O 1
ATOM 4661 N N . SER A 1 592 ? 5.953 6.030 -23.010 1.00 56.53 592 SER A N 1
ATOM 4662 C CA . SER A 1 592 ? 6.689 4.962 -23.695 1.00 56.53 592 SER A CA 1
ATOM 4663 C C . SER A 1 592 ? 6.792 3.710 -22.801 1.00 56.53 592 SER A C 1
ATOM 4665 O O . SER A 1 592 ? 6.969 3.838 -21.585 1.00 56.53 592 SER A O 1
ATOM 4667 N N . PRO A 1 593 ? 6.749 2.481 -23.357 1.00 60.19 593 PRO A N 1
ATOM 4668 C CA . PRO A 1 593 ? 6.830 1.248 -22.560 1.00 60.19 593 PRO A CA 1
ATOM 4669 C C . PRO A 1 593 ? 8.114 1.157 -21.713 1.00 60.19 593 PRO A C 1
ATOM 4671 O O . PRO A 1 593 ? 8.145 0.473 -20.697 1.00 60.19 593 PRO A O 1
ATOM 4674 N N . ARG A 1 594 ? 9.161 1.896 -22.095 1.00 63.94 594 ARG A N 1
ATOM 4675 C CA . ARG A 1 594 ? 10.458 1.966 -21.405 1.00 63.94 594 ARG A CA 1
ATOM 4676 C C . ARG A 1 594 ? 10.443 2.912 -20.202 1.00 63.94 594 ARG A C 1
ATOM 4678 O O . ARG A 1 594 ? 11.059 2.633 -19.175 1.00 63.94 594 ARG A O 1
ATOM 4685 N N . GLU A 1 595 ? 9.707 4.015 -20.309 1.00 67.44 595 GLU A N 1
ATOM 4686 C CA . GLU A 1 595 ? 9.485 4.936 -19.194 1.00 67.44 595 GLU A CA 1
ATOM 4687 C C . GLU A 1 595 ? 8.670 4.261 -18.080 1.00 67.44 595 GLU A C 1
ATOM 4689 O O . GLU A 1 595 ? 8.919 4.495 -16.896 1.00 67.44 595 GLU A O 1
ATOM 4694 N N . LEU A 1 596 ? 7.755 3.356 -18.446 1.00 72.50 596 LEU A N 1
ATOM 4695 C CA . LEU A 1 596 ? 6.966 2.571 -17.497 1.00 72.50 596 LEU A CA 1
ATOM 4696 C C . LEU A 1 596 ? 7.838 1.670 -16.607 1.00 72.50 596 LEU A C 1
ATOM 4698 O O . LEU A 1 596 ? 7.625 1.638 -15.394 1.00 72.50 596 LEU A O 1
ATOM 4702 N N . GLU A 1 597 ? 8.848 0.995 -17.164 1.00 76.62 597 GLU A N 1
ATOM 4703 C CA . GLU A 1 597 ? 9.728 0.130 -16.366 1.00 76.62 597 GLU A CA 1
ATOM 4704 C C . GLU A 1 597 ? 10.650 0.944 -15.445 1.00 76.62 597 GLU A C 1
ATOM 4706 O O . GLU A 1 597 ? 10.836 0.605 -14.276 1.00 76.62 597 GLU A O 1
ATOM 4711 N N . CYS A 1 598 ? 11.155 2.089 -15.915 1.00 76.69 598 CYS A N 1
ATOM 4712 C CA . CYS A 1 598 ? 11.882 3.025 -15.056 1.00 76.69 598 CYS A CA 1
ATOM 4713 C C . CYS A 1 598 ? 11.001 3.484 -13.877 1.00 76.69 598 CYS A C 1
ATOM 4715 O O . CYS A 1 598 ? 11.416 3.437 -12.716 1.00 76.69 598 CYS A O 1
ATOM 4717 N N . ARG A 1 599 ? 9.740 3.853 -14.140 1.00 83.06 599 ARG A N 1
ATOM 4718 C CA . ARG A 1 599 ? 8.778 4.204 -13.083 1.00 83.06 599 ARG A CA 1
ATOM 4719 C C . ARG A 1 599 ? 8.538 3.041 -12.121 1.00 83.06 599 ARG A C 1
ATOM 4721 O O . ARG A 1 599 ? 8.488 3.278 -10.917 1.00 83.06 599 ARG A O 1
ATOM 4728 N N . LYS A 1 600 ? 8.458 1.801 -12.611 1.00 84.00 600 LYS A N 1
ATOM 4729 C CA . LYS A 1 600 ? 8.290 0.599 -11.781 1.00 84.00 600 LYS A CA 1
ATOM 4730 C C . LYS A 1 600 ? 9.436 0.415 -10.783 1.00 84.00 600 LYS A C 1
ATOM 4732 O O . LYS A 1 600 ? 9.162 0.234 -9.601 1.00 84.00 600 LYS A O 1
ATOM 4737 N N . ILE A 1 601 ? 10.692 0.585 -11.208 1.00 83.12 601 ILE A N 1
ATOM 4738 C CA . ILE A 1 601 ? 11.868 0.556 -10.312 1.00 83.12 601 ILE A CA 1
ATOM 4739 C C . ILE A 1 601 ? 11.725 1.573 -9.172 1.00 83.12 601 ILE A C 1
ATOM 4741 O O . ILE A 1 601 ? 12.042 1.289 -8.016 1.00 83.12 601 ILE A O 1
ATOM 4745 N N . CYS A 1 602 ? 11.249 2.775 -9.492 1.00 84.00 602 CYS A N 1
ATOM 4746 C CA . CYS A 1 602 ? 11.050 3.832 -8.509 1.00 84.00 602 CYS A CA 1
ATOM 4747 C C . CYS A 1 602 ? 9.890 3.503 -7.548 1.00 84.00 602 CYS A C 1
ATOM 4749 O O . CYS A 1 602 ? 10.029 3.649 -6.334 1.00 84.00 602 CYS A O 1
ATOM 4751 N N . VAL A 1 603 ? 8.776 2.985 -8.077 1.00 86.75 603 VAL A N 1
ATOM 4752 C CA . VAL A 1 603 ? 7.605 2.554 -7.295 1.00 86.75 603 VAL A CA 1
ATOM 4753 C C . VAL A 1 603 ? 7.959 1.430 -6.323 1.00 86.75 603 VAL A C 1
ATOM 4755 O O . VAL A 1 603 ? 7.595 1.528 -5.155 1.00 86.75 603 VAL A O 1
ATOM 4758 N N . GLU A 1 604 ? 8.715 0.415 -6.750 1.00 87.50 604 GLU A N 1
ATOM 4759 C CA . GLU A 1 604 ? 9.185 -0.668 -5.870 1.00 87.50 604 GLU A CA 1
ATOM 4760 C C . GLU A 1 604 ? 9.929 -0.111 -4.648 1.00 87.50 604 GLU A C 1
ATOM 4762 O O . GLU A 1 604 ? 9.646 -0.487 -3.510 1.00 87.50 604 GLU A O 1
ATOM 4767 N N . ARG A 1 605 ? 10.830 0.856 -4.861 1.00 89.06 605 ARG A N 1
ATOM 4768 C CA . ARG A 1 605 ? 11.581 1.508 -3.777 1.00 89.06 605 ARG A CA 1
ATOM 4769 C C . ARG A 1 605 ? 10.684 2.300 -2.830 1.00 89.06 605 ARG A C 1
ATOM 4771 O O . ARG A 1 605 ? 10.886 2.231 -1.619 1.00 89.06 605 ARG A O 1
ATOM 4778 N N . PHE A 1 606 ? 9.688 3.019 -3.352 1.00 88.56 606 PHE A N 1
ATOM 4779 C CA . PHE A 1 606 ? 8.712 3.718 -2.513 1.00 88.56 606 PHE A CA 1
ATOM 4780 C C . PHE A 1 606 ? 7.877 2.750 -1.678 1.00 88.56 606 PHE A C 1
ATOM 4782 O O . PHE A 1 606 ? 7.677 2.994 -0.492 1.00 88.56 606 PHE A O 1
ATOM 4789 N N . VAL A 1 607 ? 7.432 1.635 -2.263 1.00 89.75 607 VAL A N 1
ATOM 4790 C CA . VAL A 1 607 ? 6.678 0.605 -1.537 1.00 89.75 607 VAL A CA 1
ATOM 4791 C C . VAL A 1 607 ? 7.524 0.025 -0.406 1.00 89.75 607 VAL A C 1
ATOM 4793 O O . VAL A 1 607 ? 7.048 -0.040 0.727 1.00 89.75 607 VAL A O 1
ATOM 4796 N N . PHE A 1 608 ? 8.794 -0.310 -0.659 1.00 89.19 608 PHE A N 1
ATOM 4797 C CA . PHE A 1 608 ? 9.695 -0.765 0.402 1.00 89.19 608 PHE A CA 1
ATOM 4798 C C . PHE A 1 608 ? 9.887 0.289 1.497 1.00 89.19 608 PHE A C 1
ATOM 4800 O O . PHE A 1 608 ? 9.808 -0.050 2.677 1.00 89.19 608 PHE A O 1
ATOM 4807 N N . ALA A 1 609 ? 10.070 1.564 1.141 1.00 89.75 609 ALA A N 1
ATOM 4808 C CA . ALA A 1 609 ? 10.193 2.644 2.121 1.00 89.75 609 ALA A CA 1
ATOM 4809 C C . ALA A 1 609 ? 8.942 2.770 3.010 1.00 89.75 609 ALA A C 1
ATOM 4811 O O . ALA A 1 609 ? 9.060 2.920 4.228 1.00 89.75 609 ALA A O 1
ATOM 4812 N N . ILE A 1 610 ? 7.745 2.651 2.424 1.00 91.75 610 ILE A N 1
ATOM 4813 C CA . ILE A 1 610 ? 6.469 2.672 3.155 1.00 91.75 610 ILE A CA 1
ATOM 4814 C C . ILE A 1 610 ? 6.367 1.464 4.093 1.00 91.75 610 ILE A C 1
ATOM 4816 O O . ILE A 1 610 ? 6.047 1.637 5.268 1.00 91.75 610 ILE A O 1
ATOM 4820 N N . LEU A 1 611 ? 6.697 0.259 3.618 1.00 90.88 611 LEU A N 1
ATOM 4821 C CA . LEU A 1 611 ? 6.677 -0.960 4.435 1.00 90.88 611 LEU A CA 1
ATOM 4822 C C . LEU A 1 611 ? 7.631 -0.863 5.632 1.00 90.88 611 LEU A C 1
ATOM 4824 O O . LEU A 1 611 ? 7.231 -1.151 6.760 1.00 90.88 611 LEU A O 1
ATOM 4828 N N . TYR A 1 612 ? 8.863 -0.388 5.419 1.00 90.75 612 TYR A N 1
ATOM 4829 C CA . TYR A 1 612 ? 9.805 -0.148 6.516 1.00 90.75 612 TYR A CA 1
ATOM 4830 C C . TYR A 1 612 ? 9.306 0.930 7.481 1.00 90.75 612 TYR A C 1
ATOM 4832 O O . TYR A 1 612 ? 9.504 0.806 8.687 1.00 90.75 612 TYR A O 1
ATOM 4840 N N . SER A 1 613 ? 8.620 1.959 6.982 1.00 91.00 613 SER A N 1
ATOM 4841 C CA . SER A 1 613 ? 8.063 3.025 7.824 1.00 91.00 613 SER A CA 1
ATOM 4842 C C . SER A 1 613 ? 6.955 2.504 8.737 1.00 91.00 613 SER A C 1
ATOM 4844 O O . SER A 1 613 ? 6.935 2.848 9.918 1.00 91.00 613 SER A O 1
ATOM 4846 N N . VAL A 1 614 ? 6.081 1.628 8.228 1.00 91.88 614 VAL A N 1
ATOM 4847 C CA . VAL A 1 614 ? 5.060 0.929 9.028 1.00 91.88 614 VAL A CA 1
ATOM 4848 C C . VAL A 1 614 ? 5.715 -0.001 10.055 1.00 91.88 614 VAL A C 1
ATOM 4850 O O . VAL A 1 614 ? 5.330 0.013 11.223 1.00 91.88 614 VAL A O 1
ATOM 4853 N N . ALA A 1 615 ? 6.751 -0.750 9.663 1.00 90.56 615 ALA A N 1
ATOM 4854 C CA . ALA A 1 615 ? 7.494 -1.610 10.585 1.00 90.56 615 ALA A CA 1
ATOM 4855 C C . ALA A 1 615 ? 8.165 -0.807 11.717 1.00 90.56 615 ALA A C 1
ATOM 4857 O O . ALA A 1 615 ? 8.096 -1.207 12.878 1.00 90.56 615 ALA A O 1
ATOM 4858 N N . ILE A 1 616 ? 8.750 0.360 11.416 1.00 88.19 616 ILE A N 1
ATOM 4859 C CA . ILE A 1 616 ? 9.308 1.254 12.441 1.00 88.19 616 ILE A CA 1
ATOM 4860 C C . ILE A 1 616 ? 8.220 1.776 13.384 1.00 88.19 616 ILE A C 1
ATOM 4862 O O . ILE A 1 616 ? 8.481 1.848 14.582 1.00 88.19 616 ILE A O 1
ATOM 4866 N N . GLN A 1 617 ? 7.003 2.085 12.912 1.00 88.38 617 GLN A N 1
ATOM 4867 C CA . GLN A 1 617 ? 5.915 2.473 13.826 1.00 88.38 617 GLN A CA 1
ATOM 4868 C C . GLN A 1 617 ? 5.606 1.376 14.840 1.00 88.38 617 GLN A C 1
ATOM 4870 O O . GLN A 1 617 ? 5.385 1.668 16.011 1.00 88.38 617 GLN A O 1
ATOM 4875 N N . PHE A 1 618 ? 5.626 0.114 14.411 1.00 88.81 618 PHE A N 1
ATOM 4876 C CA . PHE A 1 618 ? 5.413 -1.011 15.313 1.00 88.81 618 PHE A CA 1
ATOM 4877 C C . PHE A 1 618 ? 6.535 -1.129 16.354 1.00 88.81 618 PHE A C 1
ATOM 4879 O O . PHE A 1 618 ? 6.267 -1.342 17.537 1.00 88.81 618 PHE A O 1
ATOM 4886 N N . VAL A 1 619 ? 7.791 -0.919 15.945 1.00 88.56 619 VAL A N 1
ATOM 4887 C CA . VAL A 1 619 ? 8.937 -0.880 16.869 1.00 88.56 619 VAL A CA 1
ATOM 4888 C C . VAL A 1 619 ? 8.798 0.272 17.869 1.00 88.56 619 VAL A C 1
ATOM 4890 O O . VAL A 1 619 ? 8.960 0.054 19.067 1.00 88.56 619 VAL A O 1
ATOM 4893 N N . LEU A 1 620 ? 8.445 1.477 17.413 1.00 88.56 620 LEU A N 1
ATOM 4894 C CA . LEU A 1 620 ? 8.234 2.644 18.278 1.00 88.56 620 LEU A CA 1
ATOM 4895 C C . LEU A 1 620 ? 7.066 2.436 19.253 1.00 88.56 620 LEU A C 1
ATOM 4897 O O . LEU A 1 620 ? 7.192 2.767 20.431 1.00 88.56 620 LEU A O 1
ATOM 4901 N N . LEU A 1 621 ? 5.964 1.831 18.801 1.00 89.12 621 LEU A N 1
ATOM 4902 C CA . LEU A 1 621 ? 4.842 1.443 19.658 1.00 89.12 621 LEU A CA 1
ATOM 4903 C C . LEU A 1 621 ? 5.277 0.415 20.712 1.00 89.12 621 LEU A C 1
ATOM 4905 O O . LEU A 1 621 ? 4.925 0.547 21.880 1.00 89.12 621 LEU A O 1
ATOM 4909 N N . THR A 1 622 ? 6.086 -0.573 20.326 1.00 87.81 622 THR A N 1
ATOM 4910 C CA . THR A 1 622 ? 6.619 -1.589 21.249 1.00 87.81 622 THR A CA 1
ATOM 4911 C C . THR A 1 622 ? 7.501 -0.952 22.323 1.00 87.81 622 THR A C 1
ATOM 4913 O O . THR A 1 622 ? 7.328 -1.228 23.509 1.00 87.81 622 THR A O 1
ATOM 4916 N N . VAL A 1 623 ? 8.412 -0.056 21.925 1.00 87.19 623 VAL A N 1
ATOM 4917 C CA . VAL A 1 623 ? 9.268 0.701 22.854 1.00 87.19 623 VAL A CA 1
ATOM 4918 C C . VAL A 1 623 ? 8.423 1.565 23.788 1.00 87.19 623 VAL A C 1
ATOM 4920 O O . VAL A 1 623 ? 8.688 1.619 24.985 1.00 87.19 623 VAL A O 1
ATOM 4923 N N . PHE A 1 624 ? 7.380 2.210 23.268 1.00 87.62 624 PHE A N 1
ATOM 4924 C CA . PHE A 1 624 ? 6.470 3.012 24.073 1.00 87.62 624 PHE A CA 1
ATOM 4925 C C . PHE A 1 624 ? 5.717 2.178 25.116 1.00 87.62 624 PHE A C 1
ATOM 4927 O O . PHE A 1 624 ? 5.726 2.535 26.292 1.00 87.62 624 PHE A O 1
ATOM 4934 N N . LEU A 1 625 ? 5.124 1.046 24.725 1.00 87.06 625 LEU A N 1
ATOM 4935 C CA . LEU A 1 625 ? 4.424 0.155 25.657 1.00 87.06 625 LEU A CA 1
ATOM 4936 C C . LEU A 1 625 ? 5.367 -0.399 26.734 1.00 87.06 625 LEU A C 1
ATOM 4938 O O . LEU A 1 625 ? 4.980 -0.504 27.897 1.00 87.06 625 LEU A O 1
ATOM 4942 N N . LEU A 1 626 ? 6.618 -0.689 26.364 1.00 85.31 626 LEU A N 1
ATOM 4943 C CA . LEU A 1 626 ? 7.656 -1.115 27.299 1.00 85.31 626 LEU A CA 1
ATOM 4944 C C . LEU A 1 626 ? 7.991 -0.009 28.315 1.00 85.31 626 LEU A C 1
ATOM 4946 O O . LEU A 1 626 ? 8.139 -0.306 29.496 1.00 85.31 626 LEU A O 1
ATOM 4950 N N . LEU A 1 627 ? 8.050 1.260 27.901 1.00 83.25 627 LEU A N 1
ATOM 4951 C CA . LEU A 1 627 ? 8.270 2.390 28.813 1.00 83.25 627 LEU A CA 1
ATOM 4952 C C . LEU A 1 627 ? 7.065 2.663 29.726 1.00 83.25 627 LEU A C 1
ATOM 4954 O O . LEU A 1 627 ? 7.250 2.963 30.902 1.00 83.25 627 LEU A O 1
ATOM 4958 N N . VAL A 1 628 ? 5.837 2.558 29.208 1.00 81.81 628 VAL A N 1
ATOM 4959 C CA . VAL A 1 628 ? 4.612 2.837 29.981 1.00 81.81 628 VAL A CA 1
ATOM 4960 C C . VAL A 1 628 ? 4.355 1.769 31.045 1.00 81.81 628 VAL A C 1
ATOM 4962 O O . VAL A 1 628 ? 4.013 2.109 32.175 1.00 81.81 628 VAL A O 1
ATOM 4965 N N . ASN A 1 629 ? 4.564 0.491 30.716 1.00 80.44 629 ASN A N 1
ATOM 4966 C CA . ASN A 1 629 ? 4.370 -0.624 31.651 1.00 80.44 629 ASN A CA 1
ATOM 4967 C C . ASN A 1 629 ? 5.574 -0.880 32.566 1.00 80.44 629 ASN A C 1
ATOM 4969 O O . ASN A 1 629 ? 5.617 -1.913 33.233 1.00 80.44 629 ASN A O 1
ATOM 4973 N N . PHE A 1 630 ? 6.566 0.013 32.577 1.00 83.12 630 PHE A N 1
ATOM 4974 C CA . PHE A 1 630 ? 7.799 -0.173 33.330 1.00 83.12 630 PHE A CA 1
ATOM 4975 C C . PHE A 1 630 ? 7.520 -0.469 34.811 1.00 83.12 630 PHE A C 1
ATOM 4977 O O . PHE A 1 630 ? 6.981 0.366 35.540 1.00 83.12 630 PHE A O 1
ATOM 4984 N N . SER A 1 631 ? 7.931 -1.655 35.269 1.00 79.00 631 SER A N 1
ATOM 4985 C CA . SER A 1 631 ? 7.874 -2.036 36.681 1.00 79.00 631 SER A CA 1
ATOM 4986 C C . SER A 1 631 ? 9.209 -2.630 37.131 1.00 79.00 631 SER A C 1
ATOM 4988 O O . SER A 1 631 ? 9.570 -3.736 36.724 1.00 79.00 631 SER A O 1
ATOM 4990 N N . LEU A 1 632 ? 9.926 -1.907 37.998 1.00 79.75 632 LEU A N 1
ATOM 4991 C CA . LEU A 1 632 ? 11.259 -2.290 38.483 1.00 79.75 632 LEU A CA 1
ATOM 4992 C C . LEU A 1 632 ? 11.244 -3.608 39.282 1.00 79.75 632 LEU A C 1
ATOM 4994 O O . LEU A 1 632 ? 12.147 -4.426 39.150 1.00 79.75 632 LEU A O 1
ATOM 4998 N N . PHE A 1 633 ? 10.193 -3.831 40.076 1.00 85.44 633 PHE A N 1
ATOM 4999 C CA . PHE A 1 633 ? 10.079 -4.961 41.008 1.00 85.44 633 PHE A CA 1
ATOM 5000 C C . PHE A 1 633 ? 9.393 -6.207 40.412 1.00 85.44 633 PHE A C 1
ATOM 5002 O O . PHE A 1 633 ? 9.206 -7.197 41.111 1.00 85.44 633 PHE A O 1
ATOM 5009 N N . GLY A 1 634 ? 9.024 -6.182 39.124 1.00 82.81 634 GLY A N 1
ATOM 5010 C CA . GLY A 1 634 ? 8.287 -7.265 38.459 1.00 82.81 634 GLY A CA 1
ATOM 5011 C C . GLY A 1 634 ? 8.643 -7.429 36.977 1.00 82.81 634 GLY A C 1
ATOM 5012 O O . GLY A 1 634 ? 7.762 -7.285 36.132 1.00 82.81 634 GLY A O 1
ATOM 5013 N N . PRO A 1 635 ? 9.904 -7.742 36.620 1.00 84.31 635 PRO A N 1
ATOM 5014 C CA . PRO A 1 635 ? 10.368 -7.729 35.229 1.00 84.31 635 PRO A CA 1
ATOM 5015 C C . PRO A 1 635 ? 9.631 -8.732 34.328 1.00 84.31 635 PRO A C 1
ATOM 5017 O O . PRO A 1 635 ? 9.350 -8.437 33.169 1.00 84.31 635 PRO A O 1
ATOM 5020 N N . VAL A 1 636 ? 9.252 -9.897 34.863 1.00 86.38 636 VAL A N 1
ATOM 5021 C CA . VAL A 1 636 ? 8.489 -10.908 34.112 1.00 86.38 636 VAL A CA 1
ATOM 5022 C C . VAL A 1 636 ? 7.059 -10.433 33.846 1.00 86.38 636 VAL A C 1
ATOM 5024 O O . VAL A 1 636 ? 6.573 -10.552 32.723 1.00 86.38 636 VAL A O 1
ATOM 5027 N N . ALA A 1 637 ? 6.396 -9.847 34.848 1.00 81.62 637 ALA A N 1
ATOM 5028 C CA . ALA A 1 637 ? 5.042 -9.310 34.706 1.00 81.62 637 ALA A CA 1
ATOM 5029 C C . ALA A 1 637 ? 5.005 -8.106 33.749 1.00 81.62 637 ALA A C 1
ATOM 5031 O O . ALA A 1 637 ? 4.096 -8.005 32.928 1.00 81.62 637 ALA A O 1
ATOM 5032 N N . TRP A 1 638 ? 6.030 -7.251 33.795 1.00 86.56 638 TRP A N 1
ATOM 5033 C CA . TRP A 1 638 ? 6.229 -6.136 32.871 1.00 86.56 638 TRP A CA 1
ATOM 5034 C C . TRP A 1 638 ? 6.323 -6.587 31.409 1.00 86.56 638 TRP A C 1
ATOM 5036 O O . TRP A 1 638 ? 5.574 -6.102 30.553 1.00 86.56 638 TRP A O 1
ATOM 5046 N N . VAL A 1 639 ? 7.220 -7.533 31.113 1.00 85.75 639 VAL A N 1
ATOM 5047 C CA . VAL A 1 639 ? 7.431 -8.029 29.745 1.00 85.75 639 VAL A CA 1
ATOM 5048 C C . VAL A 1 639 ? 6.208 -8.802 29.258 1.00 85.75 639 VAL A C 1
ATOM 5050 O O . VAL A 1 639 ? 5.738 -8.567 28.146 1.00 85.75 639 VAL A O 1
ATOM 5053 N N . LEU A 1 640 ? 5.638 -9.673 30.097 1.00 86.12 640 LEU A N 1
ATOM 5054 C CA . LEU A 1 640 ? 4.462 -10.462 29.737 1.00 86.12 640 LEU A CA 1
ATOM 5055 C C . LEU A 1 640 ? 3.219 -9.582 29.540 1.00 86.12 640 LEU A C 1
ATOM 5057 O O . LEU A 1 640 ? 2.451 -9.815 28.610 1.00 86.12 640 LEU A O 1
ATOM 5061 N N . GLY A 1 641 ? 3.033 -8.550 30.368 1.00 82.75 641 GLY A N 1
ATOM 5062 C CA . GLY A 1 641 ? 1.960 -7.565 30.216 1.00 82.75 641 GLY A CA 1
ATOM 5063 C C . GLY A 1 641 ? 2.089 -6.770 28.916 1.00 82.75 641 GLY A C 1
ATOM 5064 O O . GLY A 1 641 ? 1.115 -6.623 28.177 1.00 82.75 641 GLY A O 1
ATOM 5065 N N . THR A 1 642 ? 3.311 -6.351 28.580 1.00 86.75 642 THR A N 1
ATOM 5066 C CA . THR A 1 642 ? 3.613 -5.670 27.312 1.00 86.75 642 THR A CA 1
ATOM 5067 C C . THR A 1 642 ? 3.359 -6.584 26.110 1.00 86.75 642 THR A C 1
ATOM 5069 O O . THR A 1 642 ? 2.709 -6.169 25.152 1.00 86.75 642 THR A O 1
ATOM 5072 N N . PHE A 1 643 ? 3.788 -7.848 26.174 1.00 86.94 643 PHE A N 1
ATOM 5073 C CA . PHE A 1 643 ? 3.553 -8.835 25.118 1.00 86.94 643 PHE A CA 1
ATOM 5074 C C . PHE A 1 643 ? 2.060 -9.132 24.920 1.00 86.94 643 PHE A C 1
ATOM 5076 O O . PHE A 1 643 ? 1.577 -9.136 23.791 1.00 86.94 643 PHE A O 1
ATOM 5083 N N . ARG A 1 644 ? 1.295 -9.302 26.009 1.00 85.88 644 ARG A N 1
ATOM 5084 C CA . ARG A 1 644 ? -0.164 -9.502 25.948 1.00 85.88 644 ARG A CA 1
ATOM 5085 C C . ARG A 1 644 ? -0.872 -8.334 25.264 1.00 85.88 644 ARG A C 1
ATOM 5087 O O . ARG A 1 644 ? -1.730 -8.570 24.420 1.00 85.88 644 ARG A O 1
ATOM 5094 N N . LEU A 1 645 ? -0.499 -7.094 25.587 1.00 85.12 645 LEU A N 1
ATOM 5095 C CA . LEU A 1 645 ? -1.059 -5.898 24.946 1.00 85.12 645 LEU A CA 1
ATOM 5096 C C . LEU A 1 645 ? -0.681 -5.802 23.464 1.00 85.12 645 LEU A C 1
ATOM 5098 O O . LEU A 1 645 ? -1.522 -5.425 22.653 1.00 85.12 645 LEU A O 1
ATOM 5102 N N . LEU A 1 646 ? 0.548 -6.172 23.097 1.00 84.75 646 LEU A N 1
ATOM 5103 C CA . LEU A 1 646 ? 1.014 -6.181 21.708 1.00 84.75 646 LEU A CA 1
ATOM 5104 C C . LEU A 1 646 ? 0.297 -7.248 20.860 1.00 84.75 646 LEU A C 1
ATOM 5106 O O . LEU A 1 646 ? -0.037 -7.006 19.702 1.00 84.75 646 LEU A O 1
ATOM 5110 N N . CYS A 1 647 ? 0.037 -8.426 21.432 1.00 85.25 647 CYS A N 1
ATOM 5111 C CA . CYS A 1 647 ? -0.672 -9.522 20.766 1.00 85.25 647 CYS A CA 1
ATOM 5112 C C . CYS A 1 647 ? -2.201 -9.366 20.787 1.00 85.25 647 CYS A C 1
ATOM 5114 O O . CYS A 1 647 ? -2.893 -10.080 20.063 1.00 85.25 647 CYS A O 1
ATOM 5116 N N . ALA A 1 648 ? -2.747 -8.446 21.587 1.00 85.94 648 ALA A N 1
ATOM 5117 C CA . ALA A 1 648 ? -4.185 -8.225 21.665 1.00 85.94 648 ALA A CA 1
ATOM 5118 C C . ALA A 1 648 ? -4.739 -7.648 20.353 1.00 85.94 648 ALA A C 1
ATOM 5120 O O . ALA A 1 648 ? -4.289 -6.606 19.871 1.00 85.94 648 ALA A O 1
ATOM 5121 N N . LEU A 1 649 ? -5.790 -8.275 19.812 1.00 84.31 649 LEU A N 1
ATOM 5122 C CA . LEU A 1 649 ? -6.460 -7.832 18.582 1.00 84.31 649 LEU A CA 1
ATOM 5123 C C . LEU A 1 649 ? -6.954 -6.375 18.672 1.00 84.31 649 LEU A C 1
ATOM 5125 O O . LEU A 1 649 ? -6.923 -5.646 17.683 1.00 84.31 649 LEU A O 1
ATOM 5129 N N . SER A 1 650 ? -7.341 -5.920 19.868 1.00 82.75 650 SER A N 1
ATOM 5130 C CA . SER A 1 650 ? -7.757 -4.536 20.122 1.00 82.75 650 SER A CA 1
ATOM 5131 C C . SER A 1 650 ? -6.668 -3.509 19.807 1.00 82.75 650 SER A C 1
ATOM 5133 O O . SER A 1 650 ? -6.980 -2.417 19.337 1.00 82.75 650 SER A O 1
ATOM 5135 N N . THR A 1 651 ? -5.400 -3.848 20.055 1.00 85.19 651 THR A N 1
ATOM 5136 C CA . THR A 1 651 ? -4.244 -2.981 19.788 1.00 85.19 651 THR A CA 1
ATOM 5137 C C . THR A 1 651 ? -3.999 -2.863 18.290 1.00 85.19 651 THR A C 1
ATOM 5139 O O . THR A 1 651 ? -3.818 -1.759 17.782 1.00 85.19 651 THR A O 1
ATOM 5142 N N . TRP A 1 652 ? -4.095 -3.979 17.564 1.00 85.31 652 TRP A N 1
ATOM 5143 C CA . TRP A 1 652 ? -3.985 -3.998 16.104 1.00 85.31 652 TRP A CA 1
ATOM 5144 C C . TRP A 1 652 ? -5.103 -3.202 15.435 1.00 85.31 652 TRP A C 1
ATOM 5146 O O . TRP A 1 652 ? -4.834 -2.386 14.556 1.00 85.31 652 TRP A O 1
ATOM 5156 N N . LEU A 1 653 ? -6.344 -3.371 15.896 1.00 86.00 653 LEU A N 1
ATOM 5157 C CA . LEU A 1 653 ? -7.494 -2.650 15.353 1.00 86.00 653 LEU A CA 1
ATOM 5158 C C . LEU A 1 653 ? -7.406 -1.141 15.640 1.00 86.00 653 LEU A C 1
ATOM 5160 O O . LEU A 1 653 ? -7.723 -0.329 14.774 1.00 86.00 653 LEU A O 1
ATOM 5164 N N . ALA A 1 654 ? -6.900 -0.758 16.818 1.00 84.88 654 ALA A N 1
ATOM 5165 C CA . ALA A 1 654 ? -6.634 0.638 17.161 1.00 84.88 654 ALA A CA 1
ATOM 5166 C C . ALA A 1 654 ? -5.473 1.249 16.355 1.00 84.88 654 ALA A C 1
ATOM 5168 O O . ALA A 1 654 ? -5.481 2.452 16.111 1.00 84.88 654 ALA A O 1
ATOM 5169 N N . ALA A 1 655 ? -4.490 0.453 15.922 1.00 88.25 655 ALA A N 1
ATOM 5170 C CA . ALA A 1 655 ? -3.347 0.930 15.143 1.00 88.25 655 ALA A CA 1
ATOM 5171 C C . ALA A 1 655 ? -3.664 1.158 13.650 1.00 88.25 655 ALA A C 1
ATOM 5173 O O . ALA A 1 655 ? -2.964 1.933 12.995 1.00 88.25 655 ALA A O 1
ATOM 5174 N N . MET A 1 656 ? -4.721 0.543 13.102 1.00 89.44 656 MET A N 1
ATOM 5175 C CA . MET A 1 656 ? -5.078 0.639 11.673 1.00 89.44 656 MET A CA 1
ATOM 5176 C C . MET A 1 656 ? -5.248 2.077 11.139 1.00 89.44 656 MET A C 1
ATOM 5178 O O . MET A 1 656 ? -4.723 2.361 10.056 1.00 89.44 656 MET A O 1
ATOM 5182 N N . PRO A 1 657 ? -5.905 3.019 11.852 1.00 91.75 657 PRO A N 1
ATOM 5183 C CA . PRO A 1 657 ? -5.980 4.414 11.418 1.00 91.75 657 PRO A CA 1
ATOM 5184 C C . PRO A 1 657 ? -4.601 5.076 11.304 1.00 91.75 657 PRO A C 1
ATOM 5186 O O . PRO A 1 657 ? -4.334 5.773 10.325 1.00 91.75 657 PRO A O 1
ATOM 5189 N N . LEU A 1 658 ? -3.700 4.819 12.261 1.00 91.38 658 LEU A N 1
ATOM 5190 C CA . LEU A 1 658 ? -2.335 5.351 12.234 1.00 91.38 658 LEU A CA 1
ATOM 5191 C C . LEU A 1 658 ? -1.531 4.758 11.070 1.00 91.38 658 LEU A C 1
ATOM 5193 O O . LEU A 1 658 ? -0.877 5.502 10.343 1.00 91.38 658 LEU A O 1
ATOM 5197 N N . VAL A 1 659 ? -1.620 3.442 10.847 1.00 91.00 659 VAL A N 1
ATOM 5198 C CA . VAL A 1 659 ? -0.973 2.770 9.705 1.00 91.00 659 VAL A CA 1
ATOM 5199 C C . VAL A 1 659 ? -1.472 3.352 8.382 1.00 91.00 659 VAL A C 1
ATOM 5201 O O . VAL A 1 659 ? -0.668 3.673 7.508 1.00 91.00 659 VAL A O 1
ATOM 5204 N N . SER A 1 660 ? -2.782 3.574 8.255 1.00 90.75 660 SER A N 1
ATOM 5205 C CA . SER A 1 660 ? -3.384 4.187 7.065 1.00 90.75 660 SER A CA 1
ATOM 5206 C C . SER A 1 660 ? -2.858 5.608 6.834 1.00 90.75 660 SER A C 1
ATOM 5208 O O . SER A 1 660 ? -2.460 5.949 5.721 1.00 90.75 660 SER A O 1
ATOM 5210 N N . ALA A 1 661 ? -2.775 6.427 7.887 1.00 90.38 661 ALA A N 1
ATOM 5211 C CA . ALA A 1 661 ? -2.222 7.777 7.799 1.00 90.38 661 ALA A CA 1
ATOM 5212 C C . ALA A 1 661 ? -0.726 7.789 7.445 1.00 90.38 661 ALA A C 1
ATOM 5214 O O . ALA A 1 661 ? -0.288 8.637 6.671 1.00 90.38 661 ALA A O 1
ATOM 5215 N N . VAL A 1 662 ? 0.051 6.826 7.948 1.00 90.56 662 VAL A N 1
ATOM 5216 C CA . VAL A 1 662 ? 1.472 6.646 7.611 1.00 90.56 662 VAL A CA 1
ATOM 5217 C C . VAL A 1 662 ? 1.656 6.237 6.150 1.00 90.56 662 VAL A C 1
ATOM 5219 O O . VAL A 1 662 ? 2.555 6.754 5.489 1.00 90.56 662 VAL A O 1
ATOM 5222 N N . ILE A 1 663 ? 0.780 5.388 5.606 1.00 91.38 663 ILE A N 1
ATOM 5223 C CA . ILE A 1 663 ? 0.778 5.053 4.174 1.00 91.38 663 ILE A CA 1
ATOM 5224 C C . ILE A 1 663 ? 0.469 6.301 3.339 1.00 91.38 663 ILE A C 1
ATOM 5226 O O . ILE A 1 663 ? 1.197 6.595 2.391 1.00 91.38 663 ILE A O 1
ATOM 5230 N N . VAL A 1 664 ? -0.558 7.079 3.706 1.00 90.00 664 VAL A N 1
ATOM 5231 C CA . VAL A 1 664 ? -0.896 8.341 3.018 1.00 90.00 664 VAL A CA 1
ATOM 5232 C C . VAL A 1 664 ? 0.267 9.334 3.085 1.00 90.00 664 VAL A C 1
ATOM 5234 O O . VAL A 1 664 ? 0.610 9.946 2.072 1.00 90.00 664 VAL A O 1
ATOM 5237 N N . TYR A 1 665 ? 0.920 9.460 4.241 1.00 89.25 665 TYR A N 1
ATOM 5238 C CA . TYR A 1 665 ? 2.110 10.293 4.404 1.00 89.25 665 TYR A CA 1
ATOM 5239 C C . TYR A 1 665 ? 3.262 9.824 3.518 1.00 89.25 665 TYR A C 1
ATOM 5241 O O . TYR A 1 665 ? 3.845 10.639 2.804 1.00 89.25 665 TYR A O 1
ATOM 5249 N N . GLY A 1 666 ? 3.512 8.516 3.461 1.00 87.31 666 GLY A N 1
ATOM 5250 C CA . GLY A 1 666 ? 4.496 7.923 2.565 1.00 87.31 666 GLY A CA 1
ATOM 5251 C C . GLY A 1 666 ? 4.199 8.177 1.082 1.00 87.31 666 GLY A C 1
ATOM 5252 O O . GLY A 1 666 ? 5.109 8.506 0.325 1.00 87.31 666 GLY A O 1
ATOM 5253 N N . VAL A 1 667 ? 2.934 8.120 0.653 1.00 88.12 667 VAL A N 1
ATOM 5254 C CA . VAL A 1 667 ? 2.532 8.454 -0.728 1.00 88.12 667 VAL A CA 1
ATOM 5255 C C . VAL A 1 667 ? 2.728 9.943 -1.025 1.00 88.12 667 VAL A C 1
ATOM 5257 O O . VAL A 1 667 ? 3.233 10.301 -2.092 1.00 88.12 667 VAL A O 1
ATOM 5260 N N . CYS A 1 668 ? 2.366 10.827 -0.094 1.00 85.19 668 CYS A N 1
ATOM 5261 C CA . CYS A 1 668 ? 2.608 12.265 -0.222 1.00 85.19 668 CYS A CA 1
ATOM 5262 C C . CYS A 1 668 ? 4.108 12.581 -0.302 1.00 85.19 668 CYS A C 1
ATOM 5264 O O . CYS A 1 668 ? 4.517 13.420 -1.106 1.00 85.19 668 CYS A O 1
ATOM 5266 N N . LEU A 1 669 ? 4.931 11.872 0.474 1.00 83.12 669 LEU A N 1
ATOM 5267 C CA . LEU A 1 669 ? 6.383 11.995 0.449 1.00 83.12 669 LEU A CA 1
ATOM 5268 C C . LEU A 1 669 ? 6.980 11.438 -0.857 1.00 83.12 669 LEU A C 1
ATOM 5270 O O . LEU A 1 669 ? 7.831 12.087 -1.459 1.00 83.12 669 LEU A O 1
ATOM 5274 N N . ALA A 1 670 ? 6.478 10.309 -1.367 1.00 83.62 670 ALA A N 1
ATOM 5275 C CA . ALA A 1 670 ? 6.863 9.764 -2.672 1.00 83.62 670 ALA A CA 1
ATOM 5276 C C . ALA A 1 670 ? 6.568 10.752 -3.810 1.00 83.62 670 ALA A C 1
ATOM 5278 O O . ALA A 1 670 ? 7.439 11.045 -4.629 1.00 83.62 670 ALA A O 1
ATOM 5279 N N . LYS A 1 671 ? 5.365 11.346 -3.817 1.00 81.88 671 LYS A N 1
ATOM 5280 C CA . LYS A 1 671 ? 5.012 12.423 -4.755 1.00 81.88 671 LYS A CA 1
ATOM 5281 C C . LYS A 1 671 ? 5.926 13.633 -4.598 1.00 81.88 671 LYS A C 1
ATOM 5283 O O . LYS A 1 671 ? 6.237 14.277 -5.593 1.00 81.88 671 LYS A O 1
ATOM 5288 N N . ALA A 1 672 ? 6.369 13.934 -3.378 1.00 77.81 672 ALA A N 1
ATOM 5289 C CA . ALA A 1 672 ? 7.282 15.038 -3.137 1.00 77.81 672 ALA A CA 1
ATOM 5290 C C . ALA A 1 672 ? 8.692 14.800 -3.691 1.00 77.81 672 ALA A C 1
ATOM 5292 O O . ALA A 1 672 ? 9.283 15.742 -4.211 1.00 77.81 672 ALA A O 1
ATOM 5293 N N . PHE A 1 673 ? 9.195 13.563 -3.638 1.00 76.88 673 PHE A N 1
ATOM 5294 C CA . PHE A 1 673 ? 10.470 13.172 -4.250 1.00 76.88 673 PHE A CA 1
ATOM 5295 C C . PHE A 1 673 ? 10.393 13.028 -5.779 1.00 76.88 673 PHE A C 1
ATOM 5297 O O . PHE A 1 673 ? 11.383 13.273 -6.461 1.00 76.88 673 PHE A O 1
ATOM 5304 N N . LEU A 1 674 ? 9.227 12.659 -6.323 1.00 73.88 674 LEU A N 1
ATOM 5305 C CA . LEU A 1 674 ? 8.974 12.597 -7.771 1.00 73.88 674 LEU A CA 1
ATOM 5306 C C . LEU A 1 674 ? 8.655 13.959 -8.398 1.00 73.88 674 LEU A C 1
ATOM 5308 O O . LEU A 1 674 ? 8.679 14.087 -9.621 1.00 73.88 674 LEU A O 1
ATOM 5312 N N . ALA A 1 675 ? 8.301 14.965 -7.593 1.00 67.06 675 ALA A N 1
ATOM 5313 C CA . ALA A 1 675 ? 7.948 16.282 -8.094 1.00 67.06 675 ALA A CA 1
ATOM 5314 C C . ALA A 1 675 ? 9.155 16.914 -8.801 1.00 67.06 675 ALA A C 1
ATOM 5316 O O . ALA A 1 675 ? 10.145 17.286 -8.175 1.00 67.06 675 ALA A O 1
ATOM 5317 N N . ASP A 1 676 ? 9.022 17.040 -10.120 1.00 57.72 676 ASP A N 1
ATOM 5318 C CA . ASP A 1 676 ? 9.996 17.604 -11.046 1.00 57.72 676 ASP A CA 1
ATOM 5319 C C . ASP A 1 676 ? 10.651 18.869 -10.472 1.00 57.72 676 ASP A C 1
ATOM 5321 O O . ASP A 1 676 ? 10.009 19.918 -10.329 1.00 57.72 676 ASP A O 1
ATOM 5325 N N . GLY A 1 677 ? 11.948 18.788 -10.174 1.00 58.22 677 GLY A N 1
ATOM 5326 C CA . GLY A 1 677 ? 12.739 19.885 -9.626 1.00 58.22 677 GLY A CA 1
ATOM 5327 C C . GLY A 1 677 ? 13.015 20.990 -10.642 1.00 58.22 677 GLY A C 1
ATOM 5328 O O . GLY A 1 677 ? 14.111 21.531 -10.629 1.00 58.22 677 GLY A O 1
ATOM 5329 N N . ARG A 1 678 ? 12.090 21.311 -11.556 1.00 64.38 678 ARG A N 1
ATOM 5330 C CA . ARG A 1 678 ? 12.304 22.315 -12.609 1.00 64.38 678 ARG A CA 1
ATOM 5331 C C . ARG A 1 678 ? 12.681 23.659 -11.994 1.00 64.38 678 ARG A C 1
ATOM 5333 O O . ARG A 1 678 ? 12.057 24.125 -11.035 1.00 64.38 678 ARG A O 1
ATOM 5340 N N . TYR A 1 679 ? 13.687 24.292 -12.587 1.00 68.44 679 TYR A N 1
ATOM 5341 C CA . TYR A 1 679 ? 14.110 25.630 -12.212 1.00 68.44 679 TYR A CA 1
ATOM 5342 C C . TYR A 1 679 ? 12.926 26.606 -12.291 1.00 68.44 679 TYR A C 1
ATOM 5344 O O . TYR A 1 679 ? 12.291 26.744 -13.335 1.00 68.44 679 TYR A O 1
ATOM 5352 N N . CYS A 1 680 ? 12.609 27.252 -11.169 1.00 67.31 680 CYS A N 1
ATOM 5353 C CA . CYS A 1 680 ? 11.593 28.299 -11.105 1.00 67.31 680 CYS A CA 1
ATOM 5354 C C . CYS A 1 680 ? 12.314 29.654 -11.062 1.00 67.31 680 CYS A C 1
ATOM 5356 O O . CYS A 1 680 ? 13.047 29.885 -10.095 1.00 67.31 680 CYS A O 1
ATOM 5358 N N . PRO A 1 681 ? 12.118 30.535 -12.059 1.00 68.19 681 PRO A N 1
ATOM 5359 C CA . PRO A 1 681 ? 12.815 31.819 -12.132 1.00 68.19 681 PRO A CA 1
ATOM 5360 C C . PRO A 1 681 ? 12.375 32.798 -11.033 1.00 68.19 681 PRO A C 1
ATOM 5362 O O . PRO A 1 681 ? 13.183 33.587 -10.554 1.00 68.19 681 PRO A O 1
ATOM 5365 N N . THR A 1 682 ? 11.118 32.732 -10.573 1.00 76.25 682 THR A N 1
ATOM 5366 C CA . THR A 1 682 ? 10.570 33.666 -9.568 1.00 76.25 682 THR A CA 1
ATOM 5367 C C . THR A 1 682 ? 10.162 32.969 -8.269 1.00 76.25 682 THR A C 1
ATOM 5369 O O . THR A 1 682 ? 9.719 31.813 -8.267 1.00 76.25 682 THR A O 1
ATOM 5372 N N . ARG A 1 683 ? 10.266 33.680 -7.135 1.00 72.94 683 ARG A N 1
ATOM 5373 C CA . ARG A 1 683 ? 9.817 33.162 -5.828 1.00 72.94 683 ARG A CA 1
ATOM 5374 C C . ARG A 1 683 ? 8.302 32.989 -5.777 1.00 72.94 683 ARG A C 1
ATOM 5376 O O . ARG A 1 683 ? 7.833 32.059 -5.134 1.00 72.94 683 ARG A O 1
ATOM 5383 N N . PHE A 1 684 ? 7.544 33.826 -6.482 1.00 73.50 684 PHE A N 1
ATOM 5384 C CA . PHE A 1 684 ? 6.095 33.694 -6.609 1.00 73.50 684 PHE A CA 1
ATOM 5385 C C . PHE A 1 684 ? 5.701 32.373 -7.274 1.00 73.50 684 PHE A C 1
ATOM 5387 O O . PHE A 1 684 ? 4.904 31.624 -6.718 1.00 73.50 684 PHE A O 1
ATOM 5394 N N . GLN A 1 685 ? 6.315 32.032 -8.410 1.00 70.81 685 GLN A N 1
ATOM 5395 C CA . GLN A 1 685 ? 6.069 30.754 -9.081 1.00 70.81 685 GLN A CA 1
ATOM 5396 C C . GLN A 1 685 ? 6.490 29.564 -8.206 1.00 70.81 685 GLN A C 1
ATOM 5398 O O . GLN A 1 685 ? 5.809 28.538 -8.177 1.00 70.81 685 GLN A O 1
ATOM 5403 N N . LEU A 1 686 ? 7.574 29.724 -7.441 1.00 69.12 686 LEU A N 1
ATOM 5404 C CA . LEU A 1 686 ? 8.024 28.740 -6.460 1.00 69.12 686 LEU A CA 1
ATOM 5405 C C . LEU A 1 686 ? 7.018 28.564 -5.310 1.00 69.12 686 LEU A C 1
ATOM 5407 O O . LEU A 1 686 ? 6.761 27.433 -4.908 1.00 69.12 686 LEU A O 1
ATOM 5411 N N . ILE A 1 687 ? 6.425 29.645 -4.796 1.00 70.56 687 ILE A N 1
ATOM 5412 C CA . ILE A 1 687 ? 5.383 29.593 -3.760 1.00 70.56 687 ILE A CA 1
ATOM 5413 C C . ILE A 1 687 ? 4.111 28.968 -4.332 1.00 70.56 687 ILE A C 1
ATOM 5415 O O . ILE A 1 687 ? 3.627 27.996 -3.765 1.00 70.56 687 ILE A O 1
ATOM 5419 N N . TYR A 1 688 ? 3.619 29.452 -5.473 1.00 73.62 688 TYR A N 1
ATOM 5420 C CA . TYR A 1 688 ? 2.393 28.978 -6.118 1.00 73.62 688 TYR A CA 1
ATOM 5421 C C . TYR A 1 688 ? 2.434 27.475 -6.413 1.00 73.62 688 TYR A C 1
ATOM 5423 O O . TYR A 1 688 ? 1.534 26.736 -6.026 1.00 73.62 688 TYR A O 1
ATOM 5431 N N . ARG A 1 689 ? 3.520 26.987 -7.023 1.00 69.00 689 ARG A N 1
ATOM 5432 C CA . ARG A 1 689 ? 3.661 25.557 -7.334 1.00 69.00 689 ARG A CA 1
ATOM 5433 C C . ARG A 1 689 ? 3.841 24.703 -6.080 1.00 69.00 689 ARG A C 1
ATOM 5435 O O . ARG A 1 689 ? 3.418 23.553 -6.044 1.00 69.00 689 ARG A O 1
ATOM 5442 N N . SER A 1 690 ? 4.463 25.263 -5.045 1.00 69.88 690 SER A N 1
ATOM 5443 C CA . SER A 1 690 ? 4.760 24.545 -3.810 1.00 69.88 690 SER A CA 1
ATOM 5444 C C . SER A 1 690 ? 3.624 24.590 -2.785 1.00 69.88 690 SER A C 1
ATOM 5446 O O . SER A 1 690 ? 3.666 23.782 -1.860 1.00 69.88 690 SER A O 1
ATOM 5448 N N . ILE A 1 691 ? 2.644 25.496 -2.906 1.00 75.88 691 ILE A N 1
ATOM 5449 C CA . ILE A 1 691 ? 1.640 25.740 -1.859 1.00 75.88 691 ILE A CA 1
ATOM 5450 C C . ILE A 1 691 ? 0.717 24.541 -1.663 1.00 75.88 691 ILE A C 1
ATOM 5452 O O . ILE A 1 691 ? 0.523 24.124 -0.529 1.00 75.88 691 ILE A O 1
ATOM 5456 N N . VAL A 1 692 ? 0.243 23.932 -2.755 1.00 75.19 692 VAL A N 1
ATOM 5457 C CA . VAL A 1 692 ? -0.661 22.770 -2.726 1.00 75.19 692 VAL A CA 1
ATOM 5458 C C . VAL A 1 692 ? 0.044 21.549 -2.135 1.00 75.19 692 VAL A C 1
ATOM 5460 O O . VAL A 1 692 ? -0.500 20.841 -1.294 1.00 75.19 692 VAL A O 1
ATOM 5463 N N . GLN A 1 693 ? 1.294 21.316 -2.534 1.00 74.31 693 GLN A N 1
ATOM 5464 C CA . GLN A 1 693 ? 2.084 20.195 -2.030 1.00 74.31 693 GLN A CA 1
ATOM 5465 C C . GLN A 1 693 ? 2.464 20.383 -0.552 1.00 74.31 693 GLN A C 1
ATOM 5467 O O . GLN A 1 693 ? 2.400 19.440 0.234 1.00 74.31 693 GLN A O 1
ATOM 5472 N N . LYS A 1 694 ? 2.846 21.604 -0.157 1.00 79.69 694 LYS A N 1
ATOM 5473 C CA . LYS A 1 694 ? 3.206 21.934 1.227 1.00 79.69 694 LYS A CA 1
ATOM 5474 C C . LYS A 1 694 ? 1.997 21.932 2.157 1.00 79.69 694 LYS A C 1
ATOM 5476 O O . LYS A 1 694 ? 2.134 21.468 3.283 1.00 79.69 694 LYS A O 1
ATOM 5481 N N . SER A 1 695 ? 0.834 22.406 1.707 1.00 81.00 695 SER A N 1
ATOM 5482 C CA . SER A 1 695 ? -0.398 22.352 2.498 1.00 81.00 695 SER A CA 1
ATOM 5483 C C . SER A 1 695 ? -0.864 20.910 2.696 1.00 81.00 695 SER A C 1
ATOM 5485 O O . SER A 1 695 ? -1.179 20.536 3.822 1.00 81.00 695 SER A O 1
ATOM 5487 N N . ALA A 1 696 ? -0.804 20.071 1.656 1.00 82.69 696 ALA A N 1
ATOM 5488 C CA . ALA A 1 696 ? -1.091 18.644 1.776 1.00 82.69 696 ALA A CA 1
ATOM 5489 C C . ALA A 1 696 ? -0.149 17.954 2.780 1.00 82.69 696 ALA A C 1
ATOM 5491 O O . ALA A 1 696 ? -0.609 17.217 3.650 1.00 82.69 696 ALA A O 1
ATOM 5492 N N . LEU A 1 697 ? 1.158 18.237 2.718 1.00 84.56 697 LEU A N 1
ATOM 5493 C CA . LEU A 1 697 ? 2.135 17.676 3.658 1.00 84.56 697 LEU A CA 1
ATOM 5494 C C . LEU A 1 697 ? 1.898 18.154 5.103 1.00 84.56 697 LEU A C 1
ATOM 5496 O O . LEU A 1 697 ? 2.020 17.359 6.031 1.00 84.56 697 LEU A O 1
ATOM 5500 N N . LEU A 1 698 ? 1.527 19.424 5.300 1.00 88.25 698 LEU A N 1
ATOM 5501 C CA . LEU A 1 698 ? 1.166 19.968 6.613 1.00 88.25 698 LEU A CA 1
ATOM 5502 C C . LEU A 1 698 ? -0.055 19.250 7.200 1.00 88.25 698 LEU A C 1
ATOM 5504 O O . LEU A 1 698 ? 0.007 18.797 8.339 1.00 88.25 698 LEU A O 1
ATOM 5508 N N . VAL A 1 699 ? -1.136 19.108 6.424 1.00 89.44 699 VAL A N 1
ATOM 5509 C CA . VAL A 1 699 ? -2.358 18.414 6.867 1.00 89.44 699 VAL A CA 1
ATOM 5510 C C . VAL A 1 699 ? -2.036 16.984 7.279 1.00 89.44 699 VAL A C 1
ATOM 5512 O O . VAL A 1 699 ? -2.440 16.547 8.354 1.00 89.44 699 VAL A O 1
ATOM 5515 N N . VAL A 1 700 ? -1.256 16.268 6.469 1.00 90.06 700 VAL A N 1
ATOM 5516 C CA . VAL A 1 700 ? -0.893 14.886 6.783 1.00 90.06 700 VAL A CA 1
ATOM 5517 C C . VAL A 1 700 ? -0.005 14.797 8.029 1.00 90.06 700 VAL A C 1
ATOM 5519 O O . VAL A 1 700 ? -0.254 13.938 8.870 1.00 90.06 700 VAL A O 1
ATOM 5522 N N . ASN A 1 701 ? 0.960 15.703 8.219 1.00 90.38 701 ASN A N 1
ATOM 5523 C CA . ASN A 1 701 ? 1.761 15.751 9.449 1.00 90.38 701 ASN A CA 1
ATOM 5524 C C . ASN A 1 701 ? 0.894 15.998 10.694 1.00 90.38 701 ASN A C 1
ATOM 5526 O O . ASN A 1 701 ? 1.098 15.348 11.719 1.00 90.38 701 ASN A O 1
ATOM 5530 N N . CYS A 1 702 ? -0.103 16.884 10.608 1.00 92.38 702 CYS A N 1
ATOM 5531 C CA . CYS A 1 702 ? -1.060 17.104 11.693 1.00 92.38 702 CYS A CA 1
ATOM 5532 C C . CYS A 1 702 ? -1.883 15.843 11.993 1.00 92.38 702 CYS A C 1
ATOM 5534 O O . CYS A 1 702 ? -2.035 15.482 13.158 1.00 92.38 702 CYS A O 1
ATOM 5536 N N . VAL A 1 703 ? -2.381 15.157 10.957 1.00 92.50 703 VAL A N 1
ATOM 5537 C CA . VAL A 1 703 ? -3.179 13.925 11.091 1.00 92.50 703 VAL A CA 1
ATOM 5538 C C . VAL A 1 703 ? -2.354 12.785 11.689 1.00 92.50 703 VAL A C 1
ATOM 5540 O O . VAL A 1 703 ? -2.819 12.122 12.612 1.00 92.50 703 VAL A O 1
ATOM 5543 N N . VAL A 1 704 ? -1.120 12.575 11.222 1.00 92.31 704 VAL A N 1
ATOM 5544 C CA . VAL A 1 704 ? -0.215 11.555 11.779 1.00 92.31 704 VAL A CA 1
ATOM 5545 C C . VAL A 1 704 ? 0.112 11.873 13.240 1.00 92.31 704 VAL A C 1
ATOM 5547 O O . VAL A 1 704 ? 0.035 10.981 14.083 1.00 92.31 704 VAL A O 1
ATOM 5550 N N . GLY A 1 705 ? 0.406 13.135 13.570 1.00 93.00 705 GLY A N 1
ATOM 5551 C CA . GLY A 1 705 ? 0.648 13.570 14.949 1.00 93.00 705 GLY A CA 1
ATOM 5552 C C . GLY A 1 705 ? -0.559 13.351 15.869 1.00 93.00 705 GLY A C 1
ATOM 5553 O O . GLY A 1 705 ? -0.413 12.793 16.957 1.00 93.00 705 GLY A O 1
ATOM 5554 N N . PHE A 1 706 ? -1.761 13.710 15.408 1.00 93.75 706 PHE A N 1
ATOM 5555 C CA . PHE A 1 706 ? -3.021 13.476 16.120 1.00 93.75 706 PHE A CA 1
ATOM 5556 C C . PHE A 1 706 ? -3.286 11.988 16.361 1.00 93.75 706 PHE A C 1
ATOM 5558 O O . PHE A 1 706 ? -3.514 11.582 17.496 1.00 93.75 706 PHE A O 1
ATOM 5565 N N . LEU A 1 707 ? -3.229 11.162 15.311 1.00 93.44 707 LEU A N 1
ATOM 5566 C CA . LEU A 1 707 ? -3.517 9.729 15.404 1.00 93.44 707 LEU A CA 1
ATOM 5567 C C . LEU A 1 707 ? -2.485 8.986 16.254 1.00 93.44 707 LEU A C 1
ATOM 5569 O O . LEU A 1 707 ? -2.841 8.031 16.940 1.00 93.44 707 LEU A O 1
ATOM 5573 N N . THR A 1 708 ? -1.228 9.442 16.253 1.00 91.81 708 THR A N 1
ATOM 5574 C CA . THR A 1 708 ? -0.191 8.911 17.146 1.00 91.81 708 THR A CA 1
ATOM 5575 C C . THR A 1 708 ? -0.542 9.229 18.598 1.00 91.81 708 THR A C 1
ATOM 5577 O O . THR A 1 708 ? -0.595 8.321 19.421 1.00 91.81 708 THR A O 1
ATOM 5580 N N . ALA A 1 709 ? -0.870 10.484 18.926 1.00 92.12 709 ALA A N 1
ATOM 5581 C CA . ALA A 1 709 ? -1.288 10.840 20.283 1.00 92.12 709 ALA A CA 1
ATOM 5582 C C . ALA A 1 709 ? -2.571 10.104 20.714 1.00 92.12 709 ALA A C 1
ATOM 5584 O O . ALA A 1 709 ? -2.641 9.592 21.831 1.00 92.12 709 ALA A O 1
ATOM 5585 N N . TRP A 1 710 ? -3.554 9.972 19.821 1.00 92.75 710 TRP A N 1
ATOM 5586 C CA . TRP A 1 710 ? -4.794 9.233 20.070 1.00 92.75 710 TRP A CA 1
ATOM 5587 C C . TRP A 1 710 ? -4.553 7.743 20.351 1.00 92.75 710 TRP A C 1
ATOM 5589 O O . TRP A 1 710 ? -5.089 7.196 21.313 1.00 92.75 710 TRP A O 1
ATOM 5599 N N . LEU A 1 711 ? -3.711 7.080 19.553 1.00 91.06 711 LEU A N 1
ATOM 5600 C CA . LEU A 1 711 ? -3.372 5.673 19.769 1.00 91.06 711 LEU A CA 1
ATOM 5601 C C . LEU A 1 711 ? -2.624 5.477 21.092 1.00 91.06 711 LEU A C 1
ATOM 5603 O O . LEU A 1 711 ? -2.907 4.536 21.828 1.00 91.06 711 LEU A O 1
ATOM 5607 N N . TYR A 1 712 ? -1.671 6.355 21.398 1.00 89.94 712 TYR A N 1
ATOM 5608 C CA . TYR A 1 712 ? -0.772 6.182 22.535 1.00 89.94 712 TYR A CA 1
ATOM 5609 C C . TYR A 1 712 ? -1.476 6.491 23.866 1.00 89.94 712 TYR A C 1
ATOM 5611 O O . TYR A 1 712 ? -1.295 5.752 24.832 1.00 89.94 712 TYR A O 1
ATOM 5619 N N . THR A 1 713 ? -2.345 7.510 23.907 1.00 89.88 713 THR A N 1
ATOM 5620 C CA . THR A 1 713 ? -3.184 7.842 25.082 1.00 89.88 713 THR A CA 1
ATOM 5621 C C . THR A 1 713 ? -4.102 6.697 25.509 1.00 89.88 713 THR A C 1
ATOM 5623 O O . THR A 1 713 ? -4.385 6.548 26.693 1.00 89.88 713 THR A O 1
ATOM 5626 N N . ARG A 1 714 ? -4.484 5.803 24.588 1.00 88.19 714 ARG A N 1
ATOM 5627 C CA . ARG A 1 714 ? -5.300 4.616 24.895 1.00 88.19 714 ARG A CA 1
ATOM 5628 C C . ARG A 1 714 ? -4.626 3.622 25.850 1.00 88.19 714 ARG A C 1
ATOM 5630 O O . ARG A 1 714 ? -5.333 2.847 26.492 1.00 88.19 714 ARG A O 1
ATOM 5637 N N . PHE A 1 715 ? -3.294 3.629 25.911 1.00 86.44 715 PHE A N 1
ATOM 5638 C CA . PHE A 1 715 ? -2.490 2.735 26.752 1.00 86.44 715 PHE A CA 1
ATOM 5639 C C . PHE A 1 715 ? -1.962 3.411 28.021 1.00 86.44 715 PHE A C 1
ATOM 5641 O O . PHE A 1 715 ? -1.276 2.766 28.811 1.00 86.44 715 PHE A O 1
ATOM 5648 N N . LEU A 1 716 ? -2.257 4.698 28.222 1.00 85.25 716 LEU A N 1
ATOM 5649 C CA . LEU A 1 716 ? -1.991 5.374 29.487 1.00 85.25 716 LEU A CA 1
ATOM 5650 C C . LEU A 1 716 ? -3.043 4.978 30.542 1.00 85.25 716 LEU A C 1
ATOM 5652 O O . LEU A 1 716 ? -4.049 4.338 30.237 1.00 85.25 716 LEU A O 1
ATOM 5656 N N . ARG A 1 717 ? -2.792 5.365 31.800 1.00 80.31 717 ARG A N 1
ATOM 5657 C CA . ARG A 1 717 ? -3.731 5.191 32.924 1.00 80.31 717 ARG A CA 1
ATOM 5658 C C . ARG A 1 717 ? -5.082 5.856 32.648 1.00 80.31 717 ARG A C 1
ATOM 5660 O O . ARG A 1 717 ? -5.165 6.767 31.824 1.00 80.31 717 ARG A O 1
ATOM 5667 N N . ASP A 1 718 ? -6.105 5.441 33.390 1.00 75.38 718 ASP A N 1
ATOM 5668 C CA . ASP A 1 718 ? -7.500 5.845 33.169 1.00 75.38 718 ASP A CA 1
ATOM 5669 C C . ASP A 1 718 ? -7.703 7.374 33.161 1.00 75.38 718 ASP A C 1
ATOM 5671 O O . ASP A 1 718 ? -8.421 7.884 32.298 1.00 75.38 718 ASP A O 1
ATOM 5675 N N . ASP A 1 719 ? -6.941 8.116 33.975 1.00 76.88 719 ASP A N 1
ATOM 5676 C CA . ASP A 1 719 ? -6.923 9.591 34.013 1.00 76.88 719 ASP A CA 1
ATOM 5677 C C . ASP A 1 719 ? -6.556 10.263 32.674 1.00 76.88 719 ASP A C 1
ATOM 5679 O O . ASP A 1 719 ? -6.835 11.442 32.473 1.00 76.88 719 ASP A O 1
ATOM 5683 N N . TYR A 1 720 ? -5.909 9.546 31.750 1.00 84.56 720 TYR A N 1
ATOM 5684 C CA . TYR A 1 720 ? -5.422 10.061 30.462 1.00 84.56 720 TYR A CA 1
ATOM 5685 C C . TYR A 1 720 ? -5.998 9.303 29.267 1.00 84.56 720 TYR A C 1
ATOM 5687 O O . TYR A 1 720 ? -5.488 9.451 28.157 1.00 84.56 720 TYR A O 1
ATOM 5695 N N . ARG A 1 721 ? -7.000 8.446 29.480 1.00 84.31 721 ARG A N 1
ATOM 5696 C CA . ARG A 1 721 ? -7.495 7.513 28.460 1.00 84.31 721 ARG A CA 1
ATOM 5697 C C . ARG A 1 721 ? -8.829 7.936 27.856 1.00 84.31 721 ARG A C 1
ATOM 5699 O O . ARG A 1 721 ? -9.090 7.642 26.689 1.00 84.31 721 ARG A O 1
ATOM 5706 N N . VAL A 1 722 ? -9.676 8.588 28.651 1.00 83.12 722 VAL A N 1
ATOM 5707 C CA . VAL A 1 722 ? -11.070 8.884 28.300 1.00 83.12 722 VAL A CA 1
ATOM 5708 C C . VAL A 1 722 ? -11.282 10.392 28.211 1.00 83.12 722 VAL A C 1
ATOM 5710 O O . VAL A 1 722 ? -10.804 11.141 29.059 1.00 83.12 722 VAL A O 1
ATOM 5713 N N . LEU A 1 723 ? -12.010 10.829 27.179 1.00 82.50 723 LEU A N 1
ATOM 5714 C CA . LEU A 1 723 ? -12.351 12.238 26.956 1.00 82.50 723 LEU A CA 1
ATOM 5715 C C . LEU A 1 723 ? -13.324 12.785 28.014 1.00 82.50 723 LEU A C 1
ATOM 5717 O O . LEU A 1 723 ? -13.264 13.967 28.342 1.00 82.50 723 LEU A O 1
ATOM 5721 N N . PHE A 1 724 ? -14.195 11.926 28.542 1.00 81.75 724 PHE A N 1
ATOM 5722 C CA . PHE A 1 724 ? -15.227 12.265 29.515 1.00 81.75 724 PHE A CA 1
ATOM 5723 C C . PHE A 1 724 ? -15.069 11.418 30.776 1.00 81.75 724 PHE A C 1
ATOM 5725 O O . PHE A 1 724 ? -14.992 10.192 30.689 1.00 81.75 724 PHE A O 1
ATOM 5732 N N . LEU A 1 725 ? -15.025 12.071 31.933 1.00 76.56 725 LEU A N 1
ATOM 5733 C CA . LEU A 1 725 ? -15.011 11.428 33.245 1.00 76.56 725 LEU A CA 1
ATOM 5734 C C . LEU A 1 725 ? -16.412 11.537 33.873 1.00 76.56 725 LEU A C 1
ATOM 5736 O O . LEU A 1 725 ? -17.056 12.576 33.710 1.00 76.56 725 LEU A O 1
ATOM 5740 N N . PRO A 1 726 ? -16.912 10.499 34.563 1.00 69.75 726 PRO A N 1
ATOM 5741 C CA . PRO A 1 726 ? -18.184 10.586 35.280 1.00 69.75 726 PRO A CA 1
ATOM 5742 C C . PRO A 1 726 ? -18.062 11.557 36.471 1.00 69.75 726 PRO A C 1
ATOM 5744 O O . PRO A 1 726 ? -17.134 11.426 37.269 1.00 69.75 726 PRO A O 1
ATOM 5747 N N . ALA A 1 727 ? -18.966 12.539 36.594 1.00 66.81 727 ALA A N 1
ATOM 5748 C CA . ALA A 1 727 ? -19.047 13.410 37.774 1.00 66.81 727 ALA A CA 1
ATOM 5749 C C . ALA A 1 727 ? -19.667 12.650 38.956 1.00 66.81 727 ALA A C 1
ATOM 5751 O O . ALA A 1 727 ? -20.685 11.980 38.776 1.00 66.81 727 ALA A O 1
ATOM 5752 N N . SER A 1 728 ? -19.103 12.785 40.161 1.00 57.44 728 SER A N 1
ATOM 5753 C CA . SER A 1 728 ? -19.530 11.998 41.330 1.00 57.44 728 SER A CA 1
ATOM 5754 C C . SER A 1 728 ? -20.907 12.363 41.887 1.00 57.44 728 SER A C 1
ATOM 5756 O O . SER A 1 728 ? -21.437 11.583 42.666 1.00 57.44 728 SER A O 1
ATOM 5758 N N . GLU A 1 729 ? -21.497 13.504 41.509 1.00 54.72 729 GLU A N 1
ATOM 5759 C CA . GLU A 1 729 ? -22.693 14.010 42.204 1.00 54.72 729 GLU A CA 1
ATOM 5760 C C . GLU A 1 729 ? -23.957 14.185 41.346 1.00 54.72 729 GLU A C 1
ATOM 5762 O O . GLU A 1 729 ? -25.021 14.323 41.928 1.00 54.72 729 GLU A O 1
ATOM 5767 N N . ASN A 1 730 ? -23.918 14.134 40.002 1.00 54.16 730 ASN A N 1
ATOM 5768 C CA . ASN A 1 730 ? -25.118 14.447 39.186 1.00 54.16 730 ASN A CA 1
ATOM 5769 C C . ASN A 1 730 ? -25.259 13.704 37.837 1.00 54.16 730 ASN A C 1
ATOM 5771 O O . ASN A 1 730 ? -26.027 14.134 36.977 1.00 54.16 730 ASN A O 1
ATOM 5775 N N . GLY A 1 731 ? -24.503 12.630 37.581 1.00 57.28 731 GLY A N 1
ATOM 5776 C CA . GLY A 1 731 ? -24.583 11.903 36.297 1.00 57.28 731 GLY A CA 1
ATOM 5777 C C . GLY A 1 731 ? -24.173 12.725 35.059 1.00 57.28 731 GLY A C 1
ATOM 5778 O O . GLY A 1 731 ? -24.341 12.275 33.927 1.00 57.28 731 GLY A O 1
ATOM 5779 N N . GLN A 1 732 ? -23.625 13.927 35.256 1.00 66.81 732 GLN A N 1
ATOM 5780 C CA . GLN A 1 732 ? -23.044 14.746 34.197 1.00 66.81 732 GLN A CA 1
ATOM 5781 C C . GLN A 1 732 ? -21.627 14.267 33.866 1.00 66.81 732 GLN A C 1
ATOM 5783 O O . GLN A 1 732 ? -20.888 13.790 34.728 1.00 66.81 732 GLN A O 1
ATOM 5788 N N . PHE A 1 733 ? -21.234 14.409 32.604 1.00 73.12 733 PHE A N 1
ATOM 5789 C CA . PHE A 1 733 ? -19.880 14.098 32.159 1.00 73.12 733 PHE A CA 1
ATOM 5790 C C . PHE A 1 733 ? -18.992 15.337 32.273 1.00 73.12 733 PHE A C 1
ATOM 5792 O O . PHE A 1 733 ? -19.349 16.405 31.775 1.00 73.12 733 PHE A O 1
ATOM 5799 N N . VAL A 1 734 ? -17.815 15.183 32.879 1.00 76.81 734 VAL A N 1
ATOM 5800 C CA . VAL A 1 734 ? -16.786 16.226 32.963 1.00 76.81 734 VAL A CA 1
ATOM 5801 C C . VAL A 1 734 ? -15.781 16.039 31.835 1.00 76.81 734 VAL A C 1
ATOM 5803 O O . VAL A 1 734 ? -15.307 14.929 31.579 1.00 76.81 734 VAL A O 1
ATOM 5806 N N . LEU A 1 735 ? -15.417 17.134 31.166 1.00 79.12 735 LEU A N 1
ATOM 5807 C CA . LEU A 1 735 ? -14.369 17.124 30.148 1.00 79.12 735 LEU A CA 1
ATOM 5808 C C . LEU A 1 735 ? -12.990 16.855 30.776 1.00 79.12 735 LEU A C 1
ATOM 5810 O O . LEU A 1 735 ? -12.525 17.609 31.631 1.00 79.12 735 LEU A O 1
ATOM 5814 N N . ASN A 1 736 ? -12.294 15.822 30.302 1.00 83.81 736 ASN A N 1
ATOM 5815 C CA . ASN A 1 736 ? -10.943 15.502 30.748 1.00 83.81 736 ASN A CA 1
ATOM 5816 C C . ASN A 1 736 ? -9.894 16.395 30.061 1.00 83.81 736 ASN A C 1
ATOM 5818 O O . ASN A 1 736 ? -9.437 16.132 28.943 1.00 83.81 736 ASN A O 1
ATOM 5822 N N . GLU A 1 737 ? -9.471 17.447 30.760 1.00 82.75 737 GLU A N 1
ATOM 5823 C CA . GLU A 1 737 ? -8.481 18.411 30.269 1.00 82.75 737 GLU A CA 1
ATOM 5824 C C . GLU A 1 737 ? -7.086 17.782 30.063 1.00 82.75 737 GLU A C 1
ATOM 5826 O O . GLU A 1 737 ? -6.362 18.185 29.149 1.00 82.75 737 GLU A O 1
ATOM 5831 N N . LYS A 1 738 ? -6.721 16.745 30.838 1.00 86.81 738 LYS A N 1
ATOM 5832 C CA . LYS A 1 738 ? -5.433 16.035 30.702 1.00 86.81 738 LYS A CA 1
ATOM 5833 C C . LYS A 1 738 ? -5.369 15.211 29.416 1.00 86.81 738 LYS A C 1
ATOM 5835 O O . LYS A 1 738 ? -4.345 15.214 28.732 1.00 86.81 738 LYS A O 1
ATOM 5840 N N . TYR A 1 739 ? -6.468 14.547 29.051 1.00 88.12 739 TYR A N 1
ATOM 5841 C CA . TYR A 1 739 ? -6.589 13.851 27.765 1.00 88.12 739 TYR A CA 1
ATOM 5842 C C . TYR A 1 739 ? -6.480 14.833 26.590 1.00 88.12 739 TYR A C 1
ATOM 5844 O O . TYR A 1 739 ? -5.706 14.620 25.653 1.00 88.12 739 TYR A O 1
ATOM 5852 N N . LEU A 1 740 ? -7.205 15.953 26.678 1.00 87.62 740 LEU A N 1
ATOM 5853 C CA . LEU A 1 740 ? -7.206 17.008 25.666 1.00 87.62 740 LEU A CA 1
ATOM 5854 C C . LEU A 1 740 ? -5.800 17.604 25.460 1.00 87.62 740 LEU A C 1
ATOM 5856 O O . LEU A 1 740 ? -5.373 17.819 24.322 1.00 87.62 740 LEU A O 1
ATOM 5860 N N . PHE A 1 741 ? -5.060 17.810 26.554 1.00 90.19 741 PHE A N 1
ATOM 5861 C CA . PHE A 1 741 ? -3.678 18.285 26.535 1.00 90.19 741 PHE A CA 1
ATOM 5862 C C . PHE A 1 741 ? -2.746 17.355 25.753 1.00 90.19 741 PHE A C 1
ATOM 5864 O O . PHE A 1 741 ? -1.951 17.826 24.938 1.00 90.19 741 PHE A O 1
ATOM 5871 N N . LEU A 1 742 ? -2.836 16.040 25.948 1.00 91.56 742 LEU A N 1
ATOM 5872 C CA . LEU A 1 742 ? -1.979 15.093 25.228 1.00 91.56 742 LEU A CA 1
ATOM 5873 C C . LEU A 1 742 ? -2.369 14.985 23.744 1.00 91.56 742 LEU A C 1
ATOM 5875 O O . LEU A 1 742 ? -1.493 14.915 22.879 1.00 91.56 742 LEU A O 1
ATOM 5879 N N . LEU A 1 743 ? -3.668 15.040 23.433 1.00 91.06 743 LEU A N 1
ATOM 5880 C CA . LEU A 1 743 ? -4.182 14.931 22.066 1.00 91.06 743 LEU A CA 1
ATOM 5881 C C . LEU A 1 743 ? -3.781 16.128 21.186 1.00 91.06 743 LEU A C 1
ATOM 5883 O O . LEU A 1 743 ? -3.229 15.943 20.096 1.00 91.06 743 LEU A O 1
ATOM 5887 N N . PHE A 1 744 ? -3.988 17.362 21.665 1.00 90.25 744 PHE A N 1
ATOM 5888 C CA . PHE A 1 744 ? -3.540 18.560 20.942 1.00 90.25 744 PHE A CA 1
ATOM 5889 C C . PHE A 1 744 ? -2.014 18.663 20.885 1.00 90.25 744 PHE A C 1
ATOM 5891 O O . PHE A 1 744 ? -1.477 19.153 19.886 1.00 90.25 744 PHE A O 1
ATOM 5898 N N . GLY A 1 745 ? -1.311 18.109 21.876 1.00 91.00 745 GLY A N 1
ATOM 5899 C CA . GLY A 1 745 ? 0.145 17.999 21.864 1.00 91.00 745 GLY A CA 1
ATOM 5900 C C . GLY A 1 745 ? 0.637 17.251 20.628 1.00 91.00 745 GLY A C 1
ATOM 5901 O O . GLY A 1 745 ? 1.570 17.699 19.963 1.00 91.00 745 GLY A O 1
ATOM 5902 N N . GLY A 1 746 ? -0.067 16.184 20.234 1.00 92.50 746 GLY A N 1
ATOM 5903 C CA . GLY A 1 746 ? 0.222 15.448 19.005 1.00 92.50 746 GLY A CA 1
ATOM 5904 C C . GLY A 1 746 ? 0.092 16.290 17.734 1.00 92.50 746 GLY A C 1
ATOM 5905 O O . GLY A 1 746 ? 0.983 16.276 16.883 1.00 92.50 746 GLY A O 1
ATOM 5906 N N . THR A 1 747 ? -0.984 17.076 17.614 1.00 91.19 747 THR A N 1
ATOM 5907 C CA . THR A 1 747 ? -1.167 17.981 16.462 1.00 91.19 747 THR A CA 1
ATOM 5908 C C . THR A 1 747 ? -0.090 19.059 16.404 1.00 91.19 747 THR A C 1
ATOM 5910 O O . THR A 1 747 ? 0.476 19.312 15.339 1.00 91.19 747 THR A O 1
ATOM 5913 N N . PHE A 1 748 ? 0.252 19.652 17.552 1.00 93.56 748 PHE A N 1
ATOM 5914 C CA . PHE A 1 748 ? 1.275 20.685 17.643 1.00 93.56 748 PHE A CA 1
ATOM 5915 C C . PHE A 1 748 ? 2.662 20.134 17.304 1.00 93.56 748 PHE A C 1
ATOM 5917 O O . PHE A 1 748 ? 3.414 20.787 16.582 1.00 93.56 748 PHE A O 1
ATOM 5924 N N . ALA A 1 749 ? 2.985 18.913 17.740 1.00 92.69 749 ALA A N 1
ATOM 5925 C CA . ALA A 1 749 ? 4.219 18.230 17.359 1.00 92.69 749 ALA A CA 1
ATOM 5926 C C . ALA A 1 749 ? 4.326 18.047 15.831 1.00 92.69 749 ALA A C 1
ATOM 5928 O O . ALA A 1 749 ? 5.390 18.296 15.259 1.00 92.69 749 ALA A O 1
ATOM 5929 N N . GLY A 1 750 ? 3.223 17.701 15.155 1.00 90.69 750 GLY A N 1
ATOM 5930 C CA . GLY A 1 750 ? 3.162 17.609 13.690 1.00 90.69 750 GLY A CA 1
ATOM 5931 C C . GLY A 1 750 ? 3.363 18.954 12.977 1.00 90.69 750 GLY A C 1
ATOM 5932 O O . GLY A 1 750 ? 4.120 19.039 12.005 1.00 90.69 750 GLY A O 1
ATOM 5933 N N . VAL A 1 751 ? 2.755 20.033 13.485 1.00 91.25 751 VAL A N 1
ATOM 5934 C CA . VAL A 1 751 ? 2.972 21.400 12.967 1.00 91.25 751 VAL A CA 1
ATOM 5935 C C . VAL A 1 751 ? 4.420 21.839 13.182 1.00 91.25 751 VAL A C 1
ATOM 5937 O O . VAL A 1 751 ? 5.067 22.335 12.258 1.00 91.25 751 VAL A O 1
ATOM 5940 N N . TYR A 1 752 ? 4.952 21.627 14.386 1.00 91.44 752 TYR A N 1
ATOM 5941 C CA . TYR A 1 752 ? 6.327 21.962 14.736 1.00 91.44 752 TYR A CA 1
ATOM 5942 C C . TYR A 1 752 ? 7.323 21.248 13.821 1.00 91.44 752 TYR A C 1
ATOM 5944 O O . TYR A 1 752 ? 8.247 21.880 13.303 1.00 91.44 752 TYR A O 1
ATOM 5952 N N . TYR A 1 753 ? 7.105 19.955 13.567 1.00 89.62 753 TYR A N 1
ATOM 5953 C CA . TYR A 1 753 ? 7.908 19.180 12.631 1.00 89.62 753 TYR A CA 1
ATOM 5954 C C . TYR A 1 753 ? 7.945 19.822 11.241 1.00 89.62 753 TYR A C 1
ATOM 5956 O O . TYR A 1 753 ? 9.025 20.067 10.702 1.00 89.62 753 TYR A O 1
ATOM 5964 N N . PHE A 1 754 ? 6.777 20.159 10.689 1.00 87.56 754 PHE A N 1
ATOM 5965 C CA . PHE A 1 754 ? 6.666 20.784 9.373 1.00 87.56 754 PHE A CA 1
ATOM 5966 C C . PHE A 1 754 ? 7.365 22.153 9.301 1.00 87.56 754 PHE A C 1
ATOM 5968 O O . PHE A 1 754 ? 8.044 22.457 8.318 1.00 87.56 754 PHE A O 1
ATOM 5975 N N . VAL A 1 755 ? 7.219 22.984 10.339 1.00 85.69 755 VAL A N 1
ATOM 5976 C CA . VAL A 1 755 ? 7.834 24.320 10.397 1.00 85.69 755 VAL A CA 1
ATOM 5977 C C . VAL A 1 755 ? 9.354 24.231 10.533 1.00 85.69 755 VAL A C 1
ATOM 5979 O O . VAL A 1 755 ? 10.066 25.021 9.911 1.00 85.69 755 VAL A O 1
ATOM 5982 N N . ARG A 1 756 ? 9.859 23.279 11.326 1.00 83.88 756 ARG A N 1
ATOM 5983 C CA . ARG A 1 756 ? 11.294 23.078 11.565 1.00 83.88 756 ARG A CA 1
ATOM 5984 C C . ARG A 1 756 ? 11.991 22.463 10.360 1.00 83.88 756 ARG A C 1
ATOM 5986 O O . ARG A 1 756 ? 12.975 23.018 9.877 1.00 83.88 756 ARG A O 1
ATOM 5993 N N . ASN A 1 757 ? 11.474 21.344 9.862 1.00 72.44 757 ASN A N 1
ATOM 5994 C CA . ASN A 1 757 ? 12.010 20.652 8.696 1.00 72.44 757 ASN A CA 1
ATOM 5995 C C . ASN A 1 757 ? 11.435 21.262 7.418 1.00 72.44 757 ASN A C 1
ATOM 5997 O O . ASN A 1 757 ? 11.036 20.499 6.537 1.00 72.44 757 ASN A O 1
ATOM 6001 N N . ARG A 1 758 ? 11.369 22.615 7.320 1.00 61.41 758 ARG A N 1
ATOM 6002 C CA . ARG A 1 758 ? 10.920 23.322 6.104 1.00 61.41 758 ARG A CA 1
ATOM 6003 C C . ARG A 1 758 ? 11.440 22.518 4.924 1.00 61.41 758 ARG A C 1
ATOM 6005 O O . ARG A 1 758 ? 12.658 22.337 4.889 1.00 61.41 758 ARG A O 1
ATOM 6012 N N . PRO A 1 759 ? 10.583 22.006 4.024 1.00 53.62 759 PRO A N 1
ATOM 6013 C CA . PRO A 1 759 ? 11.057 21.193 2.920 1.00 53.62 759 PRO A CA 1
ATOM 6014 C C . PRO A 1 759 ? 11.857 22.108 1.983 1.00 53.62 759 PRO A C 1
ATOM 6016 O O . PRO A 1 759 ? 11.338 22.667 1.014 1.00 53.62 759 PRO A O 1
ATOM 6019 N N . GLU A 1 760 ? 13.122 22.348 2.338 1.00 52.12 760 GLU A N 1
ATOM 6020 C CA . GLU A 1 760 ? 14.195 22.638 1.409 1.00 52.12 760 GLU A CA 1
ATOM 6021 C C . GLU A 1 760 ? 14.148 21.501 0.402 1.00 52.12 760 GLU A C 1
ATOM 6023 O O . GLU A 1 760 ? 13.946 20.352 0.797 1.00 52.12 760 GLU A O 1
ATOM 6028 N N . ARG A 1 761 ? 14.224 21.861 -0.886 1.00 53.06 761 ARG A N 1
ATOM 6029 C CA . ARG A 1 761 ? 14.091 20.960 -2.037 1.00 53.06 761 ARG A CA 1
ATOM 6030 C C . ARG A 1 761 ? 14.521 19.547 -1.656 1.00 53.06 761 ARG A C 1
ATOM 6032 O O . ARG A 1 761 ? 15.679 19.360 -1.290 1.00 53.06 761 ARG A O 1
ATOM 6039 N N . SER A 1 762 ? 13.597 18.593 -1.751 1.00 53.72 762 SER A N 1
ATOM 6040 C CA . SER A 1 762 ? 13.828 17.164 -1.517 1.00 53.72 762 SER A CA 1
ATOM 6041 C C . SER 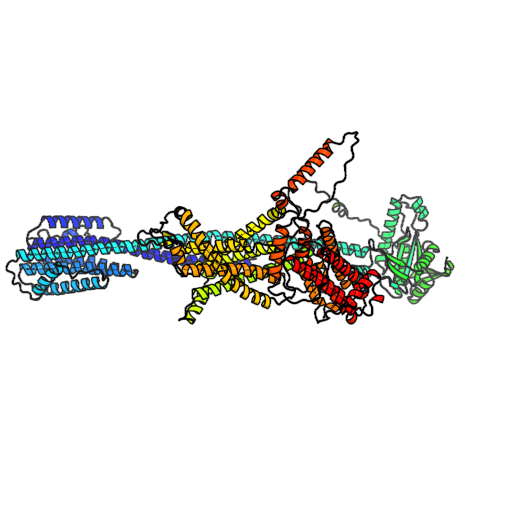A 1 762 ? 14.723 16.562 -2.611 1.00 53.72 762 SER A C 1
ATOM 6043 O O . SER A 1 762 ? 14.408 15.527 -3.184 1.00 53.72 762 SER A O 1
ATOM 6045 N N . ALA A 1 763 ? 15.823 17.240 -2.949 1.00 58.47 763 ALA A N 1
ATOM 6046 C CA . ALA A 1 763 ? 16.892 16.696 -3.754 1.00 58.47 763 ALA A CA 1
ATOM 6047 C C . ALA A 1 763 ? 17.498 15.552 -2.945 1.00 58.47 763 ALA A C 1
ATOM 6049 O O . ALA A 1 763 ? 17.976 15.737 -1.821 1.00 58.47 763 ALA A O 1
ATOM 6050 N N . VAL A 1 764 ? 17.393 14.348 -3.495 1.00 67.44 764 VAL A N 1
ATOM 6051 C CA . VAL A 1 764 ? 17.973 13.155 -2.897 1.00 67.44 764 VAL A CA 1
ATOM 6052 C C . VAL A 1 764 ? 19.489 13.307 -2.985 1.00 67.44 764 VAL A C 1
ATOM 6054 O O . VAL A 1 764 ? 20.075 13.172 -4.051 1.00 67.44 764 VAL A O 1
ATOM 6057 N N . ASN A 1 765 ? 20.130 13.638 -1.865 1.00 69.88 765 ASN A N 1
ATOM 6058 C CA . ASN A 1 765 ? 21.587 13.709 -1.807 1.00 69.88 765 ASN A CA 1
ATOM 6059 C C . ASN A 1 765 ? 22.137 12.294 -1.678 1.00 69.88 765 ASN A C 1
ATOM 6061 O O . ASN A 1 765 ? 21.922 11.658 -0.647 1.00 69.88 765 ASN A O 1
ATOM 6065 N N . PHE A 1 766 ? 22.861 11.797 -2.671 1.00 71.50 766 PHE A N 1
ATOM 6066 C CA . PHE A 1 766 ? 23.484 10.483 -2.543 1.00 71.50 766 PHE A CA 1
ATOM 6067 C C . PHE A 1 766 ? 24.701 10.597 -1.603 1.00 71.50 766 PHE A C 1
ATOM 6069 O O . PHE A 1 766 ? 25.440 11.586 -1.649 1.00 71.50 766 PHE A O 1
ATOM 6076 N N . PRO A 1 767 ? 24.931 9.647 -0.689 1.00 65.81 767 PRO A N 1
ATOM 6077 C CA . PRO A 1 767 ? 26.145 9.667 0.112 1.00 65.81 767 PRO A CA 1
ATOM 6078 C C . PRO A 1 767 ? 27.362 9.394 -0.785 1.00 65.81 767 PRO A C 1
ATOM 6080 O O . PRO A 1 767 ? 27.324 8.547 -1.675 1.00 65.81 767 PRO A O 1
ATOM 6083 N N . VAL A 1 768 ? 28.463 10.116 -0.549 1.00 61.84 768 VAL A N 1
ATOM 6084 C CA . VAL A 1 768 ? 29.720 9.934 -1.306 1.00 61.84 768 VAL A CA 1
ATOM 6085 C C . VAL A 1 768 ? 30.281 8.520 -1.109 1.00 61.84 768 VAL A C 1
ATOM 6087 O O . VAL A 1 768 ? 30.864 7.963 -2.030 1.00 61.84 768 VAL A O 1
ATOM 6090 N N . ILE A 1 769 ? 30.065 7.934 0.074 1.00 66.75 769 ILE A N 1
ATOM 6091 C CA . ILE A 1 769 ? 30.424 6.552 0.403 1.00 66.75 769 ILE A CA 1
ATOM 6092 C C . ILE A 1 769 ? 29.128 5.772 0.607 1.00 66.75 769 ILE A C 1
ATOM 6094 O O . ILE A 1 769 ? 28.350 6.081 1.511 1.00 66.75 769 ILE A O 1
ATOM 6098 N N . GLN A 1 770 ? 28.903 4.761 -0.227 1.00 69.38 770 GLN A N 1
ATOM 6099 C CA . GLN A 1 770 ? 27.747 3.882 -0.112 1.00 69.38 770 GLN A CA 1
ATOM 6100 C C . GLN A 1 770 ? 27.969 2.862 1.006 1.00 69.38 770 GLN A C 1
ATOM 6102 O O . GLN A 1 770 ? 28.962 2.141 1.023 1.00 69.38 770 GLN A O 1
ATOM 6107 N N . GLN A 1 771 ? 27.031 2.813 1.948 1.00 78.25 771 GLN A N 1
ATOM 6108 C CA . GLN A 1 771 ? 26.997 1.817 3.020 1.00 78.25 771 GLN A CA 1
ATOM 6109 C C . GLN A 1 771 ? 25.846 0.834 2.772 1.00 78.25 771 GLN A C 1
ATOM 6111 O O . GLN A 1 771 ? 24.829 1.228 2.200 1.00 78.25 771 GLN A O 1
ATOM 6116 N N . PRO A 1 772 ? 25.935 -0.431 3.211 1.00 81.00 772 PRO A N 1
ATOM 6117 C CA . PRO A 1 772 ? 24.817 -1.362 3.101 1.00 81.00 772 PRO A CA 1
ATOM 6118 C C . PRO A 1 772 ? 23.601 -0.866 3.899 1.00 81.00 772 PRO A C 1
ATOM 6120 O O . PRO A 1 772 ? 23.755 -0.272 4.972 1.00 81.00 772 PRO A O 1
ATOM 6123 N N . ARG A 1 773 ? 22.384 -1.160 3.409 1.00 82.75 773 ARG A N 1
ATOM 6124 C CA . ARG A 1 773 ? 21.106 -0.690 3.993 1.00 82.75 773 ARG A CA 1
ATOM 6125 C C . ARG A 1 773 ? 21.047 -0.846 5.508 1.00 82.75 773 ARG A C 1
ATOM 6127 O O . ARG A 1 773 ? 20.701 0.089 6.218 1.00 82.75 773 ARG A O 1
ATOM 6134 N N . TYR A 1 774 ? 21.415 -2.025 6.006 1.00 81.94 774 TYR A N 1
ATOM 6135 C CA . TYR A 1 774 ? 21.363 -2.337 7.432 1.00 81.94 774 TYR A CA 1
ATOM 6136 C C . TYR A 1 774 ? 22.241 -1.401 8.277 1.00 81.94 774 TYR A C 1
ATOM 6138 O O . TYR A 1 774 ? 21.816 -0.948 9.338 1.00 81.94 774 TYR A O 1
ATOM 6146 N N . GLN A 1 775 ? 23.439 -1.055 7.794 1.00 85.62 775 GLN A N 1
ATOM 6147 C CA . GLN A 1 775 ? 24.329 -0.129 8.498 1.00 85.62 775 GLN A CA 1
ATOM 6148 C C . GLN A 1 775 ? 23.774 1.298 8.487 1.00 85.62 775 GLN A C 1
ATOM 6150 O O . GLN A 1 775 ? 23.807 1.956 9.527 1.00 85.62 775 GLN A O 1
ATOM 6155 N N . GLN A 1 776 ? 23.204 1.742 7.360 1.00 84.88 776 GLN A N 1
ATOM 6156 C CA . GLN A 1 776 ? 22.572 3.060 7.256 1.00 84.88 776 GLN A CA 1
ATOM 6157 C C . GLN A 1 776 ? 21.372 3.183 8.202 1.00 84.88 776 GLN A C 1
ATOM 6159 O O . GLN A 1 776 ? 21.313 4.127 8.991 1.00 84.88 776 GLN A O 1
ATOM 6164 N N . ILE A 1 777 ? 20.472 2.191 8.182 1.00 85.50 777 ILE A N 1
ATOM 6165 C CA . ILE A 1 777 ? 19.294 2.140 9.056 1.00 85.50 777 ILE A CA 1
ATOM 6166 C C . ILE A 1 777 ? 19.733 2.134 10.518 1.00 85.50 777 ILE A C 1
ATOM 6168 O O . ILE A 1 777 ? 19.224 2.928 11.298 1.00 85.50 777 ILE A O 1
ATOM 6172 N N . ARG A 1 778 ? 20.712 1.304 10.902 1.00 86.81 778 ARG A N 1
ATOM 6173 C CA . ARG A 1 778 ? 21.198 1.246 12.289 1.00 86.81 778 ARG A CA 1
ATOM 6174 C C . ARG A 1 778 ? 21.790 2.580 12.751 1.00 86.81 778 ARG A C 1
ATOM 6176 O O . ARG A 1 778 ? 21.498 3.020 13.862 1.00 86.81 778 ARG A O 1
ATOM 6183 N N . ALA A 1 779 ? 22.611 3.217 11.915 1.00 85.88 779 ALA A N 1
ATOM 6184 C CA . ALA A 1 779 ? 23.237 4.497 12.237 1.00 85.88 779 ALA A CA 1
ATOM 6185 C C . ALA A 1 779 ? 22.196 5.620 12.381 1.00 85.88 779 ALA A C 1
ATOM 6187 O O . ALA A 1 779 ? 22.233 6.373 13.357 1.00 85.88 779 ALA A O 1
ATOM 6188 N N . HIS A 1 780 ? 21.239 5.699 11.450 1.00 84.25 780 HIS A N 1
ATOM 6189 C CA . HIS A 1 780 ? 20.204 6.733 11.468 1.00 84.25 780 HIS A CA 1
ATOM 6190 C C . HIS A 1 780 ? 19.189 6.481 12.584 1.00 84.25 780 HIS A C 1
ATOM 6192 O O . HIS A 1 780 ? 18.896 7.408 13.327 1.00 84.25 780 HIS A O 1
ATOM 6198 N N . LEU A 1 781 ? 18.761 5.234 12.815 1.00 86.06 781 LEU A N 1
ATOM 6199 C CA . LEU A 1 781 ? 17.799 4.878 13.862 1.00 86.06 781 LEU A CA 1
ATOM 6200 C C . LEU A 1 781 ? 18.234 5.372 15.244 1.00 86.06 781 LEU A C 1
ATOM 6202 O O . LEU A 1 781 ? 17.504 6.120 15.891 1.00 86.06 781 LEU A O 1
ATOM 6206 N N . TYR A 1 782 ? 19.442 5.000 15.675 1.00 85.56 782 TYR A N 1
ATOM 6207 C CA . TYR A 1 782 ? 19.958 5.410 16.980 1.00 85.56 782 TYR A CA 1
ATOM 6208 C C . TYR A 1 782 ? 20.124 6.931 17.068 1.00 85.56 782 TYR A C 1
ATOM 6210 O O . TYR A 1 782 ? 19.660 7.559 18.020 1.00 85.56 782 TYR A O 1
ATOM 6218 N N . SER A 1 783 ? 20.747 7.538 16.051 1.00 87.88 783 SER A N 1
ATOM 6219 C CA . SER A 1 783 ? 21.024 8.977 16.063 1.00 87.88 783 SER A CA 1
ATOM 6220 C C . SER A 1 783 ? 19.745 9.825 16.039 1.00 87.88 783 SER A C 1
ATOM 6222 O O . SER A 1 783 ? 19.664 10.834 16.743 1.00 87.88 783 SER A O 1
ATOM 6224 N N . THR A 1 784 ? 18.725 9.395 15.293 1.00 87.19 784 THR A N 1
ATOM 6225 C CA . THR A 1 784 ? 17.452 10.097 15.126 1.00 87.19 784 THR A CA 1
ATOM 6226 C C . THR A 1 784 ? 16.580 9.958 16.367 1.00 87.19 784 THR A C 1
ATOM 6228 O O . THR A 1 784 ? 16.042 10.970 16.820 1.00 87.19 784 THR A O 1
ATOM 6231 N N . VAL A 1 785 ? 16.488 8.769 16.977 1.00 86.19 785 VAL A N 1
ATOM 6232 C CA . VAL A 1 785 ? 15.754 8.579 18.245 1.00 86.19 785 VAL A CA 1
ATOM 6233 C C . VAL A 1 785 ? 16.393 9.419 19.354 1.00 86.19 785 VAL A C 1
ATOM 6235 O O . VAL A 1 785 ? 15.706 10.199 20.014 1.00 86.19 785 VAL A O 1
ATOM 6238 N N . TYR A 1 786 ? 17.721 9.341 19.503 1.00 89.44 786 TYR A N 1
ATOM 6239 C CA . TYR A 1 786 ? 18.467 10.117 20.496 1.00 89.44 786 TYR A CA 1
ATOM 6240 C C . TYR A 1 786 ? 18.272 11.627 20.301 1.00 89.44 786 TYR A C 1
ATOM 6242 O O . TYR A 1 786 ? 17.891 12.346 21.225 1.00 89.44 786 TYR A O 1
ATOM 6250 N N . ARG A 1 787 ? 18.457 12.131 19.075 1.00 88.62 787 ARG A N 1
ATOM 6251 C CA . ARG A 1 787 ? 18.286 13.557 18.764 1.00 88.62 787 ARG A CA 1
ATOM 6252 C C . ARG A 1 787 ? 16.840 14.026 18.943 1.00 88.62 787 ARG A C 1
ATOM 6254 O O . ARG A 1 787 ? 16.620 15.161 19.372 1.00 88.62 787 ARG A O 1
ATOM 6261 N N . SER A 1 788 ? 15.855 13.189 18.625 1.00 89.75 788 SER A N 1
ATOM 6262 C CA . SER A 1 788 ? 14.433 13.516 18.801 1.00 89.75 788 SER A CA 1
ATOM 6263 C C . SER A 1 788 ? 14.065 13.637 20.278 1.00 89.75 788 SER A C 1
ATOM 6265 O O . SER A 1 788 ? 13.317 14.545 20.635 1.00 89.75 788 SER A O 1
ATOM 6267 N N . LEU A 1 789 ? 14.670 12.829 21.151 1.00 89.00 789 LEU A N 1
ATOM 6268 C CA . LEU A 1 789 ? 14.452 12.895 22.596 1.00 89.00 789 LEU A CA 1
ATOM 6269 C C . LEU A 1 789 ? 14.907 14.230 23.202 1.00 89.00 789 LEU A C 1
ATOM 6271 O O . LEU A 1 789 ? 14.145 14.864 23.923 1.00 89.00 789 LEU A O 1
ATOM 6275 N N . PHE A 1 790 ? 16.087 14.735 22.838 1.00 88.94 790 PHE A N 1
ATOM 6276 C CA . PHE A 1 790 ? 16.538 16.047 23.327 1.00 88.94 790 PHE A CA 1
ATOM 6277 C C . PHE A 1 790 ? 15.824 17.215 22.647 1.00 88.94 790 PHE A C 1
ATOM 6279 O O . PHE A 1 790 ? 15.476 18.204 23.288 1.00 88.94 790 PHE A O 1
ATOM 6286 N N . THR A 1 791 ? 15.586 17.121 21.337 1.00 86.56 791 THR A N 1
ATOM 6287 C CA . THR A 1 791 ? 15.013 18.248 20.589 1.00 86.56 791 THR A CA 1
ATOM 6288 C C . THR A 1 791 ? 13.498 18.397 20.747 1.00 86.56 791 THR A C 1
ATOM 6290 O O . THR A 1 791 ? 12.959 19.419 20.331 1.00 86.56 791 THR A O 1
ATOM 6293 N N . SER A 1 792 ? 12.820 17.425 21.364 1.00 91.62 792 SER A N 1
ATOM 6294 C CA . SER A 1 792 ? 11.390 17.481 21.700 1.00 91.62 792 SER A CA 1
ATOM 6295 C C . SER A 1 792 ? 11.084 18.223 23.005 1.00 91.62 792 SER A C 1
ATOM 6297 O O . SER A 1 792 ? 9.954 18.668 23.186 1.00 91.62 792 SER A O 1
ATOM 6299 N N . PHE A 1 793 ? 12.069 18.420 23.887 1.00 90.00 793 PHE A N 1
ATOM 6300 C CA . PHE A 1 793 ? 11.845 19.032 25.201 1.00 90.00 793 PHE A CA 1
ATOM 6301 C C . PHE A 1 793 ? 11.410 20.506 25.112 1.00 90.00 793 PHE A C 1
ATOM 6303 O O . PHE A 1 793 ? 10.363 20.892 25.627 1.00 90.00 793 PHE A O 1
ATOM 6310 N N . ALA A 1 794 ? 12.178 21.332 24.394 1.00 89.19 794 ALA A N 1
ATOM 6311 C CA . ALA A 1 794 ? 11.858 22.747 24.203 1.00 89.19 794 ALA A CA 1
ATOM 6312 C C . ALA A 1 794 ? 10.479 22.990 23.545 1.00 89.19 794 ALA A C 1
ATOM 6314 O O . ALA A 1 794 ? 9.714 23.795 24.076 1.00 89.19 794 ALA A O 1
ATOM 6315 N N . PRO A 1 795 ? 10.098 22.320 22.435 1.00 89.38 795 PRO A N 1
ATOM 6316 C CA . PRO A 1 795 ? 8.773 22.511 21.846 1.00 89.38 795 PRO A CA 1
ATOM 6317 C C . PRO A 1 795 ? 7.632 21.975 22.718 1.00 89.38 795 PRO A C 1
ATOM 6319 O O . PRO A 1 795 ? 6.551 22.553 22.667 1.00 89.38 795 PRO A O 1
ATOM 6322 N N . ALA A 1 796 ? 7.854 20.945 23.544 1.00 89.31 796 ALA A N 1
ATOM 6323 C CA . ALA A 1 796 ? 6.856 20.498 24.518 1.00 89.31 796 ALA A CA 1
ATOM 6324 C C . ALA A 1 796 ? 6.585 21.572 25.594 1.00 89.31 796 ALA A C 1
ATOM 6326 O O . ALA A 1 796 ? 5.434 21.792 25.963 1.00 89.31 796 ALA A O 1
ATOM 6327 N N . LEU A 1 797 ? 7.614 22.310 26.034 1.00 88.25 797 LEU A N 1
ATOM 6328 C CA . LEU A 1 797 ? 7.451 23.461 26.937 1.00 88.25 797 LEU A CA 1
ATOM 6329 C C . LEU A 1 797 ? 6.802 24.676 26.257 1.00 88.25 797 LEU A C 1
ATOM 6331 O O . LEU A 1 797 ? 5.988 25.369 26.857 1.00 88.25 797 LEU A O 1
ATOM 6335 N N . VAL A 1 798 ? 7.122 24.953 24.991 1.00 90.00 798 VAL A N 1
ATOM 6336 C CA . VAL A 1 798 ? 6.424 26.015 24.242 1.00 90.00 798 VAL A CA 1
ATOM 6337 C C . VAL A 1 798 ? 4.946 25.655 24.064 1.00 90.00 798 VAL A C 1
ATOM 6339 O O . VAL A 1 798 ? 4.076 26.517 24.194 1.00 90.00 798 VAL A O 1
ATOM 6342 N N . TYR A 1 799 ? 4.654 24.375 23.828 1.00 92.62 799 TYR A N 1
ATOM 6343 C CA . TYR A 1 799 ? 3.294 23.865 23.737 1.00 92.62 799 TYR A CA 1
ATOM 6344 C C . TYR A 1 799 ? 2.512 24.036 25.044 1.00 92.62 799 TYR A C 1
ATOM 6346 O O . TYR A 1 799 ? 1.347 24.414 24.981 1.00 92.62 799 TYR A O 1
ATOM 6354 N N . THR A 1 800 ? 3.118 23.833 26.219 1.00 88.19 800 THR A N 1
ATOM 6355 C CA . THR A 1 800 ? 2.398 24.022 27.494 1.00 88.19 800 THR A CA 1
ATOM 6356 C C . THR A 1 800 ? 1.925 25.466 27.667 1.00 88.19 800 THR A C 1
ATOM 6358 O O . THR A 1 800 ? 0.789 25.699 28.079 1.00 88.19 800 THR A O 1
ATOM 6361 N N . SER A 1 801 ? 2.754 26.436 27.268 1.00 86.12 801 SER A N 1
ATOM 6362 C CA . SER A 1 801 ? 2.393 27.859 27.257 1.00 86.12 801 SER A CA 1
ATOM 6363 C C . SER A 1 801 ? 1.297 28.168 26.227 1.00 86.12 801 SER A C 1
ATOM 6365 O O . SER A 1 801 ? 0.316 28.855 26.530 1.00 86.12 801 SER A O 1
ATOM 6367 N N . PHE A 1 802 ? 1.402 27.597 25.023 1.00 87.75 802 PHE A N 1
ATOM 6368 C CA . PHE A 1 802 ? 0.384 27.738 23.978 1.00 87.75 802 PHE A CA 1
ATOM 6369 C C . PHE A 1 802 ? -0.968 27.123 24.379 1.00 87.75 802 PHE A C 1
ATOM 6371 O O . PHE A 1 802 ? -2.009 27.743 24.180 1.00 87.75 802 PHE A O 1
ATOM 6378 N N . PHE A 1 803 ? -0.974 25.930 24.974 1.00 87.94 803 PHE A N 1
ATOM 6379 C CA . PHE A 1 803 ? -2.193 25.248 25.404 1.00 87.94 803 PHE A CA 1
ATOM 6380 C C . PHE A 1 803 ? -2.912 26.031 26.504 1.00 87.94 803 PHE A C 1
ATOM 6382 O O . PHE A 1 803 ? -4.120 26.248 26.414 1.00 87.94 803 PHE A O 1
ATOM 6389 N N . PHE A 1 804 ? -2.167 26.516 27.502 1.00 84.38 804 PHE A N 1
ATOM 6390 C CA . PHE A 1 804 ? -2.738 27.337 28.566 1.00 84.38 804 PHE A CA 1
ATOM 6391 C C . PHE A 1 804 ? -3.380 28.613 28.004 1.00 84.38 804 PHE A C 1
ATOM 6393 O O . PHE A 1 804 ? -4.548 28.892 28.264 1.00 84.38 804 PHE A O 1
ATOM 6400 N N . THR A 1 805 ? -2.638 29.361 27.183 1.00 81.25 805 THR A N 1
ATOM 6401 C CA . THR A 1 805 ? -3.117 30.640 26.645 1.00 81.25 805 THR A CA 1
ATOM 6402 C C . THR A 1 805 ? -4.263 30.468 25.658 1.00 81.25 805 THR A C 1
ATOM 6404 O O . THR A 1 805 ? -5.246 31.186 25.762 1.00 81.25 805 THR A O 1
ATOM 6407 N N . PHE A 1 806 ? -4.187 29.532 24.714 1.00 80.25 806 PHE A N 1
ATOM 6408 C CA . PHE A 1 806 ? -5.158 29.437 23.624 1.00 80.25 806 PHE A CA 1
ATOM 6409 C C . PHE A 1 806 ? -6.353 28.531 23.950 1.00 80.2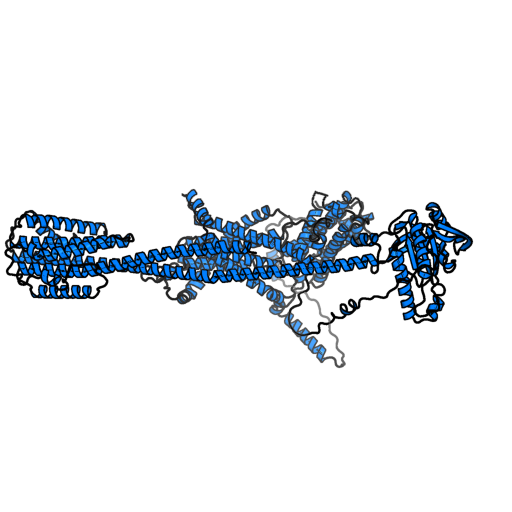5 806 PHE A C 1
ATOM 6411 O O . PHE A 1 806 ? -7.494 28.878 23.647 1.00 80.25 806 PHE A O 1
ATOM 6418 N N . ILE A 1 807 ? -6.118 27.376 24.581 1.00 76.38 807 ILE A N 1
ATOM 6419 C CA . ILE A 1 807 ? -7.157 26.360 24.803 1.00 76.38 807 ILE A CA 1
ATOM 6420 C C . ILE A 1 807 ? -7.828 26.561 26.162 1.00 76.38 807 ILE A C 1
ATOM 6422 O O . ILE A 1 807 ? -9.054 26.662 26.202 1.00 76.38 807 ILE A O 1
ATOM 6426 N N . CYS A 1 808 ? -7.064 26.701 27.252 1.00 74.25 808 CYS A N 1
ATOM 6427 C CA . CYS A 1 808 ? -7.653 26.860 28.588 1.00 74.25 808 CYS A CA 1
ATOM 6428 C C . CYS A 1 808 ? -8.326 28.226 28.801 1.00 74.25 808 CYS A C 1
ATOM 6430 O O . CYS A 1 808 ? -9.386 28.271 29.420 1.00 74.25 808 CYS A O 1
ATOM 6432 N N . VAL A 1 809 ? -7.752 29.325 28.291 1.00 75.94 809 VAL A N 1
ATOM 6433 C CA . VAL A 1 809 ? -8.301 30.680 28.512 1.00 75.94 809 VAL A CA 1
ATOM 6434 C C . VAL A 1 809 ? -9.356 31.072 27.470 1.00 75.94 809 VAL A C 1
ATOM 6436 O O . VAL A 1 809 ? -10.419 31.556 27.845 1.00 75.94 809 VAL A O 1
ATOM 6439 N N . TYR A 1 810 ? -9.111 30.856 26.171 1.00 76.50 810 TYR A N 1
ATOM 6440 C CA . TYR A 1 810 ? -10.027 31.333 25.118 1.00 76.50 810 TYR A CA 1
ATOM 6441 C C . TYR A 1 810 ? -11.052 30.294 24.649 1.00 76.50 810 TYR A C 1
ATOM 6443 O O . TYR A 1 810 ? -12.197 30.648 24.365 1.00 76.50 810 TYR A O 1
ATOM 6451 N N . PHE A 1 811 ? -10.664 29.021 24.519 1.00 75.19 811 PHE A N 1
ATOM 6452 C CA . PHE A 1 811 ? -11.501 28.012 23.852 1.00 75.19 811 PHE A CA 1
ATOM 6453 C C . PHE A 1 811 ? -12.283 27.096 24.799 1.00 75.19 811 PHE A C 1
ATOM 6455 O O . PHE A 1 811 ? -13.248 26.474 24.357 1.00 75.19 811 PHE A O 1
ATOM 6462 N N . ARG A 1 812 ? -11.918 27.037 26.085 1.00 73.88 812 ARG A N 1
ATOM 6463 C CA . ARG A 1 812 ? -12.485 26.131 27.100 1.00 73.88 812 ARG A CA 1
ATOM 6464 C C . ARG A 1 812 ? -14.012 26.174 27.165 1.00 73.88 812 ARG A C 1
ATOM 6466 O O . ARG A 1 812 ? -14.666 25.142 27.034 1.00 73.88 812 ARG A O 1
ATOM 6473 N N . HIS A 1 813 ? -14.586 27.372 27.274 1.00 72.94 813 HIS A N 1
ATOM 6474 C CA . HIS A 1 813 ? -16.038 27.549 27.366 1.00 72.94 813 HIS A CA 1
ATOM 6475 C C . HIS A 1 813 ? -16.758 27.211 26.049 1.00 72.94 813 HIS A C 1
ATOM 6477 O O . HIS A 1 813 ? -17.878 26.699 26.050 1.00 72.94 813 HIS A O 1
ATOM 6483 N N . LYS A 1 814 ? -16.099 27.459 24.910 1.00 75.31 814 LYS A N 1
ATOM 6484 C CA . LYS A 1 814 ? -16.639 27.146 23.584 1.00 75.31 814 LYS A CA 1
ATOM 6485 C C . LYS A 1 814 ? -16.645 25.637 23.338 1.00 75.31 814 LYS A C 1
ATOM 6487 O O . LYS A 1 814 ? -17.656 25.104 22.893 1.00 75.31 814 LYS A O 1
ATOM 6492 N N . LEU A 1 815 ? -15.568 24.947 23.716 1.00 72.38 815 LEU A N 1
ATOM 6493 C CA . LEU A 1 815 ? -15.444 23.486 23.671 1.00 72.38 815 LEU A CA 1
ATOM 6494 C C . LEU A 1 815 ? -16.535 22.796 24.493 1.00 72.38 815 LEU A C 1
ATOM 6496 O O . LEU A 1 815 ? -17.227 21.936 23.958 1.00 72.38 815 LEU A O 1
ATOM 6500 N N . ALA A 1 816 ? -16.751 23.223 25.741 1.00 69.12 816 ALA A N 1
ATOM 6501 C CA . ALA A 1 816 ? -17.821 22.684 26.581 1.00 69.12 816 ALA A CA 1
ATOM 6502 C C . ALA A 1 816 ? -19.212 22.923 25.965 1.00 69.12 816 ALA A C 1
ATOM 6504 O O . ALA A 1 816 ? -20.008 21.997 25.873 1.00 69.12 816 ALA A O 1
ATOM 6505 N N . SER A 1 817 ? -19.473 24.122 25.424 1.00 71.94 817 SER A N 1
ATOM 6506 C CA . SER A 1 817 ? -20.758 24.431 24.771 1.00 71.94 817 SER A CA 1
ATOM 6507 C C . SER A 1 817 ? -21.026 23.643 23.482 1.00 71.94 817 SER A C 1
ATOM 6509 O O . SER A 1 817 ? -22.166 23.582 23.031 1.00 71.94 817 SER A O 1
ATOM 6511 N N . THR A 1 818 ? -19.992 23.046 22.873 1.00 76.06 818 THR A N 1
ATOM 6512 C CA . THR A 1 818 ? -20.152 22.276 21.628 1.00 76.06 818 THR A CA 1
ATOM 6513 C C . THR A 1 818 ? -20.730 20.880 21.891 1.00 76.06 818 THR A C 1
ATOM 6515 O O . THR A 1 818 ? -21.291 20.274 20.981 1.00 76.06 818 THR A O 1
ATOM 6518 N N . PHE A 1 819 ? -20.611 20.369 23.121 1.00 72.06 819 PHE A N 1
ATOM 6519 C CA . PHE A 1 819 ? -21.092 19.048 23.519 1.00 72.06 819 PHE A CA 1
ATOM 6520 C C . PHE A 1 819 ? -22.246 19.199 24.518 1.00 72.06 819 PHE A C 1
ATOM 6522 O O . PHE A 1 819 ? -22.047 19.550 25.679 1.00 72.06 819 PHE A O 1
ATOM 6529 N N . SER A 1 820 ? -23.474 18.947 24.062 1.00 59.25 820 SER A N 1
ATOM 6530 C CA . SER A 1 820 ? -24.672 19.009 24.907 1.00 59.25 820 SER A CA 1
ATOM 6531 C C . SER A 1 820 ? -24.589 17.998 26.059 1.00 59.25 820 SER A C 1
ATOM 6533 O O . SER A 1 820 ? -24.421 16.808 25.800 1.00 59.25 820 SER A O 1
ATOM 6535 N N . GLY A 1 821 ? -24.743 18.455 27.308 1.00 61.81 821 GLY A N 1
ATOM 6536 C CA . GLY A 1 821 ? -24.754 17.594 28.504 1.00 61.81 821 GLY A CA 1
ATOM 6537 C C . GLY A 1 821 ? -23.414 17.452 29.243 1.00 61.81 821 GLY A C 1
ATOM 6538 O O . GLY A 1 821 ? -23.307 16.618 30.138 1.00 61.81 821 GLY A O 1
ATOM 6539 N N . VAL A 1 822 ? -22.401 18.252 28.889 1.00 66.69 822 VAL A N 1
ATOM 6540 C CA . VAL A 1 822 ? -21.079 18.263 29.541 1.00 66.69 822 VAL A CA 1
ATOM 6541 C C . VAL A 1 822 ? -20.962 19.479 30.458 1.00 66.69 822 VAL A C 1
ATOM 6543 O O . VAL A 1 822 ? -21.124 20.612 30.001 1.00 66.69 822 VAL A O 1
ATOM 6546 N N . SER A 1 823 ? -20.659 19.263 31.739 1.00 64.19 823 SER A N 1
ATOM 6547 C CA . SER A 1 823 ? -20.356 20.339 32.688 1.00 64.19 823 SER A CA 1
ATOM 6548 C C . SER A 1 823 ? -18.848 20.542 32.838 1.00 64.19 823 SER A C 1
ATOM 6550 O O . SER A 1 823 ? -18.034 19.632 32.653 1.00 64.19 823 SER A O 1
ATOM 6552 N N . LEU A 1 824 ? -18.453 21.784 33.121 1.00 64.44 824 LEU A N 1
ATOM 6553 C CA . LEU A 1 824 ? -17.086 22.105 33.520 1.00 64.44 824 LEU A CA 1
ATOM 6554 C C . LEU A 1 824 ? -16.956 21.830 35.018 1.00 64.44 824 LEU A C 1
ATOM 6556 O O . LEU A 1 824 ? -17.797 22.284 35.786 1.00 64.44 824 LEU A O 1
ATOM 6560 N N . ALA A 1 825 ? -15.905 21.120 35.432 1.00 61.19 825 ALA A N 1
ATOM 6561 C CA . ALA A 1 825 ? -15.593 20.986 36.852 1.00 61.19 825 ALA A CA 1
ATOM 6562 C C . ALA A 1 825 ? -15.356 22.374 37.476 1.00 61.19 825 ALA A C 1
ATOM 6564 O O . ALA A 1 825 ? -14.602 23.173 36.908 1.00 61.19 825 ALA A O 1
ATOM 6565 N N . GLU A 1 826 ? -15.976 22.634 38.634 1.00 56.44 826 GLU A N 1
ATOM 6566 C CA . GLU A 1 826 ? -15.794 23.869 39.415 1.00 56.44 826 GLU A CA 1
ATOM 6567 C C . GLU A 1 826 ? -14.323 24.064 39.828 1.00 56.44 826 GLU A C 1
ATOM 6569 O O . GLU A 1 826 ? -13.813 25.183 39.793 1.00 56.44 826 GLU A O 1
ATOM 6574 N N . GLU A 1 827 ? -13.592 22.968 40.066 1.00 57.78 827 GLU A N 1
ATOM 6575 C CA . GLU A 1 827 ? -12.133 22.945 40.201 1.00 57.78 827 GLU A CA 1
ATOM 6576 C C . GLU A 1 827 ? -11.478 22.286 38.973 1.00 57.78 827 GLU A C 1
ATOM 6578 O O . GLU A 1 827 ? -11.367 21.063 38.863 1.00 57.78 827 GLU A O 1
ATOM 6583 N N . SER A 1 828 ? -11.008 23.087 38.009 1.00 59.41 828 SER A N 1
ATOM 6584 C CA . SER A 1 828 ? -10.168 22.551 36.924 1.00 59.41 828 SER A CA 1
ATOM 6585 C C . SER A 1 828 ? -8.855 22.002 37.471 1.00 59.41 828 SER A C 1
ATOM 6587 O O . SER A 1 828 ? -8.043 22.753 38.012 1.00 59.41 828 SER A O 1
ATOM 6589 N N . THR A 1 829 ? -8.576 20.726 37.202 1.00 63.41 829 THR A N 1
ATOM 6590 C CA . THR A 1 829 ? -7.274 20.103 37.502 1.00 63.41 829 THR A CA 1
ATOM 6591 C C . THR A 1 829 ? -6.084 20.813 36.830 1.00 63.41 829 THR A C 1
ATOM 6593 O O . THR A 1 829 ? -4.959 20.693 37.311 1.00 63.41 829 THR A O 1
ATOM 6596 N N . LEU A 1 830 ? -6.310 21.590 35.756 1.00 70.75 830 LEU A N 1
ATOM 6597 C CA . LEU A 1 830 ? -5.307 22.413 35.060 1.00 70.75 830 LEU A CA 1
ATOM 6598 C C . LEU A 1 830 ? -5.655 23.921 35.093 1.00 70.75 830 LEU A C 1
ATOM 6600 O O . LEU A 1 830 ? -5.463 24.633 34.107 1.00 70.75 830 LEU A O 1
ATOM 6604 N N . ALA A 1 831 ? -6.157 24.429 36.228 1.00 67.25 831 ALA A N 1
ATOM 6605 C CA . ALA A 1 831 ? -6.624 25.819 36.381 1.00 67.25 831 ALA A CA 1
ATOM 6606 C C . ALA A 1 831 ? -5.562 26.908 36.117 1.00 67.25 831 ALA A C 1
ATOM 6608 O O . ALA A 1 831 ? -5.902 28.037 35.766 1.00 67.25 831 ALA A O 1
ATOM 6609 N N . SER A 1 832 ? -4.275 26.602 36.297 1.00 77.81 832 SER A N 1
ATOM 6610 C CA . SER A 1 832 ? -3.178 27.564 36.148 1.00 77.81 832 SER A CA 1
ATOM 6611 C C . SER A 1 832 ? -2.004 26.964 35.379 1.00 77.81 832 SER A C 1
ATOM 6613 O O . SER A 1 832 ? -1.774 25.757 35.418 1.00 77.81 832 SER A O 1
ATOM 6615 N N . PHE A 1 833 ? -1.202 27.812 34.727 1.00 81.31 833 PHE A N 1
ATOM 6616 C CA . PHE A 1 833 ? 0.048 27.382 34.086 1.00 81.31 833 PHE A CA 1
ATOM 6617 C C . PHE A 1 833 ? 0.979 26.649 35.071 1.00 81.31 833 PHE A C 1
ATOM 6619 O O . PHE A 1 833 ? 1.627 25.671 34.704 1.00 81.31 833 PHE A O 1
ATOM 6626 N N . TYR A 1 834 ? 0.992 27.075 36.341 1.00 81.88 834 TYR A N 1
ATOM 6627 C CA . TYR A 1 834 ? 1.749 26.416 37.406 1.00 81.88 834 TYR A CA 1
ATOM 6628 C C . TYR A 1 834 ? 1.225 25.006 37.713 1.00 81.88 834 TYR A C 1
ATOM 6630 O O . TYR A 1 834 ? 2.031 24.094 37.871 1.00 81.88 834 TYR A O 1
ATOM 6638 N N . ALA A 1 835 ? -0.097 24.794 37.714 1.00 80.94 835 ALA A N 1
ATOM 6639 C CA . ALA A 1 835 ? -0.688 23.467 37.903 1.00 80.94 835 ALA A CA 1
ATOM 6640 C C . ALA A 1 835 ? -0.227 22.483 36.812 1.00 80.94 835 ALA A C 1
ATOM 6642 O O . ALA A 1 835 ? 0.207 21.376 37.130 1.00 80.94 835 ALA A O 1
ATOM 6643 N N . ILE A 1 836 ? -0.200 22.920 35.543 1.00 83.31 836 ILE A N 1
ATOM 6644 C CA . ILE A 1 836 ? 0.340 22.123 34.424 1.00 83.31 836 ILE A CA 1
ATOM 6645 C C . ILE A 1 836 ? 1.821 21.795 34.651 1.00 83.31 836 ILE A C 1
ATOM 6647 O O . ILE A 1 836 ? 2.250 20.668 34.412 1.00 83.31 836 ILE A O 1
ATOM 6651 N N . LEU A 1 837 ? 2.610 22.772 35.114 1.00 83.88 837 LEU A N 1
ATOM 6652 C CA . LEU A 1 837 ? 4.045 22.593 35.327 1.00 83.88 837 LEU A CA 1
ATOM 6653 C C . LEU A 1 837 ? 4.360 21.681 36.528 1.00 83.88 837 LEU A C 1
ATOM 6655 O O . LEU A 1 837 ? 5.379 20.992 36.530 1.00 83.88 837 LEU A O 1
ATOM 6659 N N . SER A 1 838 ? 3.483 21.673 37.533 1.00 84.12 838 SER A N 1
ATOM 6660 C CA . SER A 1 838 ? 3.601 20.842 38.734 1.00 84.12 838 SER A CA 1
ATOM 6661 C C . SER A 1 838 ? 3.244 19.369 38.494 1.00 84.12 838 SER A C 1
ATOM 6663 O O . SER A 1 838 ? 3.773 18.493 39.181 1.00 84.12 838 SER A O 1
ATOM 6665 N N . ASP A 1 839 ? 2.413 19.063 37.488 1.00 85.00 839 ASP A N 1
ATOM 6666 C CA . ASP A 1 839 ? 2.104 17.685 37.089 1.00 85.00 839 ASP A CA 1
ATOM 6667 C C . ASP A 1 839 ? 3.247 17.094 36.240 1.00 85.00 839 ASP A C 1
ATOM 6669 O O . ASP A 1 839 ? 3.208 17.018 35.007 1.00 85.00 839 ASP A O 1
ATOM 6673 N N . VAL A 1 840 ? 4.302 16.652 36.933 1.00 86.50 840 VAL A N 1
ATOM 6674 C CA . VAL A 1 840 ? 5.508 16.055 36.331 1.00 86.50 840 VAL A CA 1
ATOM 6675 C C . VAL A 1 840 ? 5.167 14.859 35.432 1.00 86.50 840 VAL A C 1
ATOM 6677 O O . VAL A 1 840 ? 5.846 14.625 34.431 1.00 86.50 840 VAL A O 1
ATOM 6680 N N . ARG A 1 841 ? 4.105 14.104 35.749 1.00 86.88 841 ARG A N 1
ATOM 6681 C CA . ARG A 1 841 ? 3.693 12.930 34.963 1.00 86.88 841 ARG A CA 1
ATOM 6682 C C . ARG A 1 841 ? 3.088 13.344 33.628 1.00 86.88 841 ARG A C 1
ATOM 6684 O O . ARG A 1 841 ? 3.472 12.788 32.599 1.00 86.88 841 ARG A O 1
ATOM 6691 N N . LEU A 1 842 ? 2.197 14.336 33.631 1.00 88.25 842 LEU A N 1
ATOM 6692 C CA . LEU A 1 842 ? 1.607 14.886 32.411 1.00 88.25 842 LEU A CA 1
ATOM 6693 C C . LEU A 1 842 ? 2.691 15.437 31.468 1.00 88.25 842 LEU A C 1
ATOM 6695 O O . LEU A 1 842 ? 2.677 15.148 30.268 1.00 88.25 842 LEU A O 1
ATOM 6699 N N . LEU A 1 843 ? 3.667 16.172 32.013 1.00 89.12 843 LEU A N 1
ATOM 6700 C CA . LEU A 1 843 ? 4.804 16.688 31.246 1.00 89.12 843 LEU A CA 1
ATOM 6701 C C . LEU A 1 843 ? 5.697 15.573 30.692 1.00 89.12 843 LEU A C 1
ATOM 6703 O O . LEU A 1 843 ? 6.106 15.645 29.533 1.00 89.12 843 LEU A O 1
ATOM 6707 N N . LEU A 1 844 ? 5.972 14.532 31.485 1.00 88.56 844 LEU A N 1
ATOM 6708 C CA . LEU A 1 844 ? 6.752 13.375 31.046 1.00 88.56 844 LEU A CA 1
ATOM 6709 C C . LEU A 1 844 ? 6.064 12.650 29.882 1.00 88.56 844 LEU A C 1
ATOM 6711 O O . LEU A 1 844 ? 6.711 12.362 28.876 1.00 88.56 844 LEU A O 1
ATOM 6715 N N . TYR A 1 845 ? 4.756 12.395 29.979 1.00 89.56 845 TYR A N 1
ATOM 6716 C CA . TYR A 1 845 ? 3.996 11.771 28.893 1.00 89.56 845 TYR A CA 1
ATOM 6717 C C . TYR A 1 845 ? 3.966 12.640 27.639 1.00 89.56 845 TYR A C 1
ATOM 6719 O O . TYR A 1 845 ? 4.184 12.130 26.542 1.00 89.56 845 TYR A O 1
ATOM 6727 N N . CYS A 1 846 ? 3.776 13.951 27.787 1.00 90.94 846 CYS A N 1
ATOM 6728 C CA . CYS A 1 846 ? 3.830 14.887 26.668 1.00 90.94 846 CYS A CA 1
ATOM 6729 C C . CYS A 1 846 ? 5.207 14.887 25.992 1.00 90.94 846 CYS A C 1
ATOM 6731 O O . CYS A 1 846 ? 5.299 14.769 24.771 1.00 90.94 846 CYS A O 1
ATOM 6733 N N . TRP A 1 847 ? 6.290 14.923 26.769 1.00 91.62 847 TRP A N 1
ATOM 6734 C CA . TRP A 1 847 ? 7.647 14.871 26.235 1.00 91.62 847 TRP A CA 1
ATOM 6735 C C . TRP A 1 847 ? 7.936 13.553 25.502 1.00 91.62 847 TRP A C 1
ATOM 6737 O O . TRP A 1 847 ? 8.446 13.580 24.378 1.00 91.62 847 TRP A O 1
ATOM 6747 N N . ILE A 1 848 ? 7.551 12.407 26.078 1.00 90.25 848 ILE A N 1
ATOM 6748 C CA . ILE A 1 848 ? 7.687 11.098 25.424 1.00 90.25 848 ILE A CA 1
ATOM 6749 C C . ILE A 1 848 ? 6.888 11.074 24.116 1.00 90.25 848 ILE A C 1
ATOM 6751 O O . ILE A 1 848 ? 7.433 10.665 23.092 1.00 90.25 848 ILE A O 1
ATOM 6755 N N . LEU A 1 849 ? 5.642 11.559 24.104 1.00 90.81 849 LEU A N 1
ATOM 6756 C CA . LEU A 1 849 ? 4.823 11.630 22.888 1.00 90.81 849 LEU A CA 1
ATOM 6757 C C . LEU A 1 849 ? 5.459 12.519 21.812 1.00 90.81 849 LEU A C 1
ATOM 6759 O O . LEU A 1 849 ? 5.561 12.098 20.661 1.00 90.81 849 LEU A O 1
ATOM 6763 N N . PHE A 1 850 ? 5.949 13.709 22.170 1.00 92.62 850 PHE A N 1
ATOM 6764 C CA . PHE A 1 850 ? 6.653 14.589 21.231 1.00 92.62 850 PHE A CA 1
ATOM 6765 C C . PHE A 1 850 ? 7.918 13.928 20.674 1.00 92.62 850 PHE A C 1
ATOM 6767 O O . PHE A 1 850 ? 8.186 14.026 19.476 1.00 92.62 850 PHE A O 1
ATOM 6774 N N . SER A 1 851 ? 8.684 13.237 21.522 1.00 92.06 851 SER A N 1
ATOM 6775 C CA . SER A 1 851 ? 9.869 12.479 21.114 1.00 92.06 851 SER A CA 1
ATOM 6776 C C . SER A 1 851 ? 9.510 11.368 20.124 1.00 92.06 851 SER A C 1
ATOM 6778 O O . SER A 1 851 ? 10.153 11.248 19.082 1.00 92.06 851 SER A O 1
ATOM 6780 N N . GLN A 1 852 ? 8.444 10.607 20.392 1.00 90.00 852 GLN A N 1
ATOM 6781 C CA . GLN A 1 852 ? 7.977 9.518 19.530 1.00 90.00 852 GLN A CA 1
ATOM 6782 C C . GLN A 1 852 ? 7.455 10.025 18.183 1.00 90.00 852 GLN A C 1
ATOM 6784 O O . GLN A 1 852 ? 7.843 9.491 17.147 1.00 90.00 852 GLN A O 1
ATOM 6789 N N . ILE A 1 853 ? 6.646 11.089 18.168 1.00 91.50 853 ILE A N 1
ATOM 6790 C CA . ILE A 1 853 ? 6.135 11.701 16.930 1.00 91.50 853 ILE A CA 1
ATOM 6791 C C . ILE A 1 853 ? 7.288 12.251 16.083 1.00 91.50 853 ILE A C 1
ATOM 6793 O O . ILE A 1 853 ? 7.372 11.976 14.885 1.00 91.50 853 ILE A O 1
ATOM 6797 N N . LEU A 1 854 ? 8.219 12.983 16.701 1.00 91.69 854 LEU A N 1
ATOM 6798 C CA . LEU A 1 854 ? 9.366 13.559 16.003 1.00 91.69 854 LEU A CA 1
ATOM 6799 C C . LEU A 1 854 ? 10.319 12.471 15.489 1.00 91.69 854 LEU A C 1
ATOM 6801 O O . LEU A 1 854 ? 10.812 12.566 14.364 1.00 91.69 854 LEU A O 1
ATOM 6805 N N . SER A 1 855 ? 10.539 11.417 16.278 1.00 90.94 855 SER A N 1
ATOM 6806 C CA . SER A 1 855 ? 11.311 10.249 15.857 1.00 90.94 855 SER A CA 1
ATOM 6807 C C . SER A 1 855 ? 10.635 9.532 14.689 1.00 90.94 855 SER A C 1
ATOM 6809 O O . SER A 1 855 ? 11.288 9.262 13.691 1.00 90.94 855 SER A O 1
ATOM 6811 N N . SER A 1 856 ? 9.330 9.276 14.770 1.00 90.00 856 SER A N 1
ATOM 6812 C CA . SER A 1 856 ? 8.526 8.642 13.720 1.00 90.00 856 SER A CA 1
ATOM 6813 C C . SER A 1 856 ? 8.625 9.383 12.382 1.00 90.00 856 SER A C 1
ATOM 6815 O O . SER A 1 856 ? 8.948 8.780 11.355 1.00 90.00 856 SER A O 1
ATOM 6817 N N . MET A 1 857 ? 8.430 10.704 12.387 1.00 89.06 857 MET A N 1
ATOM 6818 C CA . MET A 1 857 ? 8.464 11.511 11.166 1.00 89.06 857 MET A CA 1
ATOM 6819 C C . MET A 1 857 ? 9.880 11.650 10.584 1.00 89.06 857 MET A C 1
ATOM 6821 O O . MET A 1 857 ? 10.047 11.536 9.369 1.00 89.06 857 MET A O 1
ATOM 6825 N N . ASN A 1 858 ? 10.909 11.855 11.420 1.00 89.06 858 ASN A N 1
ATOM 6826 C CA . ASN A 1 858 ? 12.305 11.907 10.961 1.00 89.06 858 ASN A CA 1
ATOM 6827 C C . ASN A 1 858 ? 12.769 10.556 10.401 1.00 89.06 858 ASN A C 1
ATOM 6829 O O . ASN A 1 858 ? 13.304 10.515 9.298 1.00 89.06 858 ASN A O 1
ATOM 6833 N N . LEU A 1 859 ? 12.500 9.451 11.107 1.00 89.31 859 LEU A N 1
ATOM 6834 C CA . LEU A 1 859 ? 12.859 8.108 10.645 1.00 89.31 859 LEU A CA 1
ATOM 6835 C C . LEU A 1 859 ? 12.181 7.769 9.323 1.00 89.31 859 LEU A C 1
ATOM 6837 O O . LEU A 1 859 ? 12.788 7.115 8.485 1.00 89.31 859 LEU A O 1
ATOM 6841 N N . MET A 1 860 ? 10.951 8.233 9.104 1.00 87.94 860 MET A N 1
ATOM 6842 C CA . MET A 1 860 ? 10.286 8.046 7.821 1.00 87.94 860 MET A CA 1
ATOM 6843 C C . MET A 1 860 ? 11.007 8.779 6.685 1.00 87.94 860 MET A C 1
ATOM 6845 O O . MET A 1 860 ? 11.238 8.188 5.634 1.00 87.94 860 MET A O 1
ATOM 6849 N N . GLN A 1 861 ? 11.413 10.036 6.885 1.00 87.31 861 GLN A N 1
ATOM 6850 C CA . GLN A 1 861 ? 12.208 10.754 5.882 1.00 87.31 861 GLN A CA 1
ATOM 6851 C C . GLN A 1 861 ? 13.561 10.075 5.627 1.00 87.31 861 GLN A C 1
ATOM 6853 O O . GLN A 1 861 ? 13.941 9.901 4.467 1.00 87.31 861 GLN A O 1
ATOM 6858 N N . ASP A 1 862 ? 14.241 9.638 6.688 1.00 86.62 862 ASP A N 1
ATOM 6859 C CA . ASP A 1 862 ? 15.520 8.929 6.603 1.00 86.62 862 ASP A CA 1
ATOM 6860 C C . ASP A 1 862 ? 15.367 7.591 5.856 1.00 86.62 862 ASP A C 1
ATOM 6862 O O . ASP A 1 862 ? 16.156 7.278 4.970 1.00 86.62 862 ASP A O 1
ATOM 6866 N N . LEU A 1 863 ? 14.315 6.814 6.138 1.00 88.81 863 LEU A N 1
ATOM 6867 C CA . LEU A 1 863 ? 14.032 5.550 5.450 1.00 88.81 863 LEU A CA 1
ATOM 6868 C C . LEU A 1 863 ? 13.750 5.740 3.961 1.00 88.81 863 LEU A C 1
ATOM 6870 O O . LEU A 1 863 ? 14.227 4.947 3.148 1.00 88.81 863 LEU A O 1
ATOM 6874 N N . PHE A 1 864 ? 12.989 6.774 3.594 1.00 88.31 864 PHE A N 1
ATOM 6875 C CA . PHE A 1 864 ? 12.774 7.122 2.191 1.00 88.31 864 PHE A CA 1
ATOM 6876 C C . PHE A 1 864 ? 14.096 7.477 1.513 1.00 88.31 864 PHE A C 1
ATOM 6878 O O . PHE A 1 864 ? 14.370 6.991 0.418 1.00 88.31 864 PHE A O 1
ATOM 6885 N N . HIS A 1 865 ? 14.949 8.258 2.175 1.00 85.75 865 HIS A N 1
ATOM 6886 C CA . HIS A 1 865 ? 16.269 8.604 1.656 1.00 85.75 865 HIS A CA 1
ATOM 6887 C C . HIS A 1 865 ? 17.164 7.366 1.466 1.00 85.75 865 HIS A C 1
ATOM 6889 O O . HIS A 1 865 ? 17.723 7.180 0.385 1.00 85.75 865 HIS A O 1
ATOM 6895 N N . ILE A 1 866 ? 17.210 6.457 2.444 1.00 87.38 866 ILE A N 1
ATOM 6896 C CA . ILE A 1 866 ? 17.976 5.200 2.377 1.00 87.38 866 ILE A CA 1
ATOM 6897 C C . ILE A 1 866 ? 17.458 4.294 1.249 1.00 87.38 866 ILE A C 1
ATOM 6899 O O . ILE A 1 866 ? 18.240 3.784 0.449 1.00 87.38 866 ILE A O 1
ATOM 6903 N N . CYS A 1 867 ? 16.140 4.101 1.138 1.00 88.06 867 CYS A N 1
ATOM 6904 C CA . CYS A 1 867 ? 15.554 3.221 0.119 1.00 88.06 867 CYS A CA 1
ATOM 6905 C C . CYS A 1 867 ? 15.715 3.771 -1.305 1.00 88.06 867 CYS A C 1
ATOM 6907 O O . CYS A 1 867 ? 15.804 2.992 -2.257 1.00 88.06 867 CYS A O 1
ATOM 6909 N N . LEU A 1 868 ? 15.750 5.097 -1.466 1.00 86.62 868 LEU A N 1
ATOM 6910 C CA . LEU A 1 868 ? 15.959 5.749 -2.761 1.00 86.62 868 LEU A CA 1
ATOM 6911 C C . LEU A 1 868 ? 17.433 5.794 -3.175 1.00 86.62 868 LEU A C 1
ATOM 6913 O O . LEU A 1 868 ? 17.719 5.662 -4.362 1.00 86.62 868 LEU A O 1
ATOM 6917 N N . THR A 1 869 ? 18.357 5.969 -2.224 1.00 84.62 869 THR A N 1
ATOM 6918 C CA . THR A 1 869 ? 19.801 6.098 -2.507 1.00 84.62 869 THR A CA 1
ATOM 6919 C C . THR A 1 869 ? 20.541 4.774 -2.627 1.00 84.62 869 THR A C 1
ATOM 6921 O O . THR A 1 869 ? 21.723 4.753 -2.977 1.00 84.62 869 THR A O 1
ATOM 6924 N N . GLU A 1 870 ? 19.866 3.671 -2.328 1.00 85.94 870 GLU A N 1
ATOM 6925 C CA . GLU A 1 870 ? 20.502 2.373 -2.284 1.00 85.94 870 GLU A CA 1
ATOM 6926 C C . GLU A 1 870 ? 20.904 1.863 -3.672 1.00 85.94 870 GLU A C 1
ATOM 6928 O O . GLU A 1 870 ? 20.137 1.876 -4.636 1.00 85.94 870 GLU A O 1
ATOM 6933 N N . TYR A 1 871 ? 22.140 1.375 -3.733 1.00 84.62 871 TYR A N 1
ATOM 6934 C CA . TYR A 1 871 ? 22.762 0.791 -4.907 1.00 84.62 871 TYR A CA 1
ATOM 6935 C C . TYR A 1 871 ? 21.885 -0.264 -5.604 1.00 84.62 871 TYR A C 1
ATOM 6937 O O . TYR A 1 871 ? 21.336 -1.162 -4.968 1.00 84.62 871 TYR A O 1
ATOM 6945 N N . ARG A 1 872 ? 21.789 -0.169 -6.934 1.00 84.69 872 ARG A N 1
ATOM 6946 C CA . ARG A 1 872 ? 21.208 -1.191 -7.813 1.00 84.69 872 ARG A CA 1
ATOM 6947 C C . ARG A 1 872 ? 22.133 -1.378 -9.001 1.00 84.69 872 ARG A C 1
ATOM 6949 O O . ARG A 1 872 ? 22.501 -0.402 -9.645 1.00 84.69 872 ARG A O 1
ATOM 6956 N N . ALA A 1 873 ? 22.482 -2.629 -9.272 1.00 84.25 873 ALA A N 1
ATOM 6957 C CA . ALA A 1 873 ? 23.234 -2.986 -10.461 1.00 84.25 873 ALA A CA 1
ATOM 6958 C C . ALA A 1 873 ? 22.302 -2.966 -11.677 1.00 84.25 873 ALA A C 1
ATOM 6960 O O . ALA A 1 873 ? 21.249 -3.607 -11.657 1.00 84.25 873 ALA A O 1
ATOM 6961 N N . PHE A 1 874 ? 22.693 -2.248 -12.726 1.00 87.69 874 PHE A N 1
ATOM 6962 C CA . PHE A 1 874 ? 22.034 -2.301 -14.024 1.00 87.69 874 PHE A CA 1
ATOM 6963 C C . PHE A 1 874 ? 22.799 -3.254 -14.957 1.00 87.69 874 PHE A C 1
ATOM 6965 O O . PHE A 1 874 ? 24.040 -3.297 -14.933 1.00 87.69 874 PHE A O 1
ATOM 6972 N N . PRO A 1 875 ? 22.093 -4.045 -15.782 1.00 83.75 875 PRO A N 1
ATOM 6973 C CA . PRO A 1 875 ? 22.736 -4.863 -16.798 1.00 83.75 875 PRO A CA 1
ATOM 6974 C C . PRO A 1 875 ? 23.414 -3.970 -17.849 1.00 83.75 875 PRO A C 1
ATOM 6976 O O . PRO A 1 875 ? 22.863 -2.959 -18.292 1.00 83.75 875 PRO A O 1
ATOM 6979 N N . VAL A 1 876 ? 24.640 -4.342 -18.225 1.00 79.69 876 VAL A N 1
ATOM 6980 C CA . VAL A 1 876 ? 25.437 -3.657 -19.261 1.00 79.69 876 VAL A CA 1
ATOM 6981 C C . VAL A 1 876 ? 25.035 -4.126 -20.663 1.00 79.69 876 VAL A C 1
ATOM 6983 O O . VAL A 1 876 ? 25.020 -3.333 -21.595 1.00 79.69 876 VAL A O 1
ATOM 6986 N N . GLU A 1 877 ? 24.670 -5.401 -20.795 1.00 73.62 877 GLU A N 1
ATOM 6987 C CA . GLU A 1 877 ? 24.278 -6.052 -22.045 1.00 73.62 877 GLU A CA 1
ATOM 6988 C C . GLU A 1 877 ? 22.898 -6.695 -21.869 1.00 73.62 877 GLU A C 1
ATOM 6990 O O . GLU A 1 877 ? 22.590 -7.224 -20.796 1.00 73.62 877 GLU A O 1
ATOM 6995 N N . LYS A 1 878 ? 22.065 -6.661 -22.915 1.00 63.53 878 LYS A N 1
ATOM 6996 C CA . LYS A 1 878 ? 20.784 -7.377 -22.928 1.00 63.53 878 LYS A CA 1
ATOM 6997 C C . LYS A 1 878 ? 21.066 -8.861 -23.126 1.00 63.53 878 LYS A C 1
ATOM 6999 O O . LYS A 1 878 ? 21.563 -9.256 -24.177 1.00 63.53 878 LYS A O 1
ATOM 7004 N N . SER A 1 879 ? 20.772 -9.687 -22.122 1.00 55.38 879 SER A N 1
ATOM 7005 C CA . SER A 1 879 ? 20.924 -11.133 -22.286 1.00 55.38 879 SER A CA 1
ATOM 7006 C C . SER A 1 879 ? 19.930 -11.631 -23.340 1.00 55.38 879 SER A C 1
ATOM 7008 O O . SER A 1 879 ? 18.750 -11.299 -23.293 1.00 55.38 879 SER A O 1
ATOM 7010 N N . SER A 1 880 ? 20.392 -12.446 -24.284 1.00 52.56 880 SER A N 1
ATOM 7011 C CA . SER A 1 880 ? 19.587 -12.984 -25.390 1.00 52.56 880 SER A CA 1
ATOM 7012 C C . SER A 1 880 ? 18.467 -13.952 -24.961 1.00 52.56 880 SER A C 1
ATOM 7014 O O . SER A 1 880 ? 17.690 -14.390 -25.807 1.00 52.56 880 SER A O 1
ATOM 7016 N N . LEU A 1 881 ? 18.381 -14.284 -23.665 1.00 47.50 881 LEU A N 1
ATOM 7017 C CA . LEU A 1 881 ? 17.453 -15.253 -23.065 1.00 47.50 881 LEU A CA 1
ATOM 7018 C C . LEU A 1 881 ? 16.528 -14.664 -21.980 1.00 47.50 881 LEU A C 1
ATOM 7020 O O . LEU A 1 881 ? 15.572 -15.341 -21.605 1.00 47.50 881 LEU A O 1
ATOM 7024 N N . ALA A 1 882 ? 16.773 -13.448 -21.474 1.00 44.25 882 ALA A N 1
ATOM 7025 C CA . ALA A 1 882 ? 15.911 -12.811 -20.470 1.00 44.25 882 ALA A CA 1
ATOM 7026 C C . ALA A 1 882 ? 14.967 -11.774 -21.095 1.00 44.25 882 ALA A C 1
ATOM 7028 O O . ALA A 1 882 ? 15.280 -11.159 -22.111 1.00 44.25 882 ALA A O 1
ATOM 7029 N N . ASP A 1 883 ? 13.804 -11.630 -20.455 1.00 46.75 883 ASP A N 1
ATOM 7030 C CA . ASP A 1 883 ? 12.684 -10.737 -20.774 1.00 46.75 883 ASP A CA 1
ATOM 7031 C C . ASP A 1 883 ? 13.169 -9.373 -21.318 1.00 46.75 883 ASP A C 1
ATOM 7033 O O . ASP A 1 883 ? 13.992 -8.711 -20.685 1.00 46.75 883 ASP A O 1
ATOM 7037 N N . ASP A 1 884 ? 12.623 -8.908 -22.453 1.00 54.78 884 ASP A N 1
ATOM 7038 C CA . ASP A 1 884 ? 12.938 -7.620 -23.132 1.00 54.78 884 ASP A CA 1
ATOM 7039 C C . ASP A 1 884 ? 12.499 -6.383 -22.297 1.00 54.78 884 ASP A C 1
ATOM 7041 O O . ASP A 1 884 ? 12.257 -5.287 -22.805 1.00 54.78 884 ASP A O 1
ATOM 7045 N N . ARG A 1 885 ? 12.325 -6.594 -20.987 1.00 59.00 885 ARG A N 1
ATOM 7046 C CA . ARG A 1 885 ? 11.808 -5.686 -19.969 1.00 59.00 885 ARG A CA 1
ATOM 7047 C C . ARG A 1 885 ? 12.895 -5.113 -19.063 1.00 59.00 885 ARG A C 1
ATOM 7049 O O . ARG A 1 885 ? 12.596 -4.170 -18.348 1.00 59.00 885 ARG A O 1
ATOM 7056 N N . GLU A 1 886 ? 14.128 -5.623 -19.046 1.00 69.44 886 GLU A N 1
ATOM 7057 C CA . GLU A 1 886 ? 15.174 -5.064 -18.171 1.00 69.44 886 GLU A CA 1
ATOM 7058 C C . GLU A 1 886 ? 15.786 -3.765 -18.730 1.00 69.44 886 GLU A C 1
ATOM 7060 O O . GLU A 1 886 ? 16.238 -3.707 -19.873 1.00 69.44 886 GLU A O 1
ATOM 7065 N N . VAL A 1 887 ? 15.830 -2.714 -17.900 1.00 78.81 887 VAL A N 1
ATOM 7066 C CA . VAL A 1 887 ? 16.436 -1.414 -18.246 1.00 78.81 887 VAL A CA 1
ATOM 7067 C C . VAL A 1 887 ? 17.960 -1.511 -18.156 1.00 78.81 887 VAL A C 1
ATOM 7069 O O . VAL A 1 887 ? 18.502 -1.782 -17.082 1.00 78.81 887 VAL A O 1
ATOM 7072 N N . THR A 1 888 ? 18.658 -1.252 -19.263 1.00 85.50 888 THR A N 1
ATOM 7073 C CA . THR A 1 888 ? 20.132 -1.248 -19.301 1.00 85.50 888 THR A CA 1
ATOM 7074 C C . THR A 1 888 ? 20.735 -0.010 -18.633 1.00 85.50 888 THR A C 1
ATOM 7076 O O . THR A 1 888 ? 20.082 1.027 -18.496 1.00 85.50 888 THR A O 1
ATOM 7079 N N . LEU A 1 889 ? 22.016 -0.088 -18.251 1.00 87.44 889 LEU A N 1
ATOM 7080 C CA . LEU A 1 889 ? 22.743 1.023 -17.619 1.00 87.44 889 LEU A CA 1
ATOM 7081 C C . LEU A 1 889 ? 22.679 2.320 -18.447 1.00 87.44 889 LEU A C 1
ATOM 7083 O O . LEU A 1 889 ? 22.473 3.399 -17.892 1.00 87.44 889 LEU A O 1
ATOM 7087 N N . VAL A 1 890 ? 22.823 2.223 -19.772 1.00 85.31 890 VAL A N 1
ATOM 7088 C CA . VAL A 1 890 ? 22.798 3.401 -20.653 1.00 85.31 890 VAL A CA 1
ATOM 7089 C C . VAL A 1 890 ? 21.382 3.953 -20.821 1.00 85.31 890 VAL A C 1
ATOM 7091 O O . VAL A 1 890 ? 21.188 5.166 -20.776 1.00 85.31 890 VAL A O 1
ATOM 7094 N N . GLU A 1 891 ? 20.373 3.086 -20.937 1.00 83.69 891 GLU A N 1
ATOM 7095 C CA . GLU A 1 891 ? 18.967 3.510 -20.978 1.00 83.69 891 GLU A CA 1
ATOM 7096 C C . GLU A 1 891 ? 18.557 4.228 -19.677 1.00 83.69 891 GLU A C 1
ATOM 7098 O O . GLU A 1 891 ? 17.829 5.220 -19.724 1.00 83.69 891 GLU A O 1
ATOM 7103 N N . ALA A 1 892 ? 19.071 3.785 -18.525 1.00 85.44 892 ALA A N 1
ATOM 7104 C CA . ALA A 1 892 ? 18.857 4.444 -17.238 1.00 85.44 892 ALA A CA 1
ATOM 7105 C C . ALA A 1 892 ? 19.577 5.807 -17.135 1.00 85.44 892 ALA A C 1
ATOM 7107 O O . ALA A 1 892 ? 19.008 6.752 -16.587 1.00 85.44 892 ALA A O 1
ATOM 7108 N N . LEU A 1 893 ? 20.791 5.939 -17.691 1.00 85.62 893 LEU A N 1
ATOM 7109 C CA . LEU A 1 893 ? 21.536 7.209 -17.769 1.00 85.62 893 LEU A CA 1
ATOM 7110 C C . LEU A 1 893 ? 20.882 8.237 -18.707 1.00 85.62 893 LEU A C 1
ATOM 7112 O O . LEU A 1 893 ? 20.928 9.438 -18.429 1.00 85.62 893 LEU A O 1
ATOM 7116 N N . ALA A 1 894 ? 20.261 7.775 -19.793 1.00 83.88 894 ALA A N 1
ATOM 7117 C CA . ALA A 1 894 ? 19.613 8.628 -20.787 1.00 83.88 894 ALA A CA 1
ATOM 7118 C C . ALA A 1 894 ? 18.237 9.164 -20.341 1.00 83.88 894 ALA A C 1
ATOM 7120 O O . ALA A 1 894 ? 17.691 10.066 -20.984 1.00 83.88 894 ALA A O 1
ATOM 7121 N N . ASN A 1 895 ? 17.659 8.630 -19.258 1.00 80.25 895 ASN A N 1
ATOM 7122 C CA . ASN A 1 895 ? 16.337 9.022 -18.773 1.00 80.25 895 ASN A CA 1
ATOM 7123 C C . ASN A 1 895 ? 16.384 10.346 -17.986 1.00 80.25 895 ASN A C 1
ATOM 7125 O O . ASN A 1 895 ? 16.761 10.380 -16.817 1.00 80.25 895 ASN A O 1
ATOM 7129 N N . THR A 1 896 ? 15.944 11.437 -18.617 1.00 71.25 896 THR A N 1
ATOM 7130 C CA . THR A 1 896 ? 15.927 12.788 -18.026 1.00 71.25 896 THR A CA 1
ATOM 7131 C C . THR A 1 896 ? 14.679 13.098 -17.194 1.00 71.25 896 THR A C 1
ATOM 7133 O O . THR A 1 896 ? 14.679 14.071 -16.443 1.00 71.25 896 THR A O 1
ATOM 7136 N N . GLN A 1 897 ? 13.616 12.295 -17.301 1.00 72.00 897 GLN A N 1
ATOM 7137 C CA . GLN A 1 897 ? 12.345 12.527 -16.600 1.00 72.00 897 GLN A CA 1
ATOM 7138 C C . GLN A 1 897 ? 12.370 12.030 -15.147 1.00 72.00 897 GLN A C 1
ATOM 7140 O O . GLN A 1 897 ? 11.599 12.503 -14.316 1.00 72.00 897 GLN A O 1
ATOM 7145 N N . LEU A 1 898 ? 13.243 11.068 -14.829 1.00 77.50 898 LEU A N 1
ATOM 7146 C CA . LEU A 1 898 ? 13.379 10.482 -13.494 1.00 77.50 898 LEU A CA 1
ATOM 7147 C C . LEU A 1 898 ? 14.817 10.663 -12.975 1.00 77.50 898 LEU A C 1
ATOM 7149 O O . LEU A 1 898 ? 15.622 9.732 -13.067 1.00 77.50 898 LEU A O 1
ATOM 7153 N N . PRO A 1 899 ? 15.151 11.823 -12.372 1.00 77.00 899 PRO A N 1
ATOM 7154 C CA . PRO A 1 899 ? 16.523 12.150 -11.967 1.00 77.00 899 PRO A CA 1
ATOM 7155 C C . PRO A 1 899 ? 17.111 11.164 -10.946 1.00 77.00 899 PRO A C 1
ATOM 7157 O O . PRO A 1 899 ? 18.317 10.939 -10.925 1.00 77.00 899 PRO A O 1
ATOM 7160 N N . ILE A 1 900 ? 16.266 10.515 -10.137 1.00 83.31 900 ILE A N 1
ATOM 7161 C CA . ILE A 1 900 ? 16.685 9.495 -9.161 1.00 83.31 900 ILE A CA 1
ATOM 7162 C C . ILE A 1 900 ? 17.307 8.278 -9.865 1.00 83.31 900 ILE A C 1
ATOM 7164 O O . ILE A 1 900 ? 18.328 7.760 -9.421 1.00 83.31 900 ILE A O 1
ATOM 7168 N N . ILE A 1 901 ? 16.717 7.824 -10.975 1.00 85.44 901 ILE A N 1
ATOM 7169 C CA . ILE A 1 901 ? 17.209 6.659 -11.732 1.00 85.44 901 ILE A CA 1
ATOM 7170 C C . ILE A 1 901 ? 18.501 7.013 -12.450 1.00 85.44 901 ILE A C 1
ATOM 7172 O O . ILE A 1 901 ? 19.449 6.233 -12.434 1.00 85.44 901 ILE A O 1
ATOM 7176 N N . GLN A 1 902 ? 18.558 8.221 -13.000 1.00 85.44 902 GLN A N 1
ATOM 7177 C CA . GLN A 1 902 ? 19.748 8.741 -13.647 1.00 85.44 902 GLN A CA 1
ATOM 7178 C C . GLN A 1 902 ? 20.940 8.825 -12.676 1.00 85.44 902 GLN A C 1
ATOM 7180 O O . GLN A 1 902 ? 22.059 8.436 -13.014 1.00 85.44 902 GLN A O 1
ATOM 7185 N N . GLN A 1 903 ? 20.701 9.273 -11.439 1.00 84.62 903 GLN A N 1
ATOM 7186 C CA . GLN A 1 903 ? 21.714 9.320 -10.381 1.00 84.62 903 GLN A CA 1
ATOM 7187 C C . GLN A 1 903 ? 22.123 7.921 -9.893 1.00 84.62 903 GLN A C 1
ATOM 7189 O O . GLN A 1 903 ? 23.310 7.687 -9.669 1.00 84.62 903 GLN A O 1
ATOM 7194 N N . LEU A 1 904 ? 21.185 6.973 -9.793 1.00 87.88 904 LEU A N 1
ATOM 7195 C CA . LEU A 1 904 ? 21.486 5.568 -9.486 1.00 87.88 904 LEU A CA 1
ATOM 7196 C C . LEU A 1 904 ? 22.344 4.909 -10.573 1.00 87.88 904 LEU A C 1
ATOM 7198 O O . LEU A 1 904 ? 23.267 4.164 -10.253 1.00 87.88 904 LEU A O 1
ATOM 7202 N N . ALA A 1 905 ? 22.069 5.199 -11.843 1.00 88.19 905 ALA A N 1
ATOM 7203 C CA . ALA A 1 905 ? 22.848 4.686 -12.962 1.00 88.19 905 ALA A CA 1
ATOM 7204 C C . ALA A 1 905 ? 24.265 5.288 -12.983 1.00 88.19 905 ALA A C 1
ATOM 7206 O O . ALA A 1 905 ? 25.244 4.566 -13.158 1.00 88.19 905 ALA A O 1
ATOM 7207 N N . ALA A 1 906 ? 24.405 6.590 -12.702 1.00 88.06 906 ALA A N 1
ATOM 7208 C CA . ALA A 1 906 ? 25.713 7.231 -12.542 1.00 88.06 906 ALA A CA 1
ATOM 7209 C C . ALA A 1 906 ? 26.515 6.645 -11.364 1.00 88.06 906 ALA A C 1
ATOM 7211 O O . ALA A 1 906 ? 27.732 6.484 -11.460 1.00 88.06 906 ALA A O 1
ATOM 7212 N N . LEU A 1 907 ? 25.837 6.290 -10.270 1.00 88.00 907 LEU A N 1
ATOM 7213 C CA . LEU A 1 907 ? 26.448 5.617 -9.128 1.00 88.00 907 LEU A CA 1
ATOM 7214 C C . LEU A 1 907 ? 26.887 4.182 -9.462 1.00 88.00 907 LEU A C 1
ATOM 7216 O O . LEU A 1 907 ? 27.979 3.781 -9.062 1.00 88.00 907 LEU A O 1
ATOM 7220 N N . ASP A 1 908 ? 26.077 3.408 -10.194 1.00 88.56 908 ASP A N 1
ATOM 7221 C CA . ASP A 1 908 ? 26.482 2.066 -10.637 1.00 88.56 908 ASP A CA 1
ATOM 7222 C C . ASP A 1 908 ? 27.684 2.129 -11.573 1.00 88.56 908 ASP A C 1
ATOM 7224 O O . ASP A 1 908 ? 28.632 1.369 -11.396 1.00 88.56 908 ASP A O 1
ATOM 7228 N N . LEU A 1 909 ? 27.715 3.108 -12.477 1.00 89.94 909 LEU A N 1
ATOM 7229 C CA . LEU A 1 909 ? 28.872 3.358 -13.328 1.00 89.94 909 LEU A CA 1
ATOM 7230 C C . LEU A 1 909 ? 30.147 3.655 -12.516 1.00 89.94 909 LEU A C 1
ATOM 7232 O O . LEU A 1 909 ? 31.205 3.098 -12.808 1.00 89.94 909 LEU A O 1
ATOM 7236 N N . PHE A 1 910 ? 30.055 4.491 -11.479 1.00 88.69 910 PHE A N 1
ATOM 7237 C CA . PHE A 1 910 ? 31.179 4.769 -10.580 1.00 88.69 910 PHE A CA 1
ATOM 7238 C C . PHE A 1 910 ? 31.659 3.518 -9.839 1.00 88.69 910 PHE A C 1
ATOM 7240 O O . PHE A 1 910 ? 32.860 3.253 -9.797 1.00 88.69 910 PHE A O 1
ATOM 7247 N N . ASN A 1 911 ? 30.733 2.711 -9.320 1.00 86.69 911 ASN A N 1
ATOM 7248 C CA . ASN A 1 911 ? 31.080 1.468 -8.640 1.00 86.69 911 ASN A CA 1
ATOM 7249 C C . ASN A 1 911 ? 31.735 0.464 -9.598 1.00 86.69 911 ASN A C 1
ATOM 7251 O O . ASN A 1 911 ? 32.751 -0.113 -9.237 1.00 86.69 911 ASN A O 1
ATOM 7255 N N . ILE A 1 912 ? 31.236 0.306 -10.831 1.00 87.19 912 ILE A N 1
ATOM 7256 C CA . ILE A 1 912 ? 31.862 -0.549 -11.859 1.00 87.19 912 ILE A CA 1
ATOM 7257 C C . ILE A 1 912 ? 33.311 -0.111 -12.139 1.00 87.19 912 ILE A C 1
ATOM 7259 O O . ILE A 1 912 ? 34.199 -0.951 -12.314 1.00 87.19 912 ILE A O 1
ATOM 7263 N N . ALA A 1 913 ? 33.556 1.200 -12.173 1.00 85.56 913 ALA A N 1
ATOM 7264 C CA . ALA A 1 913 ? 34.872 1.764 -12.438 1.00 85.56 913 ALA A CA 1
ATOM 7265 C C . ALA A 1 913 ? 35.865 1.566 -11.277 1.00 85.56 913 ALA A C 1
ATOM 7267 O O . ALA A 1 913 ? 37.052 1.369 -11.529 1.00 85.56 913 ALA A O 1
ATOM 7268 N N . GLU A 1 914 ? 35.399 1.617 -10.024 1.00 83.56 914 GLU A N 1
ATOM 7269 C CA . GLU A 1 914 ? 36.248 1.491 -8.829 1.00 83.56 914 GLU A CA 1
ATOM 7270 C C . GLU A 1 914 ? 36.391 0.050 -8.308 1.00 83.56 914 GLU A C 1
ATOM 7272 O O . GLU A 1 914 ? 37.423 -0.257 -7.710 1.00 83.56 914 GLU A O 1
ATOM 7277 N N . ASP A 1 915 ? 35.428 -0.843 -8.571 1.00 78.81 915 ASP A N 1
ATOM 7278 C CA . ASP A 1 915 ? 35.402 -2.231 -8.072 1.00 78.81 915 ASP A CA 1
ATOM 7279 C C . ASP A 1 915 ? 36.711 -2.986 -8.372 1.00 78.81 915 ASP A C 1
ATOM 7281 O O . ASP A 1 915 ? 37.358 -2.776 -9.397 1.00 78.81 915 ASP A O 1
ATOM 7285 N N . SER A 1 916 ? 37.130 -3.891 -7.495 1.00 68.25 916 SER A N 1
ATOM 7286 C CA . SER A 1 916 ? 38.332 -4.703 -7.707 1.00 68.25 916 SER A CA 1
ATOM 7287 C C . SER A 1 916 ? 38.090 -5.838 -8.711 1.00 68.25 916 SER A C 1
ATOM 7289 O O . SER A 1 916 ? 39.041 -6.328 -9.313 1.00 68.25 916 SER A O 1
ATOM 7291 N N . ASN A 1 917 ? 36.834 -6.251 -8.927 1.00 70.25 917 ASN A N 1
ATOM 7292 C CA . ASN A 1 917 ? 36.493 -7.381 -9.795 1.00 70.25 917 ASN A CA 1
ATOM 7293 C C . ASN A 1 917 ? 36.364 -6.968 -11.287 1.00 70.25 917 ASN A C 1
ATOM 7295 O O . ASN A 1 917 ? 35.476 -6.181 -11.626 1.00 70.25 917 ASN A O 1
ATOM 7299 N N . PRO A 1 918 ? 37.184 -7.509 -12.214 1.00 76.00 918 PRO A N 1
ATOM 7300 C CA . PRO A 1 918 ? 37.196 -7.081 -13.619 1.00 76.00 918 PRO A CA 1
ATOM 7301 C C . PRO A 1 918 ? 36.028 -7.628 -14.461 1.00 76.00 918 PRO A C 1
ATOM 7303 O O . PRO A 1 918 ? 35.829 -7.197 -15.594 1.00 76.00 918 PRO A O 1
ATOM 7306 N N . THR A 1 919 ? 35.223 -8.559 -13.940 1.00 79.81 919 THR A N 1
ATOM 7307 C CA . THR A 1 919 ? 34.209 -9.303 -14.723 1.00 79.81 919 THR A CA 1
ATOM 7308 C C . THR A 1 919 ? 33.080 -8.456 -15.318 1.00 79.81 919 THR A C 1
ATOM 7310 O O . THR A 1 919 ? 32.593 -8.770 -16.404 1.00 79.81 919 THR A O 1
ATOM 7313 N N . ARG A 1 920 ? 32.628 -7.393 -14.635 1.00 83.19 920 ARG A N 1
ATOM 7314 C CA . ARG A 1 920 ? 31.628 -6.456 -15.192 1.00 83.19 920 ARG A CA 1
ATOM 7315 C C . ARG A 1 920 ? 32.266 -5.430 -16.131 1.00 83.19 920 ARG A C 1
ATOM 7317 O O . ARG A 1 920 ? 31.628 -5.058 -17.111 1.00 83.19 920 ARG A O 1
ATOM 7324 N N . ARG A 1 921 ? 33.509 -5.003 -15.863 1.00 85.88 921 ARG A N 1
ATOM 7325 C CA . ARG A 1 921 ? 34.251 -4.062 -16.721 1.00 85.88 921 ARG A CA 1
ATOM 7326 C C . ARG A 1 921 ? 34.648 -4.678 -18.053 1.00 85.88 921 ARG A C 1
ATOM 7328 O O . ARG A 1 921 ? 34.480 -4.033 -19.078 1.00 85.88 921 ARG A O 1
ATOM 7335 N N . SER A 1 922 ? 35.068 -5.940 -18.070 1.00 80.38 922 SER A N 1
ATOM 7336 C CA . SER A 1 922 ? 35.419 -6.630 -19.315 1.00 80.38 922 SER A CA 1
ATOM 7337 C C . SER A 1 922 ? 34.254 -6.686 -20.312 1.00 80.38 922 SER A C 1
ATOM 7339 O O . SER A 1 922 ? 34.479 -6.625 -21.514 1.00 80.38 922 SER A O 1
ATOM 7341 N N . ARG A 1 923 ? 32.998 -6.702 -19.837 1.00 81.88 923 ARG A N 1
ATOM 7342 C CA . ARG A 1 923 ? 31.789 -6.624 -20.686 1.00 81.88 923 ARG A CA 1
ATOM 7343 C C . ARG A 1 923 ? 31.560 -5.246 -21.319 1.00 81.88 923 ARG A C 1
ATOM 7345 O O . ARG A 1 923 ? 30.862 -5.158 -22.326 1.00 81.88 923 ARG A O 1
ATOM 7352 N N . LEU A 1 924 ? 32.127 -4.178 -20.748 1.00 81.88 924 LEU A N 1
ATOM 7353 C CA . LEU A 1 924 ? 32.122 -2.845 -21.364 1.00 81.88 924 LEU A CA 1
ATOM 7354 C C . LEU A 1 924 ? 33.072 -2.794 -22.562 1.00 81.88 924 LEU A C 1
ATOM 7356 O O . LEU A 1 924 ? 32.729 -2.199 -23.580 1.00 81.88 924 LEU A O 1
ATOM 7360 N N . TYR A 1 925 ? 34.235 -3.438 -22.428 1.00 82.44 925 TYR A N 1
ATOM 7361 C CA . TYR A 1 925 ? 35.277 -3.508 -23.457 1.00 82.44 925 TYR A CA 1
ATOM 7362 C C . TYR A 1 925 ? 35.042 -4.633 -24.478 1.00 82.44 925 TYR A C 1
ATOM 7364 O O . TYR A 1 925 ? 35.711 -4.689 -25.507 1.00 82.44 925 TYR A O 1
ATOM 7372 N N . ALA A 1 926 ? 34.082 -5.525 -24.216 1.00 78.25 926 ALA A N 1
ATOM 7373 C CA . ALA A 1 926 ? 33.742 -6.619 -25.111 1.00 78.25 926 ALA A CA 1
ATOM 7374 C C . ALA A 1 926 ? 33.246 -6.097 -26.469 1.00 78.25 926 ALA A C 1
ATOM 7376 O O . ALA A 1 926 ? 32.355 -5.245 -26.557 1.00 78.25 926 ALA A O 1
ATOM 7377 N N . LEU A 1 927 ? 33.810 -6.648 -27.544 1.00 74.50 927 LEU A N 1
ATOM 7378 C CA . LEU A 1 927 ? 33.356 -6.378 -28.901 1.00 74.50 927 LEU A CA 1
ATOM 7379 C C . LEU A 1 927 ? 32.020 -7.087 -29.146 1.00 74.50 927 LEU A C 1
ATOM 7381 O O . LEU A 1 927 ? 31.875 -8.281 -28.890 1.00 74.50 927 LEU A O 1
ATOM 7385 N N . SER A 1 928 ? 31.046 -6.350 -29.675 1.00 63.00 928 SER A N 1
ATOM 7386 C CA . SER A 1 928 ? 29.768 -6.936 -30.090 1.00 63.00 928 SER A CA 1
ATOM 7387 C C . SER A 1 928 ? 29.966 -7.864 -31.303 1.00 63.00 928 SER A C 1
ATOM 7389 O O . SER A 1 928 ? 30.659 -7.510 -32.262 1.00 63.00 928 SER A O 1
ATOM 7391 N N . ILE A 1 929 ? 29.389 -9.073 -31.270 1.00 48.22 929 ILE A N 1
ATOM 7392 C CA . ILE A 1 929 ? 29.464 -10.044 -32.379 1.00 48.22 929 ILE A CA 1
ATOM 7393 C C . ILE A 1 929 ? 28.208 -9.915 -33.268 1.00 48.22 929 ILE A C 1
ATOM 7395 O O . ILE A 1 929 ? 27.105 -9.965 -32.716 1.00 48.22 929 ILE A O 1
A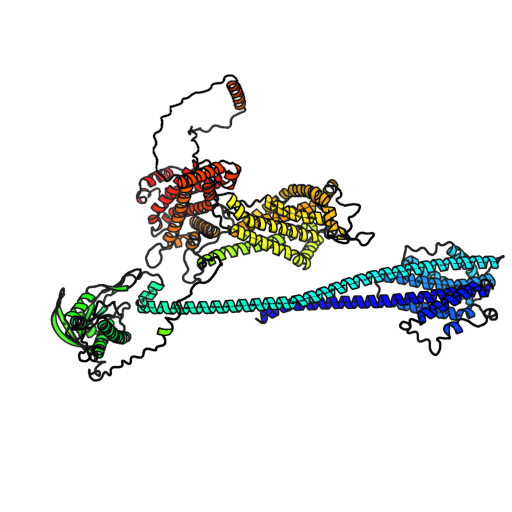TOM 7399 N N . PRO A 1 930 ? 28.304 -9.858 -34.619 1.00 47.47 930 PRO A N 1
ATOM 7400 C CA . PRO A 1 930 ? 29.491 -9.800 -35.476 1.00 47.47 930 PRO A CA 1
ATOM 7401 C C . PRO A 1 930 ? 29.707 -8.380 -36.035 1.00 47.47 930 PRO A C 1
ATOM 7403 O O . PRO A 1 930 ? 28.795 -7.776 -36.597 1.00 47.47 930 PRO A O 1
ATOM 7406 N N . GLY A 1 931 ? 30.923 -7.852 -35.903 1.00 49.28 931 GLY A N 1
ATOM 7407 C CA . GLY A 1 931 ? 31.289 -6.541 -36.454 1.00 49.28 931 GLY A CA 1
ATOM 7408 C C . GLY A 1 931 ? 32.534 -5.910 -35.833 1.00 49.28 931 GLY A C 1
ATOM 7409 O O . GLY A 1 931 ? 33.029 -4.923 -36.357 1.00 49.28 931 GLY A O 1
ATOM 7410 N N . GLY A 1 932 ? 33.050 -6.451 -34.720 1.00 58.03 932 GLY A N 1
ATOM 7411 C CA . GLY A 1 932 ? 34.283 -5.944 -34.104 1.00 58.03 932 GLY A CA 1
ATOM 7412 C C . GLY A 1 932 ? 34.161 -4.512 -33.570 1.00 58.03 932 GLY A C 1
ATOM 7413 O O . GLY A 1 932 ? 35.169 -3.866 -33.306 1.00 58.03 932 GLY A O 1
ATOM 7414 N N . HIS A 1 933 ? 32.933 -4.000 -33.417 1.00 61.38 933 HIS A N 1
ATOM 7415 C CA . HIS A 1 933 ? 32.678 -2.656 -32.919 1.00 61.38 933 HIS A CA 1
ATOM 7416 C C . HIS A 1 933 ? 32.346 -2.677 -31.417 1.00 61.38 933 HIS A C 1
ATOM 7418 O O . HIS A 1 933 ? 31.524 -3.491 -30.970 1.00 61.38 933 HIS A O 1
ATOM 7424 N N . PRO A 1 934 ? 32.928 -1.759 -30.628 1.00 72.25 934 PRO A N 1
ATOM 7425 C CA . PRO A 1 934 ? 32.693 -1.652 -29.192 1.00 72.25 934 PRO A CA 1
ATOM 7426 C C . PRO A 1 934 ? 31.384 -0.907 -28.891 1.00 72.25 934 PRO A C 1
ATOM 7428 O O . PRO A 1 934 ? 31.375 0.234 -28.428 1.00 72.25 934 PRO A O 1
ATOM 7431 N N . TYR A 1 935 ? 30.253 -1.539 -29.205 1.00 79.38 935 TYR A N 1
ATOM 7432 C CA . TYR A 1 935 ? 28.926 -0.925 -29.096 1.00 79.38 935 TYR A CA 1
ATOM 7433 C C . TYR A 1 935 ? 28.603 -0.454 -27.668 1.00 79.38 935 TYR A C 1
ATOM 7435 O O . TYR A 1 935 ? 28.176 0.685 -27.479 1.00 79.38 935 TYR A O 1
ATOM 7443 N N . ASN A 1 936 ? 28.865 -1.298 -26.663 1.00 82.69 936 ASN A N 1
ATOM 7444 C CA . ASN A 1 936 ? 28.552 -1.014 -25.259 1.00 82.69 936 ASN A CA 1
ATOM 7445 C C . ASN A 1 936 ? 29.352 0.183 -24.727 1.00 82.69 936 ASN A C 1
ATOM 7447 O O . ASN A 1 936 ? 28.774 1.101 -24.144 1.00 82.69 936 ASN A O 1
ATOM 7451 N N . TRP A 1 937 ? 30.667 0.203 -24.979 1.00 86.75 937 TRP A N 1
ATOM 7452 C CA . TRP A 1 937 ? 31.525 1.332 -24.624 1.00 86.75 937 TRP A CA 1
ATOM 7453 C C . TRP A 1 937 ? 31.098 2.611 -25.340 1.00 86.75 937 TRP A C 1
ATOM 7455 O O . TRP A 1 937 ? 30.911 3.624 -24.678 1.00 86.75 937 TRP A O 1
ATOM 7465 N N . ARG A 1 938 ? 30.872 2.570 -26.660 1.00 86.69 938 ARG A N 1
ATOM 7466 C CA . ARG A 1 938 ? 30.524 3.761 -27.450 1.00 86.69 938 ARG A CA 1
ATOM 7467 C C . ARG A 1 938 ? 29.197 4.388 -27.023 1.00 86.69 938 ARG A C 1
ATOM 7469 O O . ARG A 1 938 ? 29.072 5.611 -26.994 1.00 86.69 938 ARG A O 1
ATOM 7476 N N . LEU A 1 939 ? 28.200 3.562 -26.704 1.00 84.81 939 LEU A N 1
ATOM 7477 C CA . LEU A 1 939 ? 26.898 4.034 -26.236 1.00 84.81 939 LEU A CA 1
ATOM 7478 C C . LEU A 1 939 ? 27.020 4.682 -24.847 1.00 84.81 939 LEU A C 1
ATOM 7480 O O . LEU A 1 939 ? 26.481 5.763 -24.617 1.00 84.81 939 LEU A O 1
ATOM 7484 N N . LEU A 1 940 ? 27.777 4.051 -23.943 1.00 88.75 940 LEU A N 1
ATOM 7485 C CA . LEU A 1 940 ? 28.029 4.561 -22.597 1.00 88.75 940 LEU A CA 1
ATOM 7486 C C . LEU A 1 940 ? 28.870 5.847 -22.609 1.00 88.75 940 LEU A C 1
ATOM 7488 O O . LEU A 1 940 ? 28.470 6.847 -22.016 1.00 88.75 940 LEU A O 1
ATOM 7492 N N . SER A 1 941 ? 30.020 5.836 -23.288 1.00 88.88 941 SER A N 1
ATOM 7493 C CA . SER A 1 941 ? 30.942 6.971 -23.375 1.00 88.88 941 SER A CA 1
ATOM 7494 C C . SER A 1 941 ? 30.273 8.165 -24.056 1.00 88.88 941 SER A C 1
ATOM 7496 O O . SER A 1 941 ? 30.359 9.284 -23.545 1.00 88.88 941 SER A O 1
ATOM 7498 N N . GLY A 1 942 ? 29.518 7.925 -25.135 1.00 88.62 942 GLY A N 1
ATOM 7499 C CA . GLY A 1 942 ? 28.725 8.941 -25.823 1.00 88.62 942 GLY A CA 1
ATOM 7500 C C . GLY A 1 942 ? 27.704 9.619 -24.908 1.00 88.62 942 GLY A C 1
ATOM 7501 O O . GLY A 1 942 ? 27.622 10.849 -24.884 1.00 88.62 942 GLY A O 1
ATOM 7502 N N . GLU A 1 943 ? 26.979 8.841 -24.102 1.00 89.56 943 GLU A N 1
ATOM 7503 C CA . GLU A 1 943 ? 25.987 9.370 -23.164 1.00 89.56 943 GLU A CA 1
ATOM 7504 C C . GLU A 1 943 ? 26.635 10.140 -21.999 1.00 89.56 943 GLU A C 1
ATOM 7506 O O . GLU A 1 943 ? 26.208 11.246 -21.663 1.00 89.56 943 GLU A O 1
ATOM 7511 N N . CYS A 1 944 ? 27.727 9.624 -21.427 1.00 91.44 944 CYS A N 1
ATOM 7512 C CA . CYS A 1 944 ? 28.493 10.319 -20.389 1.00 91.44 944 CYS A CA 1
ATOM 7513 C C . CYS A 1 944 ? 29.052 11.666 -20.878 1.00 91.44 944 CYS A C 1
ATOM 7515 O O . CYS A 1 944 ? 28.961 12.672 -20.169 1.00 91.44 944 CYS A O 1
ATOM 7517 N N . ILE A 1 945 ? 29.602 11.704 -22.095 1.00 91.19 945 ILE A N 1
ATOM 7518 C CA . ILE A 1 945 ? 30.132 12.924 -22.717 1.00 91.19 945 ILE A CA 1
ATOM 7519 C C . ILE A 1 945 ? 29.007 13.927 -22.983 1.00 91.19 945 ILE A C 1
ATOM 7521 O O . ILE A 1 945 ? 29.180 15.115 -22.696 1.00 91.19 945 ILE A O 1
ATOM 7525 N N . ARG A 1 946 ? 27.851 13.465 -23.484 1.00 92.50 946 ARG A N 1
ATOM 7526 C CA . ARG A 1 946 ? 26.659 14.300 -23.693 1.00 92.50 946 ARG A CA 1
ATOM 7527 C C . ARG A 1 946 ? 26.238 14.988 -22.396 1.00 92.50 946 ARG A C 1
ATOM 7529 O O . ARG A 1 946 ? 26.157 16.211 -22.361 1.00 92.50 946 ARG A O 1
ATOM 7536 N N . LEU A 1 947 ? 26.084 14.227 -21.312 1.00 89.06 947 LEU A N 1
ATOM 7537 C CA . LEU A 1 947 ? 25.661 14.751 -20.010 1.00 89.06 947 LEU A CA 1
ATOM 7538 C C . LEU A 1 947 ? 26.646 15.777 -19.425 1.00 89.06 947 LEU A C 1
ATOM 7540 O O . LEU A 1 947 ? 26.219 16.808 -18.901 1.00 89.06 947 LEU A O 1
ATOM 7544 N N . ILE A 1 948 ? 27.960 15.537 -19.535 1.00 90.56 948 ILE A N 1
ATOM 7545 C CA . ILE A 1 948 ? 28.977 16.502 -19.081 1.00 90.56 948 ILE A CA 1
ATOM 7546 C C . ILE A 1 948 ? 28.936 17.782 -19.926 1.00 90.56 948 ILE A C 1
ATOM 7548 O O . ILE A 1 948 ? 29.011 18.885 -19.374 1.00 90.56 948 ILE A O 1
ATOM 7552 N N . ARG A 1 949 ? 28.806 17.656 -21.252 1.00 91.50 949 ARG A N 1
ATOM 7553 C CA . ARG A 1 949 ? 28.766 18.795 -22.176 1.00 91.50 949 ARG A CA 1
ATOM 7554 C C . ARG A 1 949 ? 27.517 19.644 -21.972 1.00 91.50 949 ARG A C 1
ATOM 7556 O O . ARG A 1 949 ? 27.636 20.862 -21.867 1.00 91.50 949 ARG A O 1
ATOM 7563 N N . ASP A 1 950 ? 26.354 19.013 -21.850 1.00 89.00 950 ASP A N 1
ATOM 7564 C CA . ASP A 1 950 ? 25.081 19.694 -21.610 1.00 89.00 950 ASP A CA 1
ATOM 7565 C C . ASP A 1 950 ? 25.116 20.454 -20.281 1.00 89.00 950 ASP A C 1
ATOM 7567 O O . ASP A 1 950 ? 24.762 21.635 -20.226 1.00 89.00 950 ASP A O 1
ATOM 7571 N N . TYR A 1 951 ? 25.642 19.827 -19.222 1.00 89.19 951 TYR A N 1
ATOM 7572 C CA . TYR A 1 951 ? 25.840 20.486 -17.932 1.00 89.19 951 TYR A CA 1
ATOM 7573 C C . TYR A 1 951 ? 26.820 21.665 -18.022 1.00 89.19 951 TYR A C 1
ATOM 7575 O O . TYR A 1 951 ? 26.527 22.746 -17.512 1.00 89.19 951 TYR A O 1
ATOM 7583 N N . SER A 1 952 ? 27.969 21.492 -18.684 1.00 88.69 952 SER A N 1
ATOM 7584 C CA . SER A 1 952 ? 28.968 22.555 -18.870 1.00 88.69 952 SER A CA 1
ATOM 7585 C C . SER A 1 952 ? 28.415 23.727 -19.691 1.00 88.69 952 SER A C 1
ATOM 7587 O O . SER A 1 952 ? 28.663 24.884 -19.340 1.00 88.69 952 SER A O 1
ATOM 7589 N N . ALA A 1 953 ? 27.611 23.463 -20.723 1.00 87.62 953 ALA A N 1
ATOM 7590 C CA . ALA A 1 953 ? 26.961 24.489 -21.534 1.00 87.62 953 ALA A CA 1
ATOM 7591 C C . ALA A 1 953 ? 25.867 25.242 -20.755 1.00 87.62 953 ALA A C 1
ATOM 7593 O O . ALA A 1 953 ? 25.795 26.469 -20.825 1.00 87.62 953 ALA A O 1
ATOM 7594 N N . GLU A 1 954 ? 25.028 24.532 -19.994 1.00 85.44 954 GLU A N 1
ATOM 7595 C CA . GLU A 1 954 ? 23.980 25.129 -19.151 1.00 85.44 954 GLU A CA 1
ATOM 7596 C C . GLU A 1 954 ? 24.586 25.975 -18.019 1.00 85.44 954 GLU A C 1
ATOM 7598 O O . GLU A 1 954 ? 24.111 27.079 -17.735 1.00 85.44 954 GLU A O 1
ATOM 7603 N N . LEU A 1 955 ? 25.679 25.491 -17.418 1.00 85.56 955 LEU A N 1
ATOM 7604 C CA . LEU A 1 955 ? 26.431 26.208 -16.395 1.00 85.56 955 LEU A CA 1
ATOM 7605 C C . LEU A 1 955 ? 27.097 27.460 -16.979 1.00 85.56 955 LEU A C 1
ATOM 7607 O O . LEU A 1 955 ? 26.937 28.536 -16.410 1.00 85.56 955 LEU A O 1
ATOM 7611 N N . SER A 1 956 ? 27.747 27.360 -18.143 1.00 86.25 956 SER A N 1
ATOM 7612 C CA . SER A 1 956 ? 28.349 28.509 -18.841 1.00 86.25 956 SER A CA 1
ATOM 7613 C C . SER A 1 956 ? 27.317 29.597 -19.148 1.00 86.25 956 SER A C 1
ATOM 7615 O O . SER A 1 956 ? 27.511 30.746 -18.754 1.00 86.25 956 SER A O 1
ATOM 7617 N N . ARG A 1 957 ? 26.162 29.223 -19.723 1.00 84.81 957 ARG A N 1
ATOM 7618 C CA . ARG A 1 957 ? 25.043 30.146 -19.996 1.00 84.81 957 ARG A CA 1
ATOM 7619 C C . ARG A 1 957 ? 24.520 30.838 -18.735 1.00 84.81 957 ARG A C 1
ATOM 7621 O O . ARG A 1 957 ? 24.075 31.977 -18.793 1.00 84.81 957 ARG A O 1
ATOM 7628 N N . SER A 1 958 ? 24.557 30.164 -17.584 1.00 79.75 958 SER A N 1
ATOM 7629 C CA . SER A 1 958 ? 24.110 30.751 -16.314 1.00 79.75 958 SER A CA 1
ATOM 7630 C C . SER A 1 958 ? 25.116 31.729 -15.685 1.00 79.75 958 SER A C 1
ATOM 7632 O O . SER A 1 958 ? 24.725 32.545 -14.854 1.00 79.75 958 SER A O 1
ATOM 7634 N N . ILE A 1 959 ? 26.392 31.672 -16.082 1.00 78.38 959 ILE A N 1
ATOM 7635 C CA . ILE A 1 959 ? 27.472 32.521 -15.554 1.00 78.38 959 ILE A CA 1
ATOM 7636 C C . ILE A 1 959 ? 27.537 33.878 -16.268 1.00 78.38 959 ILE A C 1
ATOM 7638 O O . ILE A 1 959 ? 27.834 34.882 -15.624 1.00 78.38 959 ILE A O 1
ATOM 7642 N N . GLU A 1 960 ? 27.224 33.932 -17.567 1.00 72.38 960 GLU A N 1
ATOM 7643 C CA . GLU A 1 960 ? 27.389 35.119 -18.430 1.00 72.38 960 GLU A CA 1
ATOM 7644 C C . GLU A 1 960 ? 26.619 36.376 -17.964 1.00 72.38 960 GLU A C 1
ATOM 7646 O O . GLU A 1 960 ? 26.922 37.481 -18.405 1.00 72.38 960 GLU A O 1
ATOM 7651 N N . GLY A 1 961 ? 25.666 36.245 -17.030 1.00 60.50 961 GLY A N 1
ATOM 7652 C CA . GLY A 1 961 ? 24.883 37.357 -16.473 1.00 60.50 961 GLY A CA 1
ATOM 7653 C C . GLY A 1 961 ? 25.211 37.776 -15.030 1.00 60.50 961 GLY A C 1
ATOM 7654 O O . GLY A 1 961 ? 24.559 38.697 -14.523 1.00 60.50 961 GLY A O 1
ATOM 7655 N N . ALA A 1 962 ? 26.155 37.119 -14.341 1.00 61.38 962 ALA A N 1
ATOM 7656 C CA . ALA A 1 962 ? 26.425 37.321 -12.910 1.00 61.38 962 ALA A CA 1
ATOM 7657 C C . ALA A 1 962 ? 27.507 38.396 -12.633 1.00 61.38 962 ALA A C 1
ATOM 7659 O O . ALA A 1 962 ? 28.469 38.503 -13.393 1.00 61.38 962 ALA A O 1
ATOM 7660 N N . PRO A 1 963 ? 27.387 39.200 -11.553 1.00 58.50 963 PRO A N 1
ATOM 7661 C CA . PRO A 1 963 ? 28.422 40.165 -11.175 1.00 58.50 963 PRO A CA 1
ATOM 7662 C C . PRO A 1 963 ? 29.721 39.443 -10.779 1.00 58.50 963 PRO A C 1
ATOM 7664 O O . PRO A 1 963 ? 29.705 38.539 -9.942 1.00 58.50 963 PRO A O 1
ATOM 7667 N N . GLN A 1 964 ? 30.837 39.837 -11.394 1.00 55.81 964 GLN A N 1
ATOM 7668 C CA . GLN A 1 964 ? 32.168 39.308 -11.083 1.00 55.81 964 GLN A CA 1
ATOM 7669 C C . GLN A 1 964 ? 32.648 39.838 -9.728 1.00 55.81 964 GLN A C 1
ATOM 7671 O O . GLN A 1 964 ? 32.425 41.005 -9.399 1.00 55.81 964 GLN A O 1
ATOM 7676 N N . ALA A 1 965 ? 33.323 38.995 -8.945 1.00 53.66 965 ALA A N 1
ATOM 7677 C CA . ALA A 1 965 ? 34.003 39.453 -7.744 1.00 53.66 965 ALA A CA 1
ATOM 7678 C C . ALA A 1 965 ? 35.156 40.388 -8.146 1.00 53.66 965 ALA A C 1
ATOM 7680 O O . ALA A 1 965 ? 36.025 40.011 -8.933 1.00 53.66 965 ALA A O 1
ATOM 7681 N N . VAL A 1 966 ? 35.168 41.612 -7.611 1.00 41.53 966 VAL A N 1
ATOM 7682 C CA . VAL A 1 966 ? 36.302 42.538 -7.750 1.00 41.53 966 VAL A CA 1
ATOM 7683 C C . VAL A 1 966 ? 37.527 41.857 -7.138 1.00 41.53 966 VAL A C 1
ATOM 7685 O O . VAL A 1 966 ? 37.521 41.509 -5.958 1.00 41.53 966 VAL A O 1
ATOM 7688 N N . GLY A 1 967 ? 38.544 41.591 -7.960 1.00 38.59 967 GLY A N 1
ATOM 7689 C CA . GLY A 1 967 ? 39.697 40.786 -7.570 1.00 38.59 967 GLY A CA 1
ATOM 7690 C C . GLY A 1 967 ? 40.445 41.370 -6.372 1.00 38.59 967 GLY A C 1
ATOM 7691 O O . GLY A 1 967 ? 40.928 42.499 -6.425 1.00 38.59 967 GLY A O 1
ATOM 7692 N N . SER A 1 968 ? 40.610 40.583 -5.306 1.00 30.78 968 SER A N 1
ATOM 7693 C CA . SER A 1 968 ? 41.683 40.828 -4.345 1.00 30.78 968 SER A CA 1
ATOM 7694 C C . SER A 1 968 ? 42.994 40.393 -4.994 1.00 30.78 968 SER A C 1
ATOM 7696 O O . SER A 1 968 ? 43.170 39.211 -5.304 1.00 30.78 968 SER A O 1
ATOM 7698 N N . ALA A 1 969 ? 43.903 41.340 -5.212 1.00 31.78 969 ALA A N 1
ATOM 7699 C CA . ALA A 1 969 ? 45.264 41.058 -5.642 1.00 31.78 969 ALA A CA 1
ATOM 7700 C C . ALA A 1 969 ? 45.896 39.991 -4.730 1.00 31.78 969 ALA A C 1
ATOM 7702 O O . ALA A 1 969 ? 45.949 40.141 -3.509 1.00 31.78 969 ALA A O 1
ATOM 7703 N N . ILE A 1 970 ? 46.354 38.899 -5.336 1.00 35.03 970 ILE A N 1
ATOM 7704 C CA . ILE A 1 970 ? 47.078 37.822 -4.665 1.00 35.03 970 ILE A CA 1
ATOM 7705 C C . ILE A 1 970 ? 48.426 38.391 -4.203 1.00 35.03 970 ILE A C 1
ATOM 7707 O O . ILE A 1 970 ? 49.299 38.664 -5.025 1.00 35.03 970 ILE A O 1
ATOM 7711 N N . ARG A 1 971 ? 48.611 38.557 -2.890 1.00 25.59 971 ARG A N 1
ATOM 7712 C CA . ARG A 1 971 ? 49.939 38.630 -2.261 1.00 25.59 971 ARG A CA 1
ATOM 7713 C C . ARG A 1 971 ? 50.249 37.225 -1.721 1.00 25.59 971 ARG A C 1
ATOM 7715 O O . ARG A 1 971 ? 49.392 36.670 -1.036 1.00 25.59 971 ARG A O 1
ATOM 7722 N N . PRO A 1 972 ? 51.400 36.611 -2.041 1.00 31.86 972 PRO A N 1
ATOM 7723 C CA . PRO A 1 972 ? 51.698 35.259 -1.589 1.00 31.86 972 PRO A CA 1
ATOM 7724 C C . PRO A 1 972 ? 52.120 35.318 -0.119 1.00 31.86 972 PRO A C 1
ATOM 7726 O O . PRO A 1 972 ? 53.195 35.823 0.199 1.00 31.86 972 PRO A O 1
ATOM 7729 N N . GLU A 1 973 ? 51.272 34.836 0.788 1.00 28.42 973 GLU A N 1
ATOM 7730 C CA . GLU A 1 973 ? 51.617 34.739 2.205 1.00 28.42 973 GLU A CA 1
ATOM 7731 C C . GLU A 1 973 ? 52.184 33.353 2.517 1.00 28.42 973 GLU A C 1
ATOM 7733 O O . GLU A 1 973 ? 51.492 32.337 2.569 1.00 28.42 973 GLU A O 1
ATOM 7738 N N . ILE A 1 974 ? 53.501 33.358 2.696 1.00 31.45 974 ILE A N 1
ATOM 7739 C CA . ILE A 1 974 ? 54.278 32.345 3.397 1.00 31.45 974 ILE A CA 1
ATOM 7740 C C . ILE A 1 974 ? 53.668 32.150 4.791 1.00 31.45 974 ILE A C 1
ATOM 7742 O O . ILE A 1 974 ? 53.428 33.116 5.513 1.00 31.45 974 ILE A O 1
ATOM 7746 N N . THR A 1 975 ? 53.465 30.884 5.155 1.00 38.44 975 THR A N 1
ATOM 7747 C CA . THR A 1 975 ? 53.177 30.352 6.497 1.00 38.44 975 THR A CA 1
ATOM 7748 C C . THR A 1 975 ? 53.586 31.288 7.638 1.00 38.44 975 THR A C 1
ATOM 7750 O O . THR A 1 975 ? 54.778 31.447 7.907 1.00 38.44 975 THR A O 1
ATOM 7753 N N . ARG A 1 976 ? 52.613 31.842 8.375 1.00 31.14 976 ARG A N 1
ATOM 7754 C CA . ARG A 1 976 ? 52.850 32.396 9.715 1.00 31.14 976 ARG A CA 1
ATOM 7755 C C . ARG A 1 976 ? 51.768 31.984 10.709 1.00 31.14 976 ARG A C 1
ATOM 7757 O O . ARG A 1 976 ? 50.576 31.992 10.421 1.00 31.14 976 ARG A O 1
ATOM 7764 N N . LEU A 1 977 ? 52.266 31.578 11.876 1.00 37.16 977 LEU A N 1
ATOM 7765 C CA . LEU A 1 977 ? 51.546 31.183 13.080 1.00 37.16 977 LEU A CA 1
ATOM 7766 C C . LEU A 1 977 ? 50.629 32.298 13.622 1.00 37.16 977 LEU A C 1
ATOM 7768 O O . LEU A 1 977 ? 50.830 33.477 13.343 1.00 37.16 977 LEU A O 1
ATOM 7772 N N . ARG A 1 978 ? 49.640 31.888 14.434 1.00 38.75 978 ARG A N 1
ATOM 7773 C CA . ARG A 1 978 ? 48.639 32.735 15.119 1.00 38.75 978 ARG A CA 1
ATOM 7774 C C . ARG A 1 978 ? 49.260 33.955 15.829 1.00 38.75 978 ARG A C 1
ATOM 7776 O O . ARG A 1 978 ? 50.250 33.765 16.534 1.00 38.75 978 ARG A O 1
ATOM 7783 N N . PRO A 1 979 ? 48.646 35.153 15.755 1.00 38.59 979 PRO A N 1
ATOM 7784 C CA . PRO A 1 979 ? 49.155 36.327 16.451 1.00 38.59 979 PRO A CA 1
ATOM 7785 C C . PRO A 1 979 ? 48.573 36.487 17.865 1.00 38.59 979 PRO A C 1
ATOM 7787 O O . PRO A 1 979 ? 47.421 36.150 18.143 1.00 38.59 979 PRO A O 1
ATOM 7790 N N . THR A 1 980 ? 49.421 37.012 18.746 1.00 42.81 980 THR A N 1
ATOM 7791 C CA . THR A 1 980 ? 49.200 37.370 20.152 1.00 42.81 980 THR A CA 1
ATOM 7792 C C . THR A 1 980 ? 48.494 38.728 20.303 1.00 42.81 980 THR A C 1
ATOM 7794 O O . THR A 1 980 ? 48.417 39.513 19.360 1.00 42.81 980 THR A O 1
ATOM 7797 N N . ALA A 1 981 ? 48.029 39.020 21.524 1.00 45.03 981 ALA A N 1
ATOM 7798 C CA . ALA A 1 981 ? 47.201 40.161 21.949 1.00 45.03 981 ALA A CA 1
ATOM 7799 C C . ALA A 1 981 ? 47.763 41.592 21.722 1.00 45.03 981 ALA A C 1
ATOM 7801 O O . ALA A 1 981 ? 47.213 42.553 22.251 1.00 45.03 981 ALA A O 1
ATOM 7802 N N . SER A 1 982 ? 48.829 41.776 20.938 1.00 48.03 982 SER A N 1
ATOM 7803 C CA . SER A 1 982 ? 49.396 43.099 20.633 1.00 48.03 982 SER A CA 1
ATOM 7804 C C . SER A 1 982 ? 48.767 43.780 19.408 1.00 48.03 982 SER A C 1
ATOM 7806 O O . SER A 1 982 ? 48.894 44.991 19.264 1.00 48.03 982 SER A O 1
ATOM 7808 N N . MET A 1 983 ? 48.057 43.042 18.543 1.00 45.28 983 MET A N 1
ATOM 7809 C CA . MET A 1 983 ? 47.460 43.593 17.311 1.00 45.28 983 MET A CA 1
ATOM 7810 C C . MET A 1 983 ? 46.138 44.347 17.525 1.00 45.28 983 MET A C 1
ATOM 7812 O O . MET A 1 983 ? 45.767 45.191 16.707 1.00 45.28 983 MET A O 1
ATOM 7816 N N . ASP A 1 984 ? 45.428 44.083 18.623 1.00 47.28 984 ASP A N 1
ATOM 7817 C CA . ASP A 1 984 ? 44.172 44.783 18.924 1.00 47.28 984 ASP A CA 1
ATOM 7818 C C . ASP A 1 984 ? 44.419 46.202 19.466 1.00 47.28 984 ASP A C 1
ATOM 7820 O O . ASP A 1 984 ? 43.617 47.103 19.218 1.00 47.28 984 ASP A O 1
ATOM 7824 N N . ALA A 1 985 ? 45.573 46.449 20.098 1.00 48.41 985 ALA A N 1
ATOM 7825 C CA . ALA A 1 985 ? 45.979 47.783 20.550 1.00 48.41 985 ALA A CA 1
ATOM 7826 C C . ALA A 1 985 ? 46.299 48.736 19.376 1.00 48.41 985 ALA A C 1
ATOM 7828 O O . ALA A 1 985 ? 46.000 49.928 19.430 1.00 48.41 985 ALA A O 1
ATOM 7829 N N . GLU A 1 986 ? 46.831 48.206 18.272 1.00 47.59 986 GLU A N 1
ATOM 7830 C CA . GLU A 1 986 ? 47.215 48.982 17.083 1.00 47.59 986 GLU A CA 1
ATOM 7831 C C . GLU A 1 986 ? 45.996 49.397 16.229 1.00 47.59 986 GLU A C 1
ATOM 7833 O O . GLU A 1 986 ? 45.948 50.482 15.638 1.00 47.59 986 GLU A O 1
ATOM 7838 N N . LYS A 1 987 ? 44.934 48.578 16.235 1.00 52.34 987 LYS A N 1
ATOM 7839 C CA . LYS A 1 987 ? 43.642 48.913 15.608 1.00 52.34 987 LYS A CA 1
ATOM 7840 C C . LYS A 1 987 ? 42.876 50.008 16.347 1.00 52.34 987 LYS A C 1
ATOM 7842 O O . LYS A 1 987 ? 42.159 50.779 15.713 1.00 52.34 987 LYS A O 1
ATOM 7847 N N . ILE A 1 988 ? 43.019 50.090 17.668 1.00 54.47 988 ILE A N 1
ATOM 7848 C CA . ILE A 1 988 ? 42.369 51.132 18.472 1.00 54.47 988 ILE A CA 1
ATOM 7849 C C . ILE A 1 988 ? 43.058 52.487 18.239 1.00 54.47 988 ILE A C 1
ATOM 7851 O O . ILE A 1 988 ? 42.375 53.488 18.021 1.00 54.47 988 ILE A O 1
ATOM 7855 N N . LEU A 1 989 ? 44.394 52.504 18.156 1.00 50.88 989 LEU A N 1
ATOM 7856 C CA . LEU A 1 989 ? 45.175 53.718 17.881 1.00 50.88 989 LEU A CA 1
ATOM 7857 C C . LEU A 1 989 ? 44.969 54.263 16.456 1.00 50.88 989 LEU A C 1
ATOM 7859 O O . LEU A 1 989 ? 44.827 55.471 16.270 1.00 50.88 989 LEU A O 1
ATOM 7863 N N . SER A 1 990 ? 44.874 53.394 15.446 1.00 51.03 990 SER A N 1
ATOM 7864 C CA . SER A 1 990 ? 44.629 53.816 14.052 1.00 51.03 990 SER A CA 1
ATOM 7865 C C . SER A 1 990 ? 43.209 54.344 13.817 1.00 51.03 990 SER A C 1
ATOM 7867 O O . SER A 1 990 ? 43.006 55.234 12.988 1.00 51.03 990 SER A O 1
ATOM 7869 N N . LYS A 1 991 ? 42.225 53.859 14.583 1.00 54.97 991 LYS A N 1
ATOM 7870 C CA . LYS A 1 991 ? 40.857 54.387 14.546 1.00 54.97 991 LYS A CA 1
ATOM 7871 C C . LYS A 1 991 ? 40.762 55.781 15.185 1.00 54.97 991 LYS A C 1
ATOM 7873 O O . LYS A 1 991 ? 40.101 56.644 14.620 1.00 54.97 991 LYS A O 1
ATOM 7878 N N . GLN A 1 992 ? 41.491 56.030 16.278 1.00 48.78 992 GLN A N 1
ATOM 7879 C CA . GLN A 1 992 ? 41.590 57.363 16.898 1.00 48.78 992 GLN A CA 1
ATOM 7880 C C . GLN A 1 992 ? 42.348 58.385 16.032 1.00 48.78 992 GLN A C 1
ATOM 7882 O O . GLN A 1 992 ? 42.005 59.567 16.035 1.00 48.78 992 GLN A O 1
ATOM 7887 N N . TYR A 1 993 ? 43.341 57.946 15.254 1.00 48.53 993 TYR A N 1
ATOM 7888 C CA . TYR A 1 993 ? 44.104 58.820 14.353 1.00 48.53 993 TYR A CA 1
ATOM 7889 C C . TYR A 1 993 ? 43.279 59.297 13.141 1.00 48.53 993 TYR A C 1
ATOM 7891 O O . TYR A 1 993 ? 43.334 60.464 12.759 1.00 48.53 993 TYR A O 1
ATOM 7899 N N . ASN A 1 994 ? 42.446 58.421 12.570 1.00 53.88 994 ASN A N 1
ATOM 7900 C CA . ASN A 1 994 ? 41.608 58.762 11.413 1.00 53.88 994 ASN A CA 1
ATOM 7901 C C . ASN A 1 994 ? 40.388 59.632 11.762 1.00 53.88 994 ASN A C 1
ATOM 7903 O O . ASN A 1 994 ? 39.875 60.333 10.892 1.00 53.88 994 ASN A O 1
ATOM 7907 N N . GLU A 1 995 ? 39.923 59.613 13.015 1.00 51.62 995 GLU A N 1
ATOM 7908 C CA . GLU A 1 995 ? 38.859 60.514 13.487 1.00 51.62 995 GLU A CA 1
ATOM 7909 C C . GLU A 1 995 ? 39.372 61.932 13.793 1.00 51.62 995 GLU A C 1
ATOM 7911 O O . GLU A 1 995 ? 38.583 62.875 13.792 1.00 51.62 995 GLU A O 1
ATOM 7916 N N . SER A 1 996 ? 40.682 62.111 14.007 1.00 42.94 996 SER A N 1
ATOM 7917 C CA . SER A 1 996 ? 41.277 63.403 14.380 1.00 42.94 996 SER A CA 1
ATOM 7918 C C . SER A 1 996 ? 41.825 64.221 13.201 1.00 42.94 996 SER A C 1
ATOM 7920 O O . SER A 1 996 ? 41.848 65.447 13.290 1.00 42.94 996 SER A O 1
ATOM 7922 N N . PHE A 1 997 ? 42.188 63.603 12.070 1.00 47.03 997 PHE A N 1
ATOM 7923 C CA . PHE A 1 997 ? 42.678 64.323 10.883 1.00 47.03 997 PHE A CA 1
ATOM 7924 C C . PHE A 1 997 ? 42.019 63.805 9.594 1.00 47.03 997 PHE A C 1
ATOM 7926 O O . PHE A 1 997 ? 42.444 62.820 8.994 1.00 47.03 997 PHE A O 1
ATOM 7933 N N . GLY A 1 998 ? 40.946 64.476 9.163 1.00 44.16 998 GLY A N 1
ATOM 7934 C CA . GLY A 1 998 ? 40.175 64.112 7.972 1.00 44.16 998 GLY A CA 1
ATOM 7935 C C . GLY A 1 998 ? 40.860 64.490 6.654 1.00 44.16 998 GLY A C 1
ATOM 7936 O O . GLY A 1 998 ? 41.233 65.644 6.450 1.00 44.16 998 GLY A O 1
ATOM 7937 N N . ILE A 1 999 ? 40.947 63.541 5.717 1.00 39.03 999 ILE A N 1
ATOM 7938 C CA . ILE A 1 999 ? 41.400 63.784 4.338 1.00 39.03 999 ILE A CA 1
ATOM 7939 C C . ILE A 1 999 ? 40.331 63.280 3.353 1.00 39.03 999 ILE A C 1
ATOM 7941 O O . ILE A 1 999 ? 40.039 62.088 3.282 1.00 39.03 999 ILE A O 1
ATOM 7945 N N . ARG A 1 1000 ? 39.742 64.212 2.587 1.00 41.47 1000 ARG A N 1
ATOM 7946 C CA . ARG A 1 1000 ? 38.919 63.966 1.382 1.00 41.47 1000 ARG A CA 1
ATOM 7947 C C . ARG A 1 1000 ? 39.830 63.829 0.157 1.00 41.47 1000 ARG A C 1
ATOM 7949 O O . ARG A 1 1000 ? 40.789 64.587 0.048 1.00 41.47 1000 ARG A O 1
ATOM 7956 N N . SER A 1 1001 ? 39.479 62.977 -0.810 1.00 34.84 1001 SER A N 1
ATOM 7957 C CA . SER A 1 1001 ? 40.102 62.974 -2.145 1.00 34.84 1001 SER A CA 1
ATOM 7958 C C . SER A 1 1001 ? 39.102 63.317 -3.262 1.00 34.84 1001 SER A C 1
ATOM 7960 O O . SER A 1 1001 ? 37.957 62.868 -3.265 1.00 34.84 1001 SER A O 1
ATOM 7962 N N . LEU A 1 1002 ? 39.564 64.177 -4.180 1.00 31.78 1002 LEU A N 1
ATOM 7963 C CA . LEU A 1 1002 ? 38.911 64.678 -5.397 1.00 31.78 1002 LEU A CA 1
ATOM 7964 C C . LEU A 1 1002 ? 39.236 63.807 -6.630 1.00 31.78 1002 LEU A C 1
ATOM 7966 O O . LEU A 1 1002 ? 40.347 63.294 -6.731 1.00 31.78 1002 LEU A O 1
ATOM 7970 N N . SER A 1 1003 ? 38.328 63.761 -7.616 1.00 30.06 1003 SER A N 1
ATOM 7971 C CA . SER A 1 1003 ? 38.607 63.812 -9.082 1.00 30.06 1003 SER A CA 1
ATOM 7972 C C . SER A 1 1003 ? 37.276 63.760 -9.872 1.00 30.06 1003 SER A C 1
ATOM 7974 O O . SER A 1 1003 ? 36.490 62.841 -9.676 1.00 30.06 1003 SER A O 1
ATOM 7976 N N . THR A 1 1004 ? 36.786 64.886 -10.415 1.00 27.67 1004 THR A N 1
ATOM 7977 C CA . THR A 1 1004 ? 36.904 65.503 -11.773 1.00 27.67 1004 THR A CA 1
ATOM 7978 C C . THR A 1 1004 ? 35.800 65.123 -12.781 1.00 27.67 1004 THR A C 1
ATOM 7980 O O . THR A 1 1004 ? 35.619 63.964 -13.133 1.00 27.67 1004 THR A O 1
ATOM 7983 N N . ASN A 1 1005 ? 35.088 66.157 -13.260 1.00 30.58 1005 ASN A N 1
ATOM 7984 C CA . ASN A 1 1005 ? 33.997 66.145 -14.249 1.00 30.58 1005 ASN A CA 1
ATOM 7985 C C . ASN A 1 1005 ? 34.512 66.345 -15.691 1.00 30.58 1005 ASN A C 1
ATOM 7987 O O . ASN A 1 1005 ? 35.520 67.023 -15.885 1.00 30.58 1005 ASN A O 1
ATOM 7991 N N . ALA A 1 1006 ? 33.746 65.892 -16.694 1.00 25.83 1006 ALA A N 1
ATOM 7992 C CA . ALA A 1 1006 ? 33.835 66.354 -18.088 1.00 25.83 1006 ALA A CA 1
ATOM 7993 C C . ALA A 1 1006 ? 32.428 66.615 -18.688 1.00 25.83 1006 ALA A C 1
ATOM 7995 O O . ALA A 1 1006 ? 31.455 65.982 -18.285 1.00 25.83 1006 ALA A O 1
ATOM 7996 N N . LEU A 1 1007 ? 32.360 67.606 -19.590 1.00 28.33 1007 LEU A N 1
ATOM 7997 C CA . LEU A 1 1007 ? 31.205 68.404 -20.056 1.00 28.33 1007 LEU A CA 1
ATOM 7998 C C . LEU A 1 1007 ? 30.234 67.735 -21.072 1.00 28.33 1007 LEU A C 1
ATOM 8000 O O . LEU A 1 1007 ? 30.589 66.721 -21.669 1.00 28.33 1007 LEU A O 1
ATOM 8004 N N . PRO A 1 1008 ? 29.038 68.333 -21.318 1.00 39.47 1008 PRO A N 1
ATOM 8005 C CA . PRO A 1 1008 ? 28.018 67.849 -22.258 1.00 39.47 1008 PRO A CA 1
ATOM 8006 C C . PRO A 1 1008 ? 28.091 68.517 -23.650 1.00 39.47 1008 PRO A C 1
ATOM 8008 O O . PRO A 1 1008 ? 28.683 69.584 -23.808 1.00 39.47 1008 PRO A O 1
ATOM 8011 N N . THR A 1 1009 ? 27.444 67.930 -24.665 1.00 25.95 1009 THR A N 1
ATOM 8012 C CA . THR A 1 1009 ? 27.190 68.597 -25.961 1.00 25.95 1009 THR A CA 1
ATOM 8013 C C . THR A 1 1009 ? 25.852 68.170 -26.573 1.00 25.95 1009 THR A C 1
ATOM 8015 O O . THR A 1 1009 ? 25.370 67.062 -26.340 1.00 25.95 1009 THR A O 1
ATOM 8018 N N . GLU A 1 1010 ? 25.245 69.117 -27.287 1.00 26.42 1010 GLU A N 1
ATOM 8019 C CA . GLU A 1 1010 ? 23.822 69.274 -27.600 1.00 26.42 1010 GLU A CA 1
ATOM 8020 C C . GLU A 1 1010 ? 23.274 68.490 -28.813 1.00 26.42 1010 GLU A C 1
ATOM 8022 O O . GLU A 1 1010 ? 23.980 67.881 -29.610 1.00 26.42 1010 GLU A O 1
ATOM 8027 N N . SER A 1 1011 ? 21.945 68.564 -28.901 1.00 29.91 1011 SER A N 1
ATOM 8028 C CA . SER A 1 1011 ? 20.950 68.000 -29.818 1.00 29.91 1011 SER A CA 1
ATOM 8029 C C . SER A 1 1011 ? 21.022 68.383 -31.305 1.00 29.91 1011 SER A C 1
ATOM 8031 O O . SER A 1 1011 ? 21.397 69.500 -31.649 1.00 29.91 1011 SER A O 1
ATOM 8033 N N . THR A 1 1012 ? 20.406 67.559 -32.167 1.00 26.97 1012 THR A N 1
ATOM 8034 C CA . THR A 1 1012 ? 19.546 68.050 -33.271 1.00 26.97 1012 THR A CA 1
ATOM 8035 C C . THR A 1 1012 ? 18.508 67.002 -33.709 1.00 26.97 1012 THR A C 1
ATOM 8037 O O . THR A 1 1012 ? 18.760 65.801 -33.710 1.00 26.97 1012 THR A O 1
ATOM 8040 N N . SER A 1 1013 ? 17.306 67.483 -34.027 1.00 29.41 1013 SER A N 1
ATOM 8041 C CA . SER A 1 1013 ? 16.047 66.763 -34.282 1.00 29.41 1013 SER A CA 1
ATOM 8042 C C . SER A 1 1013 ? 15.652 66.719 -35.766 1.00 29.41 1013 SER A C 1
ATOM 8044 O O . SER A 1 1013 ? 15.965 67.666 -36.480 1.00 29.41 1013 SER A O 1
ATOM 8046 N N . THR A 1 1014 ? 14.841 65.734 -36.194 1.00 27.59 1014 THR A N 1
ATOM 8047 C CA . THR A 1 1014 ? 13.503 65.907 -36.846 1.00 27.59 1014 THR A CA 1
ATOM 8048 C C . THR A 1 1014 ? 12.845 64.541 -37.203 1.00 27.59 1014 THR A C 1
ATOM 8050 O O . THR A 1 1014 ? 13.545 63.531 -37.212 1.00 27.59 1014 THR A O 1
ATOM 8053 N N . PRO A 1 1015 ? 11.499 64.460 -37.375 1.00 47.28 1015 PRO A N 1
ATOM 8054 C CA . PRO A 1 1015 ? 10.676 63.315 -36.933 1.00 47.28 1015 PRO A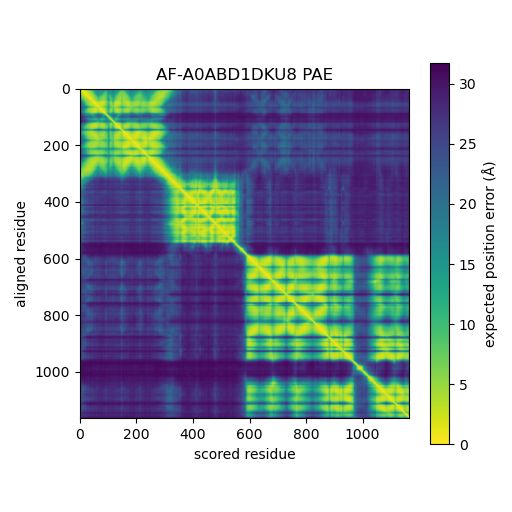 CA 1
ATOM 8055 C C . PRO A 1 1015 ? 9.873 62.593 -38.043 1.00 47.28 1015 PRO A C 1
ATOM 8057 O O . PRO A 1 1015 ? 9.581 63.202 -39.063 1.00 47.28 1015 PRO A O 1
ATOM 8060 N N . GLN A 1 1016 ? 9.422 61.344 -37.805 1.00 27.81 1016 GLN A N 1
ATOM 8061 C CA . GLN A 1 1016 ? 8.285 60.679 -38.498 1.00 27.81 1016 GLN A CA 1
ATOM 8062 C C . GLN A 1 1016 ? 7.811 59.390 -37.744 1.00 27.81 1016 GLN A C 1
ATOM 8064 O O . GLN A 1 1016 ? 8.465 58.986 -36.778 1.00 27.81 1016 GLN A O 1
ATOM 8069 N N . PRO A 1 1017 ? 6.625 58.801 -38.030 1.00 39.50 1017 PRO A N 1
ATOM 8070 C CA . PRO A 1 1017 ? 5.553 58.604 -37.051 1.00 39.50 1017 PRO A CA 1
ATOM 8071 C C . PRO A 1 1017 ? 5.398 57.144 -36.577 1.00 39.50 1017 PRO A C 1
ATOM 8073 O O . PRO A 1 1017 ? 4.444 56.469 -36.929 1.00 39.50 1017 PRO A O 1
ATOM 8076 N N . ASP A 1 1018 ? 6.290 56.673 -35.708 1.00 36.88 1018 ASP A N 1
ATOM 8077 C CA . ASP A 1 1018 ? 6.191 55.327 -35.090 1.00 36.88 1018 ASP A CA 1
ATOM 8078 C C . ASP A 1 1018 ? 5.995 55.377 -33.559 1.00 36.88 1018 ASP A C 1
ATOM 8080 O O . ASP A 1 1018 ? 6.148 54.390 -32.831 1.00 36.88 1018 ASP A O 1
ATOM 8084 N N . ILE A 1 1019 ? 5.708 56.571 -33.038 1.00 48.84 1019 ILE A N 1
ATOM 8085 C CA . ILE A 1 1019 ? 5.976 56.922 -31.640 1.00 48.84 1019 ILE A CA 1
ATOM 8086 C C . ILE A 1 1019 ? 4.960 56.305 -30.673 1.00 48.84 1019 ILE A C 1
ATOM 8088 O O . ILE A 1 1019 ? 5.317 56.067 -29.528 1.00 48.84 1019 ILE A O 1
ATOM 8092 N N . ILE A 1 1020 ? 3.739 55.956 -31.086 1.00 49.78 1020 ILE A N 1
ATOM 8093 C CA . ILE A 1 1020 ? 2.708 55.526 -30.122 1.00 49.78 1020 ILE A CA 1
ATOM 8094 C C . ILE A 1 1020 ? 2.910 54.070 -29.668 1.00 49.78 1020 ILE A C 1
ATOM 8096 O O . ILE A 1 1020 ? 2.906 53.814 -28.466 1.00 49.78 1020 ILE A O 1
ATOM 8100 N N . CYS A 1 1021 ? 3.199 53.130 -30.577 1.00 42.59 1021 CYS A N 1
ATOM 8101 C CA . CYS A 1 1021 ? 3.454 51.735 -30.185 1.00 42.59 1021 CYS A CA 1
ATOM 8102 C C . CYS A 1 1021 ? 4.798 51.589 -29.451 1.00 42.59 1021 CYS A C 1
ATOM 8104 O O . CYS A 1 1021 ? 4.857 50.997 -28.377 1.00 42.59 1021 CYS A O 1
ATOM 8106 N N . LYS A 1 1022 ? 5.859 52.252 -29.937 1.00 50.41 1022 LYS A N 1
ATOM 8107 C CA . LYS A 1 1022 ? 7.170 52.248 -29.265 1.00 50.41 1022 LYS A CA 1
ATOM 8108 C C . LYS A 1 1022 ? 7.165 53.029 -27.941 1.00 50.41 1022 LYS A C 1
ATOM 8110 O O . LYS A 1 1022 ? 7.968 52.712 -27.071 1.00 50.41 1022 LYS A O 1
ATOM 8115 N N . ALA A 1 1023 ? 6.297 54.029 -27.742 1.00 49.06 1023 ALA A N 1
ATOM 8116 C CA . ALA A 1 1023 ? 6.176 54.734 -26.458 1.00 49.06 1023 ALA A CA 1
ATOM 8117 C C . ALA A 1 1023 ? 5.359 53.956 -25.422 1.00 49.06 1023 ALA A C 1
ATOM 8119 O O . ALA A 1 1023 ? 5.673 54.058 -24.237 1.00 49.06 1023 ALA A O 1
ATOM 8120 N N . ILE A 1 1024 ? 4.353 53.179 -25.842 1.00 56.44 1024 ILE A N 1
ATOM 8121 C CA . ILE A 1 1024 ? 3.632 52.266 -24.946 1.00 56.44 1024 ILE A CA 1
ATOM 8122 C C . ILE A 1 1024 ? 4.567 51.141 -24.506 1.00 56.44 1024 ILE A C 1
ATOM 8124 O O . ILE A 1 1024 ? 4.679 50.924 -23.305 1.00 56.44 1024 ILE A O 1
ATOM 8128 N N . ASP A 1 1025 ? 5.331 50.536 -25.420 1.00 54.03 1025 ASP A N 1
ATOM 8129 C CA . ASP A 1 1025 ? 6.339 49.528 -25.063 1.00 54.03 1025 ASP A CA 1
ATOM 8130 C C . ASP A 1 1025 ? 7.450 50.115 -24.181 1.00 54.03 1025 ASP A C 1
ATOM 8132 O O . ASP A 1 1025 ? 7.784 49.540 -23.150 1.00 54.03 1025 ASP A O 1
ATOM 8136 N N . ARG A 1 1026 ? 7.953 51.324 -24.479 1.00 54.31 1026 ARG A N 1
ATOM 8137 C CA . ARG A 1 1026 ? 8.932 52.014 -23.612 1.00 54.31 1026 ARG A CA 1
ATOM 8138 C C . ARG A 1 1026 ? 8.360 52.392 -22.248 1.00 54.31 1026 ARG A C 1
ATOM 8140 O O . ARG A 1 1026 ? 9.098 52.348 -21.267 1.00 54.31 1026 ARG A O 1
ATOM 8147 N N . ARG A 1 1027 ? 7.077 52.765 -22.148 1.00 53.41 1027 ARG A N 1
ATOM 8148 C CA . ARG A 1 1027 ? 6.404 53.023 -20.861 1.00 53.41 1027 ARG A CA 1
ATOM 8149 C C . ARG A 1 1027 ? 6.137 51.733 -20.098 1.00 53.41 1027 ARG A C 1
ATOM 8151 O O . ARG A 1 1027 ? 6.282 51.742 -18.882 1.00 53.41 1027 ARG A O 1
ATOM 8158 N N . LEU A 1 1028 ? 5.797 50.641 -20.779 1.00 58.34 1028 LEU A N 1
ATOM 8159 C CA . LEU A 1 1028 ? 5.609 49.323 -20.178 1.00 58.34 1028 LEU A CA 1
ATOM 8160 C C . LEU A 1 1028 ? 6.945 48.766 -19.674 1.00 58.34 1028 LEU A C 1
ATOM 8162 O O . LEU A 1 1028 ? 7.006 48.257 -18.561 1.00 58.34 1028 LEU A O 1
ATOM 8166 N N . ASP A 1 1029 ? 8.030 48.950 -20.428 1.00 57.56 1029 ASP A N 1
ATOM 8167 C CA . ASP A 1 1029 ? 9.387 48.589 -20.018 1.00 57.56 1029 ASP A CA 1
ATOM 8168 C C . ASP A 1 1029 ? 9.926 49.517 -18.919 1.00 57.56 1029 ASP A C 1
ATOM 8170 O O . ASP A 1 1029 ? 10.563 49.041 -17.978 1.00 57.56 1029 ASP A O 1
ATOM 8174 N N . SER A 1 1030 ? 9.611 50.817 -18.954 1.00 56.88 1030 SER A N 1
ATOM 8175 C CA . SER A 1 1030 ? 9.898 51.795 -17.887 1.00 56.88 1030 SER A CA 1
ATOM 8176 C C . SER A 1 1030 ? 9.138 51.484 -16.588 1.00 56.88 1030 SER A C 1
ATOM 8178 O O . SER A 1 1030 ? 9.703 51.555 -15.495 1.00 56.88 1030 SER A O 1
ATOM 8180 N N . LEU A 1 1031 ? 7.873 51.068 -16.690 1.00 59.72 1031 LEU A N 1
ATOM 8181 C CA . LEU A 1 1031 ? 7.083 50.564 -15.567 1.00 59.72 1031 LEU A CA 1
ATOM 8182 C C . LEU A 1 1031 ? 7.636 49.232 -15.067 1.00 59.72 1031 LEU A C 1
ATOM 8184 O O . LEU A 1 1031 ? 7.792 49.060 -13.866 1.00 59.72 1031 LEU A O 1
ATOM 8188 N N . ARG A 1 1032 ? 8.000 48.305 -15.957 1.00 56.91 1032 ARG A N 1
ATOM 8189 C CA . ARG A 1 1032 ? 8.581 47.000 -15.608 1.00 56.91 1032 ARG A CA 1
ATOM 8190 C C . ARG A 1 1032 ? 9.937 47.141 -14.921 1.00 56.91 1032 ARG A C 1
ATOM 8192 O O . ARG A 1 1032 ? 10.242 46.364 -14.022 1.00 56.91 1032 ARG A O 1
ATOM 8199 N N . THR A 1 1033 ? 10.744 48.117 -15.322 1.00 60.84 1033 THR A N 1
ATOM 8200 C CA . THR A 1 1033 ? 12.022 48.459 -14.679 1.00 60.84 1033 THR A CA 1
ATOM 8201 C C . THR A 1 1033 ? 11.813 49.190 -13.352 1.00 60.84 1033 THR A C 1
ATOM 8203 O O . THR A 1 1033 ? 12.452 48.821 -12.372 1.00 60.84 1033 THR A O 1
ATOM 8206 N N . SER A 1 1034 ? 10.848 50.111 -13.256 1.00 61.78 1034 SER A N 1
ATOM 8207 C CA . SER A 1 1034 ? 10.456 50.742 -11.982 1.00 61.78 1034 SER A CA 1
ATOM 8208 C C . SER A 1 1034 ? 9.859 49.750 -10.971 1.00 61.78 1034 SER A C 1
ATOM 8210 O O . SER A 1 1034 ? 10.228 49.776 -9.799 1.00 61.78 1034 SER A O 1
ATOM 8212 N N . LEU A 1 1035 ? 9.006 48.810 -11.402 1.00 57.69 1035 LEU A N 1
ATOM 8213 C CA . LEU A 1 1035 ? 8.467 47.729 -10.560 1.00 57.69 1035 LEU A CA 1
ATOM 8214 C C . LEU A 1 1035 ? 9.565 46.759 -10.096 1.00 57.69 1035 LEU A C 1
ATOM 8216 O O . LEU A 1 1035 ? 9.503 46.260 -8.974 1.00 57.69 1035 LEU A O 1
ATOM 8220 N N . LYS A 1 1036 ? 10.590 46.513 -10.927 1.00 56.84 1036 LYS A N 1
ATOM 8221 C CA . LYS A 1 1036 ? 11.782 45.730 -10.553 1.00 56.84 1036 LYS A CA 1
ATOM 8222 C C . LYS A 1 1036 ? 12.684 46.441 -9.535 1.00 56.84 1036 LYS A C 1
ATOM 8224 O O . LYS A 1 1036 ? 13.505 45.768 -8.926 1.00 56.84 1036 LYS A O 1
ATOM 8229 N N . ASN A 1 1037 ? 12.531 47.748 -9.322 1.00 61.97 1037 ASN A N 1
ATOM 8230 C CA . ASN A 1 1037 ? 13.312 48.502 -8.336 1.00 61.97 1037 ASN A CA 1
ATOM 8231 C C . ASN A 1 1037 ? 12.645 48.553 -6.947 1.00 61.97 1037 ASN A C 1
ATOM 8233 O O . ASN A 1 1037 ? 13.286 48.960 -5.981 1.00 61.97 1037 ASN A O 1
ATOM 8237 N N . ILE A 1 1038 ? 11.384 48.113 -6.811 1.00 74.06 1038 ILE A N 1
ATOM 8238 C CA . ILE A 1 1038 ? 10.704 48.007 -5.511 1.00 74.06 1038 ILE A CA 1
ATOM 8239 C C . ILE A 1 1038 ? 11.202 46.738 -4.788 1.00 74.06 1038 ILE A C 1
ATOM 8241 O O . ILE A 1 1038 ? 10.982 45.634 -5.302 1.00 74.06 1038 ILE A O 1
ATOM 8245 N N . PRO A 1 1039 ? 11.806 46.843 -3.583 1.00 66.75 1039 PRO A N 1
ATOM 8246 C CA . PRO A 1 1039 ? 12.476 45.719 -2.919 1.00 66.75 1039 PRO A CA 1
ATOM 8247 C C . PRO A 1 1039 ? 11.583 44.486 -2.722 1.00 66.75 1039 PRO A C 1
ATOM 8249 O O . PRO A 1 1039 ? 12.017 43.359 -2.954 1.00 66.75 1039 PRO A O 1
ATOM 8252 N N . GLY A 1 1040 ? 10.314 44.685 -2.348 1.00 66.81 1040 GLY A N 1
ATOM 8253 C CA . GLY A 1 1040 ? 9.359 43.592 -2.120 1.00 66.81 1040 GLY A CA 1
ATOM 8254 C C . GLY A 1 1040 ? 8.871 42.902 -3.400 1.00 66.81 1040 GLY A C 1
ATOM 8255 O O . GLY A 1 1040 ? 8.683 41.686 -3.414 1.00 66.81 1040 GLY A O 1
ATOM 8256 N N . ILE A 1 1041 ? 8.714 43.650 -4.497 1.00 70.44 1041 ILE A N 1
ATOM 8257 C CA . ILE A 1 1041 ? 8.234 43.116 -5.782 1.00 70.44 1041 ILE A CA 1
ATOM 8258 C C . ILE A 1 1041 ? 9.366 42.387 -6.504 1.00 70.44 1041 ILE A C 1
ATOM 8260 O O . ILE A 1 1041 ? 9.156 41.284 -7.005 1.00 70.44 1041 ILE A O 1
ATOM 8264 N N . PHE A 1 1042 ? 10.584 42.935 -6.490 1.00 69.75 1042 PHE A N 1
ATOM 8265 C CA . PHE A 1 1042 ? 11.767 42.241 -6.999 1.00 69.75 1042 PHE A CA 1
ATOM 8266 C C . PHE A 1 1042 ? 12.072 40.968 -6.205 1.00 69.75 1042 PHE A C 1
ATOM 8268 O O . PHE A 1 1042 ? 12.445 39.952 -6.782 1.00 69.75 1042 PHE A O 1
ATOM 8275 N N . TYR A 1 1043 ? 11.845 40.974 -4.891 1.00 70.50 1043 TYR A N 1
ATOM 8276 C CA . TYR A 1 1043 ? 11.994 39.772 -4.077 1.00 70.50 1043 TYR A CA 1
ATOM 8277 C C . TYR A 1 1043 ? 11.016 38.655 -4.483 1.00 70.50 1043 TYR A C 1
ATOM 8279 O O . TYR A 1 1043 ? 11.404 37.487 -4.515 1.00 70.50 1043 TYR A O 1
ATOM 8287 N N . LEU A 1 1044 ? 9.758 38.988 -4.804 1.00 68.62 1044 LEU A N 1
ATOM 8288 C CA . LEU A 1 1044 ? 8.735 37.997 -5.156 1.00 68.62 1044 LEU A CA 1
ATOM 8289 C C . LEU A 1 1044 ? 8.788 37.574 -6.641 1.00 68.62 1044 LEU A C 1
ATOM 8291 O O . LEU A 1 1044 ? 8.666 36.386 -6.948 1.00 68.62 1044 LEU A O 1
ATOM 8295 N N . PHE A 1 1045 ? 8.991 38.528 -7.554 1.00 72.69 1045 PHE A N 1
ATOM 8296 C CA . PHE A 1 1045 ? 8.877 38.358 -9.011 1.00 72.69 1045 PHE A CA 1
ATOM 8297 C C . PHE A 1 1045 ? 10.203 38.509 -9.778 1.00 72.69 1045 PHE A C 1
ATOM 8299 O O . PHE A 1 1045 ? 10.232 38.278 -10.985 1.00 72.69 1045 PHE A O 1
ATOM 8306 N N . GLY A 1 1046 ? 11.298 38.895 -9.121 1.00 64.88 1046 GLY A N 1
ATOM 8307 C CA . GLY A 1 1046 ? 12.627 38.990 -9.726 1.00 64.88 1046 GLY A CA 1
ATOM 8308 C C . GLY A 1 1046 ? 13.396 37.667 -9.672 1.00 64.88 1046 GLY A C 1
ATOM 8309 O O . GLY A 1 1046 ? 13.322 36.928 -8.689 1.00 64.88 1046 GLY A O 1
ATOM 8310 N N . GLU A 1 1047 ? 14.155 37.382 -10.731 1.00 70.31 1047 GLU A N 1
ATOM 8311 C CA . GLU A 1 1047 ? 15.106 36.268 -10.787 1.00 70.31 1047 GLU A CA 1
ATOM 8312 C C . GLU A 1 1047 ? 16.481 36.750 -10.290 1.00 70.31 1047 GLU A C 1
ATOM 8314 O O . GLU A 1 1047 ? 17.065 37.660 -10.891 1.00 70.31 1047 GLU A O 1
ATOM 8319 N N . PRO A 1 1048 ? 17.030 36.185 -9.197 1.00 69.25 1048 PRO A N 1
ATOM 8320 C CA . PRO A 1 1048 ? 18.399 36.479 -8.796 1.00 69.25 1048 PRO A CA 1
ATOM 8321 C C . PRO A 1 1048 ? 19.362 35.966 -9.869 1.00 69.25 1048 PRO A C 1
ATOM 8323 O O . PRO A 1 1048 ? 19.295 34.796 -10.243 1.00 69.25 1048 PRO A O 1
ATOM 8326 N N . LYS A 1 1049 ? 20.315 36.800 -10.302 1.00 67.81 1049 LYS A N 1
ATOM 8327 C CA . LYS A 1 1049 ? 21.312 36.452 -11.336 1.00 67.81 1049 LYS A CA 1
ATOM 8328 C C . LYS A 1 1049 ? 22.123 35.180 -11.019 1.00 67.81 1049 LYS A C 1
ATOM 8330 O O . LYS A 1 1049 ? 22.608 34.524 -11.927 1.00 67.81 1049 LYS A O 1
ATOM 8335 N N . THR A 1 1050 ? 22.236 34.805 -9.743 1.00 70.56 1050 THR A N 1
ATOM 8336 C CA . THR A 1 1050 ? 22.941 33.603 -9.257 1.00 70.56 1050 THR A CA 1
ATOM 8337 C C . THR A 1 1050 ? 22.011 32.430 -8.905 1.00 70.56 1050 THR A C 1
ATOM 8339 O O . THR A 1 1050 ? 22.460 31.379 -8.456 1.00 70.56 1050 THR A O 1
ATOM 8342 N N . ALA A 1 1051 ? 20.692 32.546 -9.088 1.00 71.75 1051 ALA A N 1
ATOM 8343 C CA . ALA A 1 1051 ? 19.761 31.490 -8.680 1.00 71.75 1051 ALA A CA 1
ATOM 8344 C C . ALA A 1 1051 ? 19.856 30.237 -9.563 1.00 71.75 1051 ALA A C 1
ATOM 8346 O O . ALA A 1 1051 ? 19.730 29.117 -9.058 1.00 71.75 1051 ALA A O 1
ATOM 8347 N N . LYS A 1 1052 ? 20.080 30.415 -10.872 1.00 75.50 1052 LYS A N 1
ATOM 8348 C CA . LYS A 1 1052 ? 20.217 29.305 -11.824 1.00 75.50 1052 LYS A CA 1
ATOM 8349 C C . LYS A 1 1052 ? 21.538 28.555 -11.639 1.00 75.50 1052 LYS A C 1
ATOM 8351 O O . LYS A 1 1052 ? 21.524 27.327 -11.590 1.00 75.50 1052 LYS A O 1
ATOM 8356 N N . THR A 1 1053 ? 22.645 29.270 -11.425 1.00 76.25 1053 THR A N 1
ATOM 8357 C CA . THR A 1 1053 ? 23.944 28.669 -11.069 1.00 76.25 1053 THR A CA 1
ATOM 8358 C C . THR A 1 1053 ? 23.841 27.865 -9.769 1.00 76.25 1053 THR A C 1
ATOM 8360 O O . THR A 1 1053 ? 24.232 26.699 -9.730 1.00 76.25 1053 THR A O 1
ATOM 8363 N N . CYS A 1 1054 ? 23.215 28.422 -8.726 1.00 74.19 1054 CYS A N 1
ATOM 8364 C CA . CYS A 1 1054 ? 22.960 27.718 -7.463 1.00 74.19 1054 CYS A CA 1
ATOM 8365 C C . CYS A 1 1054 ? 22.077 26.467 -7.631 1.00 74.19 1054 CYS A C 1
ATOM 8367 O O . CYS A 1 1054 ? 22.278 25.460 -6.947 1.00 74.19 1054 CYS A O 1
ATOM 8369 N N . TYR A 1 1055 ? 21.096 26.498 -8.535 1.00 76.88 1055 TYR A N 1
ATOM 8370 C CA . TYR A 1 1055 ? 20.260 25.336 -8.842 1.00 76.88 1055 TYR A CA 1
ATOM 8371 C C . TYR A 1 1055 ? 21.064 24.203 -9.501 1.00 76.88 1055 TYR A C 1
ATOM 8373 O O . TYR A 1 1055 ? 21.010 23.068 -9.028 1.00 76.88 1055 TYR A O 1
ATOM 8381 N N . LEU A 1 1056 ? 21.863 24.512 -10.524 1.00 77.62 1056 LEU A N 1
ATOM 8382 C CA . LEU A 1 1056 ? 22.684 23.515 -11.222 1.00 77.62 1056 LEU A CA 1
ATOM 8383 C C . LEU A 1 1056 ? 23.728 22.879 -10.289 1.00 77.62 1056 LEU A C 1
ATOM 8385 O O . LEU A 1 1056 ? 23.886 21.658 -10.280 1.00 77.62 1056 LEU A O 1
ATOM 8389 N N . LEU A 1 1057 ? 24.370 23.690 -9.440 1.00 76.94 1057 LEU A N 1
ATOM 8390 C CA . LEU A 1 1057 ? 25.355 23.226 -8.456 1.00 76.94 1057 LEU A CA 1
ATOM 8391 C C . LEU A 1 1057 ? 24.746 22.380 -7.329 1.00 76.94 1057 LEU A C 1
ATOM 8393 O O . LEU A 1 1057 ? 25.441 21.543 -6.754 1.00 76.94 1057 LEU A O 1
ATOM 8397 N N . SER A 1 1058 ? 23.472 22.583 -6.987 1.00 72.50 1058 SER A N 1
ATOM 8398 C CA . SER A 1 1058 ? 22.821 21.832 -5.905 1.00 72.50 1058 SER A CA 1
ATOM 8399 C C . SER A 1 1058 ? 22.234 20.501 -6.365 1.00 72.50 1058 SER A C 1
ATOM 8401 O O . SER A 1 1058 ? 22.388 19.522 -5.645 1.00 72.50 1058 SER A O 1
ATOM 8403 N N . ASN A 1 1059 ? 21.599 20.446 -7.539 1.00 72.56 1059 ASN A N 1
ATOM 8404 C CA . ASN A 1 1059 ? 20.817 19.277 -7.954 1.00 72.56 1059 ASN A CA 1
ATOM 8405 C C . ASN A 1 1059 ? 21.536 18.365 -8.965 1.00 72.56 1059 ASN A C 1
ATOM 8407 O O . ASN A 1 1059 ? 21.398 17.146 -8.896 1.00 72.56 1059 ASN A O 1
ATOM 8411 N N . ASN A 1 1060 ? 22.326 18.934 -9.884 1.00 77.25 1060 ASN A N 1
ATOM 8412 C CA . ASN A 1 1060 ? 22.881 18.184 -11.021 1.00 77.25 1060 ASN A CA 1
ATOM 8413 C C . ASN A 1 1060 ? 24.384 17.879 -10.867 1.00 77.25 1060 ASN A C 1
ATOM 8415 O O . ASN A 1 1060 ? 24.898 16.969 -11.512 1.00 77.25 1060 ASN A O 1
ATOM 8419 N N . SER A 1 1061 ? 25.096 18.595 -9.990 1.00 81.19 1061 SER A N 1
ATOM 8420 C CA . SER A 1 1061 ? 26.550 18.447 -9.808 1.00 81.19 1061 SER A CA 1
ATOM 8421 C C . SER A 1 1061 ? 26.982 17.046 -9.362 1.00 81.19 1061 SER A C 1
ATOM 8423 O O . SER A 1 1061 ? 28.019 16.557 -9.802 1.00 81.19 1061 SER A O 1
ATOM 8425 N N . GLN A 1 1062 ? 26.183 16.374 -8.531 1.00 81.62 1062 GLN A N 1
ATOM 8426 C CA . GLN A 1 1062 ? 26.510 15.056 -7.989 1.00 81.62 1062 GLN A CA 1
ATOM 8427 C C . GLN A 1 1062 ? 26.594 13.965 -9.064 1.00 81.62 1062 GLN A C 1
ATOM 8429 O O . GLN A 1 1062 ? 27.510 13.146 -9.046 1.00 81.62 1062 GLN A O 1
ATOM 8434 N N . GLN A 1 1063 ? 25.677 13.983 -10.029 1.00 85.25 1063 GLN A N 1
ATOM 8435 C CA . GLN A 1 1063 ? 25.705 13.059 -11.160 1.00 85.25 1063 GLN A CA 1
ATOM 8436 C C . GLN A 1 1063 ? 26.990 13.238 -11.981 1.00 85.25 1063 GLN A C 1
ATOM 8438 O O . GLN A 1 1063 ? 27.655 12.265 -12.328 1.00 85.25 1063 GLN A O 1
ATOM 8443 N N . ILE A 1 1064 ? 27.375 14.491 -12.236 1.00 88.81 1064 ILE A N 1
ATOM 8444 C CA . ILE A 1 1064 ? 28.581 14.830 -12.998 1.00 88.81 1064 ILE A CA 1
ATOM 8445 C C . ILE A 1 1064 ? 29.857 14.424 -12.248 1.00 88.81 1064 ILE A C 1
ATOM 8447 O O . ILE A 1 1064 ? 30.815 13.977 -12.878 1.00 88.81 1064 ILE A O 1
ATOM 8451 N N . ILE A 1 1065 ? 29.871 14.505 -10.912 1.00 87.69 1065 ILE A N 1
ATOM 8452 C CA . ILE A 1 1065 ? 30.978 13.995 -10.084 1.00 87.69 1065 ILE A CA 1
ATOM 8453 C C . ILE A 1 1065 ? 31.197 12.500 -10.337 1.00 87.69 1065 ILE A C 1
ATOM 8455 O O . ILE A 1 1065 ? 32.318 12.106 -10.656 1.00 87.69 1065 ILE A O 1
ATOM 8459 N N . TYR A 1 1066 ? 30.144 11.682 -10.245 1.00 88.88 1066 TYR A N 1
ATOM 8460 C CA . TYR A 1 1066 ? 30.268 10.236 -10.443 1.00 88.88 1066 TYR A CA 1
ATOM 8461 C C . TYR A 1 1066 ? 30.665 9.885 -11.877 1.00 88.88 1066 TYR A C 1
ATOM 8463 O O . TYR A 1 1066 ? 31.590 9.101 -12.070 1.00 88.88 1066 TYR A O 1
ATOM 8471 N N . ILE A 1 1067 ? 30.034 10.511 -12.878 1.00 90.44 1067 ILE A N 1
ATOM 8472 C CA . ILE A 1 1067 ? 30.335 10.250 -14.294 1.00 90.44 1067 ILE A CA 1
ATOM 8473 C C . ILE A 1 1067 ? 31.781 10.637 -14.634 1.00 90.44 1067 ILE A C 1
ATOM 8475 O O . ILE A 1 1067 ? 32.485 9.854 -15.267 1.00 90.44 1067 ILE A O 1
ATOM 8479 N N . SER A 1 1068 ? 32.250 11.815 -14.202 1.00 90.50 1068 SER A N 1
ATOM 8480 C CA . SER A 1 1068 ? 33.615 12.277 -14.506 1.00 90.50 1068 SER A CA 1
ATOM 8481 C C . SER A 1 1068 ? 34.691 11.388 -13.879 1.00 90.50 1068 SER A C 1
ATOM 8483 O O . SER A 1 1068 ? 35.650 11.023 -14.559 1.00 90.50 1068 SER A O 1
ATOM 8485 N N . GLN A 1 1069 ? 34.504 10.980 -12.619 1.00 90.00 1069 GLN A N 1
ATOM 8486 C CA . GLN A 1 1069 ? 35.424 10.068 -11.942 1.00 90.00 1069 GLN A CA 1
ATOM 8487 C C . GLN A 1 1069 ? 35.390 8.666 -12.547 1.00 90.00 1069 GLN A C 1
ATOM 8489 O O . GLN A 1 1069 ? 36.447 8.074 -12.750 1.00 90.00 1069 GLN A O 1
ATOM 8494 N N . ALA A 1 1070 ? 34.202 8.147 -12.869 1.00 89.75 1070 ALA A N 1
ATOM 8495 C CA . ALA A 1 1070 ? 34.061 6.824 -13.461 1.00 89.75 1070 ALA A CA 1
ATOM 8496 C C . ALA A 1 1070 ? 34.722 6.747 -14.841 1.00 89.75 1070 ALA A C 1
ATOM 8498 O O . ALA A 1 1070 ? 35.485 5.823 -15.103 1.00 89.75 1070 ALA A O 1
ATOM 8499 N N . LEU A 1 1071 ? 34.488 7.748 -15.696 1.00 90.69 1071 LEU A N 1
ATOM 8500 C CA . LEU A 1 1071 ? 35.058 7.814 -17.040 1.00 90.69 1071 LEU A CA 1
ATOM 8501 C C . LEU A 1 1071 ? 36.593 7.885 -16.999 1.00 90.69 1071 LEU A C 1
ATOM 8503 O O . LEU A 1 1071 ? 37.260 7.181 -17.752 1.00 90.69 1071 LEU A O 1
ATOM 8507 N N . ALA A 1 1072 ? 37.156 8.666 -16.072 1.00 89.06 1072 ALA A N 1
ATOM 8508 C CA . ALA A 1 1072 ? 38.601 8.742 -15.869 1.00 89.06 1072 ALA A CA 1
ATOM 8509 C C . ALA A 1 1072 ? 39.201 7.455 -15.282 1.00 89.06 1072 ALA A C 1
ATOM 8511 O O . ALA A 1 1072 ? 40.277 7.039 -15.706 1.00 89.06 1072 ALA A O 1
ATOM 8512 N N . SER A 1 1073 ? 38.517 6.805 -14.336 1.00 88.94 1073 SER A N 1
ATOM 8513 C CA . SER A 1 1073 ? 38.948 5.516 -13.781 1.00 88.94 1073 SER A CA 1
ATOM 8514 C C . SE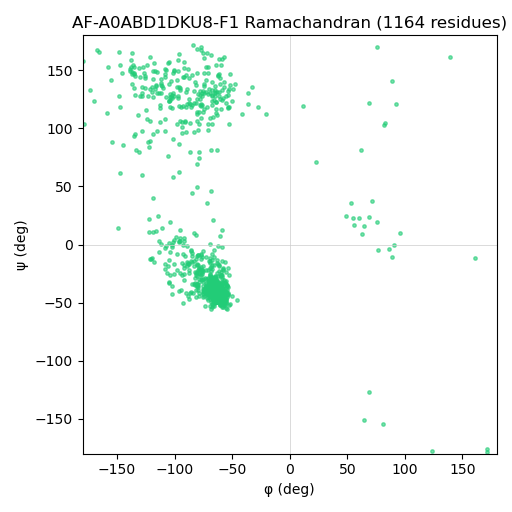R A 1 1073 ? 38.907 4.395 -14.821 1.00 88.94 1073 SER A C 1
ATOM 8516 O O . SER A 1 1073 ? 39.854 3.616 -14.902 1.00 88.94 1073 SER A O 1
ATOM 8518 N N . LEU A 1 1074 ? 37.855 4.333 -15.645 1.00 89.38 1074 LEU A N 1
ATOM 8519 C CA . LEU A 1 1074 ? 37.747 3.375 -16.751 1.00 89.38 1074 LEU A CA 1
ATOM 8520 C C . LEU A 1 1074 ? 38.830 3.624 -17.806 1.00 89.38 1074 LEU A C 1
ATOM 8522 O O . LEU A 1 1074 ? 39.429 2.665 -18.282 1.00 89.38 1074 LEU A O 1
ATOM 8526 N N . ALA A 1 1075 ? 39.127 4.889 -18.120 1.00 87.44 1075 ALA A N 1
ATOM 8527 C CA . ALA A 1 1075 ? 40.228 5.250 -19.008 1.00 87.44 1075 ALA A CA 1
ATOM 8528 C C . ALA A 1 1075 ? 41.591 4.824 -18.441 1.00 87.44 1075 ALA A C 1
ATOM 8530 O O . ALA A 1 1075 ? 42.351 4.154 -19.129 1.00 87.44 1075 ALA A O 1
ATOM 8531 N N . ALA A 1 1076 ? 41.892 5.136 -17.180 1.00 86.94 1076 ALA A N 1
ATOM 8532 C CA . ALA A 1 1076 ? 43.171 4.784 -16.561 1.00 86.94 1076 ALA A CA 1
ATOM 8533 C C . ALA A 1 1076 ? 43.384 3.261 -16.443 1.00 86.94 1076 ALA A C 1
ATOM 8535 O O . ALA A 1 1076 ? 44.481 2.772 -16.697 1.00 86.94 1076 ALA A O 1
ATOM 8536 N N . ARG A 1 1077 ? 42.339 2.498 -16.087 1.00 86.81 1077 ARG A N 1
ATOM 8537 C CA . ARG A 1 1077 ? 42.417 1.029 -15.968 1.00 86.81 1077 ARG A CA 1
ATOM 8538 C C . ARG A 1 1077 ? 42.422 0.313 -17.325 1.00 86.81 1077 ARG A C 1
ATOM 8540 O O . ARG A 1 1077 ? 42.936 -0.802 -17.406 1.00 86.81 1077 ARG A O 1
ATOM 8547 N N . SER A 1 1078 ? 41.922 0.955 -18.387 1.00 86.44 1078 SER A N 1
ATOM 8548 C CA . SER A 1 1078 ? 41.883 0.373 -19.738 1.00 86.44 1078 SER A CA 1
ATOM 8549 C C . SER A 1 1078 ? 43.260 -0.022 -20.278 1.00 86.44 1078 SER A C 1
ATOM 8551 O O . SER A 1 1078 ? 43.341 -0.992 -21.017 1.00 86.44 1078 SER A O 1
ATOM 8553 N N . ILE A 1 1079 ? 44.347 0.635 -19.853 1.00 83.31 1079 ILE A N 1
ATOM 8554 C CA . ILE A 1 1079 ? 45.719 0.292 -20.276 1.00 83.31 1079 ILE A CA 1
ATOM 8555 C C . ILE A 1 1079 ? 46.054 -1.182 -20.003 1.00 83.31 1079 ILE A C 1
ATOM 8557 O O . ILE A 1 1079 ? 46.733 -1.814 -20.806 1.00 83.31 1079 ILE A O 1
ATOM 8561 N N . ASN A 1 1080 ? 45.561 -1.728 -18.888 1.00 83.25 1080 ASN A N 1
ATOM 8562 C CA . ASN A 1 1080 ? 45.856 -3.099 -18.469 1.00 83.25 1080 ASN A CA 1
ATOM 8563 C C . ASN A 1 1080 ? 44.727 -4.087 -18.805 1.00 83.25 1080 ASN A C 1
ATOM 8565 O O . ASN A 1 1080 ? 44.974 -5.286 -18.899 1.00 83.25 1080 ASN A O 1
ATOM 8569 N N . GLU A 1 1081 ? 43.484 -3.607 -18.921 1.00 83.75 1081 GLU A N 1
ATOM 8570 C CA . GLU A 1 1081 ? 42.286 -4.455 -19.028 1.00 83.75 1081 GLU A CA 1
ATOM 8571 C C . GLU A 1 1081 ? 41.671 -4.500 -20.441 1.00 83.75 1081 GLU A C 1
ATOM 8573 O O . GLU A 1 1081 ? 40.990 -5.472 -20.773 1.00 83.75 1081 GLU A O 1
ATOM 8578 N N . ASP A 1 1082 ? 41.886 -3.477 -21.276 1.00 81.81 1082 ASP A N 1
ATOM 8579 C CA . ASP A 1 1082 ? 41.322 -3.384 -22.628 1.00 81.81 1082 ASP A CA 1
ATOM 8580 C C . ASP A 1 1082 ? 42.261 -4.021 -23.660 1.00 81.81 1082 ASP A C 1
ATOM 8582 O O . ASP A 1 1082 ? 43.198 -3.399 -24.158 1.00 81.81 1082 ASP A O 1
ATOM 8586 N N . GLN A 1 1083 ? 41.979 -5.278 -24.008 1.00 77.31 1083 GLN A N 1
ATOM 8587 C CA . GLN A 1 1083 ? 42.746 -6.032 -25.006 1.00 77.31 1083 GLN A CA 1
ATOM 8588 C C . GLN A 1 1083 ? 42.597 -5.486 -26.436 1.00 77.31 1083 GLN A C 1
ATOM 8590 O O . GLN A 1 1083 ? 43.402 -5.831 -27.298 1.00 77.31 1083 GLN A O 1
ATOM 8595 N N . PHE A 1 1084 ? 41.570 -4.672 -26.708 1.00 77.19 1084 PHE A N 1
ATOM 8596 C CA . PHE A 1 1084 ? 41.189 -4.262 -28.062 1.00 77.19 1084 PHE A CA 1
ATOM 8597 C C . PHE A 1 1084 ? 41.504 -2.796 -28.379 1.00 77.19 1084 PHE A C 1
ATOM 8599 O O . PHE A 1 1084 ? 41.287 -2.367 -29.512 1.00 77.19 1084 PHE A O 1
ATOM 8606 N N . GLY A 1 1085 ? 42.013 -2.019 -27.420 1.00 76.38 1085 GLY A N 1
ATOM 8607 C CA . GLY A 1 1085 ? 42.385 -0.621 -27.656 1.00 76.38 1085 GLY A CA 1
ATOM 8608 C C . GLY A 1 1085 ? 41.184 0.308 -27.908 1.00 76.38 1085 GLY A C 1
ATOM 8609 O O . GLY A 1 1085 ? 41.298 1.329 -28.589 1.00 76.38 1085 GLY A O 1
ATOM 8610 N N . VAL A 1 1086 ? 40.000 -0.073 -27.432 1.00 80.94 1086 VAL A N 1
ATOM 8611 C CA . VAL A 1 1086 ? 38.718 0.584 -27.698 1.00 80.94 1086 VAL A CA 1
ATOM 8612 C C . VAL A 1 1086 ? 38.638 1.947 -27.021 1.00 80.94 1086 VAL A C 1
ATOM 8614 O O . VAL A 1 1086 ? 38.203 2.924 -27.634 1.00 80.94 1086 VAL A O 1
ATOM 8617 N N . VAL A 1 1087 ? 39.049 2.017 -25.756 1.00 82.69 1087 VAL A N 1
ATOM 8618 C CA . VAL A 1 1087 ? 38.947 3.226 -24.927 1.00 82.69 1087 VAL A CA 1
ATOM 8619 C C . VAL A 1 1087 ? 39.924 4.306 -25.393 1.00 82.69 1087 VAL A C 1
ATOM 8621 O O . VAL A 1 1087 ? 39.616 5.497 -25.332 1.00 82.69 1087 VAL A O 1
ATOM 8624 N N . GLN A 1 1088 ? 41.084 3.892 -25.900 1.00 83.50 1088 GLN A N 1
ATOM 8625 C CA . GLN A 1 1088 ? 42.168 4.753 -26.365 1.00 83.50 1088 GLN A CA 1
ATOM 8626 C C . GLN A 1 1088 ? 41.734 5.590 -27.577 1.00 83.50 1088 GLN A C 1
ATOM 8628 O O . GLN A 1 1088 ? 42.105 6.759 -27.666 1.00 83.50 1088 GLN A O 1
ATOM 8633 N N . ASN A 1 1089 ? 40.870 5.046 -28.443 1.00 82.88 1089 ASN A N 1
ATOM 8634 C CA . ASN A 1 1089 ? 40.310 5.774 -29.589 1.00 82.88 1089 ASN A CA 1
ATOM 8635 C C . ASN A 1 1089 ? 39.417 6.957 -29.168 1.00 82.88 1089 ASN A C 1
ATOM 8637 O O . ASN A 1 1089 ? 39.424 8.001 -29.819 1.00 82.88 1089 ASN A O 1
ATOM 8641 N N . ASP A 1 1090 ? 38.667 6.818 -28.069 1.00 83.44 1090 ASP A N 1
ATOM 8642 C CA . ASP A 1 1090 ? 37.763 7.861 -27.559 1.00 83.44 1090 ASP A CA 1
ATOM 8643 C C . ASP A 1 1090 ? 38.434 8.784 -26.518 1.00 83.44 1090 ASP A C 1
ATOM 8645 O O . ASP A 1 1090 ? 37.865 9.810 -26.125 1.00 83.44 1090 ASP A O 1
ATOM 8649 N N . LEU A 1 1091 ? 39.654 8.458 -26.072 1.00 85.88 1091 LEU A N 1
ATOM 8650 C CA . LEU A 1 1091 ? 40.370 9.172 -25.011 1.00 85.88 1091 LEU A CA 1
ATOM 8651 C C . LEU A 1 1091 ? 40.570 10.678 -25.285 1.00 85.88 1091 LEU A C 1
ATOM 8653 O O . LEU A 1 1091 ? 40.337 11.467 -24.360 1.00 85.88 1091 LEU A O 1
ATOM 8657 N N . PRO A 1 1092 ? 40.910 11.133 -26.511 1.00 86.00 1092 PRO A N 1
ATOM 8658 C CA . PRO A 1 1092 ? 41.055 12.564 -26.796 1.00 86.00 1092 PRO A CA 1
ATOM 8659 C C . PRO A 1 1092 ? 39.759 13.348 -26.554 1.00 86.00 1092 PRO A C 1
ATOM 8661 O O . PRO A 1 1092 ? 39.771 14.452 -26.005 1.00 86.00 1092 PRO A O 1
ATOM 8664 N N . LEU A 1 1093 ? 38.612 12.755 -26.903 1.00 87.00 1093 LEU A N 1
ATOM 8665 C CA . LEU A 1 1093 ? 37.300 13.372 -26.714 1.00 87.00 1093 LEU A CA 1
ATOM 8666 C C . LEU A 1 1093 ? 36.919 13.457 -25.226 1.00 87.00 1093 LEU A C 1
ATOM 8668 O O . LEU A 1 1093 ? 36.328 14.452 -24.789 1.00 87.00 1093 LEU A O 1
ATOM 8672 N N . ILE A 1 1094 ? 37.286 12.438 -24.443 1.00 87.69 1094 ILE A N 1
ATOM 8673 C CA . ILE A 1 1094 ? 37.100 12.398 -22.987 1.00 87.69 1094 ILE A CA 1
ATOM 8674 C C . ILE A 1 1094 ? 37.922 13.504 -22.314 1.00 87.69 1094 ILE A C 1
ATOM 8676 O O . ILE A 1 1094 ? 37.374 14.289 -21.534 1.00 87.69 1094 ILE A O 1
ATOM 8680 N N . ILE A 1 1095 ? 39.211 13.610 -22.656 1.00 86.62 1095 ILE A N 1
ATOM 8681 C CA . ILE A 1 1095 ? 40.128 14.633 -22.132 1.00 86.62 1095 ILE A CA 1
ATOM 8682 C C . ILE A 1 1095 ? 39.580 16.034 -22.409 1.00 86.62 1095 ILE A C 1
ATOM 8684 O O . ILE A 1 1095 ? 39.400 16.817 -21.472 1.00 86.62 1095 ILE A O 1
ATOM 8688 N N . ARG A 1 1096 ? 39.232 16.332 -23.667 1.00 88.00 1096 ARG A N 1
ATOM 8689 C CA . ARG A 1 1096 ? 38.695 17.639 -24.071 1.00 88.00 1096 ARG A CA 1
ATOM 8690 C C . ARG A 1 1096 ? 37.449 18.017 -23.275 1.00 88.00 1096 ARG A C 1
ATOM 8692 O O . ARG A 1 1096 ? 37.323 19.143 -22.793 1.00 88.00 1096 ARG A O 1
ATOM 8699 N N . THR A 1 1097 ? 36.538 17.064 -23.087 1.00 89.00 1097 THR A N 1
ATOM 8700 C CA . THR A 1 1097 ? 35.287 17.280 -22.347 1.00 89.00 1097 THR A CA 1
ATOM 8701 C C . THR A 1 1097 ? 35.552 17.582 -20.861 1.00 89.00 1097 THR A C 1
ATOM 8703 O O . THR A 1 1097 ? 34.943 18.492 -20.295 1.00 89.00 1097 THR A O 1
ATOM 8706 N N . LEU A 1 1098 ? 36.502 16.885 -20.225 1.00 88.25 1098 LEU A N 1
ATOM 8707 C CA . LEU A 1 1098 ? 36.890 17.134 -18.829 1.00 88.25 1098 LEU A CA 1
ATOM 8708 C C . LEU A 1 1098 ? 37.654 18.457 -18.647 1.00 88.25 1098 LEU A C 1
ATOM 8710 O O . LEU A 1 1098 ? 37.451 19.153 -17.649 1.00 88.25 1098 LEU A O 1
ATOM 8714 N N . VAL A 1 1099 ? 38.496 18.842 -19.611 1.00 88.38 1099 VAL A N 1
ATOM 8715 C CA . VAL A 1 1099 ? 39.192 20.140 -19.614 1.00 88.38 1099 VAL A CA 1
ATOM 8716 C C . VAL A 1 1099 ? 38.191 21.293 -19.757 1.00 88.38 1099 VAL A C 1
ATOM 8718 O O . VAL A 1 1099 ? 38.263 22.256 -18.991 1.00 88.38 1099 VAL A O 1
ATOM 8721 N N . GLN A 1 1100 ? 37.207 21.181 -20.655 1.00 88.94 1100 GLN A N 1
ATOM 8722 C CA . GLN A 1 1100 ? 36.120 22.162 -20.799 1.00 88.94 1100 GLN A CA 1
ATOM 8723 C C . GLN A 1 1100 ? 35.279 22.292 -19.520 1.00 88.94 1100 GLN A C 1
ATOM 8725 O O . GLN A 1 1100 ? 34.969 23.406 -19.076 1.00 88.94 1100 GLN A O 1
ATOM 8730 N N . LEU A 1 1101 ? 34.965 21.164 -18.872 1.00 89.06 1101 LEU A N 1
ATOM 8731 C CA . LEU A 1 1101 ? 34.282 21.155 -17.580 1.00 89.06 1101 LEU A CA 1
ATOM 8732 C C . LEU A 1 1101 ? 35.106 21.895 -16.512 1.00 89.06 1101 LEU A C 1
ATOM 8734 O O . LEU A 1 1101 ? 34.571 22.773 -15.832 1.00 89.06 1101 LEU A O 1
ATOM 8738 N N . LYS A 1 1102 ? 36.415 21.616 -16.404 1.00 89.12 1102 LYS A N 1
ATOM 8739 C CA . LYS A 1 1102 ? 37.332 22.312 -15.481 1.00 89.12 1102 LYS A CA 1
ATOM 8740 C C . LYS A 1 1102 ? 37.337 23.824 -15.724 1.00 89.12 1102 LYS A C 1
ATOM 8742 O O . LYS A 1 1102 ? 37.174 24.583 -14.771 1.00 89.12 1102 LYS A O 1
ATOM 8747 N N . GLN A 1 1103 ? 37.487 24.264 -16.975 1.00 87.62 1103 GLN A N 1
ATOM 8748 C CA . GLN A 1 1103 ? 37.494 25.689 -17.333 1.00 87.62 1103 GLN A CA 1
ATOM 8749 C C . GLN A 1 1103 ? 36.186 26.386 -16.934 1.00 87.62 1103 GLN A C 1
ATOM 8751 O O . GLN A 1 1103 ? 36.208 27.504 -16.422 1.00 87.62 1103 GLN A O 1
ATOM 8756 N N . THR A 1 1104 ? 35.048 25.717 -17.126 1.00 85.50 1104 THR A N 1
ATOM 8757 C CA . THR A 1 1104 ? 33.735 26.241 -16.725 1.00 85.50 1104 THR A CA 1
ATOM 8758 C C . THR A 1 1104 ? 33.621 26.361 -15.202 1.00 85.50 1104 THR A C 1
ATOM 8760 O O . THR A 1 1104 ? 33.146 27.376 -14.698 1.00 85.50 1104 THR A O 1
ATOM 8763 N N . ILE A 1 1105 ? 34.091 25.358 -14.452 1.00 85.19 1105 ILE A N 1
ATOM 8764 C CA . ILE A 1 1105 ? 34.069 25.355 -12.980 1.00 85.19 1105 ILE A CA 1
ATOM 8765 C C . ILE A 1 1105 ? 35.005 26.427 -12.406 1.00 85.19 1105 ILE A C 1
ATOM 8767 O O . ILE A 1 1105 ? 34.619 27.130 -11.477 1.00 85.19 1105 ILE A O 1
ATOM 8771 N N . ASP A 1 1106 ? 36.214 26.594 -12.947 1.00 83.69 1106 ASP A N 1
ATOM 8772 C CA . ASP A 1 1106 ? 37.146 27.618 -12.461 1.00 83.69 1106 ASP A CA 1
ATOM 8773 C C . ASP A 1 1106 ? 36.584 29.046 -12.684 1.00 83.69 1106 ASP A C 1
ATOM 8775 O O . ASP A 1 1106 ? 36.802 29.916 -11.840 1.00 83.69 1106 ASP A O 1
ATOM 8779 N N . LYS A 1 1107 ? 35.765 29.278 -13.730 1.00 83.06 1107 LYS A N 1
ATOM 8780 C CA . LYS A 1 1107 ? 35.014 30.540 -13.921 1.00 83.06 1107 LYS A CA 1
ATOM 8781 C C . LYS A 1 1107 ? 33.959 30.777 -12.833 1.00 83.06 1107 LYS A C 1
ATOM 8783 O O . LYS A 1 1107 ? 33.793 31.914 -12.397 1.00 83.06 1107 LYS A O 1
ATOM 8788 N N . VAL A 1 1108 ? 33.281 29.734 -12.343 1.00 79.19 1108 VAL A N 1
ATOM 8789 C CA . VAL A 1 1108 ? 32.320 29.845 -11.222 1.00 79.19 1108 VAL A CA 1
ATOM 8790 C C . VAL A 1 1108 ? 32.993 30.387 -9.959 1.00 79.19 1108 VAL A C 1
ATOM 8792 O O . VAL A 1 1108 ? 32.393 31.188 -9.250 1.00 79.19 1108 VAL A O 1
ATOM 8795 N N . GLY A 1 1109 ? 34.252 30.015 -9.707 1.00 70.19 1109 GLY A N 1
ATOM 8796 C CA . GLY A 1 1109 ? 35.020 30.494 -8.554 1.00 70.19 1109 GLY A CA 1
ATOM 8797 C C . GLY A 1 1109 ? 35.288 32.002 -8.536 1.00 70.19 1109 GLY A C 1
ATOM 8798 O O . GLY A 1 1109 ? 35.682 32.526 -7.500 1.00 70.19 1109 GLY A O 1
ATOM 8799 N N . SER A 1 1110 ? 35.068 32.696 -9.655 1.00 69.56 1110 SER A N 1
ATOM 8800 C CA . SER A 1 1110 ? 35.199 34.157 -9.758 1.00 69.56 1110 SER A CA 1
ATOM 8801 C C . SER A 1 1110 ? 33.904 34.924 -9.431 1.00 69.56 1110 SER A C 1
ATOM 8803 O O . SER A 1 1110 ? 33.888 36.155 -9.454 1.00 69.56 1110 SER A O 1
ATOM 8805 N N . ILE A 1 1111 ? 32.815 34.214 -9.116 1.00 72.44 1111 ILE A N 1
ATOM 8806 C CA . ILE A 1 1111 ? 31.485 34.771 -8.836 1.00 72.44 1111 ILE A CA 1
ATOM 8807 C C . ILE A 1 1111 ? 31.222 34.725 -7.327 1.00 72.44 1111 ILE A C 1
ATOM 8809 O O . ILE A 1 1111 ? 31.488 33.719 -6.673 1.00 72.44 1111 ILE A O 1
ATOM 8813 N N . GLN A 1 1112 ? 30.638 35.789 -6.769 1.00 63.91 1112 GLN A N 1
ATOM 8814 C CA . GLN A 1 1112 ? 30.165 35.802 -5.381 1.00 63.91 1112 GLN A CA 1
ATOM 8815 C C . GLN A 1 1112 ? 28.911 34.911 -5.242 1.00 63.91 1112 GLN A C 1
ATOM 8817 O O . GLN A 1 1112 ? 27.798 35.315 -5.585 1.00 63.91 1112 GLN A O 1
ATOM 8822 N N . LEU A 1 1113 ? 29.088 33.670 -4.776 1.00 63.69 1113 LEU A N 1
ATOM 8823 C CA . LEU A 1 1113 ? 27.992 32.755 -4.438 1.00 63.69 1113 LEU A CA 1
ATOM 8824 C C . LEU A 1 1113 ? 27.646 32.898 -2.952 1.00 63.69 1113 LEU A C 1
ATOM 8826 O O . LEU A 1 1113 ? 28.470 32.635 -2.085 1.00 63.69 1113 LEU A O 1
ATOM 8830 N N . ASP A 1 1114 ? 26.416 33.297 -2.650 1.00 56.75 1114 ASP A N 1
ATOM 8831 C CA . ASP A 1 1114 ? 25.991 33.594 -1.281 1.00 56.75 1114 ASP A CA 1
ATOM 8832 C C . ASP A 1 1114 ? 25.278 32.395 -0.624 1.00 56.75 1114 ASP A C 1
ATOM 8834 O O . ASP A 1 1114 ? 24.089 32.487 -0.346 1.00 56.75 1114 ASP A O 1
ATOM 8838 N N . VAL A 1 1115 ? 25.939 31.232 -0.434 1.00 54.38 1115 VAL A N 1
ATOM 8839 C CA . VAL A 1 1115 ? 25.399 30.108 0.383 1.00 54.38 1115 VAL A CA 1
ATOM 8840 C C . VAL A 1 1115 ? 26.491 29.132 0.894 1.00 54.38 1115 VAL A C 1
ATOM 8842 O O . VAL A 1 1115 ? 26.986 28.291 0.145 1.00 54.38 1115 VAL A O 1
ATOM 8845 N N . LYS A 1 1116 ? 26.710 29.080 2.222 1.00 49.88 1116 LYS A N 1
ATOM 8846 C CA . LYS A 1 1116 ? 27.632 28.143 2.930 1.00 49.88 1116 LYS A CA 1
ATOM 8847 C C . LYS A 1 1116 ? 27.449 26.638 2.627 1.00 49.88 1116 LYS A C 1
ATOM 8849 O O . LYS A 1 1116 ? 28.367 25.848 2.818 1.00 49.88 1116 LYS A O 1
ATOM 8854 N N . LYS A 1 1117 ? 26.246 26.203 2.224 1.00 49.38 1117 LYS A N 1
ATOM 8855 C CA . LYS A 1 1117 ? 25.897 24.791 1.928 1.00 49.38 1117 LYS A CA 1
ATOM 8856 C C . LYS A 1 1117 ? 26.194 24.410 0.464 1.00 49.38 1117 LYS A C 1
ATOM 8858 O O . LYS A 1 1117 ? 26.419 23.237 0.184 1.00 49.38 1117 LYS A O 1
ATOM 8863 N N . ILE A 1 1118 ? 26.223 25.391 -0.448 1.00 57.03 1118 ILE A N 1
ATOM 8864 C CA . ILE A 1 1118 ? 26.471 25.211 -1.894 1.00 57.03 1118 ILE A CA 1
ATOM 8865 C C . ILE A 1 1118 ? 27.976 25.123 -2.186 1.00 57.03 1118 ILE A C 1
ATOM 8867 O O . ILE A 1 1118 ? 28.379 24.374 -3.080 1.00 57.03 1118 ILE A O 1
ATOM 8871 N N . ASP A 1 1119 ? 28.804 25.763 -1.353 1.00 63.53 1119 ASP A N 1
ATOM 8872 C CA . ASP A 1 1119 ? 30.268 25.662 -1.411 1.00 63.53 1119 ASP A CA 1
ATOM 8873 C C . ASP A 1 1119 ? 30.762 24.212 -1.367 1.00 63.53 1119 ASP A C 1
ATOM 8875 O O . ASP A 1 1119 ? 31.685 23.857 -2.094 1.00 63.53 1119 ASP A O 1
ATOM 8879 N N . ARG A 1 1120 ? 30.118 23.324 -0.595 1.00 72.31 1120 ARG A N 1
ATOM 8880 C CA . ARG A 1 1120 ? 30.543 21.917 -0.496 1.00 72.31 1120 ARG A CA 1
ATOM 8881 C C . ARG A 1 1120 ? 30.420 21.167 -1.825 1.00 72.31 1120 ARG A C 1
ATOM 8883 O O . ARG A 1 1120 ? 31.341 20.438 -2.184 1.00 72.31 1120 ARG A O 1
ATOM 8890 N N . ASN A 1 1121 ? 29.312 21.332 -2.549 1.00 76.06 1121 ASN A N 1
ATOM 8891 C CA . ASN A 1 1121 ? 29.094 20.636 -3.823 1.00 76.06 1121 ASN A CA 1
ATOM 8892 C C . ASN A 1 1121 ? 29.990 21.204 -4.926 1.00 76.06 1121 ASN A C 1
ATOM 8894 O O . ASN A 1 1121 ? 30.534 20.447 -5.726 1.00 76.06 1121 ASN A O 1
ATOM 8898 N N . TYR A 1 1122 ? 30.202 22.523 -4.929 1.00 81.12 1122 TYR A N 1
ATOM 8899 C CA . TYR A 1 1122 ? 31.161 23.172 -5.820 1.00 81.12 1122 TYR A CA 1
ATOM 8900 C C . TYR A 1 1122 ? 32.599 22.691 -5.560 1.00 81.12 1122 TYR A C 1
ATOM 8902 O O . TYR A 1 1122 ? 33.288 22.278 -6.494 1.00 81.12 1122 TYR A O 1
ATOM 8910 N N . VAL A 1 1123 ? 33.036 22.664 -4.295 1.00 81.56 1123 VAL A N 1
ATOM 8911 C CA . VAL A 1 1123 ? 34.358 22.155 -3.894 1.00 81.56 1123 VAL A CA 1
ATOM 8912 C C . VAL A 1 1123 ? 34.512 20.681 -4.274 1.00 81.56 1123 VAL A C 1
ATOM 8914 O O . VAL A 1 1123 ? 35.541 20.305 -4.835 1.00 81.56 1123 VAL A O 1
ATOM 8917 N N . ALA A 1 1124 ? 33.486 19.858 -4.040 1.00 82.06 1124 ALA A N 1
ATOM 8918 C CA . ALA A 1 1124 ? 33.488 18.447 -4.417 1.00 82.06 1124 ALA A CA 1
ATOM 8919 C C . ALA A 1 1124 ? 33.594 18.256 -5.939 1.00 82.06 1124 ALA A C 1
ATOM 8921 O O . ALA A 1 1124 ? 34.418 17.464 -6.391 1.00 82.06 1124 ALA A O 1
ATOM 8922 N N . LEU A 1 1125 ? 32.830 19.016 -6.731 1.00 85.69 1125 LEU A N 1
ATOM 8923 C CA . LEU A 1 1125 ? 32.868 18.966 -8.195 1.00 85.69 1125 LEU A CA 1
ATOM 8924 C C . LEU A 1 1125 ? 34.227 19.413 -8.749 1.00 85.69 1125 LEU A C 1
ATOM 8926 O O . LEU A 1 1125 ? 34.793 18.753 -9.625 1.00 85.69 1125 LEU A O 1
ATOM 8930 N N . ARG A 1 1126 ? 34.793 20.493 -8.203 1.00 86.38 1126 ARG A N 1
ATOM 8931 C CA . ARG A 1 1126 ? 36.121 20.992 -8.578 1.00 86.38 1126 ARG A CA 1
ATOM 8932 C C . ARG A 1 1126 ? 37.219 19.977 -8.261 1.00 86.38 1126 ARG A C 1
ATOM 8934 O O . ARG A 1 1126 ? 38.061 19.702 -9.116 1.00 86.38 1126 ARG A O 1
ATOM 8941 N N . ALA A 1 1127 ? 37.202 19.405 -7.058 1.00 84.50 1127 ALA A N 1
ATOM 8942 C CA . ALA A 1 1127 ? 38.163 18.388 -6.641 1.00 84.50 1127 ALA A CA 1
A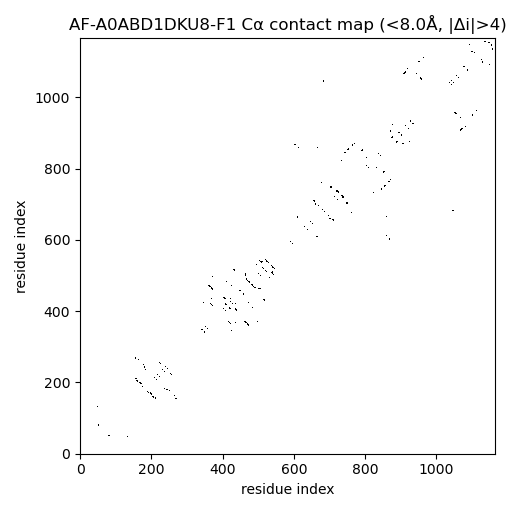TOM 8943 C C . ALA A 1 1127 ? 38.028 17.102 -7.471 1.00 84.50 1127 ALA A C 1
ATOM 8945 O O . ALA A 1 1127 ? 39.031 16.565 -7.933 1.00 84.50 1127 ALA A O 1
ATOM 8946 N N . ALA A 1 1128 ? 36.801 16.636 -7.723 1.00 85.94 1128 ALA A N 1
ATOM 8947 C CA . ALA A 1 1128 ? 36.536 15.449 -8.532 1.00 85.94 1128 ALA A CA 1
ATOM 8948 C C . ALA A 1 1128 ? 37.039 15.601 -9.973 1.00 85.94 1128 ALA A C 1
ATOM 8950 O O . ALA A 1 1128 ? 37.711 14.704 -10.480 1.00 85.94 1128 ALA A O 1
ATOM 8951 N N . THR A 1 1129 ? 36.793 16.755 -10.599 1.00 87.00 1129 THR A N 1
ATOM 8952 C CA . THR A 1 1129 ? 37.253 17.041 -11.967 1.00 87.00 1129 THR A CA 1
ATOM 8953 C C . THR A 1 1129 ? 38.785 17.071 -12.043 1.00 87.00 1129 THR A C 1
ATOM 8955 O O . THR A 1 1129 ? 39.371 16.496 -12.957 1.00 87.00 1129 THR A O 1
ATOM 8958 N N . ARG A 1 1130 ? 39.459 17.675 -11.050 1.00 87.62 1130 ARG A N 1
ATOM 8959 C CA . ARG A 1 1130 ? 40.932 17.685 -10.967 1.00 87.62 1130 ARG A CA 1
ATOM 8960 C C . ARG A 1 1130 ? 41.519 16.289 -10.758 1.00 87.62 1130 ARG A C 1
ATOM 8962 O O . ARG A 1 1130 ? 42.437 15.923 -11.482 1.00 87.62 1130 ARG A O 1
ATOM 8969 N N . ARG A 1 1131 ? 40.963 15.495 -9.835 1.00 85.81 1131 ARG A N 1
ATOM 8970 C CA . ARG A 1 1131 ? 41.381 14.097 -9.609 1.00 85.81 1131 ARG A CA 1
ATOM 8971 C C . ARG A 1 1131 ? 41.200 13.233 -10.855 1.00 85.81 1131 ARG A C 1
ATOM 8973 O O . ARG A 1 1131 ? 42.047 12.398 -11.138 1.00 85.81 1131 ARG A O 1
ATOM 8980 N N . SER A 1 1132 ? 40.119 13.451 -11.602 1.00 88.38 1132 SER A N 1
ATOM 8981 C CA . SER A 1 1132 ? 39.840 12.732 -12.850 1.00 88.38 1132 SER A CA 1
ATOM 8982 C C . SER A 1 1132 ? 40.915 13.014 -13.907 1.00 88.38 1132 SER A C 1
ATOM 8984 O O . SER A 1 1132 ? 41.469 12.083 -14.482 1.00 88.38 1132 SER A O 1
ATOM 8986 N N . LEU A 1 1133 ? 41.284 14.287 -14.097 1.00 87.12 1133 LEU A N 1
ATOM 8987 C CA . LEU A 1 1133 ? 42.375 14.676 -15.001 1.00 87.12 1133 LEU A CA 1
ATOM 8988 C C . LEU A 1 1133 ? 43.740 14.157 -14.530 1.00 87.12 1133 LEU A C 1
ATOM 8990 O O . LEU A 1 1133 ? 44.520 13.686 -15.350 1.00 87.12 1133 LEU A O 1
ATOM 8994 N N . TYR A 1 1134 ? 44.010 14.194 -13.223 1.00 85.69 1134 TYR A N 1
ATOM 8995 C CA . TYR A 1 1134 ? 45.249 13.667 -12.648 1.00 85.69 1134 TYR A CA 1
ATOM 8996 C C . TYR A 1 1134 ? 45.399 12.157 -12.867 1.00 85.69 1134 TYR A C 1
ATOM 8998 O O . TYR A 1 1134 ? 46.457 11.701 -13.285 1.00 85.69 1134 TYR A O 1
ATOM 9006 N N . ARG A 1 1135 ? 44.330 11.380 -12.647 1.00 85.00 1135 ARG A N 1
ATOM 9007 C CA . ARG A 1 1135 ? 44.326 9.926 -12.878 1.00 85.00 1135 ARG A CA 1
ATOM 9008 C C . ARG A 1 1135 ? 44.657 9.571 -14.327 1.00 85.00 1135 ARG A C 1
ATOM 9010 O O . ARG A 1 1135 ? 45.455 8.669 -14.552 1.00 85.00 1135 ARG A O 1
ATOM 9017 N N . ILE A 1 1136 ? 44.086 10.295 -15.292 1.00 85.69 1136 ILE A N 1
ATOM 9018 C CA . ILE A 1 1136 ? 44.392 10.102 -16.717 1.00 85.69 1136 ILE A CA 1
ATOM 9019 C C . ILE A 1 1136 ? 45.846 10.502 -17.006 1.00 85.69 1136 ILE A C 1
ATOM 9021 O O . ILE A 1 1136 ? 46.578 9.730 -17.617 1.00 85.69 1136 ILE A O 1
ATOM 9025 N N . ALA A 1 1137 ? 46.282 11.672 -16.530 1.00 82.62 1137 ALA A N 1
ATOM 9026 C CA . ALA A 1 1137 ? 47.638 12.175 -16.751 1.00 82.62 1137 ALA A CA 1
ATOM 9027 C C . ALA A 1 1137 ? 48.721 11.257 -16.160 1.00 82.62 1137 ALA A C 1
ATOM 9029 O O . ALA A 1 1137 ? 49.763 11.078 -16.776 1.00 82.62 1137 ALA A O 1
ATOM 9030 N N . GLY A 1 1138 ? 48.471 10.666 -14.987 1.00 82.94 1138 GLY A N 1
ATOM 9031 C CA . GLY A 1 1138 ? 49.388 9.728 -14.343 1.00 82.94 1138 GLY A CA 1
ATOM 9032 C C . GLY A 1 1138 ? 49.431 8.357 -15.020 1.00 82.94 1138 GLY A C 1
ATOM 9033 O O . GLY A 1 1138 ? 50.506 7.785 -15.141 1.00 82.94 1138 GLY A O 1
ATOM 9034 N N . ALA A 1 1139 ? 48.290 7.839 -15.488 1.00 82.75 1139 ALA A N 1
ATOM 9035 C CA . ALA A 1 1139 ? 48.231 6.538 -16.160 1.00 82.75 1139 ALA A CA 1
ATOM 9036 C C . ALA A 1 1139 ? 48.842 6.569 -17.572 1.00 82.75 1139 ALA A C 1
ATOM 9038 O O . ALA A 1 1139 ? 49.504 5.620 -17.973 1.00 82.75 1139 ALA A O 1
ATOM 9039 N N . PHE A 1 1140 ? 48.647 7.665 -18.312 1.00 82.62 1140 PHE A N 1
ATOM 9040 C CA . PHE A 1 1140 ? 49.117 7.824 -19.693 1.00 82.62 1140 PHE A CA 1
ATOM 9041 C C . PHE A 1 1140 ? 50.353 8.731 -19.813 1.00 82.62 1140 PHE A C 1
ATOM 9043 O O . PHE A 1 1140 ? 50.627 9.230 -20.901 1.00 82.62 1140 PHE A O 1
ATOM 9050 N N . ALA A 1 1141 ? 51.094 8.957 -18.721 1.00 79.00 1141 ALA A N 1
ATOM 9051 C CA . ALA A 1 1141 ? 52.211 9.907 -18.669 1.00 79.00 1141 ALA A CA 1
ATOM 9052 C C . ALA A 1 1141 ? 53.219 9.720 -19.820 1.00 79.00 1141 ALA A C 1
ATOM 9054 O O . ALA A 1 1141 ? 53.598 10.694 -20.470 1.00 79.00 1141 ALA A O 1
ATOM 9055 N N . ASP A 1 1142 ? 53.572 8.465 -20.106 1.00 77.31 1142 ASP A N 1
ATOM 9056 C CA . ASP A 1 1142 ? 54.568 8.095 -21.117 1.00 77.31 1142 ASP A CA 1
ATOM 9057 C C . ASP A 1 1142 ? 54.016 8.111 -22.558 1.00 77.31 1142 ASP A C 1
ATOM 9059 O O . ASP A 1 1142 ? 54.787 8.200 -23.507 1.00 77.31 1142 ASP A O 1
ATOM 9063 N N . TYR A 1 1143 ? 52.687 8.087 -22.728 1.00 77.12 1143 TYR A N 1
ATOM 9064 C CA . TYR A 1 1143 ? 51.990 7.951 -24.021 1.00 77.12 1143 TYR A CA 1
ATOM 9065 C C . TYR A 1 1143 ? 51.187 9.204 -24.425 1.00 77.12 1143 TYR A C 1
ATOM 9067 O O . TYR A 1 1143 ? 50.488 9.215 -25.438 1.00 77.12 1143 TYR A O 1
ATOM 9075 N N . LEU A 1 1144 ? 51.254 10.280 -23.631 1.00 72.81 1144 LEU A N 1
ATOM 9076 C CA . LEU A 1 1144 ? 50.466 11.509 -23.819 1.00 72.81 1144 LEU A CA 1
ATOM 9077 C C . LEU A 1 1144 ? 50.690 12.178 -25.183 1.00 72.81 1144 LEU A C 1
ATOM 9079 O O . LEU A 1 1144 ? 49.736 12.695 -25.767 1.00 72.81 1144 LEU A O 1
ATOM 9083 N N . ASN A 1 1145 ? 51.929 12.152 -25.683 1.00 70.81 1145 ASN A N 1
ATOM 9084 C CA . ASN A 1 1145 ? 52.305 12.768 -26.959 1.00 70.81 1145 ASN A CA 1
ATOM 9085 C C . ASN A 1 1145 ? 51.789 11.988 -28.179 1.00 70.81 1145 ASN A C 1
ATOM 9087 O O . ASN A 1 1145 ? 51.626 12.581 -29.242 1.00 70.81 1145 ASN A O 1
ATOM 9091 N N . ASP A 1 1146 ? 51.493 10.696 -28.013 1.00 70.38 1146 ASP A N 1
ATOM 9092 C CA . ASP A 1 1146 ? 51.060 9.812 -29.101 1.00 70.38 1146 ASP A CA 1
ATOM 9093 C C . ASP A 1 1146 ? 49.529 9.767 -29.246 1.00 70.38 1146 ASP A C 1
ATOM 9095 O O . ASP A 1 1146 ? 49.011 9.397 -30.299 1.00 70.38 1146 ASP A O 1
ATOM 9099 N N . ILE A 1 1147 ? 48.789 10.148 -28.196 1.00 68.56 1147 ILE A N 1
ATOM 9100 C CA . ILE A 1 1147 ? 47.327 9.987 -28.129 1.00 68.56 1147 ILE A CA 1
ATOM 9101 C C . ILE A 1 1147 ? 46.571 11.314 -28.326 1.00 68.56 1147 ILE A C 1
ATOM 9103 O O . ILE A 1 1147 ? 45.473 11.323 -28.884 1.00 68.56 1147 ILE A O 1
ATOM 9107 N N . VAL A 1 1148 ? 47.109 12.456 -27.877 1.00 62.88 1148 VAL A N 1
ATOM 9108 C CA . VAL A 1 1148 ? 46.384 13.743 -27.885 1.00 62.88 1148 VAL A CA 1
ATOM 9109 C C . VAL A 1 1148 ? 46.739 14.582 -29.118 1.00 62.88 1148 VAL A C 1
ATOM 9111 O O . VAL A 1 1148 ? 47.878 15.000 -29.287 1.00 62.88 1148 VAL A O 1
ATOM 9114 N N . LEU A 1 1149 ? 45.740 14.896 -29.953 1.00 62.03 1149 LEU A N 1
ATOM 9115 C CA . LEU A 1 1149 ? 45.948 15.612 -31.223 1.00 62.03 1149 LEU A CA 1
ATOM 9116 C C . LEU A 1 1149 ? 46.078 17.149 -31.102 1.00 62.03 1149 LEU A C 1
ATOM 9118 O O . LEU A 1 1149 ? 46.667 17.769 -31.984 1.00 62.03 1149 LEU A O 1
ATOM 9122 N N . GLU A 1 1150 ? 45.530 17.792 -30.059 1.00 72.38 1150 GLU A N 1
ATOM 9123 C CA . GLU A 1 1150 ? 45.561 19.262 -29.907 1.00 72.38 1150 GLU A CA 1
ATOM 9124 C C . GLU A 1 1150 ? 46.638 19.728 -28.892 1.00 72.38 1150 GLU A C 1
ATOM 9126 O O . GLU A 1 1150 ? 46.594 19.342 -27.719 1.00 72.38 1150 GLU A O 1
ATOM 9131 N N . PRO A 1 1151 ? 47.562 20.642 -29.265 1.00 68.50 1151 PRO A N 1
ATOM 9132 C CA . PRO A 1 1151 ? 48.671 21.069 -28.397 1.00 68.50 1151 PRO A CA 1
ATOM 9133 C C . PRO A 1 1151 ? 48.230 21.861 -27.150 1.00 68.50 1151 PRO A C 1
ATOM 9135 O O . PRO A 1 1151 ? 48.962 21.935 -26.160 1.00 68.50 1151 PRO A O 1
ATOM 9138 N N . ALA A 1 1152 ? 47.029 22.450 -27.163 1.00 71.44 1152 ALA A N 1
ATOM 9139 C CA . ALA A 1 1152 ? 46.467 23.175 -26.021 1.00 71.44 1152 ALA A CA 1
ATOM 9140 C C . ALA A 1 1152 ? 46.058 22.239 -24.867 1.00 71.44 1152 ALA A C 1
ATOM 9142 O O . ALA A 1 1152 ? 46.282 22.569 -23.697 1.00 71.44 1152 ALA A O 1
ATOM 9143 N N . ASP A 1 1153 ? 45.516 21.063 -25.191 1.00 72.31 1153 ASP A N 1
ATOM 9144 C CA . ASP A 1 1153 ? 45.084 20.061 -24.214 1.00 72.31 1153 ASP A CA 1
ATOM 9145 C C . ASP A 1 1153 ? 46.292 19.350 -23.585 1.00 72.31 1153 ASP A C 1
ATOM 9147 O O . ASP A 1 1153 ? 46.339 19.165 -22.365 1.00 72.31 1153 ASP A O 1
ATOM 9151 N N . VAL A 1 1154 ? 47.329 19.070 -24.386 1.00 69.06 1154 VAL A N 1
ATOM 9152 C CA . VAL A 1 1154 ? 48.626 18.537 -23.924 1.00 69.06 1154 VAL A CA 1
ATOM 9153 C C . VAL A 1 1154 ? 49.275 19.472 -22.898 1.00 69.06 1154 VAL A C 1
ATOM 9155 O O . VAL A 1 1154 ? 49.681 19.044 -21.816 1.00 69.06 1154 VAL A O 1
ATOM 9158 N N . LYS A 1 1155 ? 49.290 20.785 -23.169 1.00 73.31 1155 LYS A N 1
ATOM 9159 C CA . LYS A 1 1155 ? 49.807 21.795 -22.229 1.00 73.31 1155 LYS A CA 1
ATOM 9160 C C . LYS A 1 1155 ? 49.013 21.839 -20.918 1.00 73.31 1155 LYS A C 1
ATOM 9162 O O . LYS A 1 1155 ? 49.599 22.028 -19.851 1.00 73.31 1155 LYS A O 1
ATOM 9167 N N . ALA A 1 1156 ? 47.691 21.664 -20.977 1.00 71.94 1156 ALA A N 1
ATOM 9168 C CA . ALA A 1 1156 ? 46.839 21.622 -19.790 1.00 71.94 1156 ALA A CA 1
ATOM 9169 C C . ALA A 1 1156 ? 47.065 20.358 -18.936 1.00 71.94 1156 ALA A C 1
ATOM 9171 O O . ALA A 1 1156 ? 46.919 20.429 -17.713 1.00 71.94 1156 ALA A O 1
ATOM 9172 N N . LEU A 1 1157 ? 47.436 19.235 -19.563 1.00 72.31 1157 LEU A N 1
ATOM 9173 C CA . LEU A 1 1157 ? 47.724 17.944 -18.925 1.00 72.31 1157 LEU A CA 1
ATOM 9174 C C . LEU A 1 1157 ? 49.136 17.854 -18.330 1.00 72.31 1157 LEU A C 1
ATOM 9176 O O . LEU A 1 1157 ? 49.273 17.353 -17.215 1.00 72.31 1157 LEU A O 1
ATOM 9180 N N . HIS A 1 1158 ? 50.169 18.404 -18.982 1.00 71.50 1158 HIS A N 1
ATOM 9181 C CA . HIS A 1 1158 ? 51.538 18.425 -18.435 1.00 71.50 1158 HIS A CA 1
ATOM 9182 C C . HIS A 1 1158 ? 51.624 19.098 -17.057 1.00 71.50 1158 HIS A C 1
ATOM 9184 O O . HIS A 1 1158 ? 52.388 18.662 -16.197 1.00 71.50 1158 HIS A O 1
ATOM 9190 N N . GLY A 1 1159 ? 50.784 20.109 -16.801 1.00 69.56 1159 GLY A N 1
ATOM 9191 C CA . GLY A 1 1159 ? 50.677 20.739 -15.481 1.00 69.56 1159 GLY A CA 1
ATOM 9192 C C . GLY A 1 1159 ? 50.222 19.792 -14.360 1.00 69.56 1159 GLY A C 1
ATOM 9193 O O . GLY A 1 1159 ? 50.511 20.062 -13.199 1.00 69.56 1159 GLY A O 1
ATOM 9194 N N . PHE A 1 1160 ? 49.542 18.686 -14.685 1.00 72.75 1160 PHE A N 1
ATOM 9195 C CA . PHE A 1 1160 ? 49.151 17.643 -13.729 1.00 72.75 1160 PHE A CA 1
ATOM 9196 C C . PHE A 1 1160 ? 50.188 16.517 -13.618 1.00 72.75 1160 PHE A C 1
ATOM 9198 O O . PHE A 1 1160 ? 50.339 15.965 -12.535 1.00 72.75 1160 PHE A O 1
ATOM 9205 N N . VAL A 1 1161 ? 50.934 16.214 -14.688 1.00 66.75 1161 VAL A N 1
ATOM 9206 C CA . VAL A 1 1161 ? 52.020 15.210 -14.681 1.00 66.75 1161 VAL A CA 1
ATOM 9207 C C . VAL A 1 1161 ? 53.162 15.627 -13.745 1.00 66.75 1161 VAL A C 1
ATOM 9209 O O . VAL A 1 1161 ? 53.696 14.808 -13.003 1.00 66.75 1161 VAL A O 1
ATOM 9212 N N . HIS A 1 1162 ? 53.510 16.917 -13.728 1.00 61.16 1162 HIS A N 1
ATOM 9213 C CA . HIS A 1 1162 ? 54.580 17.447 -12.872 1.00 61.16 1162 HIS A CA 1
ATOM 9214 C C . HIS A 1 1162 ? 54.162 17.689 -11.410 1.00 61.16 1162 HIS A C 1
ATOM 9216 O O . HIS A 1 1162 ? 55.013 17.978 -10.569 1.00 61.16 1162 HIS A O 1
ATOM 9222 N N . TYR A 1 1163 ? 52.872 17.581 -11.086 1.00 60.25 1163 TYR A N 1
ATOM 9223 C CA . TYR A 1 1163 ? 52.345 17.860 -9.752 1.00 60.25 1163 TYR A CA 1
ATOM 9224 C C . TYR A 1 1163 ? 52.182 16.550 -8.963 1.00 60.25 1163 TYR A C 1
ATOM 9226 O O . TYR A 1 1163 ? 51.239 15.801 -9.192 1.00 60.25 1163 TYR A O 1
ATOM 9234 N N . ARG A 1 1164 ? 53.084 16.245 -8.021 1.00 46.62 1164 ARG A N 1
ATOM 9235 C CA . ARG A 1 1164 ? 52.854 15.180 -7.024 1.00 46.62 1164 ARG A CA 1
ATOM 9236 C C . ARG A 1 1164 ? 51.970 15.743 -5.906 1.00 46.62 1164 ARG A C 1
ATOM 9238 O O . ARG A 1 1164 ? 52.410 16.644 -5.197 1.00 46.62 1164 ARG A O 1
ATOM 9245 N N . GLU A 1 1165 ? 50.742 15.243 -5.748 1.00 40.22 1165 GLU A N 1
ATOM 9246 C CA . GLU A 1 1165 ? 50.006 15.439 -4.487 1.00 40.22 1165 GLU A CA 1
ATOM 9247 C C . GLU A 1 1165 ? 50.795 14.743 -3.362 1.00 40.22 1165 GLU A C 1
ATOM 9249 O O . GLU A 1 1165 ? 51.252 13.612 -3.539 1.00 40.22 1165 GLU A O 1
ATOM 9254 N N . ALA A 1 1166 ? 51.014 15.462 -2.258 1.00 29.30 1166 ALA A N 1
ATOM 9255 C CA . ALA A 1 1166 ? 51.632 14.951 -1.035 1.00 29.30 1166 ALA A CA 1
ATOM 9256 C C . ALA A 1 1166 ? 50.633 14.149 -0.195 1.00 29.30 1166 ALA A C 1
ATOM 9258 O O . ALA A 1 1166 ? 49.439 14.541 -0.182 1.00 29.30 1166 ALA A O 1
#

Sequence (1166 aa):
MCHLLLILLIPIVAVVLQNSILLSQQITKYETTKRVDEEIRMTMNMSALLKAVQNERRLLTYFVLTRKNRPAVDGAIAETDRVLRELMARSDIWDIEFSGDTNQTIAGELRSPSPAQNVSRSITTFLEPYNDLNRHLVDQISQSVGFSLTGDVWRQLVVYKNVIEAIECVSIASILVFQFIQRGRLGLDDFSQFVRRDAAAMDYLRSAENFMADITILNSREALVLNKWREQVLINSSETTSREEALAEYYQSVNTFTNNLQLLQDDLQQAVIRTVDEEMSNARLIQTISIGLVLLIALISPFLLLLVHNATITIQDFSTQLVARTLELRCEKGKADRLLYQMLPPAVVRQLKQQRQVPAETFDSVTIFFSDIVGFTYISAVSSAMEVVTMLNTLYRLFDSIILKYDVYKVETIGDAYMVVSGLPQRNGDNHASEIAMMSLELLCGISGFIIPHMRNRTIEIRVGVNTGPCVAGVVGTTMPRYCLFGDTINTASRMESTGEPMKIHVSENTKAVLDKLGGFKIKRRGTIEVKGKGTMETFWLLGHISYEHLSPDTVVPIYKPSVPRLLHRLIVAEKEPTTAIGMAATIEPVSPRELECRKICVERFVFAILYSVAIQFVLLTVFLLLVNFSLFGPVAWVLGTFRLLCALSTWLAAMPLVSAVIVYGVCLAKAFLADGRYCPTRFQLIYRSIVQKSALLVVNCVVGFLTAWLYTRFLRDDYRVLFLPASENGQFVLNEKYLFLLFGGTFAGVYYFVRNRPERSAVNFPVIQQPRYQQIRAHLYSTVYRSLFTSFAPALVYTSFFFTFICVYFRHKLASTFSGVSLAEESTLASFYAILSDVRLLLYCWILFSQILSSMNLMQDLFHICLTEYRAFPVEKSSLADDREVTLVEALANTQLPIIQQLAALDLFNIAEDSNPTRRSRLYALSIPGGHPYNWRLLSGECIRLIRDYSAELSRSIEGAPQAVGSAIRPEITRLRPTASMDAEKILSKQYNESFGIRSLSTNALPTESTSTPQPDIICKAIDRRLDSLRTSLKNIPGIFYLFGEPKTAKTCYLLSNNSQQIIYISQALASLAARSINEDQFGVVQNDLPLIIRTLVQLKQTIDKVGSIQLDVKKIDRNYVALRAATRRSLYRIAGAFADYLNDIVLEPADVKALHGFVHYREA

Radius of gyration: 57.25 Å; Cα contacts (8 Å, |Δi|>4): 1164; chains: 1; bounding box: 123×106×175 Å

Secondary structure (DSSP, 8-state):
-HHHHHHHHHHHHHHHHHHHHHHHHHHHHHHHHHHHHHHHHHHHHHHHHHHHHHHHHHHHHHHHHH---HHHHHHHHHHHHHHHHHHHTSTTS------SS-TTTHHHHH--S-TTTSTTS-HHHHTHHHHHHHHHHHHHHHHHTTS---HHHHHHHHHHHHHHHHHHHHHHHHHHHHHHHHHSS--HHHHHHHHHHHHHHHHHHHHHHHH-TT---TTSHHHHHHHHHHHHHHHT----S-HHHHHHHHHHHHHHHHHHHHHHHHHHHHHHHHHHHHHHHHHHHHHHHHHHHHHHHHHHHHHHHHHHHHHHHHHHHHHHHHHHHHHHHHHHHHHHHHHHHHHS-HHHHHHHHTT-----EEEEEEEEEEEEETTHHHHHHSS-HHHHHHHHHHHHHHHHHHHTTSS-EEPPP-TT-EEEEES-SS--TTHHHHHHHHHHHHHHHHHTT-EETTEEEEE--EEEEEEEEEEEEEEE-SSS-EEEEESHHHHHHHHHHHTPPTT-EEEEHHHHHHHHHH--EEEEEEEEEEETTTEEEEEEEEEEEGGGTT--GGG----------TTHHHHSSS------------------HHHHHHHHHHHHHHHHHHHHHHHHHHHHHHHHHHHHT--TT-HHHHHHHHHHHHH-HHHHHHHHHHHHHHHHHHHHHHHHHHS--PPPSSHHHHHHHHHHHHHHHHHHHHHHHHHHHHHHHTTS-GGGT-SEEEPTTTSPEEE-HHHHHHHHHHHHHHHHHHHHT----------SS---HHHHHHHHHHHHHHHHHHHTHHHHHHHHHHIIIIIIIIIHHHHHHHSTTEEPPSS-TT-SHHHHHH-HHHHHHHHHHHHHHHHHHHHHHHHHHHHHHS--PPPSS--TTS-TTPPPHHHHHH--S-HHHHHHHHHHHHHHHH-S-THHHHHHHPPBTTTTB-HHHHHHHHHHHHHHHHHHHHHHHHHTTSPBPPPPP-------PPPPTTHHHHHHHHHHHHHHS-------------------S-HHHHHHHHHHHHHHHHHHTSHHHHHHHPPPTTHHHHHHHHHTHHHHHHHHHHHHHHHHHHHHH-TT-HHHHHHHHHHHHHHHHHHHHHHHTTB----TTHHHHHHHHHHHHHHHHHHHHHHTTTTHHHH---HHHHHHHHHHHT----

Nearest PDB structures (foldseek):
  9bcv-assembly1_B  TM=9.662E-01  e=2.613E-20  Homo sapiens
  9bcs-assembly1_A  TM=7.259E-01  e=1.024E-20  Homo sapiens
  9bcs-assembly1_B  TM=7.341E-01  e=2.132E-20  Homo sapiens
  9bco-assembly1_B  TM=6.525E-01  e=8.842E-18  Homo sapiens
  9bco-assembly1_A  TM=6.572E-01  e=1.469E-16  Homo sapiens

Organism: Culex pipiens pipiens (NCBI:txid38569)

Solvent-accessible surface area (backbone atoms only — not comparable to full-atom values): 65940 Å² total; per-residue (Å²): 110,69,68,64,54,50,65,57,44,52,62,53,52,50,54,52,52,52,51,51,52,52,43,51,53,44,51,53,51,42,53,52,53,50,52,51,52,55,52,52,56,49,46,60,53,52,49,53,47,50,52,32,50,54,50,30,52,52,45,44,51,51,26,70,76,66,74,49,68,63,70,62,34,58,51,31,47,54,48,32,57,46,48,51,50,61,54,60,72,53,72,90,75,68,93,68,82,70,80,70,97,47,95,71,39,64,76,52,69,64,49,67,98,57,77,84,78,58,65,88,52,60,67,68,69,72,45,41,61,58,53,51,51,49,51,51,54,50,49,54,46,57,61,67,72,70,68,94,59,58,80,64,59,44,47,52,51,52,33,45,52,24,50,52,54,18,51,53,21,46,54,57,28,48,54,52,49,54,48,25,58,75,67,41,44,65,55,74,66,60,44,54,50,31,56,56,27,48,52,52,18,53,52,24,49,53,52,27,33,70,75,40,77,91,51,83,71,80,83,40,76,37,46,52,54,54,50,56,51,48,56,39,56,76,70,50,56,64,90,72,90,56,50,68,60,53,50,51,53,51,50,52,33,52,50,54,46,51,50,53,54,50,50,52,47,53,52,50,52,52,51,50,51,53,55,51,53,52,54,50,50,53,44,50,52,54,43,52,51,46,52,53,52,52,54,51,52,63,60,48,50,60,53,54,53,52,52,52,51,53,53,51,52,52,53,50,54,53,50,52,53,53,52,51,54,52,50,52,53,51,50,52,52,54,51,55,51,52,55,48,53,73,68,35,58,66,71,57,44,54,36,51,75,67,72,36,79,67,69,72,44,79,42,78,54,31,22,35,40,27,32,38,52,65,62,45,72,58,55,53,73,78,43,54,73,68,57,48,51,51,43,50,53,53,53,49,50,54,49,57,63,54,46,73,79,42,77,57,38,79,45,87,59,66,87,74,33,48,36,38,31,11,26,48,99,59,78,55,67,74,50,14,44,53,41,51,52,52,49,52,53,52,50,53,60,64,35,77,76,38,57,38,87,91,42,81,92,42,68,60,43,40,18,25,4,30,22,41,34,42,37,35,38,30,64,46,64,88,93,65,65,39,71,46,79,46,52,67,37,59,57,51,8,50,48,30,18,76,72,32,50,77,78,36,40,23,30,32,52,58,34,48,59,49,41,63,73,72,51,62,62,44,72,44,82,71,50,75,43,81,41,94,96,71,45,77,40,60,32,31,34,56,75,51,42,65,95,51,81,81,72,57,91,88,73,74,78,85,90,76,79,93,80,79,78,82,66,68,74,64,72,75,72,75,83,81,83,84,83,87,82,83,84,89,75,86,87,74,78,84,76,52,79,65,58,53,48,56,49,47,60,52,48,54,33,49,50,50,24,39,53,52,40,53,52,48,50,52,52,53,50,51,54,46,44,51,62,72,50,63,42,92,93,37,62,68,59,28,52,51,51,38,49,52,50,69,69,32,66,68,48,56,63,57,41,46,64,43,51,52,42,49,48,52,42,40,51,54,48,47,52,54,60,66,49,77,84,68,89,62,68,24,48,48,59,46,46,63,69,42,45,64,59,51,51,52,52,45,54,43,33,26,49,42,18,28,39,48,29,53,53,54,30,61,74,46,60,76,82,37,46,42,64,61,41,83,40,95,84,74,83,35,33,25,70,31,63,61,25,50,52,44,33,53,46,17,30,49,44,18,48,50,48,48,67,70,60,52,82,63,76,66,66,83,76,68,67,95,70,88,67,60,68,69,59,50,51,54,56,47,51,57,53,44,45,55,49,19,51,64,65,19,46,64,58,44,54,53,44,55,54,48,43,44,60,52,43,64,68,67,36,41,71,57,58,43,70,71,42,89,74,45,46,79,62,94,73,52,86,63,75,40,73,65,44,53,67,67,37,58,65,62,51,49,53,42,32,50,50,33,14,50,47,47,23,53,55,50,50,38,54,51,40,42,51,52,46,66,62,53,88,55,88,55,46,83,67,85,57,97,84,57,73,98,69,74,71,35,37,54,63,33,51,68,37,79,88,45,61,68,51,21,41,44,31,24,49,36,47,26,47,56,37,67,50,89,66,58,76,71,49,48,60,38,66,38,59,44,87,80,76,75,43,47,56,54,38,52,55,41,53,51,50,52,51,48,54,50,50,52,51,39,52,55,49,47,66,35,50,81,71,44,71,68,52,83,78,76,81,87,73,90,79,76,91,75,81,89,83,67,89,68,62,65,60,53,56,54,53,54,53,57,51,57,74,73,59,84,80,88,88,88,87,89,89,84,88,90,84,86,88,88,86,88,89,79,96,61,60,66,66,56,45,52,52,48,47,51,50,50,47,53,52,54,49,54,67,37,72,70,50,24,60,34,68,36,60,60,58,59,51,60,42,53,46,46,45,67,70,52,38,65,42,50,36,30,42,49,36,18,55,23,39,45,55,38,50,31,80,82,67,42,91,80,57,66,64,67,75,49,41,51,62,53,50,52,53,52,51,53,40,46,56,48,52,60,55,54,72,47,41,80,76,94,48,90,76,53,52,54,47,49,52,49,38,53,50,37,51,52,52,21,53,37,45,36,28,63,64,38,58,93,49,49,84,82,63,50,89,53,72,70,59,53,58,64,40,52,64,42,58,76,51,79,85,130